Protein 8A9C (pdb70)

Solvent-accessible surface area: 33606 Å² total; per-residue (Å²): 94,68,120,89,112,10,59,12,3,22,105,4,83,37,1,87,76,1,51,149,17,81,98,130,36,0,58,111,0,2,77,0,0,61,109,18,0,96,98,32,8,59,225,129,22,78,16,0,37,12,0,0,14,0,0,0,0,0,0,36,14,2,70,3,35,70,1,30,3,0,4,0,8,5,24,0,0,1,0,0,0,6,1,8,59,12,41,97,114,2,32,44,19,42,96,110,82,20,11,28,3,12,4,44,84,70,51,18,134,22,4,10,2,2,3,4,2,7,0,0,0,0,0,0,0,0,0,0,3,22,2,8,66,72,52,101,125,115,42,67,3,0,0,0,0,0,61,15,0,17,27,1,0,1,0,5,7,0,0,50,7,0,15,92,58,129,4,58,3,5,0,0,8,0,65,40,7,123,4,64,101,87,77,4,29,29,15,88,71,8,36,8,70,27,69,31,59,34,70,0,92,64,6,66,30,2,10,67,32,0,74,95,8,38,78,84,159,13,11,11,0,0,16,0,117,186,41,36,4,9,105,4,0,4,38,1,0,11,79,13,2,73,166,37,117,97,0,3,0,0,0,5,15,14,68,105,15,1,21,0,46,85,0,10,149,124,36,89,79,16,35,19,58,5,34,12,1,6,2,0,0,0,0,0,0,0,0,0,10,10,21,100,35,51,1,0,0,1,2,14,0,2,30,1,4,11,0,1,1,0,0,3,1,0,0,0,12,14,116,7,45,2,2,2,0,0,0,41,1,0,1,7,2,38,34,0,26,8,18,8,0,5,9,0,0,3,0,3,9,1,0,2,57,3,9,0,0,1,1,4,29,2,15,11,0,21,10,0,0,62,3,6,7,84,56,86,104,3,0,0,1,0,16,2,10,110,25,70,23,77,55,28,102,86,90,126,52,59,66,18,84,60,4,110,17,43,70,101,63,155,26,93,126,22,0,0,0,0,3,7,32,8,23,63,55,0,36,51,2,0,93,143,32,66,0,8,4,0,1,0,33,0,4,15,58,28,11,57,60,26,0,52,112,8,2,54,131,20,106,2,0,0,0,0,0,6,0,6,50,60,1,0,0,0,0,2,0,0,15,20,0,2,61,94,121,94,19,13,19,0,22,16,3,4,3,38,56,112,27,3,58,9,2,75,16,131,61,4,49,48,80,21,10,1,45,26,74,13,0,20,51,65,1,134,126,26,92,88,75,106,99,127,8,57,17,0,19,117,1,59,37,0,90,88,0,58,135,26,84,85,123,32,0,59,107,0,3,96,8,0,61,126,18,8,96,70,39,93,161,79,38,0,41,30,0,0,10,0,0,0,0,0,1,38,18,2,72,3,32,72,2,51,4,1,4,0,32,20,24,5,0,9,0,1,0,0,0,9,44,20,20,109,119,4,51,40,21,57,100,111,83,21,16,31,3,15,4,43,84,75,49,19,130,26,5,10,3,2,3,4,3,12,0,0,0,0,0,0,0,0,0,3,2,20,2,10,61,72,52,107,124,127,45,59,4,0,0,0,0,18,56,32,6,18,27,1,0,1,0,7,5,0,0,51,6,0,14,92,54,132,4,54,3,4,0,0,8,14,29,134,112,48,71,6,27,29,15,89,83,9,36,9,69,28,70,32,61,39,88,2,93,66,6,54,29,1,3,63,30,0,127,97,6,53,89,81,158,12,11,10,0,0,5,2,112,146,44,37,3,9,110,7,0,5,35,1,0,13,88,22,2,66,183,36,100,90,0,2,0,0,0,4,37,62,73,110,16,1,22,0,45,91,0,13,148,131,28,87,83,24,34,18,58,5,33,41,1,7,1,0,0,0,0,0,0,0,0,0,8,11,11,97,22,50,2,0,0,1,2,14,0,2,29,1,4,12,0,0,0,0,0,3,1,1,0,0,13,13,118,7,46,2,3,3,0,0,1,41,1,0,0,7,2,38,46,0,27,9,21,6,0,5,9,0,0,2,0,3,7,1,0,2,56,4,9,1,0,1,1,4,28,2,21,11,0,22,11,0,0,62,3,3,10,85,55,87,101,4,0,1,0,0,17,2,11,111,26,68,10,74,41,29,102,92,89,117,53,59,64,17,85,64,6,100,18,46,72,101,65,157,26,92,120,18,0,0,0,0,3,6,31,9,21,62,56,0,36,28,1,0,86,130,33,64,0,7,4,0,1,0,33,0,3,16,58,30,8,48,67,22,0,28,87,2,4,61,112,20,97,4,0,1,0,0,0,6,0,5,48,61,1,0,0,0,0,2,0,0,15,23,1,1,58,88,105,83,68,25,20,0,20,16,3,3,2,38,59,107,25,2,57,7,2,84,23,142,58,3,48,47,80,17,10,1,46,30,72,15,0,44,58,66,1,143,127,30,92

Organism: Klebsiella pneumoniae subsp. pneumoniae (strain ATCC 700721 / MGH 78578) (NCBI:txid272620)

Radius of gyration: 28.94 Å; Cα contacts (8 Å, |Δi|>4): 2598; chains: 2; bounding box: 77×68×91 Å

Secondary structure (DSSP, 8-state):
--TTTSTTGGG-SSHHHHTTS-GGGHHHHHHHHHHHHHHHS----HHHHHTHHHHHHHHHHS-TTTSEEEEPSSGGGHHHHIIIIIGGGGGGTTSTTS--SS--TTT-TT--S--SSSS-HHHHHHHHHHHHHHHTS---EEEEEETTGGGSHHHHHHHHHHHHH--S-EEEEETT------TTHHHHHTT-EEEEEE-TT-HHHHHHHHHHHHTS-S-EEEEE---BHHHHHHHHHHHHHHH-TTEEEEESS-TTTTT-HHHHHH-GGGEEE--S-HHHHHHHHHHHHHTT-EEEEEEEHHHHGGGHHIIIIIIITTT---EEEEES-B---TTGGGG-B-SHHHHHHTSTT-EEE--SSHHHHHHHHHHHHH--SS-EEEE--SSB------PPP-PPPTT--EEEE--SSEEEEEESTTHHHHHHHHHHHT-EEEE--EEES--HHHHHHHHHH-SEEEEEEEEESTTSHHHHHHHHHHHTT----EEEEEE-SS----S-HHHHHHHTT-SHHHHHHHHHHH-/--TTT-TTGGG-SSHHHHTTS-GGGHHHHHHHHHHHHHHH--HHHHHTHHHHHHHHHHS-TTTSEEEEPSSGGGHHHHIIIIIGGGGGGTTSTTS--SS--GGG-TT--S--SSSS-HHHHHHHHHHHHHHHTS---EEEEEETTGGGSHHHHHHHHHHHHH--SEEEEEE----THHHHHHHT-EEEEEE-TT-HHHHHHHHHHHHTS-S-EEEEE---BHHHHHHHHHHHHHHH-TTEEEEESS-TTTTT-HHHHHH-GGGEEE--S-HHHHHHHHHHHHHTT-EEEEEEEHHHHGGGHHHHIIIIITTT--PEEEEES-B---TT-GGG-B-SHHHHHHTSTT-EEE--SSHHHHHHHHHHHHT--SS-EEEE--SSB------PPP-PPPTT--EEEE--SSEEEEEESTTHHHHHHHHHHHT-EEEE--EEES--HHHHHHHHHH-SEEEEEEEEESTTSHHHHHHHHHHHTT----EEEEEE-SS----S-HHHHHHHTT-SHHHHHHHHHHH-

InterPro domains:
  IPR005475 Transketolase-like, pyrimidine-binding domain [PF02779] (320-480)
  IPR005475 Transketolase-like, pyrimidine-binding domain [SM00861] (319-484)
  IPR005477 Deoxyxylulose-5-phosphate synthase [MF_00315] (10-620)
  IPR005477 Deoxyxylulose-5-phosphate synthase [NF003933] (9-617)
  IPR005477 Deoxyxylulose-5-phosphate synthase [PF13292] (13-282)
  IPR005477 Deoxyxylulose-5-phosphate synthase [PTHR43322] (5-619)
  IPR005477 Deoxyxylulose-5-phosphate synthase [TIGR00204] (11-620)
  IPR005477 Deoxyxylulose-5-phosphate synthase [cd02007] (47-288)
  IPR009014 Transketolase C-terminal/Pyruvate-ferredoxin oxidoreductase domain II [G3DSA:3.40.50.920] (495-620)
  IPR009014 Transketolase C-terminal/Pyruvate-ferredoxin oxidoreductase domain II [SSF52922] (492-619)
  IPR020826 Transketolase binding site [PS00802] (425-441)
  IPR029061 Thiamin diphosphate-binding fold [SSF52518] (10-381)
  IPR029061 Thiamin diphosphate-binding fold [SSF52518] (317-504)
  IPR033248 Transketolase, C-terminal domain [PF02780] (495-611)
  IPR049557 Transketolase conserved site [PS00801] (36-55)

B-factor: mean 35.79, std 12.64, range [15.73, 113.77]

CATH classification: 3.40.50.970

Foldseek 3Di:
DPCVQQVLLVQQLELVSLLVDDPVCLLSNLVSLLVLVVVAADDAQQLCNLLSLVLSLCSNQAVPPQAAEEEFDGSVCLSVCCNHNCVNQNHCELAVVGDASAQDVVPHSNHPDDYLQGQCRLQVQQVVQVVVVVVVPLHFEEYEHEPLRCLEPVNLVSLLVLLVPFGLYEYEYEPSGNRPCVPCPVSVVSREDEDDQAASSPNSVSNVVCNVSRPDGGYYYYYYYLDWLLLLVQVLLVVDVVVDVQEAEEEQPCCVQSNNPVVCVVCVVRYYHSGNYLQCRLLVQLVSQVVVGQYEYEEELLSVVVNLCCCQPSFQVVQGLYEYEYEAAFQAFRNFQSRHSAACQQSVQVHPNEWEFADQFSLLQSLQSVQSSPDGRGYYYYYARTDHGDPDDNDDHDHDDGQAKAWDADFAQEEEEEGYHLVVLVVVLCVVVRYTYIDQGTLPPHNLVVLVVRLVTHQEYEYEDSHELVSHSVVSSVVSCVVVVSPRYYHYYYAYPDRQGHHGPVVSCVVSLSGNRSVNVSVVVVD/DPCVQQVPLVQQQELVVLLVDDPVCLLSNLVSLLVLCVVQDDVLCNLQSLVLSLCSNQAVPPQAAEAEFDDLVCLNVCSRHNCSVQNNCELAVVGDDSAQDVVPHSNRPDDYQDGQCFLVVQQVVQVVVVVVVPLHFTEYEHEPLRCLEPVNLVSLLVLQVPFGRYEYEYAYCVPPCPVSVVSHEDEDDQAASSPNSVSNVVCNVSRPDGGYYYYYYNLDWLLLLVQVLLVVCVVPDVQEAEEEQPCCVQSNNPVVCVVCVVRYYHPGNYLQCRLLVQLVSQVVVGAYEYEEELLSVVVNLCCCQPSFQVVQGLHEYEYEQAFQAFSNWQSRHSAACQQSVQVHPNEWEFADQFSQLQSQASVQSSPDGRGYYYYYARTDHGDPDDRDDHDHDDGQAKAWDAAFAQEEEEEGYHLQVLVVVLCVVVRYTYIDQGILPPHNLVVLVVVLVGHQAYEYADSHELVSHSVVVSVVSCVVVVHDRYYHYQYDYDDRQGHHGPVVSCVVSLSGNRSVNVSVVVVD

Sequence (1047 aa):
FDIAKYPTLALVDSTQELRLLPKESLPKLCDELRRYLLDSVSRHFASGLGTVELTVALHYVYNTPFDRLIWDVGHQAYPHKILTGRRDKIGTIRQKGGLHPFPWRGESEYDVLSVGHSSTSISAGIGVAIAAAKEDKQRRAVCVIGDGAITAGMAFEAMNHAGDIKPDLLVVLNDNEMSISGPGTLFEELGFNYIGPVDGHDVLGLVSTLKNMRDLKGPQFLHIMLPSYSKIFGDWLCETAAKDNKLMAITPAMREGSGMVEFSKKFPDRYFDVAIAEQHAVTFAAGLAIGDYKPVVAIYSTFLQRAYDQVIHDVAIQKLPVLFAIDRAGIVGADGQTHQGAFDLSFLRCIPDMVVMTPSDENECRQMLYTGYHYSDGPCAVRYPRGSGTGATLEPLASLPIGKGVVKRQGEKIAILNFGTLLPEAAAVADKLNATLVDMRFVKPLDTALILQLAGEHDALVTLEENAIMGGAGSGVNEVLMAHRRAVPVLNIGLPDYFIPQGTQEEIRADLGLDAAGIEAKIRDWLFDIAKYPTLALVDSTQELRLLPKESLPKLCDELRRYLLDSVFASGLGTVELTVALHYVYNTPFDRLIWDVGHQAYPHKILTGRRDKIGTIRQKGGLHPFPWRGESEYDVLSVGHSSTSISAGIGVAIAAAKEDKQRRAVCVIGDGAITAGMAFEAMNHAGDIKPDLLVVLNDNGGPGTLFEELGFNYIGPVDGHDVLGLVSTLKNMRDLKGPQFLHIMLPSYSKIFGDWLCETAAKDNKLMAITPAMREGSGMVEFSKKFPDRYFDVAIAEQHAVTFAAGLAIGDYKPVVAIYSTFLQRAYDQVIHDVAIQKLPVLFAIDRAGIVGADGQTHQGAFDLSFLRCIPDMVVMTPSDENECRQMLYTGYHYSDGPCAVRYPRGSGTGATLEPLASLPIGKGVVKRQGEKIAILNFGTLLPEAAAVADKLNATLVDMRFVKPLDTALILQLAGEHDALVTLEENAIMGGAGSGVNEVLMAHRRAVPVLNIGLPDYFIPQGTQEEIRADLGLDAAGIEAKIRDWL

Nearest PDB structures (foldseek):
  8a9c-assembly1_A  TM=1.002E+00  e=0.000E+00  Klebsiella pneumoniae
  8a9c-assembly1_B  TM=9.981E-01  e=1.539E-101  Klebsiella pneumoniae
  8bzx-assembly1_A  TM=9.916E-01  e=2.368E-97  Klebsiella pneumoniae
  8bzx-assembly1_B  TM=9.932E-01  e=5.181E-96  Klebsiella pneumoniae
  8a8y-assembly1_A  TM=9.809E-01  e=3.167E-86  Klebsiella pneumoniae

Structure (mmCIF, N/CA/C/O backbone):
data_8A9C
#
_entry.id   8A9C
#
_cell.length_a   89.673
_cell.length_b   72.559
_cell.length_c   91.438
_cell.angle_alpha   90.00
_cell.angle_beta   108.46
_cell.angle_gamma   90.00
#
_symmetry.space_group_name_H-M   'P 1 21 1'
#
loop_
_entity.id
_entity.type
_entity.pdbx_description
1 polymer '1-deoxy-D-xylulose-5-phosphate synthase'
2 non-polymer 'THIAMINE DIPHOSPHATE'
3 non-polymer 'MAGNESIUM ION'
4 water water
#
loop_
_atom_site.group_PDB
_atom_site.id
_atom_site.type_symbol
_atom_site.label_atom_id
_atom_site.label_alt_id
_atom_site.label_comp_id
_atom_site.label_asym_id
_atom_site.label_entity_id
_atom_site.label_seq_id
_atom_site.pdbx_PDB_ins_code
_atom_site.Cartn_x
_atom_site.Cartn_y
_atom_site.Cartn_z
_atom_site.occupancy
_atom_site.B_iso_or_equiv
_atom_site.auth_seq_id
_atom_site.auth_comp_id
_atom_site.auth_asym_id
_atom_site.auth_atom_id
_atom_site.pdbx_PDB_model_num
ATOM 1 N N . PHE A 1 3 ? 29.792 20.567 112.536 1.00 74.60 3 PHE A N 1
ATOM 2 C CA . PHE A 1 3 ? 31.089 21.216 112.728 1.00 53.81 3 PHE A CA 1
ATOM 3 C C . PHE A 1 3 ? 31.503 21.223 114.201 1.00 61.98 3 PHE A C 1
ATOM 4 O O . PHE A 1 3 ? 30.734 21.661 115.049 1.00 61.03 3 PHE A O 1
ATOM 12 N N . ASP A 1 4 ? 32.719 20.748 114.497 1.00 58.77 4 ASP A N 1
ATOM 13 C CA . ASP A 1 4 ? 33.166 20.555 115.881 1.00 62.01 4 ASP A CA 1
ATOM 14 C C . ASP A 1 4 ? 33.912 21.836 116.276 1.00 60.29 4 ASP A C 1
ATOM 15 O O . ASP A 1 4 ? 35.118 21.982 116.059 1.00 57.56 4 ASP A O 1
ATOM 20 N N . ILE A 1 5 ? 33.172 22.799 116.830 1.00 60.27 5 ILE A N 1
ATOM 21 C CA . ILE A 1 5 ? 33.748 24.105 117.161 1.00 57.57 5 ILE A CA 1
ATOM 22 C C . ILE A 1 5 ? 34.920 23.962 118.127 1.00 56.20 5 ILE A C 1
ATOM 23 O O . ILE A 1 5 ? 35.835 24.797 118.140 1.00 52.64 5 ILE A O 1
ATOM 28 N N . ALA A 1 6 ? 34.914 22.918 118.962 1.00 56.55 6 ALA A N 1
ATOM 29 C CA . ALA A 1 6 ? 36.007 22.737 119.909 1.00 52.13 6 ALA A CA 1
ATOM 30 C C . ALA A 1 6 ? 37.263 22.231 119.214 1.00 55.60 6 ALA A C 1
ATOM 31 O O . ALA A 1 6 ? 38.378 22.498 119.678 1.00 51.28 6 ALA A O 1
ATOM 33 N N . LYS A 1 7 ? 37.111 21.515 118.098 1.00 50.77 7 LYS A N 1
ATOM 34 C CA . LYS A 1 7 ? 38.274 20.997 117.387 1.00 51.81 7 LYS A CA 1
ATOM 35 C C . LYS A 1 7 ? 38.986 22.088 116.612 1.00 50.49 7 LYS A C 1
ATOM 36 O O . LYS A 1 7 ? 40.214 22.080 116.489 1.00 54.47 7 LYS A O 1
ATOM 42 N N . TYR A 1 8 ? 38.228 23.022 116.069 1.00 50.38 8 TYR A N 1
ATOM 43 C CA . TYR A 1 8 ? 38.743 24.040 115.166 1.00 41.71 8 TYR A CA 1
ATOM 44 C C . TYR A 1 8 ? 38.282 25.390 115.682 1.00 40.82 8 TYR A C 1
ATOM 45 O O . TYR A 1 8 ? 37.458 26.066 115.051 1.00 40.98 8 TYR A O 1
ATOM 54 N N . PRO A 1 9 ? 38.779 25.805 116.851 1.00 42.60 9 PRO A N 1
ATOM 55 C CA . PRO A 1 9 ? 38.210 26.987 117.501 1.00 48.16 9 PRO A CA 1
ATOM 56 C C . PRO A 1 9 ? 38.511 28.270 116.770 1.00 41.51 9 PRO A C 1
ATOM 57 O O . PRO A 1 9 ? 37.833 29.270 117.027 1.00 45.73 9 PRO A O 1
ATOM 61 N N . THR A 1 10 ? 39.536 28.300 115.921 1.00 36.58 10 THR A N 1
ATOM 62 C CA . THR A 1 10 ? 39.831 29.522 115.181 1.00 39.16 10 THR A CA 1
ATOM 63 C C . THR A 1 10 ? 39.054 29.544 113.865 1.00 41.55 10 THR A C 1
ATOM 64 O O . THR A 1 10 ? 38.438 30.556 113.505 1.00 39.14 10 THR A O 1
ATOM 68 N N . LEU A 1 11 ? 39.048 28.410 113.157 1.00 32.57 11 LEU A N 1
ATOM 69 C CA . LEU A 1 11 ? 38.205 28.281 111.978 1.00 30.43 11 LEU A CA 1
ATOM 70 C C . LEU A 1 11 ? 36.744 28.557 112.319 1.00 35.95 11 LEU A C 1
ATOM 71 O O . LEU A 1 11 ? 36.009 29.157 111.519 1.00 37.81 11 LEU A O 1
ATOM 76 N N . ALA A 1 12 ? 36.306 28.126 113.501 1.00 38.40 12 ALA A N 1
ATOM 77 C CA . ALA A 1 12 ? 34.945 28.418 113.952 1.00 37.82 12 ALA A CA 1
ATOM 78 C C . ALA A 1 12 ? 34.615 29.915 113.937 1.00 49.52 12 ALA A C 1
ATOM 79 O O . ALA A 1 12 ? 33.435 30.277 113.842 1.00 49.34 12 ALA A O 1
ATOM 81 N N . LEU A 1 13 ? 35.618 30.800 114.004 1.00 41.49 13 LEU A N 1
ATOM 82 C CA . LEU A 1 13 ? 35.330 32.231 114.105 1.00 41.57 13 LEU A CA 1
ATOM 83 C C . LEU A 1 13 ? 35.111 32.900 112.768 1.00 42.33 13 LEU A C 1
ATOM 84 O O . LEU A 1 13 ? 34.671 34.055 112.752 1.00 45.16 13 LEU A O 1
ATOM 89 N N . VAL A 1 14 ? 35.424 32.232 111.654 1.00 36.78 14 VAL A N 1
ATOM 90 C CA . VAL A 1 14 ? 35.523 32.937 110.382 1.00 37.15 14 VAL A CA 1
ATOM 91 C C . VAL A 1 14 ? 34.582 32.313 109.359 1.00 43.73 14 VAL A C 1
ATOM 92 O O . VAL A 1 14 ? 35.008 31.958 108.255 1.00 39.21 14 VAL A O 1
ATOM 96 N N . ASP A 1 15 ? 33.297 32.204 109.719 1.00 38.36 15 ASP A N 1
ATOM 97 C CA . ASP A 1 15 ? 32.290 31.684 108.789 1.00 37.36 15 ASP A CA 1
ATOM 98 C C . ASP A 1 15 ? 32.233 32.503 107.504 1.00 47.82 15 ASP A C 1
ATOM 99 O O . ASP A 1 15 ? 32.009 31.949 106.423 1.00 45.17 15 ASP A O 1
ATOM 104 N N . SER A 1 16 ? 32.402 33.827 107.597 1.00 41.94 16 SER A N 1
ATOM 105 C CA . SER A 1 16 ? 32.423 34.703 106.429 1.00 44.12 16 SER A CA 1
ATOM 106 C C . SER A 1 16 ? 33.807 35.320 106.290 1.00 38.65 16 SER A C 1
ATOM 107 O O . SER A 1 16 ? 34.551 35.426 107.276 1.00 36.43 16 SER A O 1
ATOM 110 N N . THR A 1 17 ? 34.144 35.771 105.074 1.00 33.15 17 THR A N 1
ATOM 111 C CA . THR A 1 17 ? 35.438 36.424 104.952 1.00 30.30 17 THR A CA 1
ATOM 112 C C . THR A 1 17 ? 35.438 37.797 105.609 1.00 28.97 17 THR A C 1
ATOM 113 O O . THR A 1 17 ? 36.514 38.291 105.960 1.00 28.90 17 THR A O 1
ATOM 117 N N . GLN A 1 18 ? 34.267 38.413 105.788 1.00 32.40 18 GLN A N 1
ATOM 118 C CA . GLN A 1 18 ? 34.224 39.657 106.553 1.00 32.81 18 GLN A CA 1
ATOM 119 C C . GLN A 1 18 ? 34.731 39.411 107.968 1.00 35.71 18 GLN A C 1
ATOM 120 O O . GLN A 1 18 ? 35.431 40.250 108.540 1.00 35.52 18 GLN A O 1
ATOM 126 N N . GLU A 1 19 ? 34.370 38.267 108.559 1.00 33.24 19 GLU A N 1
ATOM 127 C CA . GLU A 1 19 ? 34.857 37.973 109.903 1.00 34.83 19 GLU A CA 1
ATOM 128 C C . GLU A 1 19 ? 36.334 37.610 109.873 1.00 34.07 19 GLU A C 1
ATOM 129 O O . GLU A 1 19 ? 37.104 37.981 110.775 1.00 34.60 19 GLU A O 1
ATOM 135 N N . LEU A 1 20 ? 36.742 36.900 108.842 1.00 27.82 20 LEU A N 1
ATOM 136 C CA . LEU A 1 20 ? 38.158 36.601 108.667 1.00 33.45 20 LEU A CA 1
ATOM 137 C C . LEU A 1 20 ? 38.994 37.872 108.735 1.00 31.97 20 LEU A C 1
ATOM 138 O O . LEU A 1 20 ? 40.026 37.914 109.423 1.00 29.27 20 LEU A O 1
ATOM 143 N N . ARG A 1 21 ? 38.542 38.937 108.055 1.00 29.42 21 ARG A N 1
ATOM 144 C CA . ARG A 1 21 ? 39.318 40.176 108.001 1.00 28.67 21 ARG A CA 1
ATOM 145 C C . ARG A 1 21 ? 39.393 40.886 109.336 1.00 34.12 21 ARG A C 1
ATOM 146 O O . ARG A 1 21 ? 40.186 41.829 109.478 1.00 32.69 21 ARG A O 1
ATOM 154 N N . LEU A 1 22 ? 38.600 40.468 110.317 1.00 33.81 22 LEU A N 1
ATOM 155 C CA . LEU A 1 22 ? 38.635 41.082 111.642 1.00 39.17 22 LEU A CA 1
ATOM 156 C C . LEU A 1 22 ? 39.542 40.354 112.630 1.00 38.37 22 LEU A C 1
ATOM 157 O O . LEU A 1 22 ? 39.812 40.893 113.715 1.00 39.28 22 LEU A O 1
ATOM 162 N N . LEU A 1 23 ? 40.000 39.160 112.285 1.00 35.49 23 LEU A N 1
ATOM 163 C CA . LEU A 1 23 ? 40.929 38.409 113.131 1.00 37.95 23 LEU A CA 1
ATOM 164 C C . LEU A 1 23 ? 42.240 39.163 113.292 1.00 45.66 23 LEU A C 1
ATOM 165 O O . LEU A 1 23 ? 42.765 39.705 112.315 1.00 41.66 23 LEU A O 1
ATOM 170 N N . PRO A 1 24 ? 42.817 39.186 114.494 1.00 45.20 24 PRO A N 1
ATOM 171 C CA . PRO A 1 24 ? 44.182 39.695 114.632 1.00 42.09 24 PRO A CA 1
ATOM 172 C C . PRO A 1 24 ? 45.092 38.864 113.754 1.00 38.43 24 PRO A C 1
ATOM 173 O O . PRO A 1 24 ? 44.920 37.648 113.642 1.00 36.03 24 PRO A O 1
ATOM 177 N N . LYS A 1 25 ? 46.051 39.531 113.104 1.00 42.81 25 LYS A N 1
ATOM 178 C CA . LYS A 1 25 ? 46.984 38.838 112.200 1.00 43.78 25 LYS A CA 1
ATOM 179 C C . LYS A 1 25 ? 47.673 37.652 112.875 1.00 41.52 25 LYS A C 1
ATOM 180 O O . LYS A 1 25 ? 48.005 36.659 112.216 1.00 37.76 25 LYS A O 1
ATOM 186 N N . GLU A 1 26 ? 47.958 37.796 114.169 1.00 43.04 26 GLU A N 1
ATOM 187 C CA . GLU A 1 26 ? 48.657 36.798 114.978 1.00 39.59 26 GLU A CA 1
ATOM 188 C C . GLU A 1 26 ? 47.911 35.483 115.039 1.00 39.70 26 GLU A C 1
ATOM 189 O O . GLU A 1 26 ? 48.528 34.448 115.317 1.00 40.61 26 GLU A O 1
ATOM 195 N N . SER A 1 27 ? 46.611 35.490 114.749 1.00 36.12 27 SER A N 1
ATOM 196 C CA . SER A 1 27 ? 45.813 34.263 114.753 1.00 41.79 27 SER A CA 1
ATOM 197 C C . SER A 1 27 ? 45.849 33.500 113.444 1.00 41.20 27 SER A C 1
ATOM 198 O O . SER A 1 27 ? 45.325 32.375 113.381 1.00 31.42 27 SER A O 1
ATOM 201 N N . LEU A 1 28 ? 46.440 34.072 112.397 1.00 33.67 28 LEU A N 1
ATOM 202 C CA . LEU A 1 28 ? 46.324 33.468 111.082 1.00 28.05 28 LEU A CA 1
ATOM 203 C C . LEU A 1 28 ? 47.119 32.177 110.936 1.00 28.81 28 LEU A C 1
ATOM 204 O O . LEU A 1 28 ? 46.640 31.243 110.268 1.00 29.80 28 LEU A O 1
ATOM 209 N N . PRO A 1 29 ? 48.315 32.041 111.500 1.00 32.49 29 PRO A N 1
ATOM 210 C CA . PRO A 1 29 ? 48.990 30.731 111.361 1.00 33.36 29 PRO A CA 1
ATOM 211 C C . PRO A 1 29 ? 48.196 29.596 112.001 1.00 36.03 29 PRO A C 1
ATOM 212 O O . PRO A 1 29 ? 48.082 28.517 111.406 1.00 34.65 29 PRO A O 1
ATOM 216 N N . LYS A 1 30 ? 47.614 29.831 113.184 1.00 34.83 30 LYS A N 1
ATOM 217 C CA . LYS A 1 30 ? 46.763 28.825 113.810 1.00 34.77 30 LYS A CA 1
ATOM 218 C C . LYS A 1 30 ? 45.539 28.528 112.944 1.00 37.86 30 LYS A C 1
ATOM 219 O O . LYS A 1 30 ? 45.175 27.356 112.742 1.00 32.18 30 LYS A O 1
ATOM 225 N N . LEU A 1 31 ? 44.894 29.567 112.401 1.00 31.02 31 LEU A N 1
ATOM 226 C CA . LEU A 1 31 ? 43.807 29.316 111.453 1.00 29.87 31 LEU A CA 1
ATOM 227 C C . LEU A 1 31 ? 44.263 28.424 110.294 1.00 31.97 31 LEU A C 1
ATOM 228 O O . LEU A 1 31 ? 43.536 27.500 109.885 1.00 31.08 31 LEU A O 1
ATOM 233 N N . CYS A 1 32 ? 45.455 28.684 109.734 1.00 27.16 32 CYS A N 1
ATOM 234 C CA . CYS A 1 32 ? 45.917 27.859 108.610 1.00 27.84 32 CYS A CA 1
ATOM 235 C C . CYS A 1 32 ? 46.111 26.406 109.021 1.00 32.56 32 CYS A C 1
ATOM 236 O O . CYS A 1 32 ? 45.787 25.489 108.246 1.00 30.93 32 CYS A O 1
ATOM 239 N N . ASP A 1 33 ? 46.714 26.178 110.189 1.00 31.43 33 ASP A N 1
ATOM 240 C CA . ASP A 1 33 ? 46.803 24.817 110.714 1.00 34.65 33 ASP A CA 1
ATOM 241 C C . ASP A 1 33 ? 45.426 24.181 110.809 1.00 33.73 33 ASP A C 1
ATOM 242 O O . ASP A 1 33 ? 45.253 23.003 110.466 1.00 38.85 33 ASP A O 1
ATOM 247 N N . GLU A 1 34 ? 44.452 24.900 111.379 1.00 30.90 34 GLU A N 1
ATOM 248 C CA . GLU A 1 34 ? 43.132 24.289 111.558 1.00 32.59 34 GLU A CA 1
ATOM 249 C C . GLU A 1 34 ? 42.487 23.983 110.214 1.00 34.20 34 GLU A C 1
ATOM 250 O O . GLU A 1 34 ? 41.857 22.926 110.047 1.00 32.52 34 GLU A O 1
ATOM 256 N N . LEU A 1 35 ? 42.625 24.907 109.258 1.00 30.15 35 LEU A N 1
ATOM 257 C CA . LEU A 1 35 ? 42.030 24.723 107.931 1.00 32.14 35 LEU A CA 1
ATOM 258 C C . LEU A 1 35 ? 42.667 23.539 107.220 1.00 32.29 35 LEU A C 1
ATOM 259 O O . LEU A 1 35 ? 41.967 22.722 106.612 1.00 32.29 35 LEU A O 1
ATOM 264 N N . ARG A 1 36 ? 43.990 23.384 107.348 1.00 34.25 36 ARG A N 1
ATOM 265 C CA . ARG A 1 36 ? 44.660 22.215 106.784 1.00 35.08 36 ARG A CA 1
ATOM 266 C C . ARG A 1 36 ? 44.156 20.910 107.420 1.00 37.97 36 ARG A C 1
ATOM 267 O O . ARG A 1 36 ? 43.858 19.951 106.697 1.00 37.46 36 ARG A O 1
ATOM 275 N N . ARG A 1 37 ? 44.004 20.868 108.766 1.00 35.20 37 ARG A N 1
ATOM 276 C CA . ARG A 1 37 ? 43.454 19.684 109.430 1.00 43.20 37 ARG A CA 1
ATOM 277 C C . ARG A 1 37 ? 42.014 19.417 109.008 1.00 38.21 37 ARG A C 1
ATOM 278 O O . ARG A 1 37 ? 41.628 18.265 108.807 1.00 38.25 37 ARG A O 1
ATOM 286 N N . TYR A 1 38 ? 41.194 20.466 108.935 1.00 37.24 38 TYR A N 1
ATOM 287 C CA . TYR A 1 38 ? 39.796 20.287 108.563 1.00 38.02 38 TYR A CA 1
ATOM 288 C C . TYR A 1 38 ? 39.666 19.708 107.144 1.00 34.13 38 TYR A C 1
ATOM 289 O O . TYR A 1 38 ? 38.833 18.828 106.902 1.00 36.04 38 TYR A O 1
ATOM 298 N N . LEU A 1 39 ? 40.490 20.181 106.203 1.00 35.03 39 LEU A N 1
ATOM 299 C CA . LEU A 1 39 ? 40.504 19.596 104.858 1.00 35.25 39 LEU A CA 1
ATOM 300 C C . LEU A 1 39 ? 40.865 18.118 104.896 1.00 39.37 39 LEU A C 1
ATOM 301 O O . LEU A 1 39 ? 40.217 17.279 104.242 1.00 38.61 39 LEU A O 1
ATOM 306 N N . LEU A 1 40 ? 41.943 17.780 105.605 1.00 39.09 40 LEU A N 1
ATOM 307 C CA . LEU A 1 40 ? 42.303 16.373 105.720 1.00 46.97 40 LEU A CA 1
ATOM 308 C C . LEU A 1 40 ? 41.160 15.579 106.321 1.00 47.58 40 LEU A C 1
ATOM 309 O O . LEU A 1 40 ? 40.879 14.465 105.886 1.00 51.58 40 LEU A O 1
ATOM 314 N N . ASP A 1 41 ? 40.465 16.145 107.309 1.00 49.21 41 ASP A N 1
ATOM 315 C CA . ASP A 1 41 ? 39.459 15.355 108.013 1.00 44.18 41 ASP A CA 1
ATOM 316 C C . ASP A 1 41 ? 38.145 15.211 107.249 1.00 44.21 41 ASP A C 1
ATOM 317 O O . ASP A 1 41 ? 37.315 14.383 107.637 1.00 47.14 41 ASP A O 1
ATOM 322 N N . SER A 1 42 ? 37.947 15.978 106.180 1.00 44.99 42 SER A N 1
ATOM 323 C CA . SER A 1 42 ? 36.618 16.285 105.666 1.00 44.50 42 SER A CA 1
ATOM 324 C C . SER A 1 42 ? 36.398 15.889 104.213 1.00 53.15 42 SER A C 1
ATOM 325 O O . SER A 1 42 ? 35.268 15.556 103.845 1.00 58.22 42 SER A O 1
ATOM 328 N N . VAL A 1 43 ? 37.421 15.917 103.383 1.00 52.46 43 VAL A N 1
ATOM 329 C CA . VAL A 1 43 ? 37.255 15.631 101.959 1.00 56.38 43 VAL A CA 1
ATOM 330 C C . VAL A 1 43 ? 37.641 14.188 101.707 1.00 61.47 43 VAL A C 1
ATOM 331 O O . VAL A 1 43 ? 38.622 13.684 102.266 1.00 62.65 43 VAL A O 1
ATOM 335 N N . SER A 1 44 ? 36.839 13.514 100.889 1.00 77.00 44 SER A N 1
ATOM 336 C CA . SER A 1 44 ? 36.945 12.080 100.677 1.00 82.71 44 SER A CA 1
ATOM 337 C C . SER A 1 44 ? 38.093 11.759 99.724 1.00 81.85 44 SER A C 1
ATOM 338 O O . SER A 1 44 ? 38.532 12.589 98.926 1.00 75.69 44 SER A O 1
ATOM 341 N N . ARG A 1 45 ? 38.581 10.531 99.819 1.00 89.80 45 ARG A N 1
ATOM 342 C CA . ARG A 1 45 ? 39.684 10.086 98.977 1.00 92.43 45 ARG A CA 1
ATOM 343 C C . ARG A 1 45 ? 39.208 9.698 97.576 1.00 88.92 45 ARG A C 1
ATOM 344 O O . ARG A 1 45 ? 39.740 10.183 96.571 1.00 91.55 45 ARG A O 1
ATOM 352 N N . HIS A 1 49 ? 45.520 13.397 95.244 1.00 83.50 49 HIS A N 1
ATOM 353 C CA . HIS A 1 49 ? 44.159 13.829 94.940 1.00 74.59 49 HIS A CA 1
ATOM 354 C C . HIS A 1 49 ? 43.963 15.339 95.175 1.00 63.00 49 HIS A C 1
ATOM 355 O O . HIS A 1 49 ? 43.595 16.052 94.249 1.00 67.26 49 HIS A O 1
ATOM 362 N N . PHE A 1 50 ? 44.174 15.848 96.392 1.00 56.13 50 PHE A N 1
ATOM 363 C CA . PHE A 1 50 ? 43.994 17.288 96.590 1.00 52.15 50 PHE A CA 1
ATOM 364 C C . PHE A 1 50 ? 45.204 17.935 97.268 1.00 43.93 50 PHE A C 1
ATOM 365 O O . PHE A 1 50 ? 45.066 18.888 98.018 1.00 41.90 50 PHE A O 1
ATOM 373 N N . ALA A 1 51 ? 46.416 17.459 96.954 1.00 44.79 51 ALA A N 1
ATOM 374 C CA . ALA A 1 51 ? 47.630 18.037 97.536 1.00 44.04 51 ALA A CA 1
ATOM 375 C C . ALA A 1 51 ? 47.762 19.535 97.231 1.00 43.21 51 ALA A C 1
ATOM 376 O O . ALA A 1 51 ? 48.259 20.309 98.063 1.00 39.10 51 ALA A O 1
ATOM 378 N N . SER A 1 52 ? 47.349 19.971 96.039 1.00 41.58 52 SER A N 1
ATOM 379 C CA . SER A 1 52 ? 47.436 21.416 95.774 1.00 34.22 52 SER A CA 1
ATOM 380 C C . SER A 1 52 ? 46.420 22.200 96.566 1.00 37.01 52 SER A C 1
ATOM 381 O O . SER A 1 52 ? 46.641 23.395 96.821 1.00 38.42 52 SER A O 1
ATOM 384 N N . GLY A 1 53 ? 45.316 21.569 96.983 1.00 35.74 53 GLY A N 1
ATOM 385 C CA . GLY A 1 53 ? 44.435 22.236 97.935 1.00 30.00 53 GLY A CA 1
ATOM 386 C C . GLY A 1 53 ? 45.102 22.439 99.279 1.00 33.32 53 GLY A C 1
ATOM 387 O O . GLY A 1 53 ? 45.048 23.532 99.853 1.00 30.79 53 GLY A O 1
ATOM 388 N N . LEU A 1 54 ? 45.751 21.394 99.801 1.00 33.00 54 LEU A N 1
ATOM 389 C CA . LEU A 1 54 ? 46.494 21.564 101.047 1.00 31.38 54 LEU A CA 1
ATOM 390 C C . LEU A 1 54 ? 47.586 22.627 100.905 1.00 29.81 54 LEU A C 1
ATOM 391 O O . LEU A 1 54 ? 47.827 23.400 101.836 1.00 36.47 54 LEU A O 1
ATOM 396 N N . GLY A 1 55 ? 48.293 22.627 99.784 1.00 33.47 55 GLY A N 1
ATOM 397 C CA . GLY A 1 55 ? 49.417 23.511 99.552 1.00 40.68 55 GLY A CA 1
ATOM 398 C C . GLY A 1 55 ? 49.049 24.978 99.364 1.00 44.29 55 GLY A C 1
ATOM 399 O O . GLY A 1 55 ? 49.935 25.829 99.483 1.00 39.16 55 GLY A O 1
ATOM 400 N N . THR A 1 56 ? 47.784 25.283 99.073 1.00 31.95 56 THR A N 1
ATOM 401 C CA . THR A 1 56 ? 47.316 26.649 98.880 1.00 26.60 56 THR A CA 1
ATOM 402 C C . THR A 1 56 ? 46.555 27.186 100.100 1.00 24.64 56 THR A C 1
ATOM 403 O O . THR A 1 56 ? 45.933 28.259 100.031 1.00 25.62 56 THR A O 1
ATOM 407 N N . VAL A 1 57 ? 46.608 26.489 101.239 1.00 23.09 57 VAL A N 1
ATOM 408 C CA . VAL A 1 57 ? 45.880 26.983 102.416 1.00 25.00 57 VAL A CA 1
ATOM 409 C C . VAL A 1 57 ? 46.374 28.384 102.826 1.00 29.60 57 VAL A C 1
ATOM 410 O O . VAL A 1 57 ? 45.577 29.306 103.029 1.00 25.03 57 VAL A O 1
ATOM 414 N N . GLU A 1 58 ? 47.685 28.567 102.963 1.00 25.84 58 GLU A N 1
ATOM 415 C CA . GLU A 1 58 ? 48.183 29.869 103.447 1.00 28.12 58 GLU A CA 1
ATOM 416 C C . GLU A 1 58 ? 47.876 30.987 102.446 1.00 26.72 58 GLU A C 1
ATOM 417 O O . GLU A 1 58 ? 47.466 32.091 102.817 1.00 26.02 58 GLU A O 1
ATOM 423 N N . LEU A 1 59 ? 48.063 30.713 101.163 1.00 25.50 59 LEU A N 1
ATOM 424 C CA . LEU A 1 59 ? 47.734 31.703 100.147 1.00 22.72 59 LEU A CA 1
ATOM 425 C C . LEU A 1 59 ? 46.264 32.089 100.201 1.00 27.37 59 LEU A C 1
ATOM 426 O O . LEU A 1 59 ? 45.917 33.279 100.064 1.00 23.47 59 LEU A O 1
ATOM 431 N N . THR A 1 60 ? 45.377 31.110 100.382 1.00 24.65 60 THR A N 1
ATOM 432 C CA . THR A 1 60 ? 43.953 31.418 100.359 1.00 23.42 60 THR A CA 1
ATOM 433 C C . THR A 1 60 ? 43.566 32.296 101.542 1.00 23.01 60 THR A C 1
ATOM 434 O O . THR A 1 60 ? 42.765 33.226 101.399 1.00 23.78 60 THR A O 1
ATOM 438 N N . VAL A 1 61 ? 44.073 31.964 102.720 1.00 24.29 61 VAL A N 1
ATOM 439 C CA . VAL A 1 61 ? 43.789 32.776 103.899 1.00 24.68 61 VAL A CA 1
ATOM 440 C C . VAL A 1 61 ? 44.299 34.189 103.672 1.00 25.92 61 VAL A C 1
ATOM 441 O O . VAL A 1 61 ? 43.601 35.169 103.938 1.00 28.16 61 VAL A O 1
ATOM 445 N N . ALA A 1 62 ? 45.526 34.312 103.181 1.00 22.75 62 ALA A N 1
ATOM 446 C CA . ALA A 1 62 ? 46.098 35.645 102.958 1.00 24.71 62 ALA A CA 1
ATOM 447 C C . ALA A 1 62 ? 45.274 36.428 101.963 1.00 27.52 62 ALA A C 1
ATOM 448 O O . ALA A 1 62 ? 45.043 37.632 102.148 1.00 22.39 62 ALA A O 1
ATOM 450 N N . LEU A 1 63 ? 44.836 35.781 100.865 1.00 22.56 63 LEU A N 1
ATOM 451 C CA . LEU A 1 63 ? 44.104 36.519 99.839 1.00 23.15 63 LEU A CA 1
ATOM 452 C C . LEU A 1 63 ? 42.797 37.072 100.380 1.00 24.32 63 LEU A C 1
ATOM 453 O O . LEU A 1 63 ? 42.448 38.220 100.089 1.00 22.91 63 LEU A O 1
ATOM 458 N N . HIS A 1 64 ? 42.003 36.233 101.093 1.00 23.54 64 HIS A N 1
ATOM 459 C CA . HIS A 1 64 ? 40.709 36.715 101.581 1.00 24.85 64 HIS A CA 1
ATOM 460 C C . HIS A 1 64 ? 40.864 37.642 102.795 1.00 24.20 64 HIS A C 1
ATOM 461 O O . HIS A 1 64 ? 39.941 38.430 103.093 1.00 25.15 64 HIS A O 1
ATOM 468 N N . TYR A 1 65 ? 42.020 37.594 103.448 1.00 23.52 65 TYR A N 1
ATOM 469 C CA . TYR A 1 65 ? 42.312 38.527 104.545 1.00 24.16 65 TYR A CA 1
ATOM 470 C C . TYR A 1 65 ? 42.641 39.910 104.020 1.00 26.09 65 TYR A C 1
ATOM 471 O O . TYR A 1 65 ? 42.378 40.919 104.708 1.00 26.00 65 TYR A O 1
ATOM 480 N N . VAL A 1 66 ? 43.256 39.983 102.842 1.00 23.50 66 VAL A N 1
ATOM 481 C CA . VAL A 1 66 ? 43.757 41.240 102.287 1.00 26.16 66 VAL A CA 1
ATOM 482 C C . VAL A 1 66 ? 42.764 41.870 101.312 1.00 30.65 66 VAL A C 1
ATOM 483 O O . VAL A 1 66 ? 42.538 43.088 101.331 1.00 28.44 66 VAL A O 1
ATOM 487 N N . TYR A 1 67 ? 42.213 41.070 100.401 1.00 25.82 67 TYR A N 1
ATOM 488 C CA . TYR A 1 67 ? 41.244 41.555 99.427 1.00 23.03 67 TYR A CA 1
ATOM 489 C C . TYR A 1 67 ? 39.841 41.590 100.007 1.00 28.20 67 TYR A C 1
ATOM 490 O O . TYR A 1 67 ? 39.448 40.711 100.785 1.00 28.31 67 TYR A O 1
ATOM 499 N N . ASN A 1 68 ? 39.078 42.616 99.625 1.00 24.93 68 ASN A N 1
ATOM 500 C CA . ASN A 1 68 ? 37.729 42.809 100.150 1.00 27.39 68 ASN A CA 1
ATOM 501 C C . ASN A 1 68 ? 36.730 41.966 99.349 1.00 30.64 68 ASN A C 1
ATOM 502 O O . ASN A 1 68 ? 35.827 42.469 98.686 1.00 30.51 68 ASN A O 1
ATOM 507 N N . THR A 1 69 ? 36.912 40.649 99.426 1.00 26.15 69 THR A N 1
ATOM 508 C CA . THR A 1 69 ? 36.030 39.749 98.707 1.00 22.99 69 THR A CA 1
ATOM 509 C C . THR A 1 69 ? 34.673 39.709 99.405 1.00 26.22 69 THR A C 1
ATOM 510 O O . THR A 1 69 ? 34.622 39.709 100.631 1.00 33.56 69 THR A O 1
ATOM 514 N N . PRO A 1 70 ? 33.550 39.572 98.662 1.00 28.19 70 PRO A N 1
ATOM 515 C CA . PRO A 1 70 ? 33.415 39.247 97.225 1.00 31.47 70 PRO A CA 1
ATOM 516 C C . PRO A 1 70 ? 33.356 40.505 96.342 1.00 27.67 70 PRO A C 1
ATOM 517 O O . PRO A 1 70 ? 33.213 40.388 95.121 1.00 31.08 70 PRO A O 1
ATOM 521 N N . PHE A 1 71 ? 33.504 41.706 96.922 1.00 28.56 71 PHE A N 1
ATOM 522 C CA . PHE A 1 71 ? 33.560 42.921 96.103 1.00 27.56 71 PHE A CA 1
ATOM 523 C C . PHE A 1 71 ? 34.815 42.938 95.240 1.00 28.88 71 PHE A C 1
ATOM 524 O O . PHE A 1 71 ? 34.734 42.985 94.008 1.00 27.86 71 PHE A O 1
ATOM 532 N N . ASP A 1 72 ? 36.002 42.936 95.865 1.00 26.29 72 ASP A N 1
ATOM 533 C CA . ASP A 1 72 ? 37.193 42.653 95.090 1.00 23.77 72 ASP A CA 1
ATOM 534 C C . ASP A 1 72 ? 37.061 41.265 94.490 1.00 24.92 72 ASP A C 1
ATOM 535 O O . ASP A 1 72 ? 36.527 40.366 95.134 1.00 25.49 72 ASP A O 1
ATOM 540 N N . ARG A 1 73 ? 37.635 41.074 93.299 1.00 23.72 73 ARG A N 1
ATOM 541 C CA . ARG A 1 73 ? 37.419 39.859 92.508 1.00 24.33 73 ARG A CA 1
ATOM 542 C C . ARG A 1 73 ? 38.672 38.989 92.534 1.00 23.63 73 ARG A C 1
ATOM 543 O O . ARG A 1 73 ? 39.726 39.386 92.031 1.00 24.24 73 ARG A O 1
ATOM 551 N N . LEU A 1 74 ? 38.533 37.799 93.083 1.00 23.71 74 LEU A N 1
ATOM 552 C CA . LEU A 1 74 ? 39.574 36.786 93.144 1.00 24.31 74 LEU A CA 1
ATOM 553 C C . LEU A 1 74 ? 39.191 35.674 92.165 1.00 25.48 74 LEU A C 1
ATOM 554 O O . LEU A 1 74 ? 38.116 35.072 92.281 1.00 27.25 74 LEU A O 1
ATOM 559 N N . ILE A 1 75 ? 40.025 35.455 91.156 1.00 18.81 75 ILE A N 1
ATOM 560 C CA . ILE A 1 75 ? 39.722 34.484 90.089 1.00 21.08 75 ILE A CA 1
ATOM 561 C C . ILE A 1 75 ? 40.696 33.342 90.228 1.00 23.58 75 ILE A C 1
ATOM 562 O O . ILE A 1 75 ? 41.910 33.534 90.081 1.00 27.55 75 ILE A O 1
ATOM 567 N N . TRP A 1 76 ? 40.186 32.135 90.456 1.00 23.04 76 TRP A N 1
ATOM 568 C CA . TRP A 1 76 ? 41.048 30.963 90.519 1.00 22.08 76 TRP A CA 1
ATOM 569 C C . TRP A 1 76 ? 41.156 30.354 89.127 1.00 25.58 76 TRP A C 1
ATOM 570 O O . TRP A 1 76 ? 40.131 30.086 88.503 1.00 26.71 76 TRP A O 1
ATOM 581 N N . ASP A 1 77 ? 42.392 30.098 88.655 1.00 21.92 77 ASP A N 1
ATOM 582 C CA . ASP A 1 77 ? 42.580 29.153 87.551 1.00 21.58 77 ASP A CA 1
ATOM 583 C C . ASP A 1 77 ? 42.278 27.721 88.031 1.00 26.67 77 ASP A C 1
ATOM 584 O O . ASP A 1 77 ? 42.206 27.437 89.219 1.00 27.03 77 ASP A O 1
ATOM 589 N N . VAL A 1 78 ? 42.005 26.841 87.094 1.00 23.53 78 VAL A N 1
ATOM 590 C CA . VAL A 1 78 ? 41.609 25.487 87.498 1.00 25.53 78 VAL A CA 1
ATOM 591 C C . VAL A 1 78 ? 42.540 24.839 88.548 1.00 32.88 78 VAL A C 1
ATOM 592 O O . VAL A 1 78 ? 43.765 25.027 88.517 1.00 30.61 78 VAL A O 1
ATOM 596 N N . GLY A 1 79 ? 41.990 23.986 89.410 1.00 31.33 79 GLY A N 1
ATOM 597 C CA . GLY A 1 79 ? 42.780 23.062 90.211 1.00 32.47 79 GLY A CA 1
ATOM 598 C C . GLY A 1 79 ? 42.224 22.941 91.630 1.00 36.47 79 GLY A C 1
ATOM 599 O O . GLY A 1 79 ? 41.422 23.747 92.098 1.00 33.36 79 GLY A O 1
ATOM 600 N N . HIS A 1 80 ? 42.661 21.908 92.329 1.00 31.94 80 HIS A N 1
ATOM 601 C CA . HIS A 1 80 ? 42.225 21.771 93.701 1.00 26.98 80 HIS A CA 1
ATOM 602 C C . HIS A 1 80 ? 42.815 22.869 94.586 1.00 30.58 80 HIS A C 1
ATOM 603 O O . HIS A 1 80 ? 42.533 22.902 95.782 1.00 32.57 80 HIS A O 1
ATOM 610 N N . GLN A 1 81 ? 43.588 23.780 93.998 1.00 27.42 81 GLN A N 1
ATOM 611 C CA . GLN A 1 81 ? 44.067 24.906 94.769 1.00 34.07 81 GLN A CA 1
ATOM 612 C C . GLN A 1 81 ? 42.898 25.648 95.409 1.00 30.95 81 GLN A C 1
ATOM 613 O O . GLN A 1 81 ? 43.088 26.333 96.420 1.00 30.86 81 GLN A O 1
ATOM 619 N N . ALA A 1 82 ? 41.687 25.522 94.845 1.00 32.00 82 ALA A N 1
ATOM 620 C CA . ALA A 1 82 ? 40.528 26.298 95.297 1.00 30.05 82 ALA A CA 1
ATOM 621 C C . ALA A 1 82 ? 39.674 25.596 96.344 1.00 26.91 82 ALA A C 1
ATOM 622 O O . ALA A 1 82 ? 38.608 26.107 96.671 1.00 25.68 82 ALA A O 1
ATOM 624 N N . TYR A 1 83 ? 40.080 24.421 96.888 1.00 28.59 83 TYR A N 1
ATOM 625 C CA . TYR A 1 83 ? 39.265 23.824 97.945 1.00 25.54 83 TYR A CA 1
ATOM 626 C C . TYR A 1 83 ? 39.201 24.700 99.201 1.00 27.63 83 TYR A C 1
ATOM 627 O O . TYR A 1 83 ? 38.105 24.853 99.761 1.00 27.89 83 TYR A O 1
ATOM 636 N N . PRO A 1 84 ? 40.315 25.135 99.780 1.00 28.04 84 PRO A N 1
ATOM 637 C CA . PRO A 1 84 ? 40.230 26.032 100.957 1.00 30.98 84 PRO A CA 1
ATOM 638 C C . PRO A 1 84 ? 39.356 27.248 100.718 1.00 29.59 84 PRO A C 1
ATOM 639 O O . PRO A 1 84 ? 38.664 27.710 101.637 1.00 28.53 84 PRO A O 1
ATOM 643 N N . HIS A 1 85 ? 39.408 27.797 99.506 1.00 28.90 85 HIS A N 1
ATOM 644 C CA . HIS A 1 85 ? 38.534 28.899 99.116 1.00 27.67 85 HIS A CA 1
ATOM 645 C C . HIS A 1 85 ? 37.078 28.576 99.407 1.00 28.17 85 HIS A C 1
ATOM 646 O O . HIS A 1 85 ? 36.365 29.373 100.028 1.00 26.73 85 HIS A O 1
ATOM 653 N N . LYS A 1 86 ? 36.617 27.380 99.005 1.00 25.06 86 LYS A N 1
ATOM 654 C CA . LYS A 1 86 ? 35.216 27.041 99.257 1.00 25.92 86 LYS A CA 1
ATOM 655 C C . LYS A 1 86 ? 34.918 26.941 100.751 1.00 28.28 86 LYS A C 1
ATOM 656 O O . LYS A 1 86 ? 33.832 27.323 101.210 1.00 29.65 86 LYS A O 1
ATOM 662 N N . ILE A 1 87 ? 35.868 26.430 101.533 1.00 29.85 87 ILE A N 1
ATOM 663 C CA . ILE A 1 87 ? 35.650 26.304 102.961 1.00 30.51 87 ILE A CA 1
ATOM 664 C C . ILE A 1 87 ? 35.472 27.679 103.601 1.00 32.64 87 ILE A C 1
ATOM 665 O O . ILE A 1 87 ? 34.690 27.836 104.550 1.00 33.58 87 ILE A O 1
ATOM 670 N N . LEU A 1 88 ? 36.184 28.678 103.105 1.00 28.04 88 LEU A N 1
ATOM 671 C CA . LEU A 1 88 ? 36.150 30.010 103.730 1.00 29.34 88 LEU A CA 1
ATOM 672 C C . LEU A 1 88 ? 35.025 30.878 103.203 1.00 34.98 88 LEU A C 1
ATOM 673 O O . LEU A 1 88 ? 34.801 31.977 103.725 1.00 33.22 88 LEU A O 1
ATOM 678 N N . THR A 1 89 ? 34.344 30.424 102.154 1.00 28.17 89 THR A N 1
ATOM 679 C CA . THR A 1 89 ? 33.286 31.198 101.531 1.00 30.43 89 THR A CA 1
ATOM 680 C C . THR A 1 89 ? 31.960 30.454 101.644 1.00 34.51 89 THR A C 1
ATOM 681 O O . THR A 1 89 ? 31.239 30.290 100.648 1.00 38.95 89 THR A O 1
ATOM 685 N N . GLY A 1 90 ? 31.655 29.954 102.834 1.00 33.26 90 GLY A N 1
ATOM 686 C CA . GLY A 1 90 ? 30.312 29.504 103.119 1.00 34.57 90 GLY A CA 1
ATOM 687 C C . GLY A 1 90 ? 29.980 28.070 102.783 1.00 36.52 90 GLY A C 1
ATOM 688 O O . GLY A 1 90 ? 28.836 27.666 102.982 1.00 38.22 90 GLY A O 1
ATOM 689 N N . ARG A 1 91 ? 30.937 27.270 102.337 1.00 29.71 91 ARG A N 1
ATOM 690 C CA . ARG A 1 91 ? 30.623 25.915 101.889 1.00 34.14 91 ARG A CA 1
ATOM 691 C C . ARG A 1 91 ? 31.373 24.864 102.702 1.00 33.62 91 ARG A C 1
ATOM 692 O O . ARG A 1 91 ? 31.521 23.710 102.271 1.00 37.76 91 ARG A O 1
ATOM 700 N N . ARG A 1 92 ? 31.879 25.277 103.860 1.00 30.19 92 ARG A N 1
ATOM 701 C CA . ARG A 1 92 ? 32.633 24.393 104.748 1.00 37.13 92 ARG A CA 1
ATOM 702 C C . ARG A 1 92 ? 31.915 23.077 104.996 1.00 43.13 92 ARG A C 1
ATOM 703 O O . ARG A 1 92 ? 32.521 22.002 104.910 1.00 37.62 92 ARG A O 1
ATOM 711 N N . ASP A 1 93 ? 30.632 23.141 105.355 1.00 32.87 93 ASP A N 1
ATOM 712 C CA . ASP A 1 93 ? 29.970 21.915 105.764 1.00 39.74 93 ASP A CA 1
ATOM 713 C C . ASP A 1 93 ? 29.523 21.073 104.577 1.00 37.61 93 ASP A C 1
ATOM 714 O O . ASP A 1 93 ? 28.899 20.038 104.774 1.00 41.88 93 ASP A O 1
ATOM 719 N N . LYS A 1 94 ? 29.790 21.508 103.349 1.00 40.45 94 LYS A N 1
ATOM 720 C CA . LYS A 1 94 ? 29.423 20.752 102.167 1.00 44.30 94 LYS A CA 1
ATOM 721 C C . LYS A 1 94 ? 30.638 20.202 101.445 1.00 40.54 94 LYS A C 1
ATOM 722 O O . LYS A 1 94 ? 30.492 19.537 100.396 1.00 38.76 94 LYS A O 1
ATOM 728 N N . ILE A 1 95 ? 31.835 20.477 101.964 1.00 33.02 95 ILE A N 1
ATOM 729 C CA . ILE A 1 95 ? 33.039 20.136 101.219 1.00 37.14 95 ILE A CA 1
ATOM 730 C C . ILE A 1 95 ? 33.140 18.629 100.981 1.00 41.09 95 ILE A C 1
ATOM 731 O O . ILE A 1 95 ? 33.815 18.200 100.041 1.00 37.99 95 ILE A O 1
ATOM 736 N N . GLY A 1 96 ? 32.496 17.812 101.815 1.00 39.52 96 GLY A N 1
ATOM 737 C CA . GLY A 1 96 ? 32.503 16.366 101.587 1.00 42.20 96 GLY A CA 1
ATOM 738 C C . GLY A 1 96 ? 31.624 15.899 100.430 1.00 44.03 96 GLY A C 1
ATOM 739 O O . GLY A 1 96 ? 31.662 14.706 100.088 1.00 41.04 96 GLY A O 1
ATOM 740 N N . THR A 1 97 ? 30.823 16.788 99.850 1.00 38.71 97 THR A N 1
ATOM 741 C CA . THR A 1 97 ? 29.992 16.442 98.700 1.00 40.48 97 THR A CA 1
ATOM 742 C C . THR A 1 97 ? 30.660 16.725 97.364 1.00 39.60 97 THR A C 1
ATOM 743 O O . THR A 1 97 ? 30.027 16.502 96.320 1.00 34.89 97 THR A O 1
ATOM 747 N N . ILE A 1 98 ? 31.921 17.176 97.360 1.00 35.39 98 ILE A N 1
ATOM 748 C CA . ILE A 1 98 ? 32.550 17.613 96.114 1.00 39.89 98 ILE A CA 1
ATOM 749 C C . ILE A 1 98 ? 32.507 16.494 95.086 1.00 35.06 98 ILE A C 1
ATOM 750 O O . ILE A 1 98 ? 32.786 15.326 95.403 1.00 30.99 98 ILE A O 1
ATOM 755 N N . ARG A 1 99 ? 32.178 16.847 93.829 1.00 34.60 99 ARG A N 1
ATOM 756 C CA . ARG A 1 99 ? 32.098 15.945 92.677 1.00 35.18 99 ARG A CA 1
ATOM 757 C C . ARG A 1 99 ? 30.924 14.962 92.737 1.00 34.59 99 ARG A C 1
ATOM 758 O O . ARG A 1 99 ? 30.761 14.178 91.798 1.00 36.56 99 ARG A O 1
ATOM 766 N N . GLN A 1 100 ? 30.102 14.975 93.788 1.00 36.15 100 GLN A N 1
ATOM 767 C CA . GLN A 1 100 ? 28.928 14.095 93.856 1.00 32.26 100 GLN A CA 1
ATOM 768 C C . GLN A 1 100 ? 27.756 14.721 93.103 1.00 31.82 100 GLN A C 1
ATOM 769 O O . GLN A 1 100 ? 27.621 15.952 93.057 1.00 30.88 100 GLN A O 1
ATOM 775 N N . LYS A 1 101 ? 26.884 13.875 92.529 1.00 32.45 101 LYS A N 1
ATOM 776 C CA . LYS A 1 101 ? 25.648 14.421 91.964 1.00 34.36 101 LYS A CA 1
ATOM 777 C C . LYS A 1 101 ? 24.932 15.278 93.007 1.00 36.84 101 LYS A C 1
ATOM 778 O O . LYS A 1 101 ? 24.734 14.862 94.160 1.00 34.77 101 LYS A O 1
ATOM 784 N N . GLY A 1 102 ? 24.553 16.487 92.603 1.00 37.92 102 GLY A N 1
ATOM 785 C CA . GLY A 1 102 ? 23.905 17.397 93.531 1.00 34.68 102 GLY A CA 1
ATOM 786 C C . GLY A 1 102 ? 24.823 18.045 94.548 1.00 40.37 102 GLY A C 1
ATOM 787 O O . GLY A 1 102 ? 24.337 18.766 95.432 1.00 40.81 102 GLY A O 1
ATOM 788 N N . GLY A 1 103 ? 26.123 17.766 94.499 1.00 32.38 103 GLY A N 1
ATOM 789 C CA . GLY A 1 103 ? 27.057 18.250 95.486 1.00 33.95 103 GLY A CA 1
ATOM 790 C C . GLY A 1 103 ? 27.778 19.470 94.956 1.00 35.42 103 GLY A C 1
ATOM 791 O O . GLY A 1 103 ? 27.476 19.992 93.878 1.00 32.32 103 GLY A O 1
ATOM 792 N N . LEU A 1 104 ? 28.756 19.932 95.723 1.00 33.74 104 LEU A N 1
ATOM 793 C CA . LEU A 1 104 ? 29.510 21.094 95.263 1.00 31.76 104 LEU A CA 1
ATOM 794 C C . LEU A 1 104 ? 30.286 20.746 94.004 1.00 32.57 104 LEU A C 1
ATOM 795 O O . LEU A 1 104 ? 30.729 19.615 93.817 1.00 31.07 104 LEU A O 1
ATOM 800 N N . HIS A 1 105 ? 30.513 21.762 93.174 1.00 32.00 105 HIS A N 1
ATOM 801 C CA . HIS A 1 105 ? 31.366 21.618 92.011 1.00 26.51 105 HIS A CA 1
ATOM 802 C C . HIS A 1 105 ? 32.808 21.392 92.442 1.00 31.12 105 HIS A C 1
ATOM 803 O O . HIS A 1 105 ? 33.236 21.883 93.474 1.00 30.15 105 HIS A O 1
ATOM 810 N N . PRO A 1 106 ? 33.590 20.693 91.628 1.00 31.02 106 PRO A N 1
ATOM 811 C CA . PRO A 1 106 ? 35.021 20.519 91.931 1.00 34.51 106 PRO A CA 1
ATOM 812 C C . PRO A 1 106 ? 35.786 21.803 91.991 1.00 33.20 106 PRO A C 1
ATOM 813 O O . PRO A 1 106 ? 36.735 21.937 92.775 1.00 43.10 106 PRO A O 1
ATOM 817 N N . PHE A 1 107 ? 35.405 22.773 91.177 1.00 32.09 107 PHE A N 1
ATOM 818 C CA . PHE A 1 107 ? 36.114 24.035 91.030 1.00 33.00 107 PHE A CA 1
ATOM 819 C C . PHE A 1 107 ? 35.115 25.149 91.201 1.00 27.20 107 PHE A C 1
ATOM 820 O O . PHE A 1 107 ? 33.904 24.910 91.217 1.00 24.90 107 PHE A O 1
ATOM 828 N N . PRO A 1 108 ? 35.578 26.384 91.300 1.00 24.78 108 PRO A N 1
ATOM 829 C CA . PRO A 1 108 ? 34.624 27.485 91.442 1.00 24.54 108 PRO A CA 1
ATOM 830 C C . PRO A 1 108 ? 33.637 27.513 90.285 1.00 24.03 108 PRO A C 1
ATOM 831 O O . PRO A 1 108 ? 33.983 27.249 89.123 1.00 24.33 108 PRO A O 1
ATOM 835 N N . TRP A 1 109 ? 32.395 27.819 90.643 1.00 25.73 109 TRP A N 1
ATOM 836 C CA . TRP A 1 109 ? 31.263 27.811 89.725 1.00 25.63 109 TRP A CA 1
ATOM 837 C C . TRP A 1 109 ? 30.446 29.067 90.015 1.00 25.93 109 TRP A C 1
ATOM 838 O O . TRP A 1 109 ? 29.935 29.240 91.124 1.00 28.99 109 TRP A O 1
ATOM 849 N N . ARG A 1 110 ? 30.270 29.915 88.996 1.00 26.30 110 ARG A N 1
ATOM 850 C CA . ARG A 1 110 ? 29.606 31.193 89.225 1.00 27.68 110 ARG A CA 1
ATOM 851 C C . ARG A 1 110 ? 28.241 31.003 89.885 1.00 34.02 110 ARG A C 1
ATOM 852 O O . ARG A 1 110 ? 27.860 31.773 90.787 1.00 33.19 110 ARG A O 1
ATOM 860 N N . GLY A 1 111 ? 27.469 30.011 89.423 1.00 31.12 111 GLY A N 1
ATOM 861 C CA . GLY A 1 111 ? 26.170 29.842 90.065 1.00 33.37 111 GLY A CA 1
ATOM 862 C C . GLY A 1 111 ? 26.220 29.404 91.508 1.00 36.26 111 GLY A C 1
ATOM 863 O O . GLY A 1 111 ? 25.189 29.482 92.198 1.00 39.69 111 GLY A O 1
ATOM 864 N N . GLU A 1 112 ? 27.364 28.924 91.984 1.00 29.19 112 GLU A N 1
ATOM 865 C CA . GLU A 1 112 ? 27.380 28.339 93.330 1.00 32.97 112 GLU A CA 1
ATOM 866 C C . GLU A 1 112 ? 27.594 29.386 94.428 1.00 33.71 112 GLU A C 1
ATOM 867 O O . GLU A 1 112 ? 27.114 29.216 95.559 1.00 32.59 112 GLU A O 1
ATOM 873 N N . SER A 1 113 ? 28.256 30.485 94.102 1.00 29.08 113 SER A N 1
ATOM 874 C CA . SER A 1 113 ? 28.645 31.454 95.119 1.00 31.25 113 SER A CA 1
ATOM 875 C C . SER A 1 113 ? 28.997 32.791 94.479 1.00 29.44 113 SER A C 1
ATOM 876 O O . SER A 1 113 ? 29.668 32.832 93.439 1.00 30.64 113 SER A O 1
ATOM 879 N N . GLU A 1 114 ? 28.603 33.882 95.160 1.00 32.75 114 GLU A N 1
ATOM 880 C CA . GLU A 1 114 ? 29.081 35.217 94.823 1.00 32.89 114 GLU A CA 1
ATOM 881 C C . GLU A 1 114 ? 30.592 35.305 94.908 1.00 30.24 114 GLU A C 1
ATOM 882 O O . GLU A 1 114 ? 31.197 36.170 94.253 1.00 29.84 114 GLU A O 1
ATOM 888 N N . TYR A 1 115 ? 31.220 34.407 95.675 1.00 28.46 115 TYR A N 1
ATOM 889 C CA . TYR A 1 115 ? 32.675 34.356 95.776 1.00 26.93 115 TYR A CA 1
ATOM 890 C C . TYR A 1 115 ? 33.363 33.637 94.622 1.00 26.46 115 TYR A C 1
ATOM 891 O O . TYR A 1 115 ? 34.604 33.679 94.534 1.00 25.97 115 TYR A O 1
ATOM 900 N N . ASP A 1 116 ? 32.614 33.021 93.694 1.00 25.21 116 ASP A N 1
ATOM 901 C CA . ASP A 1 116 ? 33.201 32.316 92.550 1.00 24.62 116 ASP A CA 1
ATOM 902 C C . ASP A 1 116 ? 33.016 33.214 91.340 1.00 27.68 116 ASP A C 1
ATOM 903 O O . ASP A 1 116 ? 31.905 33.346 90.825 1.00 26.34 116 ASP A O 1
ATOM 908 N N . VAL A 1 117 ? 34.099 33.847 90.905 1.00 24.84 117 VAL A N 1
ATOM 909 C CA . VAL A 1 117 ? 33.983 34.916 89.916 1.00 23.28 117 VAL A CA 1
ATOM 910 C C . VAL A 1 117 ? 33.846 34.336 88.519 1.00 22.73 117 VAL A C 1
ATOM 911 O O . VAL A 1 117 ? 33.154 34.894 87.661 1.00 23.46 117 VAL A O 1
ATOM 915 N N . LEU A 1 118 ? 34.536 33.233 88.275 1.00 25.46 118 LEU A N 1
ATOM 916 C CA . LEU A 1 118 ? 34.627 32.614 86.955 1.00 24.38 118 LEU A CA 1
ATOM 917 C C . LEU A 1 118 ? 34.500 31.113 87.127 1.00 22.76 118 LEU A C 1
ATOM 918 O O . LEU A 1 118 ? 35.226 30.530 87.935 1.00 23.04 118 LEU A O 1
ATOM 923 N N . SER A 1 119 ? 33.625 30.457 86.346 1.00 22.86 119 SER A N 1
ATOM 924 C CA . SER A 1 119 ? 33.615 28.999 86.403 1.00 21.93 119 SER A CA 1
ATOM 925 C C . SER A 1 119 ? 34.842 28.492 85.644 1.00 22.46 119 SER A C 1
ATOM 926 O O . SER A 1 119 ? 35.085 28.910 84.504 1.00 26.36 119 SER A O 1
ATOM 929 N N . VAL A 1 120 ? 35.620 27.586 86.248 1.00 22.14 120 VAL A N 1
ATOM 930 C CA . VAL A 1 120 ? 36.807 27.078 85.576 1.00 22.64 120 VAL A CA 1
ATOM 931 C C . VAL A 1 120 ? 36.740 25.548 85.549 1.00 22.72 120 VAL A C 1
ATOM 932 O O . VAL A 1 120 ? 35.866 24.925 86.159 1.00 25.69 120 VAL A O 1
ATOM 936 N N . GLY A 1 121 ? 37.693 24.946 84.850 1.00 22.22 121 GLY A N 1
ATOM 937 C CA . GLY A 1 121 ? 37.708 23.497 84.646 1.00 23.43 121 GLY A CA 1
ATOM 938 C C . GLY A 1 121 ? 38.728 23.275 83.542 1.00 25.19 121 GLY A C 1
ATOM 939 O O . GLY A 1 121 ? 39.744 22.617 83.735 1.00 24.68 121 GLY A O 1
ATOM 940 N N . HIS A 1 122 ? 38.509 23.853 82.374 1.00 19.45 122 HIS A N 1
ATOM 941 C CA . HIS A 1 122 ? 39.664 24.048 81.499 1.00 19.36 122 HIS A CA 1
ATOM 942 C C . HIS A 1 122 ? 40.636 24.991 82.179 1.00 22.75 122 HIS A C 1
ATOM 943 O O . HIS A 1 122 ? 40.225 25.861 82.966 1.00 25.55 122 HIS A O 1
ATOM 950 N N . SER A 1 123 ? 41.914 24.890 81.804 1.00 22.11 123 SER A N 1
ATOM 951 C CA . SER A 1 123 ? 42.961 25.694 82.446 1.00 24.19 123 SER A CA 1
ATOM 952 C C . SER A 1 123 ? 43.256 26.996 81.691 1.00 22.07 123 SER A C 1
ATOM 953 O O . SER A 1 123 ? 42.888 27.178 80.533 1.00 20.17 123 SER A O 1
ATOM 956 N N . SER A 1 124 ? 43.978 27.897 82.382 1.00 21.08 124 SER A N 1
ATOM 957 C CA . SER A 1 124 ? 44.655 29.050 81.764 1.00 23.40 124 SER A CA 1
ATOM 958 C C . SER A 1 124 ? 43.727 30.170 81.373 1.00 20.22 124 SER A C 1
ATOM 959 O O . SER A 1 124 ? 44.151 31.044 80.588 1.00 18.90 124 SER A O 1
ATOM 962 N N . THR A 1 125 ? 42.487 30.162 81.852 1.00 20.28 125 THR A N 1
ATOM 963 C CA . THR A 1 125 ? 41.525 31.188 81.480 1.00 21.00 125 THR A CA 1
ATOM 964 C C . THR A 1 125 ? 41.561 32.380 82.446 1.00 19.85 125 THR A C 1
ATOM 965 O O . THR A 1 125 ? 40.951 33.408 82.131 1.00 21.14 125 THR A O 1
ATOM 969 N N . SER A 1 126 ? 42.216 32.236 83.607 1.00 18.27 126 SER A N 1
ATOM 970 C CA . SER A 1 126 ? 42.104 33.235 84.677 1.00 18.09 126 SER A CA 1
ATOM 971 C C . SER A 1 126 ? 42.729 34.563 84.288 1.00 24.04 126 SER A C 1
ATOM 972 O O . SER A 1 126 ? 42.218 35.627 84.669 1.00 23.01 126 SER A O 1
ATOM 975 N N . ILE A 1 127 ? 43.893 34.545 83.644 1.00 21.00 127 ILE A N 1
ATOM 976 C CA . ILE A 1 127 ? 44.525 35.840 83.417 1.00 17.71 127 ILE A CA 1
ATOM 977 C C . ILE A 1 127 ? 43.707 36.652 82.435 1.00 22.03 127 ILE A C 1
ATOM 978 O O . ILE A 1 127 ? 43.493 37.860 82.610 1.00 20.72 127 ILE A O 1
ATOM 983 N N . SER A 1 128 ? 43.226 35.989 81.379 1.00 20.76 128 SER A N 1
ATOM 984 C CA . SER A 1 128 ? 42.435 36.698 80.379 1.00 18.80 128 SER A CA 1
ATOM 985 C C . SER A 1 128 ? 41.204 37.315 81.006 1.00 21.97 128 SER A C 1
ATOM 986 O O . SER A 1 128 ? 40.876 38.494 80.735 1.00 23.69 128 SER A O 1
ATOM 989 N N . ALA A 1 129 ? 40.451 36.492 81.780 1.00 18.22 129 ALA A N 1
ATOM 990 C CA . ALA A 1 129 ? 39.239 37.009 82.413 1.00 19.56 129 ALA A CA 1
ATOM 991 C C . ALA A 1 129 ? 39.597 38.116 83.413 1.00 22.64 129 ALA A C 1
ATOM 992 O O . ALA A 1 129 ? 38.876 39.130 83.512 1.00 23.92 129 ALA A O 1
ATOM 994 N N . GLY A 1 130 ? 40.722 37.934 84.135 1.00 20.73 130 GLY A N 1
ATOM 995 C CA . GLY A 1 130 ? 41.189 38.938 85.100 1.00 21.78 130 GLY A CA 1
ATOM 996 C C . GLY A 1 130 ? 41.533 40.270 84.447 1.00 23.28 130 GLY A C 1
ATOM 997 O O . GLY A 1 130 ? 41.302 41.347 85.028 1.00 23.55 130 GLY A O 1
ATOM 998 N N . ILE A 1 131 ? 42.103 40.239 83.237 1.00 22.59 131 ILE A N 1
ATOM 999 C CA . ILE A 1 131 ? 42.329 41.510 82.544 1.00 21.61 131 ILE A CA 1
ATOM 1000 C C . ILE A 1 131 ? 40.995 42.207 82.237 1.00 26.07 131 ILE A C 1
ATOM 1001 O O . ILE A 1 131 ? 40.859 43.417 82.461 1.00 22.95 131 ILE A O 1
ATOM 1006 N N . GLY A 1 132 ? 39.981 41.463 81.753 1.00 25.53 132 GLY A N 1
ATOM 1007 C CA . GLY A 1 132 ? 38.673 42.080 81.531 1.00 25.48 132 GLY A CA 1
ATOM 1008 C C . GLY A 1 132 ? 38.079 42.653 82.816 1.00 25.73 132 GLY A C 1
ATOM 1009 O O . GLY A 1 132 ? 37.523 43.757 82.832 1.00 22.87 132 GLY A O 1
ATOM 1010 N N . VAL A 1 133 ? 38.165 41.894 83.905 1.00 23.50 133 VAL A N 1
ATOM 1011 C CA . VAL A 1 133 ? 37.605 42.349 85.183 1.00 22.98 133 VAL A CA 1
ATOM 1012 C C . VAL A 1 133 ? 38.305 43.629 85.647 1.00 24.15 133 VAL A C 1
ATOM 1013 O O . VAL A 1 133 ? 37.665 44.575 86.133 1.00 23.95 133 VAL A O 1
ATOM 1017 N N . ALA A 1 134 ? 39.628 43.684 85.474 1.00 23.11 134 ALA A N 1
ATOM 1018 C CA . ALA A 1 134 ? 40.410 44.823 85.952 1.00 23.97 134 ALA A CA 1
ATOM 1019 C C . ALA A 1 134 ? 40.140 46.056 85.126 1.00 27.00 134 ALA A C 1
ATOM 1020 O O . ALA A 1 134 ? 40.050 47.157 85.683 1.00 27.84 134 ALA A O 1
ATOM 1022 N N . ILE A 1 135 ? 40.061 45.902 83.787 1.00 24.90 135 ILE A N 1
ATOM 1023 C CA . ILE A 1 135 ? 39.695 47.029 82.928 1.00 25.97 135 ILE A CA 1
ATOM 1024 C C . ILE A 1 135 ? 38.314 47.540 83.326 1.00 30.00 135 ILE A C 1
ATOM 1025 O O . ILE A 1 135 ? 38.100 48.748 83.476 1.00 28.89 135 ILE A O 1
ATOM 1030 N N . ALA A 1 136 ? 37.352 46.617 83.522 1.00 27.44 136 ALA A N 1
ATOM 1031 C CA . ALA A 1 136 ? 36.030 47.048 83.976 1.00 29.73 136 ALA A CA 1
ATOM 1032 C C . ALA A 1 136 ? 36.112 47.780 85.314 1.00 27.88 136 ALA A C 1
ATOM 1033 O O . ALA A 1 136 ? 35.466 48.819 85.501 1.00 30.10 136 ALA A O 1
ATOM 1035 N N . ALA A 1 137 ? 36.920 47.263 86.243 1.00 28.23 137 ALA A N 1
ATOM 1036 C CA . ALA A 1 137 ? 37.020 47.885 87.564 1.00 29.09 137 ALA A CA 1
ATOM 1037 C C . ALA A 1 137 ? 37.553 49.307 87.463 1.00 32.03 137 ALA A C 1
ATOM 1038 O O . ALA A 1 137 ? 37.099 50.210 88.189 1.00 29.54 137 ALA A O 1
ATOM 1040 N N . ALA A 1 138 ? 38.524 49.534 86.579 1.00 31.26 138 ALA A N 1
ATOM 1041 C CA . ALA A 1 138 ? 39.045 50.893 86.426 1.00 32.21 138 ALA A CA 1
ATOM 1042 C C . ALA A 1 138 ? 37.971 51.851 85.925 1.00 30.35 138 ALA A C 1
ATOM 1043 O O . ALA A 1 138 ? 37.904 53.007 86.355 1.00 31.54 138 ALA A O 1
ATOM 1045 N N . LYS A 1 139 ? 37.148 51.407 84.971 1.00 33.93 139 LYS A N 1
ATOM 1046 C CA . LYS A 1 139 ? 36.123 52.286 84.424 1.00 36.12 139 LYS A CA 1
ATOM 1047 C C . LYS A 1 139 ? 34.991 52.491 85.420 1.00 32.41 139 LYS A C 1
ATOM 1048 O O . LYS A 1 139 ? 34.385 53.547 85.458 1.00 30.04 139 LYS A O 1
ATOM 1054 N N . GLU A 1 140 ? 34.719 51.485 86.245 1.00 33.76 140 GLU A N 1
ATOM 1055 C CA . GLU A 1 140 ? 33.702 51.609 87.274 1.00 33.78 140 GLU A CA 1
ATOM 1056 C C . GLU A 1 140 ? 34.107 52.649 88.308 1.00 31.26 140 GLU A C 1
ATOM 1057 O O . GLU A 1 140 ? 33.266 53.359 88.857 1.00 36.02 140 GLU A O 1
ATOM 1063 N N . ASP A 1 141 ? 35.389 52.747 88.581 1.00 31.06 141 ASP A N 1
ATOM 1064 C CA . ASP A 1 141 ? 35.931 53.831 89.412 1.00 30.49 141 ASP A CA 1
ATOM 1065 C C . ASP A 1 141 ? 35.390 53.766 90.836 1.00 34.33 141 ASP A C 1
ATOM 1066 O O . ASP A 1 141 ? 35.152 54.789 91.470 1.00 36.53 141 ASP A O 1
ATOM 1071 N N . LYS A 1 142 ? 35.219 52.544 91.350 1.00 36.76 142 LYS A N 1
ATOM 1072 C CA . LYS A 1 142 ? 34.921 52.312 92.757 1.00 35.69 142 LYS A CA 1
ATOM 1073 C C . LYS A 1 142 ? 36.061 51.640 93.498 1.00 32.91 142 LYS A C 1
ATOM 1074 O O . LYS A 1 142 ? 35.837 51.069 94.560 1.00 37.36 142 LYS A O 1
ATOM 1080 N N . GLN A 1 143 ? 37.256 51.625 92.926 1.00 33.99 143 GLN A N 1
ATOM 1081 C CA . GLN A 1 143 ? 38.423 51.076 93.600 1.00 29.67 143 GLN A CA 1
ATOM 1082 C C . GLN A 1 143 ? 38.289 49.568 93.874 1.00 32.70 143 GLN A C 1
ATOM 1083 O O . GLN A 1 143 ? 38.940 49.020 94.761 1.00 30.91 143 GLN A O 1
ATOM 1089 N N . ARG A 1 144 ? 37.486 48.859 93.085 1.00 28.05 144 ARG A N 1
ATOM 1090 C CA . ARG A 1 144 ? 37.495 47.405 93.130 1.00 25.25 144 ARG A CA 1
ATOM 1091 C C . ARG A 1 144 ? 38.844 46.872 92.622 1.00 28.67 144 ARG A C 1
ATOM 1092 O O . ARG A 1 144 ? 39.410 47.368 91.643 1.00 27.91 144 ARG A O 1
ATOM 1100 N N . ARG A 1 145 ? 39.391 45.870 93.303 1.00 24.58 145 ARG A N 1
ATOM 1101 C CA . ARG A 1 145 ? 40.656 45.270 92.897 1.00 24.65 145 ARG A CA 1
ATOM 1102 C C . ARG A 1 145 ? 40.417 43.872 92.356 1.00 27.31 145 ARG A C 1
ATOM 1103 O O . ARG A 1 145 ? 39.383 43.260 92.633 1.00 27.39 145 ARG A O 1
ATOM 1111 N N . ALA A 1 146 ? 41.398 43.413 91.567 1.00 22.92 146 ALA A N 1
ATOM 1112 C CA . ALA A 1 146 ? 41.368 42.145 90.851 1.00 22.42 146 ALA A CA 1
ATOM 1113 C C . ALA A 1 146 ? 42.667 41.379 91.068 1.00 24.73 146 ALA A C 1
ATOM 1114 O O . ALA A 1 146 ? 43.763 41.923 90.911 1.00 21.98 146 ALA A O 1
ATOM 1116 N N . VAL A 1 147 ? 42.539 40.086 91.367 1.00 22.12 147 VAL A N 1
ATOM 1117 C CA . VAL A 1 147 ? 43.645 39.153 91.496 1.00 23.45 147 VAL A CA 1
ATOM 1118 C C . VAL A 1 147 ? 43.242 37.853 90.867 1.00 24.24 147 VAL A C 1
ATOM 1119 O O . VAL A 1 147 ? 42.088 37.433 91.008 1.00 23.56 147 VAL A O 1
ATOM 1123 N N . CYS A 1 148 ? 44.207 37.179 90.261 1.00 20.91 148 CYS A N 1
ATOM 1124 C CA . CYS A 1 148 ? 43.973 35.801 89.842 1.00 21.21 148 CYS A CA 1
ATOM 1125 C C . CYS A 1 148 ? 45.133 34.937 90.270 1.00 22.76 148 CYS A C 1
ATOM 1126 O O . CYS A 1 148 ? 46.250 35.416 90.500 1.00 24.11 148 CYS A O 1
ATOM 1129 N N . VAL A 1 149 ? 44.860 33.633 90.383 1.00 19.92 149 VAL A N 1
ATOM 1130 C CA . VAL A 1 149 ? 45.828 32.687 90.898 1.00 20.56 149 VAL A CA 1
ATOM 1131 C C . VAL A 1 149 ? 45.939 31.570 89.863 1.00 23.37 149 VAL A C 1
ATOM 1132 O O . VAL A 1 149 ? 44.948 30.906 89.591 1.00 20.59 149 VAL A O 1
ATOM 1136 N N . ILE A 1 150 ? 47.122 31.374 89.288 1.00 18.59 150 ILE A N 1
ATOM 1137 C CA . ILE A 1 150 ? 47.288 30.442 88.171 1.00 22.25 150 ILE A CA 1
ATOM 1138 C C . ILE A 1 150 ? 48.413 29.474 88.500 1.00 23.63 150 ILE A C 1
ATOM 1139 O O . ILE A 1 150 ? 49.423 29.862 89.096 1.00 24.24 150 ILE A O 1
ATOM 1144 N N . GLY A 1 151 ? 48.213 28.145 88.155 1.00 21.08 151 GLY A N 1
ATOM 1145 C CA . GLY A 1 151 ? 49.222 27.164 88.462 1.00 23.42 151 GLY A CA 1
ATOM 1146 C C . GLY A 1 151 ? 50.315 27.147 87.418 1.00 27.51 151 GLY A C 1
ATOM 1147 O O . GLY A 1 151 ? 50.213 27.758 86.346 1.00 23.84 151 GLY A O 1
ATOM 1148 N N . ASP A 1 152 ? 51.411 26.442 87.720 1.00 25.21 152 ASP A N 1
ATOM 1149 C CA . ASP A 1 152 ? 52.493 26.522 86.744 1.00 31.53 152 ASP A CA 1
ATOM 1150 C C . ASP A 1 152 ? 52.233 25.664 85.501 1.00 23.81 152 ASP A C 1
ATOM 1151 O O . ASP A 1 152 ? 52.857 25.912 84.474 1.00 28.47 152 ASP A O 1
ATOM 1156 N N . GLY A 1 153 ? 51.389 24.642 85.568 1.00 23.69 153 GLY A N 1
ATOM 1157 C CA . GLY A 1 153 ? 50.991 24.001 84.323 1.00 26.91 153 GLY A CA 1
ATOM 1158 C C . GLY A 1 153 ? 50.178 24.951 83.453 1.00 23.10 153 GLY A C 1
ATOM 1159 O O . GLY A 1 153 ? 50.382 25.037 82.240 1.00 27.56 153 GLY A O 1
ATOM 1160 N N . ALA A 1 154 ? 49.222 25.656 84.066 1.00 21.22 154 ALA A N 1
ATOM 1161 C CA . ALA A 1 154 ? 48.281 26.447 83.271 1.00 24.73 154 ALA A CA 1
ATOM 1162 C C . ALA A 1 154 ? 48.988 27.559 82.516 1.00 23.61 154 ALA A C 1
ATOM 1163 O O . ALA A 1 154 ? 48.513 28.018 81.456 1.00 22.65 154 ALA A O 1
ATOM 1165 N N . ILE A 1 155 ? 50.081 28.061 83.076 1.00 22.28 155 ILE A N 1
ATOM 1166 C CA . ILE A 1 155 ? 50.769 29.190 82.470 1.00 23.81 155 ILE A CA 1
ATOM 1167 C C . ILE A 1 155 ? 51.547 28.750 81.217 1.00 29.01 155 ILE A C 1
ATOM 1168 O O . ILE A 1 155 ? 52.078 29.584 80.483 1.00 33.95 155 ILE A O 1
ATOM 1173 N N . THR A 1 156 ? 51.543 27.452 80.887 1.00 25.50 156 THR A N 1
ATOM 1174 C CA . THR A 1 156 ? 52.119 27.059 79.612 1.00 21.46 156 THR A CA 1
ATOM 1175 C C . THR A 1 156 ? 51.154 27.242 78.415 1.00 24.42 156 THR A C 1
ATOM 1176 O O . THR A 1 156 ? 51.577 27.059 77.277 1.00 29.27 156 THR A O 1
ATOM 1180 N N . ALA A 1 157 ? 49.886 27.581 78.630 1.00 20.27 157 ALA A N 1
ATOM 1181 C CA . ALA A 1 157 ? 48.969 27.574 77.495 1.00 18.27 157 ALA A CA 1
ATOM 1182 C C . ALA A 1 157 ? 49.110 28.863 76.691 1.00 17.56 157 ALA A C 1
ATOM 1183 O O . ALA A 1 157 ? 49.383 29.927 77.243 1.00 18.93 157 ALA A O 1
ATOM 1185 N N . GLY A 1 158 ? 48.847 28.741 75.379 1.00 20.25 158 GLY A N 1
ATOM 1186 C CA . GLY A 1 158 ? 48.925 29.893 74.494 1.00 22.30 158 GLY A CA 1
ATOM 1187 C C . GLY A 1 158 ? 48.078 31.041 74.969 1.00 15.73 158 GLY A C 1
ATOM 1188 O O . GLY A 1 158 ? 48.525 32.179 74.951 1.00 21.18 158 GLY A O 1
ATOM 1189 N N . MET A 1 159 ? 46.868 30.762 75.484 1.00 20.59 159 MET A N 1
ATOM 1190 C CA . MET A 1 159 ? 46.028 31.907 75.812 1.00 21.89 159 MET A CA 1
ATOM 1191 C C . MET A 1 159 ? 46.543 32.646 77.053 1.00 24.13 159 MET A C 1
ATOM 1192 O O . MET A 1 159 ? 46.256 33.823 77.202 1.00 21.91 159 MET A O 1
ATOM 1197 N N . ALA A 1 160 ? 47.283 31.964 77.950 1.00 20.45 160 ALA A N 1
ATOM 1198 C CA . ALA A 1 160 ? 47.930 32.693 79.041 1.00 19.25 160 ALA A CA 1
ATOM 1199 C C . ALA A 1 160 ? 49.022 33.620 78.542 1.00 19.97 160 ALA A C 1
ATOM 1200 O O . ALA A 1 160 ? 49.173 34.744 79.062 1.00 22.59 160 ALA A O 1
ATOM 1202 N N . PHE A 1 161 ? 49.828 33.175 77.584 1.00 20.14 161 PHE A N 1
ATOM 1203 C CA . PHE A 1 161 ? 50.771 34.093 76.961 1.00 22.03 161 PHE A CA 1
ATOM 1204 C C . PHE A 1 161 ? 50.070 35.257 76.274 1.00 21.52 161 PHE A C 1
ATOM 1205 O O . PHE A 1 161 ? 50.535 36.404 76.352 1.00 21.91 161 PHE A O 1
ATOM 1213 N N . GLU A 1 162 ? 49.021 34.971 75.495 1.00 21.01 162 GLU A N 1
ATOM 1214 C CA . GLU A 1 162 ? 48.316 36.080 74.853 1.00 25.16 162 GLU A CA 1
ATOM 1215 C C . GLU A 1 162 ? 47.860 37.092 75.892 1.00 22.68 162 GLU A C 1
ATOM 1216 O O . GLU A 1 162 ? 47.889 38.307 75.649 1.00 22.35 162 GLU A O 1
ATOM 1222 N N . ALA A 1 163 ? 47.313 36.598 77.000 1.00 20.42 163 ALA A N 1
ATOM 1223 C CA . ALA A 1 163 ? 46.832 37.470 78.070 1.00 21.85 163 ALA A CA 1
ATOM 1224 C C . ALA A 1 163 ? 47.967 38.291 78.652 1.00 24.26 163 ALA A C 1
ATOM 1225 O O . ALA A 1 163 ? 47.838 39.510 78.825 1.00 22.76 163 ALA A O 1
ATOM 1227 N N . MET A 1 164 ? 49.082 37.646 78.993 1.00 24.17 164 MET A N 1
ATOM 1228 C CA . MET A 1 164 ? 50.197 38.405 79.604 1.00 21.29 164 MET A CA 1
ATOM 1229 C C . MET A 1 164 ? 50.754 39.431 78.648 1.00 22.39 164 MET A C 1
ATOM 1230 O O . MET A 1 164 ? 51.104 40.544 79.074 1.00 23.81 164 MET A O 1
ATOM 1235 N N . ASN A 1 165 ? 50.832 39.094 77.344 1.00 24.36 165 ASN A N 1
ATOM 1236 C CA . ASN A 1 165 ? 51.319 40.065 76.374 1.00 25.37 165 ASN A CA 1
ATOM 1237 C C . ASN A 1 165 ? 50.391 41.265 76.321 1.00 27.72 165 ASN A C 1
ATOM 1238 O O . ASN A 1 165 ? 50.840 42.424 76.295 1.00 27.65 165 ASN A O 1
ATOM 1243 N N . HIS A 1 166 ? 49.081 41.000 76.309 1.00 24.92 166 HIS A N 1
ATOM 1244 C CA . HIS A 1 166 ? 48.101 42.076 76.314 1.00 26.15 166 HIS A CA 1
ATOM 1245 C C . HIS A 1 166 ? 48.219 42.918 77.578 1.00 30.99 166 HIS A C 1
ATOM 1246 O O . HIS A 1 166 ? 48.140 44.150 77.512 1.00 27.01 166 HIS A O 1
ATOM 1253 N N . ALA A 1 167 ? 48.409 42.273 78.745 1.00 24.87 167 ALA A N 1
ATOM 1254 C CA . ALA A 1 167 ? 48.558 43.051 79.974 1.00 27.81 167 ALA A CA 1
ATOM 1255 C C . ALA A 1 167 ? 49.760 43.975 79.894 1.00 29.73 167 ALA A C 1
ATOM 1256 O O . ALA A 1 167 ? 49.699 45.117 80.362 1.00 29.83 167 ALA A O 1
ATOM 1258 N N . GLY A 1 168 ? 50.857 43.504 79.298 1.00 26.06 168 GLY A N 1
ATOM 1259 C CA . GLY A 1 168 ? 52.036 44.346 79.130 1.00 27.48 168 GLY A CA 1
ATOM 1260 C C . GLY A 1 168 ? 51.782 45.540 78.235 1.00 37.20 168 GLY A C 1
ATOM 1261 O O . GLY A 1 168 ? 52.403 46.596 78.412 1.00 36.67 168 GLY A O 1
ATOM 1262 N N . ASP A 1 169 ? 50.845 45.404 77.298 1.00 30.97 169 ASP A N 1
ATOM 1263 C CA . ASP A 1 169 ? 50.449 46.471 76.374 1.00 32.28 169 ASP A CA 1
ATOM 1264 C C . ASP A 1 169 ? 49.563 47.499 77.079 1.00 34.83 169 ASP A C 1
ATOM 1265 O O . ASP A 1 169 ? 49.935 48.671 77.197 1.00 34.61 169 ASP A O 1
ATOM 1270 N N . ILE A 1 170 ? 48.386 47.085 77.569 1.00 26.80 170 ILE A N 1
ATOM 1271 C CA . ILE A 1 170 ? 47.435 48.073 78.083 1.00 29.93 170 ILE A CA 1
ATOM 1272 C C . ILE A 1 170 ? 47.543 48.287 79.585 1.00 30.11 170 ILE A C 1
ATOM 1273 O O . ILE A 1 170 ? 46.926 49.233 80.114 1.00 29.08 170 ILE A O 1
ATOM 1278 N N . LYS A 1 171 ? 48.305 47.457 80.290 1.00 27.65 171 LYS A N 1
ATOM 1279 C CA . LYS A 1 171 ? 48.681 47.740 81.687 1.00 24.81 171 LYS A CA 1
ATOM 1280 C C . LYS A 1 171 ? 47.492 47.849 82.638 1.00 23.47 171 LYS A C 1
ATOM 1281 O O . LYS A 1 171 ? 47.325 48.872 83.323 1.00 25.14 171 LYS A O 1
ATOM 1287 N N . PRO A 1 172 ? 46.663 46.820 82.697 1.00 23.49 172 PRO A N 1
ATOM 1288 C CA . PRO A 1 172 ? 45.572 46.757 83.674 1.00 22.86 172 PRO A CA 1
ATOM 1289 C C . PRO A 1 172 ? 46.129 46.699 85.086 1.00 26.06 172 PRO A C 1
ATOM 1290 O O . PRO A 1 172 ? 47.245 46.226 85.313 1.00 25.35 172 PRO A O 1
ATOM 1294 N N . ASP A 1 173 ? 45.314 47.132 86.041 1.00 25.96 173 ASP A N 1
ATOM 1295 C CA . ASP A 1 173 ? 45.647 46.950 87.466 1.00 24.89 173 ASP A CA 1
ATOM 1296 C C . ASP A 1 173 ? 45.223 45.553 87.901 1.00 28.18 173 ASP A C 1
ATOM 1297 O O . ASP A 1 173 ? 44.172 45.355 88.507 1.00 26.89 173 ASP A O 1
ATOM 1302 N N . LEU A 1 174 ? 46.075 44.580 87.627 1.00 24.71 174 LEU A N 1
ATOM 1303 C CA . LEU A 1 174 ? 45.783 43.170 87.904 1.00 21.98 174 LEU A CA 1
ATOM 1304 C C . LEU A 1 174 ? 46.985 42.563 88.588 1.00 21.63 174 LEU A C 1
ATOM 1305 O O . LEU A 1 174 ? 48.115 42.705 88.092 1.00 24.66 174 LEU A O 1
ATOM 1310 N N . LEU A 1 175 ? 46.737 41.814 89.665 1.00 22.53 175 LEU A N 1
ATOM 1311 C CA . LEU A 1 175 ? 47.762 40.979 90.273 1.00 20.65 175 LEU A CA 1
ATOM 1312 C C . LEU A 1 175 ? 47.575 39.559 89.774 1.00 23.30 175 LEU A C 1
ATOM 1313 O O . LEU A 1 175 ? 46.464 39.052 89.840 1.00 20.36 175 LEU A O 1
ATOM 1318 N N . VAL A 1 176 ? 48.622 38.980 89.208 1.00 19.15 176 VAL A N 1
ATOM 1319 C CA . VAL A 1 176 ? 48.663 37.548 88.847 1.00 22.82 176 VAL A CA 1
ATOM 1320 C C . VAL A 1 176 ? 49.541 36.861 89.875 1.00 21.83 176 VAL A C 1
ATOM 1321 O O . VAL A 1 176 ? 50.714 37.221 90.009 1.00 21.65 176 VAL A O 1
ATOM 1325 N N . VAL A 1 177 ? 49.014 35.837 90.563 1.00 17.69 177 VAL A N 1
ATOM 1326 C CA . VAL A 1 177 ? 49.814 35.028 91.485 1.00 18.67 177 VAL A CA 1
ATOM 1327 C C . VAL A 1 177 ? 50.105 33.700 90.796 1.00 23.46 177 VAL A C 1
ATOM 1328 O O . VAL A 1 177 ? 49.173 32.963 90.475 1.00 22.39 177 VAL A O 1
ATOM 1332 N N . LEU A 1 178 ? 51.378 33.386 90.591 1.00 20.38 178 LEU A N 1
ATOM 1333 C CA . LEU A 1 178 ? 51.794 32.101 90.046 1.00 21.47 178 LEU A CA 1
ATOM 1334 C C . LEU A 1 178 ? 51.997 31.129 91.214 1.00 25.10 178 LEU A C 1
ATOM 1335 O O . LEU A 1 178 ? 52.914 31.285 92.019 1.00 23.45 178 LEU A O 1
ATOM 1340 N N . ASN A 1 179 ? 51.124 30.144 91.337 1.00 22.57 179 ASN A N 1
ATOM 1341 C CA . ASN A 1 179 ? 51.165 29.188 92.444 1.00 26.40 179 ASN A CA 1
ATOM 1342 C C . ASN A 1 179 ? 51.915 27.939 91.998 1.00 32.90 179 ASN A C 1
ATOM 1343 O O . ASN A 1 179 ? 51.337 27.068 91.354 1.00 26.77 179 ASN A O 1
ATOM 1348 N N . ASP A 1 180 ? 53.200 27.810 92.367 1.00 30.12 180 ASP A N 1
ATOM 1349 C CA . ASP A 1 180 ? 53.898 26.536 92.056 1.00 40.26 180 ASP A CA 1
ATOM 1350 C C . ASP A 1 180 ? 53.320 25.297 92.756 1.00 39.24 180 ASP A C 1
ATOM 1351 O O . ASP A 1 180 ? 53.824 24.199 92.523 1.00 42.19 180 ASP A O 1
ATOM 1356 N N . ASN A 1 181 ? 52.327 25.418 93.640 1.00 47.93 181 ASN A N 1
ATOM 1357 C CA . ASN A 1 181 ? 51.762 24.209 94.242 1.00 46.03 181 ASN A CA 1
ATOM 1358 C C . ASN A 1 181 ? 50.755 23.547 93.286 1.00 42.46 181 ASN A C 1
ATOM 1359 O O . ASN A 1 181 ? 50.600 22.325 93.305 1.00 41.16 181 ASN A O 1
ATOM 1364 N N . GLU A 1 182 ? 50.110 24.314 92.395 1.00 37.26 182 GLU A N 1
ATOM 1365 C CA . GLU A 1 182 ? 49.069 23.781 91.511 1.00 33.57 182 GLU A CA 1
ATOM 1366 C C . GLU A 1 182 ? 49.679 23.293 90.196 1.00 53.02 182 GLU A C 1
ATOM 1367 O O . GLU A 1 182 ? 50.408 24.051 89.525 1.00 40.57 182 GLU A O 1
ATOM 1373 N N . MET A 1 183 ? 49.342 22.040 89.802 1.00 29.89 183 MET A N 1
ATOM 1374 C CA . MET A 1 183 ? 49.798 21.532 88.519 1.00 45.92 183 MET A CA 1
ATOM 1375 C C . MET A 1 183 ? 48.827 21.810 87.372 1.00 43.87 183 MET A C 1
ATOM 1376 O O . MET A 1 183 ? 49.223 21.707 86.208 1.00 34.23 183 MET A O 1
ATOM 1381 N N . SER A 1 184 ? 47.555 22.075 87.669 1.00 36.33 184 SER A N 1
ATOM 1382 C CA . SER A 1 184 ? 46.561 22.504 86.686 1.00 33.51 184 SER A CA 1
ATOM 1383 C C . SER A 1 184 ? 46.022 21.394 85.782 1.00 42.26 184 SER A C 1
ATOM 1384 O O . SER A 1 184 ? 45.434 21.694 84.751 1.00 46.28 184 SER A O 1
ATOM 1387 N N . ILE A 1 185 ? 46.095 20.123 86.150 1.00 49.78 185 ILE A N 1
ATOM 1388 C CA . ILE A 1 185 ? 45.630 19.087 85.235 1.00 64.44 185 ILE A CA 1
ATOM 1389 C C . ILE A 1 185 ? 44.752 18.067 85.948 1.00 75.67 185 ILE A C 1
ATOM 1390 O O . ILE A 1 185 ? 44.760 17.952 87.177 1.00 70.39 185 ILE A O 1
ATOM 1395 N N . SER A 1 186 ? 43.986 17.322 85.137 1.00 74.32 186 SER A N 1
ATOM 1396 C CA . SER A 1 186 ? 43.214 16.153 85.578 1.00 70.79 186 SER A CA 1
ATOM 1397 C C . SER A 1 186 ? 42.430 16.393 86.869 1.00 85.67 186 SER A C 1
ATOM 1398 O O . SER A 1 186 ? 41.809 15.478 87.418 1.00 81.85 186 SER A O 1
ATOM 1401 N N . GLY A 1 204 ? 66.861 35.179 86.478 1.00 51.81 204 GLY A N 1
ATOM 1402 C CA . GLY A 1 204 ? 66.199 33.990 87.005 1.00 42.56 204 GLY A CA 1
ATOM 1403 C C . GLY A 1 204 ? 64.750 33.710 86.617 1.00 48.23 204 GLY A C 1
ATOM 1404 O O . GLY A 1 204 ? 64.347 33.897 85.445 1.00 40.74 204 GLY A O 1
ATOM 1405 N N . PRO A 1 205 ? 63.947 33.259 87.594 1.00 39.14 205 PRO A N 1
ATOM 1406 C CA . PRO A 1 205 ? 62.580 32.825 87.274 1.00 41.35 205 PRO A CA 1
ATOM 1407 C C . PRO A 1 205 ? 61.688 33.936 86.749 1.00 42.22 205 PRO A C 1
ATOM 1408 O O . PRO A 1 205 ? 60.673 33.629 86.120 1.00 47.19 205 PRO A O 1
ATOM 1412 N N . GLY A 1 206 ? 62.006 35.205 86.997 1.00 29.62 206 GLY A N 1
ATOM 1413 C CA . GLY A 1 206 ? 61.050 36.237 86.672 1.00 34.38 206 GLY A CA 1
ATOM 1414 C C . GLY A 1 206 ? 61.287 36.909 85.327 1.00 41.37 206 GLY A C 1
ATOM 1415 O O . GLY A 1 206 ? 60.458 37.695 84.888 1.00 27.62 206 GLY A O 1
ATOM 1416 N N . THR A 1 207 ? 62.398 36.605 84.657 1.00 34.72 207 THR A N 1
ATOM 1417 C CA . THR A 1 207 ? 62.754 37.372 83.467 1.00 36.37 207 THR A CA 1
ATOM 1418 C C . THR A 1 207 ? 61.635 37.303 82.416 1.00 28.87 207 THR A C 1
ATOM 1419 O O . THR A 1 207 ? 61.260 38.334 81.851 1.00 32.99 207 THR A O 1
ATOM 1423 N N . LEU A 1 208 ? 61.017 36.138 82.241 1.00 30.71 208 LEU A N 1
ATOM 1424 C CA . LEU A 1 208 ? 59.949 36.000 81.238 1.00 33.08 208 LEU A CA 1
ATOM 1425 C C . LEU A 1 208 ? 58.779 36.937 81.508 1.00 31.03 208 LEU A C 1
ATOM 1426 O O . LEU A 1 208 ? 58.310 37.659 80.609 1.00 27.90 208 LEU A O 1
ATOM 1431 N N . PHE A 1 209 ? 58.301 36.948 82.747 1.00 30.98 209 PHE A N 1
ATOM 1432 C CA . PHE A 1 209 ? 57.169 37.785 83.091 1.00 27.47 209 PHE A CA 1
ATOM 1433 C C . PHE A 1 209 ? 57.539 39.252 83.048 1.00 26.54 209 PHE A C 1
ATOM 1434 O O . PHE A 1 209 ? 56.707 40.069 82.640 1.00 23.88 209 PHE A O 1
ATOM 1442 N N . GLU A 1 210 ? 58.786 39.598 83.416 1.00 26.56 210 GLU A N 1
ATOM 1443 C CA . GLU A 1 210 ? 59.238 40.981 83.281 1.00 30.48 210 GLU A CA 1
ATOM 1444 C C . GLU A 1 210 ? 59.277 41.388 81.819 1.00 34.62 210 GLU A C 1
ATOM 1445 O O . GLU A 1 210 ? 58.888 42.509 81.473 1.00 28.83 210 GLU A O 1
ATOM 1451 N N . GLU A 1 211 ? 59.763 40.492 80.946 1.00 29.42 211 GLU A N 1
ATOM 1452 C CA . GLU A 1 211 ? 59.819 40.837 79.520 1.00 30.81 211 GLU A CA 1
ATOM 1453 C C . GLU A 1 211 ? 58.428 41.019 78.957 1.00 33.93 211 GLU A C 1
ATOM 1454 O O . GLU A 1 211 ? 58.233 41.845 78.062 1.00 31.57 211 GLU A O 1
ATOM 1460 N N . LEU A 1 212 ? 57.454 40.256 79.462 1.00 28.48 212 LEU A N 1
ATOM 1461 C CA . LEU A 1 212 ? 56.074 40.415 79.015 1.00 31.66 212 LEU A CA 1
ATOM 1462 C C . LEU A 1 212 ? 55.403 41.666 79.589 1.00 30.69 212 LEU A C 1
ATOM 1463 O O . LEU A 1 212 ? 54.283 42.008 79.175 1.00 29.57 212 LEU A O 1
ATOM 1468 N N . GLY A 1 213 ? 56.052 42.348 80.510 1.00 28.21 213 GLY A N 1
ATOM 1469 C CA . GLY A 1 213 ? 55.622 43.668 80.945 1.00 30.82 213 GLY A CA 1
ATOM 1470 C C . GLY A 1 213 ? 55.125 43.732 82.378 1.00 30.92 213 GLY A C 1
ATOM 1471 O O . GLY A 1 213 ? 54.533 44.752 82.766 1.00 27.16 213 GLY A O 1
ATOM 1472 N N . PHE A 1 214 ? 55.328 42.680 83.177 1.00 24.50 214 PHE A N 1
ATOM 1473 C CA . PHE A 1 214 ? 54.884 42.680 84.566 1.00 25.19 214 PHE A CA 1
ATOM 1474 C C . PHE A 1 214 ? 55.969 43.173 85.526 1.00 27.01 214 PHE A C 1
ATOM 1475 O O . PHE A 1 214 ? 57.168 42.956 85.331 1.00 27.39 214 PHE A O 1
ATOM 1483 N N . ASN A 1 215 ? 55.529 43.806 86.601 1.00 23.68 215 ASN A N 1
ATOM 1484 C CA . ASN A 1 215 ? 56.379 43.952 87.790 1.00 25.26 215 ASN A CA 1
ATOM 1485 C C . ASN A 1 215 ? 56.400 42.619 88.547 1.00 25.81 215 ASN A C 1
ATOM 1486 O O . ASN A 1 215 ? 55.366 42.212 89.077 1.00 28.44 215 ASN A O 1
ATOM 1491 N N . TYR A 1 216 ? 57.574 42.006 88.687 1.00 25.01 216 TYR A N 1
ATOM 1492 C CA . TYR A 1 216 ? 57.706 40.642 89.219 1.00 23.99 216 TYR A CA 1
ATOM 1493 C C . TYR A 1 216 ? 58.289 40.678 90.642 1.00 21.07 216 TYR A C 1
ATOM 1494 O O . TYR A 1 216 ? 59.329 41.336 90.894 1.00 24.11 216 TYR A O 1
ATOM 1503 N N . ILE A 1 217 ? 57.627 39.965 91.563 1.00 20.42 217 ILE A N 1
ATOM 1504 C CA . ILE A 1 217 ? 58.091 39.785 92.941 1.00 21.92 217 ILE A CA 1
ATOM 1505 C C . ILE A 1 217 ? 58.185 38.295 93.224 1.00 24.93 217 ILE A C 1
ATOM 1506 O O . ILE A 1 217 ? 57.285 37.538 92.856 1.00 21.21 217 ILE A O 1
ATOM 1511 N N . GLY A 1 218 ? 59.256 37.890 93.886 1.00 22.94 218 GLY A N 1
ATOM 1512 C CA . GLY A 1 218 ? 59.420 36.500 94.267 1.00 23.03 218 GLY A CA 1
ATOM 1513 C C . GLY A 1 218 ? 60.669 35.900 93.699 1.00 28.45 218 GLY A C 1
ATOM 1514 O O . GLY A 1 218 ? 61.578 36.605 93.246 1.00 25.14 218 GLY A O 1
ATOM 1515 N N . PRO A 1 219 ? 60.774 34.557 93.773 1.00 26.60 219 PRO A N 1
ATOM 1516 C CA . PRO A 1 219 ? 59.792 33.622 94.368 1.00 28.06 219 PRO A CA 1
ATOM 1517 C C . PRO A 1 219 ? 59.718 33.811 95.894 1.00 25.75 219 PRO A C 1
ATOM 1518 O O . PRO A 1 219 ? 60.742 34.025 96.536 1.00 28.22 219 PRO A O 1
ATOM 1522 N N . VAL A 1 220 ? 58.530 33.786 96.496 1.00 23.77 220 VAL A N 1
ATOM 1523 C CA . VAL A 1 220 ? 58.364 33.953 97.932 1.00 26.01 220 VAL A CA 1
ATOM 1524 C C . VAL A 1 220 ? 57.868 32.630 98.503 1.00 27.37 220 VAL A C 1
ATOM 1525 O O . VAL A 1 220 ? 57.378 31.767 97.766 1.00 25.87 220 VAL A O 1
ATOM 1529 N N . ASP A 1 221 ? 57.937 32.527 99.832 1.00 25.26 221 ASP A N 1
ATOM 1530 C CA . ASP A 1 221 ? 57.487 31.352 100.586 1.00 27.52 221 ASP A CA 1
ATOM 1531 C C . ASP A 1 221 ? 55.972 31.341 100.617 1.00 32.33 221 ASP A C 1
ATOM 1532 O O . ASP A 1 221 ? 55.356 32.179 101.296 1.00 27.00 221 ASP A O 1
ATOM 1537 N N . GLY A 1 222 ? 55.369 30.388 99.883 1.00 27.26 222 GLY A N 1
ATOM 1538 C CA . GLY A 1 222 ? 53.928 30.281 99.821 1.00 27.24 222 GLY A CA 1
ATOM 1539 C C . GLY A 1 222 ? 53.323 29.679 101.067 1.00 29.39 222 GLY A C 1
ATOM 1540 O O . GLY A 1 222 ? 52.097 29.613 101.192 1.00 33.02 222 GLY A O 1
ATOM 1541 N N . HIS A 1 223 ? 54.134 29.282 102.031 1.00 29.75 223 HIS A N 1
ATOM 1542 C CA . HIS A 1 223 ? 53.585 28.720 103.254 1.00 33.75 223 HIS A CA 1
ATOM 1543 C C . HIS A 1 223 ? 53.758 29.647 104.454 1.00 32.10 223 HIS A C 1
ATOM 1544 O O . HIS A 1 223 ? 53.592 29.225 105.597 1.00 33.76 223 HIS A O 1
ATOM 1551 N N . ASP A 1 224 ? 54.075 30.909 104.215 1.00 31.97 224 ASP A N 1
ATOM 1552 C CA . ASP A 1 224 ? 54.313 31.886 105.276 1.00 30.97 224 ASP A CA 1
ATOM 1553 C C . ASP A 1 224 ? 53.123 32.827 105.188 1.00 30.71 224 ASP A C 1
ATOM 1554 O O . ASP A 1 224 ? 53.147 33.790 104.415 1.00 29.08 224 ASP A O 1
ATOM 1559 N N . VAL A 1 225 ? 52.084 32.557 105.988 1.00 28.52 225 VAL A N 1
ATOM 1560 C CA . VAL A 1 225 ? 50.844 33.303 105.805 1.00 31.29 225 VAL A CA 1
ATOM 1561 C C . VAL A 1 225 ? 51.061 34.786 106.107 1.00 26.19 225 VAL A C 1
ATOM 1562 O O . VAL A 1 225 ? 50.531 35.648 105.398 1.00 29.86 225 VAL A O 1
ATOM 1566 N N . LEU A 1 226 ? 51.865 35.104 107.127 1.00 27.02 226 LEU A N 1
ATOM 1567 C CA . LEU A 1 226 ? 52.059 36.519 107.481 1.00 27.72 226 LEU A CA 1
ATOM 1568 C C . LEU A 1 226 ? 52.918 37.224 106.442 1.00 28.79 226 LEU A C 1
ATOM 1569 O O . LEU A 1 226 ? 52.706 38.412 106.144 1.00 30.33 226 LEU A O 1
ATOM 1574 N N . GLY A 1 227 ? 53.910 36.521 105.892 1.00 29.31 227 GLY A N 1
ATOM 1575 C CA . GLY A 1 227 ? 54.675 37.087 104.795 1.00 27.69 227 GLY A CA 1
ATOM 1576 C C . GLY A 1 227 ? 53.797 37.377 103.589 1.00 37.09 227 GLY A C 1
ATOM 1577 O O . GLY A 1 227 ? 53.921 38.429 102.933 1.00 29.69 227 GLY A O 1
ATOM 1578 N N . LEU A 1 228 ? 52.860 36.470 103.299 1.00 26.10 228 LEU A N 1
ATOM 1579 C CA . LEU A 1 228 ? 51.984 36.686 102.160 1.00 23.29 228 LEU A CA 1
ATOM 1580 C C . LEU A 1 228 ? 51.020 37.848 102.381 1.00 24.32 228 LEU A C 1
ATOM 1581 O O . LEU A 1 228 ? 50.721 38.598 101.440 1.00 25.20 228 LEU A O 1
ATOM 1586 N N . VAL A 1 229 ? 50.461 37.960 103.586 1.00 28.42 229 VAL A N 1
ATOM 1587 C CA . VAL A 1 229 ? 49.573 39.075 103.888 1.00 25.84 229 VAL A CA 1
ATOM 1588 C C . VAL A 1 229 ? 50.289 40.391 103.633 1.00 28.38 229 VAL A C 1
ATOM 1589 O O . VAL A 1 229 ? 49.748 41.293 102.993 1.00 27.94 229 VAL A O 1
ATOM 1593 N N . SER A 1 230 ? 51.517 40.521 104.140 1.00 26.23 230 SER A N 1
ATOM 1594 C CA . SER A 1 230 ? 52.275 41.756 103.960 1.00 29.42 230 SER A CA 1
ATOM 1595 C C . SER A 1 230 ? 52.549 42.036 102.482 1.00 28.41 230 SER A C 1
ATOM 1596 O O . SER A 1 230 ? 52.344 43.157 101.997 1.00 30.37 230 SER A O 1
ATOM 1599 N N . THR A 1 231 ? 52.985 41.024 101.739 1.00 28.42 231 THR A N 1
ATOM 1600 C CA . THR A 1 231 ? 53.275 41.214 100.323 1.00 25.65 231 THR A CA 1
ATOM 1601 C C . THR A 1 231 ? 52.024 41.534 99.528 1.00 26.97 231 THR A C 1
ATOM 1602 O O . THR A 1 231 ? 52.038 42.430 98.667 1.00 25.66 231 THR A O 1
ATOM 1606 N N . LEU A 1 232 ? 50.927 40.826 99.811 1.00 25.33 232 LEU A N 1
ATOM 1607 C CA . LEU A 1 232 ? 49.704 41.048 99.040 1.00 28.01 232 LEU A CA 1
ATOM 1608 C C . LEU A 1 232 ? 49.106 42.408 99.370 1.00 27.21 232 LEU A C 1
ATOM 1609 O O . LEU A 1 232 ? 48.545 43.065 98.490 1.00 25.07 232 LEU A O 1
ATOM 1614 N N . LYS A 1 233 ? 49.156 42.824 100.647 1.00 22.66 233 LYS A N 1
ATOM 1615 C CA . LYS A 1 233 ? 48.636 44.160 100.939 1.00 25.02 233 LYS A CA 1
ATOM 1616 C C . LYS A 1 233 ? 49.350 45.208 100.103 1.00 33.07 233 LYS A C 1
ATOM 1617 O O . LYS A 1 233 ? 48.706 46.115 99.545 1.00 29.99 233 LYS A O 1
ATOM 1623 N N . ASN A 1 234 ? 50.678 45.109 99.984 1.00 28.87 234 ASN A N 1
ATOM 1624 C CA . ASN A 1 234 ? 51.389 46.092 99.166 1.00 29.74 234 ASN A CA 1
ATOM 1625 C C . ASN A 1 234 ? 51.065 45.951 97.667 1.00 26.07 234 ASN A C 1
ATOM 1626 O O . ASN A 1 234 ? 50.819 46.947 96.973 1.00 25.18 234 ASN A O 1
ATOM 1631 N N . MET A 1 235 ? 51.084 44.729 97.139 1.00 24.59 235 MET A N 1
ATOM 1632 C CA . MET A 1 235 ? 50.889 44.551 95.701 1.00 22.14 235 MET A CA 1
ATOM 1633 C C . MET A 1 235 ? 49.472 44.904 95.270 1.00 23.17 235 MET A C 1
ATOM 1634 O O . MET A 1 235 ? 49.278 45.444 94.166 1.00 25.97 235 MET A O 1
ATOM 1639 N N . ARG A 1 236 ? 48.487 44.658 96.139 1.00 24.32 236 ARG A N 1
ATOM 1640 C CA . ARG A 1 236 ? 47.106 45.047 95.857 1.00 24.23 236 ARG A CA 1
ATOM 1641 C C . ARG A 1 236 ? 46.973 46.545 95.574 1.00 31.53 236 ARG A C 1
ATOM 1642 O O . ARG A 1 236 ? 46.084 46.971 94.804 1.00 26.72 236 ARG A O 1
ATOM 1650 N N . ASP A 1 237 ? 47.817 47.355 96.209 1.00 24.70 237 ASP A N 1
ATOM 1651 C CA . ASP A 1 237 ? 47.764 48.814 96.068 1.00 28.94 237 ASP A CA 1
ATOM 1652 C C . ASP A 1 237 ? 48.588 49.357 94.919 1.00 30.80 237 ASP A C 1
ATOM 1653 O O . ASP A 1 237 ? 48.544 50.571 94.670 1.00 31.94 237 ASP A O 1
ATOM 1658 N N . LEU A 1 238 ? 49.400 48.530 94.273 1.00 24.29 238 LEU A N 1
ATOM 1659 C CA . LEU A 1 238 ? 50.224 49.073 93.204 1.00 30.05 238 LEU A CA 1
ATOM 1660 C C . LEU A 1 238 ? 49.402 49.137 91.930 1.00 27.90 238 LEU A C 1
ATOM 1661 O O . LEU A 1 238 ? 48.423 48.408 91.762 1.00 28.45 238 LEU A O 1
ATOM 1666 N N . LYS A 1 239 ? 49.840 50.002 91.018 1.00 25.60 239 LYS A N 1
ATOM 1667 C CA . LYS A 1 239 ? 49.186 50.154 89.723 1.00 25.97 239 LYS A CA 1
ATOM 1668 C C . LYS A 1 239 ? 49.834 49.240 88.686 1.00 26.17 239 LYS A C 1
ATOM 1669 O O . LYS A 1 239 ? 51.001 48.884 88.789 1.00 28.11 239 LYS A O 1
ATOM 1675 N N . GLY A 1 240 ? 49.061 48.882 87.678 1.00 24.76 240 GLY A N 1
ATOM 1676 C CA . GLY A 1 240 ? 49.590 48.183 86.540 1.00 26.23 240 GLY A CA 1
ATOM 1677 C C . GLY A 1 240 ? 49.745 46.696 86.800 1.00 23.19 240 GLY A C 1
ATOM 1678 O O . GLY A 1 240 ? 49.392 46.174 87.868 1.00 28.41 240 GLY A O 1
ATOM 1679 N N . PRO A 1 241 ? 50.347 45.991 85.840 1.00 24.73 241 PRO A N 1
ATOM 1680 C CA . PRO A 1 241 ? 50.353 44.521 85.937 1.00 23.03 241 PRO A CA 1
ATOM 1681 C C . PRO A 1 241 ? 51.426 44.073 86.923 1.00 20.95 241 PRO A C 1
ATOM 1682 O O . PRO A 1 241 ? 52.606 44.382 86.774 1.00 22.97 241 PRO A O 1
ATOM 1686 N N . GLN A 1 242 ? 51.000 43.263 87.886 1.00 24.32 242 GLN A N 1
ATOM 1687 C CA . GLN A 1 242 ? 51.789 42.806 89.027 1.00 22.31 242 GLN A CA 1
ATOM 1688 C C . GLN A 1 242 ? 51.826 41.278 88.970 1.00 23.62 242 GLN A C 1
ATOM 1689 O O . GLN A 1 242 ? 50.846 40.642 88.575 1.00 23.44 242 GLN A O 1
ATOM 1695 N N . PHE A 1 243 ? 52.975 40.709 89.304 1.00 21.63 243 PHE A N 1
ATOM 1696 C CA . PHE A 1 243 ? 53.175 39.265 89.182 1.00 22.90 243 PHE A CA 1
ATOM 1697 C C . PHE A 1 243 ? 53.880 38.788 90.438 1.00 22.98 243 PHE A C 1
ATOM 1698 O O . PHE A 1 243 ? 55.023 39.202 90.699 1.00 23.04 243 PHE A O 1
ATOM 1706 N N . LEU A 1 244 ? 53.198 37.946 91.233 1.00 20.33 244 LEU A N 1
ATOM 1707 C CA . LEU A 1 244 ? 53.758 37.392 92.470 1.00 19.73 244 LEU A CA 1
ATOM 1708 C C . LEU A 1 244 ? 53.950 35.897 92.274 1.00 22.92 244 LEU A C 1
ATOM 1709 O O . LEU A 1 244 ? 52.980 35.177 92.019 1.00 23.01 244 LEU A O 1
ATOM 1714 N N . HIS A 1 245 ? 55.187 35.447 92.422 1.00 21.28 245 HIS A N 1
ATOM 1715 C CA . HIS A 1 245 ? 55.556 34.052 92.246 1.00 25.26 245 HIS A CA 1
ATOM 1716 C C . HIS A 1 245 ? 55.736 33.417 93.628 1.00 25.53 245 HIS A C 1
ATOM 1717 O O . HIS A 1 245 ? 56.628 33.818 94.400 1.00 24.61 245 HIS A O 1
ATOM 1724 N N . ILE A 1 246 ? 54.893 32.429 93.960 1.00 24.43 246 ILE A N 1
ATOM 1725 C CA . ILE A 1 246 ? 55.028 31.771 95.247 1.00 25.05 246 ILE A CA 1
ATOM 1726 C C . ILE A 1 246 ? 55.519 30.337 95.034 1.00 28.62 246 ILE A C 1
ATOM 1727 O O . ILE A 1 246 ? 55.118 29.652 94.076 1.00 26.64 246 ILE A O 1
ATOM 1732 N N . MET A 1 247 ? 56.391 29.885 95.932 1.00 26.28 247 MET A N 1
ATOM 1733 C CA . MET A 1 247 ? 56.901 28.517 95.809 1.00 31.26 247 MET A CA 1
ATOM 1734 C C . MET A 1 247 ? 56.121 27.661 96.794 1.00 33.91 247 MET A C 1
ATOM 1735 O O . MET A 1 247 ? 55.837 28.091 97.924 1.00 39.02 247 MET A O 1
ATOM 1740 N N . LEU A 1 284 ? 37.119 -4.842 81.736 1.00 55.79 284 LEU A N 1
ATOM 1741 C CA . LEU A 1 284 ? 38.050 -4.509 82.787 1.00 48.54 284 LEU A CA 1
ATOM 1742 C C . LEU A 1 284 ? 39.079 -3.453 82.336 1.00 38.88 284 LEU A C 1
ATOM 1743 O O . LEU A 1 284 ? 39.239 -2.470 83.027 1.00 44.63 284 LEU A O 1
ATOM 1748 N N . PRO A 1 285 ? 39.720 -3.617 81.168 1.00 39.54 285 PRO A N 1
ATOM 1749 C CA . PRO A 1 285 ? 40.629 -2.560 80.692 1.00 39.72 285 PRO A CA 1
ATOM 1750 C C . PRO A 1 285 ? 39.848 -1.301 80.360 1.00 35.67 285 PRO A C 1
ATOM 1751 O O . PRO A 1 285 ? 38.788 -1.374 79.744 1.00 40.44 285 PRO A O 1
ATOM 1755 N N . SER A 1 286 ? 40.408 -0.167 80.716 1.00 34.20 286 SER A N 1
ATOM 1756 C CA . SER A 1 286 ? 39.862 1.123 80.274 1.00 32.38 286 SER A CA 1
ATOM 1757 C C . SER A 1 286 ? 40.155 1.301 78.786 1.00 32.22 286 SER A C 1
ATOM 1758 O O . SER A 1 286 ? 41.038 0.641 78.235 1.00 33.29 286 SER A O 1
ATOM 1761 N N . TYR A 1 287 ? 39.363 2.160 78.102 1.00 23.67 287 TYR A N 1
ATOM 1762 C CA . TYR A 1 287 ? 39.735 2.458 76.725 1.00 20.64 287 TYR A CA 1
ATOM 1763 C C . TYR A 1 287 ? 41.098 3.124 76.675 1.00 19.46 287 TYR A C 1
ATOM 1764 O O . TYR A 1 287 ? 41.856 2.929 75.724 1.00 21.61 287 TYR A O 1
ATOM 1773 N N . SER A 1 288 ? 41.449 3.919 77.703 1.00 23.32 288 SER A N 1
ATOM 1774 C CA . SER A 1 288 ? 42.771 4.541 77.693 1.00 26.24 288 SER A CA 1
ATOM 1775 C C . SER A 1 288 ? 43.883 3.495 77.699 1.00 23.02 288 SER A C 1
ATOM 1776 O O . SER A 1 288 ? 44.895 3.652 77.024 1.00 22.26 288 SER A O 1
ATOM 1779 N N . LYS A 1 289 ? 43.747 2.462 78.530 1.00 20.05 289 LYS A N 1
ATOM 1780 C CA . LYS A 1 289 ? 44.721 1.370 78.528 1.00 24.50 289 LYS A CA 1
ATOM 1781 C C . LYS A 1 289 ? 44.743 0.632 77.180 1.00 24.14 289 LYS A C 1
ATOM 1782 O O . LYS A 1 289 ? 45.817 0.277 76.659 1.00 23.07 289 LYS A O 1
ATOM 1788 N N . ILE A 1 290 ? 43.567 0.385 76.613 1.00 20.33 290 ILE A N 1
ATOM 1789 C CA . ILE A 1 290 ? 43.493 -0.217 75.275 1.00 24.16 290 ILE A CA 1
ATOM 1790 C C . ILE A 1 290 ? 44.305 0.608 74.261 1.00 25.71 290 ILE A C 1
ATOM 1791 O O . ILE A 1 290 ? 45.156 0.071 73.513 1.00 22.71 290 ILE A O 1
ATOM 1796 N N . PHE A 1 291 ? 44.119 1.941 74.298 1.00 19.33 291 PHE A N 1
ATOM 1797 C CA . PHE A 1 291 ? 44.862 2.831 73.415 1.00 22.93 291 PHE A CA 1
ATOM 1798 C C . PHE A 1 291 ? 46.367 2.746 73.674 1.00 21.46 291 PHE A C 1
ATOM 1799 O O . PHE A 1 291 ? 47.173 2.586 72.732 1.00 22.87 291 PHE A O 1
ATOM 1807 N N . GLY A 1 292 ? 46.778 2.889 74.940 1.00 21.95 292 GLY A N 1
ATOM 1808 C CA . GLY A 1 292 ? 48.212 2.833 75.227 1.00 22.33 292 GLY A CA 1
ATOM 1809 C C . GLY A 1 292 ? 48.822 1.488 74.828 1.00 22.24 292 GLY A C 1
ATOM 1810 O O . GLY A 1 292 ? 49.933 1.422 74.288 1.00 20.97 292 GLY A O 1
ATOM 1811 N N . ASP A 1 293 ? 48.116 0.398 75.102 1.00 19.64 293 ASP A N 1
ATOM 1812 C CA . ASP A 1 293 ? 48.629 -0.907 74.667 1.00 22.07 293 ASP A CA 1
ATOM 1813 C C . ASP A 1 293 ? 48.793 -0.951 73.146 1.00 22.72 293 ASP A C 1
ATOM 1814 O O . ASP A 1 293 ? 49.749 -1.550 72.608 1.00 23.24 293 ASP A O 1
ATOM 1819 N N . TRP A 1 294 ? 47.823 -0.378 72.423 1.00 21.14 294 TRP A N 1
ATOM 1820 C CA . TRP A 1 294 ? 47.910 -0.401 70.969 1.00 23.52 294 TRP A CA 1
ATOM 1821 C C . TRP A 1 294 ? 49.079 0.464 70.492 1.00 25.51 294 TRP A C 1
ATOM 1822 O O . TRP A 1 294 ? 49.798 0.085 69.556 1.00 23.65 294 TRP A O 1
ATOM 1833 N N . LEU A 1 295 ? 49.303 1.623 71.135 1.00 20.98 295 LEU A N 1
ATOM 1834 C CA . LEU A 1 295 ? 50.504 2.396 70.792 1.00 21.23 295 LEU A CA 1
ATOM 1835 C C . LEU A 1 295 ? 51.764 1.567 70.901 1.00 22.51 295 LEU A C 1
ATOM 1836 O O . LEU A 1 295 ? 52.643 1.631 70.028 1.00 24.18 295 LEU A O 1
ATOM 1841 N N . CYS A 1 296 ? 51.914 0.861 72.023 1.00 24.99 296 CYS A N 1
ATOM 1842 C CA . CYS A 1 296 ? 53.126 0.082 72.233 1.00 26.14 296 CYS A CA 1
ATOM 1843 C C . CYS A 1 296 ? 53.253 -1.017 71.185 1.00 27.93 296 CYS A C 1
ATOM 1844 O O . CYS A 1 296 ? 54.350 -1.265 70.673 1.00 25.12 296 CYS A O 1
ATOM 1847 N N . GLU A 1 297 ? 52.152 -1.722 70.893 1.00 24.90 297 GLU A N 1
ATOM 1848 C CA . GLU A 1 297 ? 52.237 -2.800 69.910 1.00 32.51 297 GLU A CA 1
ATOM 1849 C C . GLU A 1 297 ? 52.664 -2.267 68.555 1.00 26.16 297 GLU A C 1
ATOM 1850 O O . GLU A 1 297 ? 53.454 -2.907 67.839 1.00 26.60 297 GLU A O 1
ATOM 1856 N N . THR A 1 298 ? 52.141 -1.100 68.193 1.00 25.20 298 THR A N 1
ATOM 1857 C CA . THR A 1 298 ? 52.390 -0.500 66.895 1.00 25.22 298 THR A CA 1
ATOM 1858 C C . THR A 1 298 ? 53.821 0.014 66.793 1.00 26.40 298 THR A C 1
ATOM 1859 O O . THR A 1 298 ? 54.513 -0.246 65.799 1.00 25.85 298 THR A O 1
ATOM 1863 N N . ALA A 1 299 ? 54.297 0.723 67.833 1.00 24.37 299 ALA A N 1
ATOM 1864 C CA . ALA A 1 299 ? 55.657 1.254 67.795 1.00 25.47 299 ALA A CA 1
ATOM 1865 C C . ALA A 1 299 ? 56.681 0.140 67.743 1.00 25.34 299 ALA A C 1
ATOM 1866 O O . ALA A 1 299 ? 57.762 0.323 67.171 1.00 26.36 299 ALA A O 1
ATOM 1868 N N . ALA A 1 300 ? 56.397 -0.996 68.397 1.00 22.15 300 ALA A N 1
ATOM 1869 C CA . ALA A 1 300 ? 57.345 -2.107 68.380 1.00 26.80 300 ALA A CA 1
ATOM 1870 C C . ALA A 1 300 ? 57.655 -2.573 66.963 1.00 34.47 300 ALA A C 1
ATOM 1871 O O . ALA A 1 300 ? 58.741 -3.098 66.705 1.00 36.16 300 ALA A O 1
ATOM 1873 N N . LYS A 1 301 ? 56.725 -2.411 66.032 1.00 28.74 301 LYS A N 1
ATOM 1874 C CA . LYS A 1 301 ? 56.919 -2.933 64.690 1.00 35.87 301 LYS A CA 1
ATOM 1875 C C . LYS A 1 301 ? 57.056 -1.851 63.624 1.00 35.28 301 LYS A C 1
ATOM 1876 O O . LYS A 1 301 ? 57.320 -2.178 62.474 1.00 33.70 301 LYS A O 1
ATOM 1882 N N . ASP A 1 302 ? 56.911 -0.573 63.968 1.00 27.01 302 ASP A N 1
ATOM 1883 C CA . ASP A 1 302 ? 56.843 0.463 62.954 1.00 31.02 302 ASP A CA 1
ATOM 1884 C C . ASP A 1 302 ? 57.563 1.688 63.502 1.00 31.46 302 ASP A C 1
ATOM 1885 O O . ASP A 1 302 ? 57.084 2.277 64.473 1.00 31.35 302 ASP A O 1
ATOM 1890 N N . ASN A 1 303 ? 58.697 2.053 62.883 1.00 27.96 303 ASN A N 1
ATOM 1891 C CA . ASN A 1 303 ? 59.452 3.262 63.237 1.00 35.16 303 ASN A CA 1
ATOM 1892 C C . ASN A 1 303 ? 58.695 4.559 63.001 1.00 29.27 303 ASN A C 1
ATOM 1893 O O . ASN A 1 303 ? 59.113 5.600 63.518 1.00 26.72 303 ASN A O 1
ATOM 1898 N N . LYS A 1 304 ? 57.625 4.542 62.230 1.00 30.00 304 LYS A N 1
ATOM 1899 C CA . LYS A 1 304 ? 56.954 5.808 61.925 1.00 28.69 304 LYS A CA 1
ATOM 1900 C C . LYS A 1 304 ? 56.031 6.300 63.039 1.00 27.81 304 LYS A C 1
ATOM 1901 O O . LYS A 1 304 ? 55.724 7.499 63.086 1.00 25.13 304 LYS A O 1
ATOM 1907 N N . LEU A 1 305 ? 55.573 5.444 63.957 1.00 25.85 305 LEU A N 1
ATOM 1908 C CA . LEU A 1 305 ? 54.563 5.927 64.901 1.00 23.59 305 LEU A CA 1
ATOM 1909 C C . LEU A 1 305 ? 55.155 6.964 65.858 1.00 23.93 305 LEU A C 1
ATOM 1910 O O . LEU A 1 305 ? 56.235 6.764 66.395 1.00 22.38 305 LEU A O 1
ATOM 1915 N N . MET A 1 306 ? 54.462 8.089 66.033 1.00 19.82 306 MET A N 1
ATOM 1916 C CA . MET A 1 306 ? 54.804 9.087 67.038 1.00 21.45 306 MET A CA 1
ATOM 1917 C C . MET A 1 306 ? 53.536 9.443 67.796 1.00 22.19 306 MET A C 1
ATOM 1918 O O . MET A 1 306 ? 52.458 9.466 67.201 1.00 24.96 306 MET A O 1
ATOM 1923 N N . ALA A 1 307 ? 53.618 9.712 69.099 1.00 19.48 307 ALA A N 1
ATOM 1924 C CA . ALA A 1 307 ? 52.381 9.983 69.811 1.00 17.05 307 ALA A CA 1
ATOM 1925 C C . ALA A 1 307 ? 52.577 11.224 70.655 1.00 19.56 307 ALA A C 1
ATOM 1926 O O . ALA A 1 307 ? 53.643 11.421 71.259 1.00 22.59 307 ALA A O 1
ATOM 1928 N N . ILE A 1 308 ? 51.524 12.038 70.725 1.00 20.81 308 ILE A N 1
ATOM 1929 C CA . ILE A 1 308 ? 51.604 13.372 71.329 1.00 21.43 308 ILE A CA 1
ATOM 1930 C C . ILE A 1 308 ? 50.484 13.495 72.330 1.00 22.52 308 ILE A C 1
ATOM 1931 O O . ILE A 1 308 ? 49.366 13.093 72.030 1.00 23.08 308 ILE A O 1
ATOM 1936 N N . THR A 1 309 ? 50.781 14.047 73.522 1.00 20.85 309 THR A N 1
ATOM 1937 C CA . THR A 1 309 ? 49.745 14.458 74.462 1.00 20.71 309 THR A CA 1
ATOM 1938 C C . THR A 1 309 ? 49.975 15.901 74.916 1.00 19.72 309 THR A C 1
ATOM 1939 O O . THR A 1 309 ? 51.126 16.313 75.116 1.00 19.18 309 THR A O 1
ATOM 1943 N N . PRO A 1 310 ? 48.910 16.686 75.093 1.00 23.02 310 PRO A N 1
ATOM 1944 C CA . PRO A 1 310 ? 49.092 18.016 75.718 1.00 20.67 310 PRO A CA 1
ATOM 1945 C C . PRO A 1 310 ? 48.887 17.829 77.214 1.00 20.75 310 PRO A C 1
ATOM 1946 O O . PRO A 1 310 ? 47.803 18.049 77.780 1.00 20.57 310 PRO A O 1
ATOM 1950 N N . ALA A 1 311 ? 49.941 17.306 77.863 1.00 19.14 311 ALA A N 1
ATOM 1951 C CA . ALA A 1 311 ? 50.064 17.243 79.326 1.00 23.06 311 ALA A CA 1
ATOM 1952 C C . ALA A 1 311 ? 49.055 16.298 79.989 1.00 26.02 311 ALA A C 1
ATOM 1953 O O . ALA A 1 311 ? 48.674 16.489 81.149 1.00 28.60 311 ALA A O 1
ATOM 1955 N N . MET A 1 312 ? 48.599 15.258 79.294 1.00 22.98 312 MET A N 1
ATOM 1956 C CA . MET A 1 312 ? 47.635 14.311 79.886 1.00 22.71 312 MET A CA 1
ATOM 1957 C C . MET A 1 312 ? 48.130 12.887 79.725 1.00 26.35 312 MET A C 1
ATOM 1958 O O . MET A 1 312 ? 47.390 11.974 79.348 1.00 23.80 312 MET A O 1
ATOM 1963 N N . ARG A 1 313 ? 49.399 12.675 80.029 1.00 21.99 313 ARG A N 1
ATOM 1964 C CA . ARG A 1 313 ? 49.977 11.333 79.842 1.00 25.37 313 ARG A CA 1
ATOM 1965 C C . ARG A 1 313 ? 49.206 10.248 80.612 1.00 24.81 313 ARG A C 1
ATOM 1966 O O . ARG A 1 313 ? 48.901 9.178 80.061 1.00 27.07 313 ARG A O 1
ATOM 1974 N N . GLU A 1 314 ? 48.977 10.452 81.914 1.00 26.61 314 GLU A N 1
ATOM 1975 C CA . GLU A 1 314 ? 48.297 9.417 82.706 1.00 27.82 314 GLU A CA 1
ATOM 1976 C C . GLU A 1 314 ? 46.851 9.201 82.243 1.00 32.10 314 GLU A C 1
ATOM 1977 O O . GLU A 1 314 ? 46.400 8.055 82.043 1.00 24.91 314 GLU A O 1
ATOM 1983 N N . GLY A 1 315 ? 46.111 10.299 82.064 1.00 25.47 315 GLY A N 1
ATOM 1984 C CA . GLY A 1 315 ? 44.717 10.208 81.649 1.00 25.53 315 GLY A CA 1
ATOM 1985 C C . GLY A 1 315 ? 44.525 9.500 80.318 1.00 27.36 315 GLY A C 1
ATOM 1986 O O . GLY A 1 315 ? 43.596 8.706 80.154 1.00 27.26 315 GLY A O 1
ATOM 1987 N N . SER A 1 316 ? 45.401 9.761 79.358 1.00 22.36 316 SER A N 1
ATOM 1988 C CA . SER A 1 316 ? 45.254 9.156 78.048 1.00 23.65 316 SER A CA 1
ATOM 1989 C C . SER A 1 316 ? 45.870 7.761 77.991 1.00 21.36 316 SER A C 1
ATOM 1990 O O . SER A 1 316 ? 45.858 7.162 76.914 1.00 25.75 316 SER A O 1
ATOM 1993 N N . GLY A 1 317 ? 46.394 7.253 79.100 1.00 21.71 317 GLY A N 1
ATOM 1994 C CA . GLY A 1 317 ? 46.902 5.881 79.174 1.00 25.33 317 GLY A CA 1
ATOM 1995 C C . GLY A 1 317 ? 48.284 5.653 78.563 1.00 23.36 317 GLY A C 1
ATOM 1996 O O . GLY A 1 317 ? 48.602 4.538 78.150 1.00 23.88 317 GLY A O 1
ATOM 1997 N N . MET A 1 318 ? 49.145 6.665 78.565 1.00 21.72 318 MET A N 1
ATOM 1998 C CA . MET A 1 318 ? 50.410 6.616 77.847 1.00 19.68 318 MET A CA 1
ATOM 1999 C C . MET A 1 318 ? 51.635 6.453 78.779 1.00 22.57 318 MET A C 1
ATOM 2000 O O . MET A 1 318 ? 52.765 6.688 78.331 1.00 23.97 318 MET A O 1
ATOM 2005 N N . VAL A 1 319 ? 51.455 6.122 80.065 1.00 24.41 319 VAL A N 1
ATOM 2006 C CA . VAL A 1 319 ? 52.628 6.042 80.949 1.00 23.90 319 VAL A CA 1
ATOM 2007 C C . VAL A 1 319 ? 53.563 4.935 80.477 1.00 23.33 319 VAL A C 1
ATOM 2008 O O . VAL A 1 319 ? 54.762 5.151 80.280 1.00 23.49 319 VAL A O 1
ATOM 2012 N N . GLU A 1 320 ? 53.037 3.719 80.288 1.00 21.54 320 GLU A N 1
ATOM 2013 C CA . GLU A 1 320 ? 53.936 2.645 79.872 1.00 23.01 320 GLU A CA 1
ATOM 2014 C C . GLU A 1 320 ? 54.567 2.959 78.512 1.00 23.07 320 GLU A C 1
ATOM 2015 O O . GLU A 1 320 ? 55.771 2.724 78.299 1.00 24.45 320 GLU A O 1
ATOM 2021 N N . PHE A 1 321 ? 53.775 3.495 77.581 1.00 22.37 321 PHE A N 1
ATOM 2022 C CA . PHE A 1 321 ? 54.317 3.863 76.270 1.00 22.44 321 PHE A CA 1
ATOM 2023 C C . PHE A 1 321 ? 55.461 4.870 76.414 1.00 23.12 321 PHE A C 1
ATOM 2024 O O . PHE A 1 321 ? 56.490 4.745 75.748 1.00 22.16 321 PHE A O 1
ATOM 2032 N N . SER A 1 322 ? 55.302 5.856 77.301 1.00 23.61 322 SER A N 1
ATOM 2033 C CA . SER A 1 322 ? 56.322 6.909 77.443 1.00 24.11 322 SER A CA 1
ATOM 2034 C C . SER A 1 322 ? 57.646 6.320 77.924 1.00 26.06 322 SER A C 1
ATOM 2035 O O . SER A 1 322 ? 58.722 6.839 77.586 1.00 23.78 322 SER A O 1
ATOM 2038 N N . LYS A 1 323 ? 57.595 5.218 78.678 1.00 22.99 323 LYS A N 1
ATOM 2039 C CA . LYS A 1 323 ? 58.822 4.608 79.175 1.00 23.17 323 LYS A CA 1
ATOM 2040 C C . LYS A 1 323 ? 59.417 3.584 78.222 1.00 22.30 323 LYS A C 1
ATOM 2041 O O . LYS A 1 323 ? 60.648 3.414 78.210 1.00 24.86 323 LYS A O 1
ATOM 2047 N N . LYS A 1 324 ? 58.565 2.839 77.490 1.00 21.24 324 LYS A N 1
ATOM 2048 C CA . LYS A 1 324 ? 59.040 1.851 76.515 1.00 24.96 324 LYS A CA 1
ATOM 2049 C C . LYS A 1 324 ? 59.538 2.500 75.220 1.00 26.92 324 LYS A C 1
ATOM 2050 O O . LYS A 1 324 ? 60.482 1.987 74.599 1.00 26.18 324 LYS A O 1
ATOM 2056 N N . PHE A 1 325 ? 58.942 3.630 74.831 1.00 25.84 325 PHE A N 1
ATOM 2057 C CA . PHE A 1 325 ? 59.230 4.297 73.560 1.00 24.98 325 PHE A CA 1
ATOM 2058 C C . PHE A 1 325 ? 59.419 5.788 73.785 1.00 21.19 325 PHE A C 1
ATOM 2059 O O . PHE A 1 325 ? 58.685 6.630 73.225 1.00 24.90 325 PHE A O 1
ATOM 2067 N N . PRO A 1 326 ? 60.419 6.161 74.584 1.00 23.05 326 PRO A N 1
ATOM 2068 C CA . PRO A 1 326 ? 60.568 7.581 74.919 1.00 22.80 326 PRO A CA 1
ATOM 2069 C C . PRO A 1 326 ? 60.845 8.464 73.699 1.00 28.05 326 PRO A C 1
ATOM 2070 O O . PRO A 1 326 ? 60.498 9.663 73.724 1.00 29.36 326 PRO A O 1
ATOM 2074 N N . ASP A 1 327 ? 61.472 7.906 72.662 1.00 26.96 327 ASP A N 1
ATOM 2075 C CA . ASP A 1 327 ? 61.786 8.602 71.412 1.00 32.52 327 ASP A CA 1
ATOM 2076 C C . ASP A 1 327 ? 60.571 8.788 70.495 1.00 32.68 327 ASP A C 1
ATOM 2077 O O . ASP A 1 327 ? 60.691 9.481 69.457 1.00 30.87 327 ASP A O 1
ATOM 2082 N N . ARG A 1 328 ? 59.432 8.173 70.836 1.00 26.97 328 ARG A N 1
ATOM 2083 C CA . ARG A 1 328 ? 58.187 8.234 70.060 1.00 26.41 328 ARG A CA 1
ATOM 2084 C C . ARG A 1 328 ? 57.145 9.074 70.769 1.00 25.30 328 ARG A C 1
ATOM 2085 O O . ARG A 1 328 ? 56.017 9.172 70.284 1.00 24.98 328 ARG A O 1
ATOM 2093 N N . TYR A 1 329 ? 57.480 9.636 71.926 1.00 23.53 329 TYR A N 1
ATOM 2094 C CA . TYR A 1 329 ? 56.505 10.203 72.845 1.00 21.99 329 TYR A CA 1
ATOM 2095 C C . TYR A 1 329 ? 56.788 11.684 73.031 1.00 24.69 329 TYR A C 1
ATOM 2096 O O . TYR A 1 329 ? 57.915 12.058 73.361 1.00 24.19 329 TYR A O 1
ATOM 2105 N N . PHE A 1 330 ? 55.772 12.525 72.865 1.00 20.47 330 PHE A N 1
ATOM 2106 C CA . PHE A 1 330 ? 55.955 13.976 73.045 1.00 23.13 330 PHE A CA 1
ATOM 2107 C C . PHE A 1 330 ? 54.851 14.534 73.919 1.00 22.75 330 PHE A C 1
ATOM 2108 O O . PHE A 1 330 ? 53.687 14.460 73.555 1.00 24.22 330 PHE A O 1
ATOM 2116 N N . ASP A 1 331 ? 55.207 15.081 75.062 1.00 22.25 331 ASP A N 1
ATOM 2117 C CA . ASP A 1 331 ? 54.290 15.857 75.895 1.00 20.91 331 ASP A CA 1
ATOM 2118 C C . ASP A 1 331 ? 54.609 17.320 75.611 1.00 22.57 331 ASP A C 1
ATOM 2119 O O . ASP A 1 331 ? 55.740 17.757 75.843 1.00 24.72 331 ASP A O 1
ATOM 2124 N N . VAL A 1 332 ? 53.642 18.063 75.068 1.00 18.78 332 VAL A N 1
ATOM 2125 C CA . VAL A 1 332 ? 53.899 19.449 74.660 1.00 19.27 332 VAL A CA 1
ATOM 2126 C C . VAL A 1 332 ? 53.397 20.458 75.684 1.00 23.41 332 VAL A C 1
ATOM 2127 O O . VAL A 1 332 ? 53.311 21.663 75.367 1.00 21.53 332 VAL A O 1
ATOM 2131 N N . ALA A 1 333 ? 53.084 20.014 76.901 1.00 22.47 333 ALA A N 1
ATOM 2132 C CA . ALA A 1 333 ? 52.562 20.828 78.006 1.00 22.53 333 ALA A CA 1
ATOM 2133 C C . ALA A 1 333 ? 51.083 21.118 77.693 1.00 20.19 333 ALA A C 1
ATOM 2134 O O . ALA A 1 333 ? 50.484 20.428 76.865 1.00 20.45 333 ALA A O 1
ATOM 2136 N N . ILE A 1 334 ? 50.458 22.089 78.352 1.00 18.96 334 ILE A N 1
ATOM 2137 C CA . ILE A 1 334 ? 49.017 22.291 78.184 1.00 19.30 334 ILE A CA 1
ATOM 2138 C C . ILE A 1 334 ? 48.799 23.135 76.932 1.00 22.17 334 ILE A C 1
ATOM 2139 O O . ILE A 1 334 ? 48.406 24.299 77.007 1.00 21.42 334 ILE A O 1
ATOM 2144 N N . ALA A 1 335 ? 49.042 22.549 75.781 1.00 18.88 335 ALA A N 1
ATOM 2145 C CA . ALA A 1 335 ? 49.176 23.303 74.545 1.00 21.05 335 ALA A CA 1
ATOM 2146 C C . ALA A 1 335 ? 48.527 22.494 73.413 1.00 19.79 335 ALA A C 1
ATOM 2147 O O . ALA A 1 335 ? 49.208 21.967 72.560 1.00 17.28 335 ALA A O 1
ATOM 2149 N N . GLU A 1 336 ? 47.191 22.414 73.436 1.00 19.14 336 GLU A N 1
ATOM 2150 C CA . GLU A 1 336 ? 46.480 21.594 72.441 1.00 20.32 336 GLU A CA 1
ATOM 2151 C C . GLU A 1 336 ? 46.713 22.134 71.035 1.00 24.05 336 GLU A C 1
ATOM 2152 O O . GLU A 1 336 ? 46.781 21.365 70.071 1.00 17.44 336 GLU A O 1
ATOM 2158 N N . GLN A 1 337 ? 46.777 23.468 70.866 1.00 18.44 337 GLN A N 1
ATOM 2159 C CA . GLN A 1 337 ? 46.943 23.989 69.508 1.00 21.27 337 GLN A CA 1
ATOM 2160 C C . GLN A 1 337 ? 48.285 23.575 68.951 1.00 23.13 337 GLN A C 1
ATOM 2161 O O . GLN A 1 337 ? 48.376 23.045 67.836 1.00 19.99 337 GLN A O 1
ATOM 2167 N N . HIS A 1 338 ? 49.349 23.767 69.738 1.00 18.94 338 HIS A N 1
ATOM 2168 C CA . HIS A 1 338 ? 50.647 23.303 69.244 1.00 19.30 338 HIS A CA 1
ATOM 2169 C C . HIS A 1 338 ? 50.681 21.778 69.067 1.00 20.47 338 HIS A C 1
ATOM 2170 O O . HIS A 1 338 ? 51.340 21.268 68.148 1.00 20.96 338 HIS A O 1
ATOM 2177 N N . ALA A 1 339 ? 50.014 21.036 69.937 1.00 17.34 339 ALA A N 1
ATOM 2178 C CA . ALA A 1 339 ? 50.029 19.571 69.794 1.00 19.04 339 ALA A CA 1
ATOM 2179 C C . ALA A 1 339 ? 49.641 19.165 68.370 1.00 23.44 339 ALA A C 1
ATOM 2180 O O . ALA A 1 339 ? 50.276 18.307 67.741 1.00 19.37 339 ALA A O 1
ATOM 2182 N N . VAL A 1 340 ? 48.548 19.729 67.890 1.00 19.19 340 VAL A N 1
ATOM 2183 C CA . VAL A 1 340 ? 48.014 19.330 66.568 1.00 18.07 340 VAL A CA 1
ATOM 2184 C C . VAL A 1 340 ? 48.928 19.782 65.437 1.00 18.53 340 VAL A C 1
ATOM 2185 O O . VAL A 1 340 ? 49.129 19.054 64.464 1.00 19.84 340 VAL A O 1
ATOM 2189 N N . THR A 1 341 ? 49.386 21.053 65.455 1.00 19.75 341 THR A N 1
ATOM 2190 C CA . THR A 1 341 ? 50.206 21.516 64.335 1.00 21.53 341 THR A CA 1
ATOM 2191 C C . THR A 1 341 ? 51.608 20.899 64.366 1.00 19.67 341 THR A C 1
ATOM 2192 O O . THR A 1 341 ? 52.242 20.710 63.315 1.00 19.97 341 THR A O 1
ATOM 2196 N N . PHE A 1 342 ? 52.124 20.591 65.558 1.00 18.71 342 PHE A N 1
ATOM 2197 C CA . PHE A 1 342 ? 53.335 19.781 65.631 1.00 18.75 342 PHE A CA 1
ATOM 2198 C C . PHE A 1 342 ? 53.127 18.430 64.925 1.00 23.33 342 PHE A C 1
ATOM 2199 O O . PHE A 1 342 ? 54.009 17.936 64.220 1.00 20.14 342 PHE A O 1
ATOM 2207 N N . ALA A 1 343 ? 51.990 17.782 65.172 1.00 20.49 343 ALA A N 1
ATOM 2208 C CA . ALA A 1 343 ? 51.686 16.529 64.483 1.00 22.00 343 ALA A CA 1
ATOM 2209 C C . ALA A 1 343 ? 51.642 16.750 62.976 1.00 20.92 343 ALA A C 1
ATOM 2210 O O . ALA A 1 343 ? 52.200 15.955 62.209 1.00 21.56 343 ALA A O 1
ATOM 2212 N N . ALA A 1 344 ? 51.073 17.885 62.533 1.00 18.94 344 ALA A N 1
ATOM 2213 C CA . ALA A 1 344 ? 51.029 18.116 61.089 1.00 20.61 344 ALA A CA 1
ATOM 2214 C C . ALA A 1 344 ? 52.446 18.168 60.535 1.00 21.11 344 ALA A C 1
ATOM 2215 O O . ALA A 1 344 ? 52.707 17.633 59.457 1.00 21.75 344 ALA A O 1
ATOM 2217 N N . GLY A 1 345 ? 53.378 18.802 61.278 1.00 21.00 345 GLY A N 1
ATOM 2218 C CA . GLY A 1 345 ? 54.774 18.867 60.837 1.00 18.56 345 GLY A CA 1
ATOM 2219 C C . GLY A 1 345 ? 55.431 17.484 60.793 1.00 21.58 345 GLY A C 1
ATOM 2220 O O . GLY A 1 345 ? 56.206 17.164 59.880 1.00 23.10 345 GLY A O 1
ATOM 2221 N N . LEU A 1 346 ? 55.152 16.654 61.789 1.00 21.04 346 LEU A N 1
ATOM 2222 C CA . LEU A 1 346 ? 55.680 15.279 61.751 1.00 21.04 346 LEU A CA 1
ATOM 2223 C C . LEU A 1 346 ? 55.166 14.520 60.523 1.00 22.69 346 LEU A C 1
ATOM 2224 O O . LEU A 1 346 ? 55.901 13.743 59.898 1.00 23.01 346 LEU A O 1
ATOM 2229 N N . ALA A 1 347 ? 53.895 14.719 60.173 1.00 23.02 347 ALA A N 1
ATOM 2230 C CA . ALA A 1 347 ? 53.344 14.038 59.011 1.00 24.90 347 ALA A CA 1
ATOM 2231 C C . ALA A 1 347 ? 53.950 14.570 57.714 1.00 26.67 347 ALA A C 1
ATOM 2232 O O . ALA A 1 347 ? 54.171 13.802 56.756 1.00 24.26 347 ALA A O 1
ATOM 2234 N N . ILE A 1 348 ? 54.178 15.890 57.638 1.00 24.37 348 ILE A N 1
ATOM 2235 C CA . ILE A 1 348 ? 54.876 16.412 56.471 1.00 25.90 348 ILE A CA 1
ATOM 2236 C C . ILE A 1 348 ? 56.236 15.763 56.357 1.00 27.55 348 ILE A C 1
ATOM 2237 O O . ILE A 1 348 ? 56.723 15.504 55.243 1.00 29.77 348 ILE A O 1
ATOM 2242 N N . GLY A 1 349 ? 56.871 15.455 57.521 1.00 26.31 349 GLY A N 1
ATOM 2243 C CA . GLY A 1 349 ? 58.144 14.744 57.589 1.00 28.12 349 GLY A CA 1
ATOM 2244 C C . GLY A 1 349 ? 58.061 13.241 57.387 1.00 32.26 349 GLY A C 1
ATOM 2245 O O . GLY A 1 349 ? 59.066 12.561 57.593 1.00 30.19 349 GLY A O 1
ATOM 2246 N N . ASP A 1 350 ? 56.897 12.715 56.982 1.00 24.72 350 ASP A N 1
ATOM 2247 C CA . ASP A 1 350 ? 56.686 11.296 56.652 1.00 21.90 350 ASP A CA 1
ATOM 2248 C C . ASP A 1 350 ? 56.743 10.386 57.879 1.00 30.01 350 ASP A C 1
ATOM 2249 O O . ASP A 1 350 ? 57.103 9.212 57.759 1.00 29.48 350 ASP A O 1
ATOM 2254 N N . TYR A 1 351 ? 56.431 10.915 59.057 1.00 23.37 351 TYR A N 1
ATOM 2255 C CA . TYR A 1 351 ? 56.144 10.125 60.251 1.00 23.02 351 TYR A CA 1
ATOM 2256 C C . TYR A 1 351 ? 54.630 10.034 60.374 1.00 24.92 351 TYR A C 1
ATOM 2257 O O . TYR A 1 351 ? 53.899 10.629 59.574 1.00 22.93 351 TYR A O 1
ATOM 2266 N N . LYS A 1 352 ? 54.158 9.194 61.300 1.00 26.04 352 LYS A N 1
ATOM 2267 C CA . LYS A 1 352 ? 52.733 8.867 61.452 1.00 23.49 352 LYS A CA 1
ATOM 2268 C C . LYS A 1 352 ? 52.294 9.277 62.841 1.00 22.69 352 LYS A C 1
ATOM 2269 O O . LYS A 1 352 ? 52.298 8.465 63.780 1.00 22.06 352 LYS A O 1
ATOM 2275 N N . PRO A 1 353 ? 51.887 10.532 63.031 1.00 21.40 353 PRO A N 1
ATOM 2276 C CA . PRO A 1 353 ? 51.606 11.000 64.392 1.00 19.00 353 PRO A CA 1
ATOM 2277 C C . PRO A 1 353 ? 50.188 10.657 64.814 1.00 20.33 353 PRO A C 1
ATOM 2278 O O . PRO A 1 353 ? 49.246 10.638 64.003 1.00 21.20 353 PRO A O 1
ATOM 2282 N N . VAL A 1 354 ? 50.081 10.370 66.108 1.00 22.82 354 VAL A N 1
ATOM 2283 C CA . VAL A 1 354 ? 48.826 10.158 66.812 1.00 19.43 354 VAL A CA 1
ATOM 2284 C C . VAL A 1 354 ? 48.695 11.215 67.875 1.00 25.62 354 VAL A C 1
ATOM 2285 O O . VAL A 1 354 ? 49.513 11.262 68.813 1.00 21.67 354 VAL A O 1
ATOM 2289 N N . VAL A 1 355 ? 47.605 11.987 67.814 1.00 21.81 355 VAL A N 1
ATOM 2290 C CA . VAL A 1 355 ? 47.379 13.035 68.797 1.00 19.90 355 VAL A CA 1
ATOM 2291 C C . VAL A 1 355 ? 46.383 12.475 69.783 1.00 19.35 355 VAL A C 1
ATOM 2292 O O . VAL A 1 355 ? 45.232 12.214 69.426 1.00 20.96 355 VAL A O 1
ATOM 2296 N N . ALA A 1 356 ? 46.828 12.282 71.032 1.00 17.08 356 ALA A N 1
ATOM 2297 C CA . ALA A 1 356 ? 45.934 11.822 72.084 1.00 18.00 356 ALA A CA 1
ATOM 2298 C C . ALA A 1 356 ? 45.372 13.042 72.783 1.00 21.43 356 ALA A C 1
ATOM 2299 O O . ALA A 1 356 ? 46.139 13.800 73.400 1.00 22.96 356 ALA A O 1
ATOM 2301 N N . ILE A 1 357 ? 44.050 13.199 72.782 1.00 21.17 357 ILE A N 1
ATOM 2302 C CA . ILE A 1 357 ? 43.481 14.443 73.327 1.00 20.30 357 ILE A CA 1
ATOM 2303 C C . ILE A 1 357 ? 42.051 14.171 73.774 1.00 24.63 357 ILE A C 1
ATOM 2304 O O . ILE A 1 357 ? 41.322 13.437 73.101 1.00 23.77 357 ILE A O 1
ATOM 2309 N N . TYR A 1 358 ? 41.643 14.746 74.909 1.00 18.68 358 TYR A N 1
ATOM 2310 C CA . TYR A 1 358 ? 40.247 14.572 75.336 1.00 18.66 358 TYR A CA 1
ATOM 2311 C C . TYR A 1 358 ? 39.302 15.345 74.424 1.00 19.85 358 TYR A C 1
ATOM 2312 O O . TYR A 1 358 ? 39.641 16.424 73.928 1.00 23.10 358 TYR A O 1
ATOM 2321 N N . SER A 1 359 ? 38.072 14.831 74.289 1.00 18.22 359 SER A N 1
ATOM 2322 C CA . SER A 1 359 ? 37.075 15.540 73.480 1.00 20.56 359 SER A CA 1
ATOM 2323 C C . SER A 1 359 ? 36.964 16.999 73.919 1.00 19.46 359 SER A C 1
ATOM 2324 O O . SER A 1 359 ? 36.942 17.939 73.082 1.00 18.57 359 SER A O 1
ATOM 2327 N N . THR A 1 360 ? 36.866 17.217 75.215 1.00 19.58 360 THR A N 1
ATOM 2328 C CA . THR A 1 360 ? 36.601 18.596 75.672 1.00 18.49 360 THR A CA 1
ATOM 2329 C C . THR A 1 360 ? 37.778 19.526 75.331 1.00 22.46 360 THR A C 1
ATOM 2330 O O . THR A 1 360 ? 37.576 20.705 74.960 1.00 19.80 360 THR A O 1
ATOM 2334 N N . PHE A 1 361 ? 39.008 19.013 75.436 1.00 18.81 361 PHE A N 1
ATOM 2335 C CA . PHE A 1 361 ? 40.198 19.828 75.182 1.00 21.65 361 PHE A CA 1
ATOM 2336 C C . PHE A 1 361 ? 40.463 20.013 73.696 1.00 2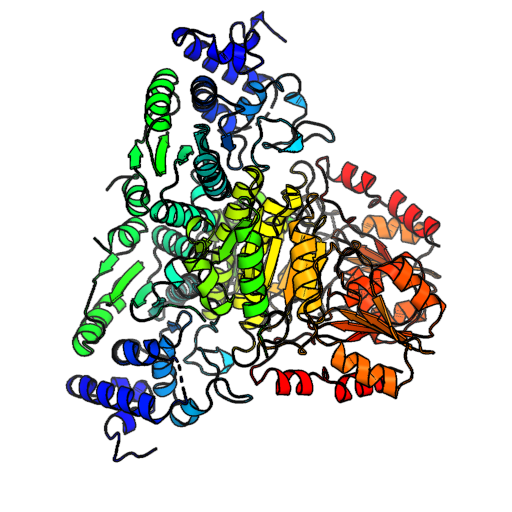1.97 361 PHE A C 1
ATOM 2337 O O . PHE A 1 361 ? 41.095 21.003 73.286 1.00 20.86 361 PHE A O 1
ATOM 2345 N N . LEU A 1 362 ? 40.007 19.069 72.867 1.00 17.09 362 LEU A N 1
ATOM 2346 C CA . LEU A 1 362 ? 40.083 19.237 71.417 1.00 16.41 362 LEU A CA 1
ATOM 2347 C C . LEU A 1 362 ? 39.356 20.491 70.952 1.00 19.11 362 LEU A C 1
ATOM 2348 O O . LEU A 1 362 ? 39.687 21.045 69.900 1.00 20.91 362 LEU A O 1
ATOM 2353 N N . GLN A 1 363 ? 38.343 20.917 71.688 1.00 19.35 363 GLN A N 1
ATOM 2354 C CA . GLN A 1 363 ? 37.681 22.182 71.386 1.00 22.56 363 GLN A CA 1
ATOM 2355 C C . GLN A 1 363 ? 38.678 23.304 71.176 1.00 23.31 363 GLN A C 1
ATOM 2356 O O . GLN A 1 363 ? 38.465 24.203 70.335 1.00 20.05 363 GLN A O 1
ATOM 2362 N N . ARG A 1 364 ? 39.760 23.293 71.956 1.00 21.16 364 ARG A N 1
ATOM 2363 C CA . ARG A 1 364 ? 40.704 24.405 71.949 1.00 20.36 364 ARG A CA 1
ATOM 2364 C C . ARG A 1 364 ? 41.663 24.318 70.763 1.00 18.51 364 ARG A C 1
ATOM 2365 O O . ARG A 1 364 ? 42.402 25.268 70.519 1.00 20.12 364 ARG A O 1
ATOM 2373 N N . ALA A 1 365 ? 41.698 23.189 70.053 1.00 18.73 365 ALA A N 1
ATOM 2374 C CA . ALA A 1 365 ? 42.602 22.947 68.922 1.00 16.92 365 ALA A CA 1
ATOM 2375 C C . ALA A 1 365 ? 41.828 22.823 67.595 1.00 18.42 365 ALA A C 1
ATOM 2376 O O . ALA A 1 365 ? 42.378 22.383 66.579 1.00 17.84 365 ALA A O 1
ATOM 2378 N N . TYR A 1 366 ? 40.586 23.273 67.589 1.00 21.22 366 TYR A N 1
ATOM 2379 C CA . TYR A 1 366 ? 39.714 23.115 66.412 1.00 21.34 366 TYR A CA 1
ATOM 2380 C C . TYR A 1 366 ? 40.296 23.753 65.137 1.00 20.95 366 TYR A C 1
ATOM 2381 O O . TYR A 1 366 ? 40.150 23.212 64.033 1.00 17.74 366 TYR A O 1
ATOM 2390 N N . ASP A 1 367 ? 40.830 24.972 65.248 1.00 20.51 367 ASP A N 1
ATOM 2391 C CA . ASP A 1 367 ? 41.386 25.652 64.074 1.00 20.67 367 ASP A CA 1
ATOM 2392 C C . ASP A 1 367 ? 42.619 24.928 63.543 1.00 22.51 367 ASP A C 1
ATOM 2393 O O . ASP A 1 367 ? 42.858 24.929 62.327 1.00 22.72 367 ASP A O 1
ATOM 2398 N N . GLN A 1 368 ? 43.412 24.315 64.420 1.00 18.19 368 GLN A N 1
ATOM 2399 C CA . GLN A 1 368 ? 44.542 23.544 63.914 1.00 20.29 368 GLN A CA 1
ATOM 2400 C C . GLN A 1 368 ? 44.064 22.243 63.248 1.00 20.52 368 GLN A C 1
ATOM 2401 O O . GLN A 1 368 ? 44.638 21.827 62.239 1.00 20.83 368 GLN A O 1
ATOM 2407 N N . VAL A 1 369 ? 42.991 21.635 63.757 1.00 17.84 369 VAL A N 1
ATOM 2408 C CA . VAL A 1 369 ? 42.421 20.465 63.080 1.00 21.43 369 VAL A CA 1
ATOM 2409 C C . VAL A 1 369 ? 41.944 20.857 61.679 1.00 23.16 369 VAL A C 1
ATOM 2410 O O . VAL A 1 369 ? 42.248 20.194 60.688 1.00 22.32 369 VAL A O 1
ATOM 2414 N N . ILE A 1 370 ? 41.221 21.968 61.565 1.00 20.38 370 ILE A N 1
ATOM 2415 C CA . ILE A 1 370 ? 40.673 22.336 60.259 1.00 22.30 370 ILE A CA 1
ATOM 2416 C C . ILE A 1 370 ? 41.795 22.750 59.317 1.00 26.32 370 ILE A C 1
ATOM 2417 O O . ILE A 1 370 ? 41.914 22.250 58.201 1.00 22.81 370 ILE A O 1
ATOM 2422 N N . HIS A 1 371 ? 42.574 23.764 59.731 1.00 24.04 371 HIS A N 1
ATOM 2423 C CA . HIS A 1 371 ? 43.462 24.484 58.831 1.00 20.88 371 HIS A CA 1
ATOM 2424 C C . HIS A 1 371 ? 44.779 23.738 58.619 1.00 25.57 371 HIS A C 1
ATOM 2425 O O . HIS A 1 371 ? 45.307 23.737 57.500 1.00 26.26 371 HIS A O 1
ATOM 2432 N N . ASP A 1 372 ? 45.372 23.189 59.683 1.00 20.59 372 ASP A N 1
ATOM 2433 C CA . ASP A 1 372 ? 46.702 22.591 59.594 1.00 21.26 372 ASP A CA 1
ATOM 2434 C C . ASP A 1 372 ? 46.658 21.092 59.369 1.00 24.41 372 ASP A C 1
ATOM 2435 O O . ASP A 1 372 ? 47.703 20.484 59.093 1.00 30.47 372 ASP A O 1
ATOM 2440 N N . VAL A 1 373 ? 45.480 20.510 59.372 1.00 20.83 373 VAL A N 1
ATOM 2441 C CA . VAL A 1 373 ? 45.413 19.067 59.113 1.00 22.20 373 VAL A CA 1
ATOM 2442 C C . VAL A 1 373 ? 44.443 18.799 57.964 1.00 24.13 373 VAL A C 1
ATOM 2443 O O . VAL A 1 373 ? 44.867 18.265 56.937 1.00 23.04 373 VAL A O 1
ATOM 2447 N N . ALA A 1 374 ? 43.145 19.098 58.141 1.00 19.48 374 ALA A N 1
ATOM 2448 C CA . ALA A 1 374 ? 42.177 18.740 57.091 1.00 22.23 374 ALA A CA 1
ATOM 2449 C C . ALA A 1 374 ? 42.443 19.472 55.773 1.00 27.50 374 ALA A C 1
ATOM 2450 O O . ALA A 1 374 ? 42.411 18.848 54.704 1.00 22.65 374 ALA A O 1
ATOM 2452 N N . ILE A 1 375 ? 42.705 20.794 55.811 1.00 23.16 375 ILE A N 1
ATOM 2453 C CA . ILE A 1 375 ? 42.973 21.534 54.571 1.00 24.57 375 ILE A CA 1
ATOM 2454 C C . ILE A 1 375 ? 44.229 20.979 53.871 1.00 29.21 375 ILE A C 1
ATOM 2455 O O . ILE A 1 375 ? 44.312 20.974 52.641 1.00 28.52 375 ILE A O 1
ATOM 2460 N N . GLN A 1 376 ? 45.220 20.502 54.635 1.00 22.54 376 GLN A N 1
ATOM 2461 C CA . GLN A 1 376 ? 46.441 19.932 54.055 1.00 27.17 376 GLN A CA 1
ATOM 2462 C C . GLN A 1 376 ? 46.291 18.457 53.681 1.00 27.93 376 GLN A C 1
ATOM 2463 O O . GLN A 1 376 ? 47.222 17.891 53.112 1.00 26.32 376 GLN A O 1
ATOM 2469 N N . LYS A 1 377 ? 45.177 17.853 54.030 1.00 23.81 377 LYS A N 1
ATOM 2470 C CA . LYS A 1 377 ? 44.933 16.404 53.874 1.00 24.97 377 LYS A CA 1
ATOM 2471 C C . LYS A 1 377 ? 46.048 15.579 54.499 1.00 27.47 377 LYS A C 1
ATOM 2472 O O . LYS A 1 377 ? 46.484 14.565 53.945 1.00 28.24 377 LYS A O 1
ATOM 2478 N N . LEU A 1 378 ? 46.542 16.026 55.646 1.00 23.71 378 LEU A N 1
ATOM 2479 C CA . LEU A 1 378 ? 47.620 15.261 56.264 1.00 22.44 378 LEU A CA 1
ATOM 2480 C C . LEU A 1 378 ? 47.063 14.115 57.106 1.00 25.90 378 LEU A C 1
ATOM 2481 O O . LEU A 1 378 ? 46.062 14.282 57.822 1.00 25.53 378 LEU A O 1
ATOM 2486 N N . PRO A 1 379 ? 47.709 12.966 57.040 1.00 21.15 379 PRO A N 1
ATOM 2487 C CA . PRO A 1 379 ? 47.131 11.814 57.732 1.00 25.86 379 PRO A CA 1
ATOM 2488 C C . PRO A 1 379 ? 47.522 11.731 59.208 1.00 28.74 379 PRO A C 1
ATOM 2489 O O . PRO A 1 379 ? 48.258 10.868 59.637 1.00 35.39 379 PRO A O 1
ATOM 2493 N N . VAL A 1 380 ? 46.987 12.618 60.004 1.00 24.94 380 VAL A N 1
ATOM 2494 C CA . VAL A 1 380 ? 47.110 12.610 61.462 1.00 23.31 380 VAL A CA 1
ATOM 2495 C C . VAL A 1 380 ? 45.979 11.757 62.036 1.00 23.08 380 VAL A C 1
ATOM 2496 O O . VAL A 1 380 ? 44.834 11.818 61.581 1.00 24.52 380 VAL A O 1
ATOM 2500 N N . LEU A 1 381 ? 46.290 10.954 63.026 1.00 20.71 381 LEU A N 1
ATOM 2501 C CA . LEU A 1 381 ? 45.291 10.165 63.746 1.00 21.31 381 LEU A CA 1
ATOM 2502 C C . LEU A 1 381 ? 44.968 10.850 65.054 1.00 20.31 381 LEU A C 1
ATOM 2503 O O . LEU A 1 381 ? 45.879 11.098 65.855 1.00 21.95 381 LEU A O 1
ATOM 2508 N N . PHE A 1 382 ? 43.680 11.082 65.333 1.00 20.12 382 PHE A N 1
ATOM 2509 C CA . PHE A 1 382 ? 43.265 11.671 66.611 1.00 20.75 382 PHE A CA 1
ATOM 2510 C C . PHE A 1 382 ? 42.632 10.604 67.490 1.00 22.57 382 PHE A C 1
ATOM 2511 O O . PHE A 1 382 ? 41.612 10.020 67.113 1.00 23.33 382 PHE A O 1
ATOM 2519 N N . ALA A 1 383 ? 43.231 10.346 68.660 1.00 17.87 383 ALA A N 1
ATOM 2520 C CA . ALA A 1 383 ? 42.683 9.374 69.614 1.00 21.07 383 ALA A CA 1
ATOM 2521 C C . ALA A 1 383 ? 41.989 10.197 70.694 1.00 21.59 383 ALA A C 1
ATOM 2522 O O . ALA A 1 383 ? 42.634 10.773 71.596 1.00 19.49 383 ALA A O 1
ATOM 2524 N N . ILE A 1 384 ? 40.672 10.247 70.630 1.00 19.31 384 ILE A N 1
ATOM 2525 C CA . ILE A 1 384 ? 39.892 11.208 71.422 1.00 19.30 384 ILE A CA 1
ATOM 2526 C C . ILE A 1 384 ? 39.308 10.483 72.624 1.00 22.20 384 ILE A C 1
ATOM 2527 O O . ILE A 1 384 ? 38.313 9.795 72.497 1.00 20.40 384 ILE A O 1
ATOM 2532 N N . ASP A 1 385 ? 39.873 10.721 73.810 1.00 17.84 385 ASP A N 1
ATOM 2533 C CA . ASP A 1 385 ? 39.447 10.106 75.052 1.00 23.20 385 ASP A CA 1
ATOM 2534 C C . ASP A 1 385 ? 38.374 10.985 75.697 1.00 20.47 385 ASP A C 1
ATOM 2535 O O . ASP A 1 385 ? 38.085 12.105 75.218 1.00 20.20 385 ASP A O 1
ATOM 2540 N N . ARG A 1 386 ? 37.781 10.466 76.788 1.00 19.70 386 ARG A N 1
ATOM 2541 C CA . ARG A 1 386 ? 36.698 11.177 77.530 1.00 18.00 386 ARG A CA 1
ATOM 2542 C C . ARG A 1 386 ? 35.601 11.694 76.593 1.00 22.68 386 ARG A C 1
ATOM 2543 O O . ARG A 1 386 ? 35.096 12.820 76.744 1.00 20.60 386 ARG A O 1
ATOM 2551 N N . ALA A 1 387 ? 35.235 10.869 75.604 1.00 20.48 387 ALA A N 1
ATOM 2552 C CA . ALA A 1 387 ? 34.158 11.231 74.690 1.00 19.18 387 ALA A CA 1
ATOM 2553 C C . ALA A 1 387 ? 32.838 10.915 75.391 1.00 21.97 387 ALA A C 1
ATOM 2554 O O . ALA A 1 387 ? 32.735 9.933 76.131 1.00 23.51 387 ALA A O 1
ATOM 2556 N N . GLY A 1 388 ? 31.831 11.752 75.160 1.00 21.85 388 GLY A N 1
ATOM 2557 C CA . GLY A 1 388 ? 30.555 11.516 75.809 1.00 25.21 388 GLY A CA 1
ATOM 2558 C C . GLY A 1 388 ? 30.550 11.972 77.262 1.00 26.98 388 GLY A C 1
ATOM 2559 O O . GLY A 1 388 ? 31.221 12.946 77.626 1.00 23.07 388 GLY A O 1
ATOM 2560 N N . ILE A 1 389 ? 29.809 11.258 78.105 1.00 26.85 389 ILE A N 1
ATOM 2561 C CA . ILE A 1 389 ? 29.639 11.662 79.498 1.00 28.13 389 ILE A CA 1
ATOM 2562 C C . ILE A 1 389 ? 30.871 11.264 80.303 1.00 28.75 389 ILE A C 1
ATOM 2563 O O . ILE A 1 389 ? 31.280 10.097 80.293 1.00 23.66 389 ILE A O 1
ATOM 2568 N N . VAL A 1 390 ? 31.457 12.235 81.024 1.00 22.79 390 VAL A N 1
ATOM 2569 C CA . VAL A 1 390 ? 32.694 11.973 81.766 1.00 24.00 390 VAL A CA 1
ATOM 2570 C C . VAL A 1 390 ? 32.480 11.777 83.256 1.00 24.39 390 VAL A C 1
ATOM 2571 O O . VAL A 1 390 ? 33.408 11.322 83.951 1.00 27.90 390 VAL A O 1
ATOM 2575 N N . GLY A 1 391 ? 31.313 12.046 83.763 1.00 24.05 391 GLY A N 1
ATOM 2576 C CA . GLY A 1 391 ? 31.050 11.786 85.176 1.00 29.09 391 GLY A CA 1
ATOM 2577 C C . GLY A 1 391 ? 31.401 12.970 86.076 1.00 28.48 391 GLY A C 1
ATOM 2578 O O . GLY A 1 391 ? 30.810 14.084 85.936 1.00 27.66 391 GLY A O 1
ATOM 2579 N N . ALA A 1 392 ? 32.326 12.737 87.020 1.00 28.99 392 ALA A N 1
ATOM 2580 C CA . ALA A 1 392 ? 32.492 13.613 88.179 1.00 27.55 392 ALA A CA 1
ATOM 2581 C C . ALA A 1 392 ? 32.897 15.040 87.811 1.00 31.47 392 ALA A C 1
ATOM 2582 O O . ALA A 1 392 ? 32.511 15.979 88.515 1.00 28.77 392 ALA A O 1
ATOM 2584 N N . ASP A 1 393 ? 33.690 15.231 86.752 1.00 24.50 393 ASP A N 1
ATOM 2585 C CA . ASP A 1 393 ? 34.130 16.612 86.457 1.00 26.60 393 ASP A CA 1
ATOM 2586 C C . ASP A 1 393 ? 33.037 17.509 85.852 1.00 27.86 393 ASP A C 1
ATOM 2587 O O . ASP A 1 393 ? 33.244 18.722 85.777 1.00 24.95 393 ASP A O 1
ATOM 2592 N N . GLY A 1 394 ? 31.909 16.957 85.388 1.00 25.70 394 GLY A N 1
ATOM 2593 C CA . GLY A 1 394 ? 30.755 17.793 85.114 1.00 25.09 394 GLY A CA 1
ATOM 2594 C C . GLY A 1 394 ? 30.903 18.636 83.836 1.00 27.38 394 GLY A C 1
ATOM 2595 O O . GLY A 1 394 ? 31.678 18.318 82.923 1.00 24.12 394 GLY A O 1
ATOM 2596 N N . GLN A 1 395 ? 30.165 19.755 83.814 1.00 25.54 395 GLN A N 1
ATOM 2597 C CA . GLN A 1 395 ? 29.904 20.522 82.593 1.00 24.43 395 GLN A CA 1
ATOM 2598 C C . GLN A 1 395 ? 31.182 20.919 81.857 1.00 24.11 395 GLN A C 1
ATOM 2599 O O . GLN A 1 395 ? 31.232 20.889 80.622 1.00 24.77 395 GLN A O 1
ATOM 2605 N N . THR A 1 396 ? 32.187 21.391 82.587 1.00 20.62 396 THR A N 1
ATOM 2606 C CA . THR A 1 396 ? 33.360 21.974 81.921 1.00 21.17 396 THR A CA 1
ATOM 2607 C C . THR A 1 396 ? 34.168 20.948 81.178 1.00 25.67 396 THR A C 1
ATOM 2608 O O . THR A 1 396 ? 35.013 21.332 80.362 1.00 23.75 396 THR A O 1
ATOM 2612 N N . HIS A 1 397 ? 33.918 19.660 81.418 1.00 25.42 397 HIS A N 1
ATOM 2613 C CA . HIS A 1 397 ? 34.769 18.630 80.883 1.00 19.68 397 HIS A CA 1
ATOM 2614 C C . HIS A 1 397 ? 34.075 17.634 79.954 1.00 20.21 397 HIS A C 1
ATOM 2615 O O . HIS A 1 397 ? 34.750 16.713 79.504 1.00 23.65 397 HIS A O 1
ATOM 2622 N N . GLN A 1 398 ? 32.776 17.774 79.693 1.00 22.64 398 GLN A N 1
ATOM 2623 C CA . GLN A 1 398 ? 32.065 16.731 78.941 1.00 23.11 398 GLN A CA 1
ATOM 2624 C C . GLN A 1 398 ? 32.616 16.596 77.531 1.00 23.32 398 GLN A C 1
ATOM 2625 O O . GLN A 1 398 ? 32.934 17.588 76.853 1.00 22.25 398 GLN A O 1
ATOM 2631 N N . GLY A 1 399 ? 32.660 15.357 77.046 1.00 22.73 399 GLY A N 1
ATOM 2632 C CA . GLY A 1 399 ? 33.010 15.145 75.654 1.00 23.41 399 GLY A CA 1
ATOM 2633 C C . GLY A 1 399 ? 31.791 15.203 74.753 1.00 23.23 399 GLY A C 1
ATOM 2634 O O . GLY A 1 399 ? 31.415 14.218 74.093 1.00 22.66 399 GLY A O 1
ATOM 2635 N N . ALA A 1 400 ? 31.121 16.346 74.767 1.00 23.25 400 ALA A N 1
ATOM 2636 C CA . ALA A 1 400 ? 29.741 16.383 74.300 1.00 25.04 400 ALA A CA 1
ATOM 2637 C C . ALA A 1 400 ? 29.582 16.767 72.847 1.00 25.48 400 ALA A C 1
ATOM 2638 O O . ALA A 1 400 ? 28.480 16.576 72.337 1.00 23.09 400 ALA A O 1
ATOM 2640 N N . PHE A 1 401 ? 30.622 17.320 72.183 1.00 20.67 401 PHE A N 1
ATOM 2641 C CA . PHE A 1 401 ? 30.400 17.999 70.912 1.00 24.03 401 PHE A CA 1
ATOM 2642 C C . PHE A 1 401 ? 31.265 17.508 69.747 1.00 21.60 401 PHE A C 1
ATOM 2643 O O . PHE A 1 401 ? 31.063 17.976 68.625 1.00 21.88 401 PHE A O 1
ATOM 2651 N N . ASP A 1 402 ? 32.214 16.595 69.969 1.00 20.74 402 ASP A N 1
ATOM 2652 C CA . ASP A 1 402 ? 33.183 16.333 68.917 1.00 23.05 402 ASP A CA 1
ATOM 2653 C C . ASP A 1 402 ? 32.532 15.703 67.686 1.00 23.56 402 ASP A C 1
ATOM 2654 O O . ASP A 1 402 ? 33.020 15.915 66.571 1.00 24.30 402 ASP A O 1
ATOM 2659 N N . LEU A 1 403 ? 31.446 14.932 67.848 1.00 19.72 403 LEU A N 1
ATOM 2660 C CA . LEU A 1 403 ? 30.852 14.385 66.600 1.00 21.89 403 LEU A CA 1
ATOM 2661 C C . LEU A 1 403 ? 30.244 15.502 65.792 1.00 27.47 403 LEU A C 1
ATOM 2662 O O . LEU A 1 403 ? 30.205 15.421 64.568 1.00 25.44 403 LEU A O 1
ATOM 2667 N N . SER A 1 404 ? 29.782 16.568 66.458 1.00 22.57 404 SER A N 1
ATOM 2668 C CA . SER A 1 404 ? 29.163 17.640 65.706 1.00 23.41 404 SER A CA 1
ATOM 2669 C C . SER A 1 404 ? 30.236 18.511 65.085 1.00 23.96 404 SER A C 1
ATOM 2670 O O . SER A 1 404 ? 30.179 18.838 63.881 1.00 22.90 404 SER A O 1
ATOM 2673 N N . PHE A 1 405 ? 31.190 18.965 65.921 1.00 20.31 405 PHE A N 1
ATOM 2674 C CA . PHE A 1 405 ? 32.143 19.921 65.375 1.00 18.41 405 PHE A CA 1
ATOM 2675 C C . PHE A 1 405 ? 33.153 19.256 64.446 1.00 23.04 405 PHE A C 1
ATOM 2676 O O . PHE A 1 405 ? 33.669 19.936 63.576 1.00 23.86 405 PHE A O 1
ATOM 2684 N N . LEU A 1 406 ? 33.372 17.917 64.518 1.00 18.42 406 LEU A N 1
ATOM 2685 C CA . LEU A 1 406 ? 34.291 17.350 63.531 1.00 18.00 406 LEU A CA 1
ATOM 2686 C C . LEU A 1 406 ? 33.586 17.013 62.220 1.00 24.33 406 LEU A C 1
ATOM 2687 O O . LEU A 1 406 ? 34.223 17.064 61.168 1.00 23.36 406 LEU A O 1
ATOM 2692 N N . ARG A 1 407 ? 32.310 16.654 62.257 1.00 23.62 407 ARG A N 1
ATOM 2693 C CA . ARG A 1 407 ? 31.783 16.082 61.009 1.00 27.88 407 ARG A CA 1
ATOM 2694 C C . ARG A 1 407 ? 31.421 17.140 59.991 1.00 29.43 407 ARG A C 1
ATOM 2695 O O . ARG A 1 407 ? 31.235 16.785 58.800 1.00 28.05 407 ARG A O 1
ATOM 2703 N N . CYS A 1 408 ? 31.325 18.431 60.397 1.00 25.25 408 CYS A N 1
ATOM 2704 C CA . CYS A 1 408 ? 31.064 19.450 59.381 1.00 23.53 408 CYS A CA 1
ATOM 2705 C C . CYS A 1 408 ? 32.322 19.830 58.597 1.00 23.78 408 CYS A C 1
ATOM 2706 O O . CYS A 1 408 ? 32.222 20.568 57.609 1.00 29.31 408 CYS A O 1
ATOM 2709 N N . ILE A 1 409 ? 33.477 19.302 58.967 1.00 23.51 409 ILE A N 1
ATOM 2710 C CA . ILE A 1 409 ? 34.757 19.628 58.338 1.00 24.48 409 ILE A CA 1
ATOM 2711 C C . ILE A 1 409 ? 35.028 18.674 57.177 1.00 25.29 409 ILE A C 1
ATOM 2712 O O . ILE A 1 409 ? 35.090 17.450 57.383 1.00 24.21 409 ILE A O 1
ATOM 2717 N N . PRO A 1 410 ? 35.275 19.186 55.982 1.00 26.34 410 PRO A N 1
ATOM 2718 C CA . PRO A 1 410 ? 35.551 18.304 54.849 1.00 25.50 410 PRO A CA 1
ATOM 2719 C C . PRO A 1 410 ? 36.801 17.481 55.070 1.00 25.66 410 PRO A C 1
ATOM 2720 O O . PRO A 1 410 ? 37.736 17.888 55.745 1.00 27.75 410 PRO A O 1
ATOM 2724 N N . ASP A 1 411 ? 36.774 16.264 54.529 1.00 26.63 411 ASP A N 1
ATOM 2725 C CA . ASP A 1 411 ? 37.962 15.431 54.470 1.00 27.87 411 ASP A CA 1
ATOM 2726 C C . ASP A 1 411 ? 38.386 14.947 55.843 1.00 28.67 411 ASP A C 1
ATOM 2727 O O . ASP A 1 411 ? 39.548 14.587 56.030 1.00 32.04 411 ASP A O 1
ATOM 2732 N N . MET A 1 412 ? 37.449 14.863 56.790 1.00 23.88 412 MET A N 1
ATOM 2733 C CA . MET A 1 412 ? 37.715 14.275 58.102 1.00 26.07 412 MET A CA 1
ATOM 2734 C C . MET A 1 412 ? 37.011 12.910 58.122 1.00 24.72 412 MET A C 1
ATOM 2735 O O . MET A 1 412 ? 35.874 12.795 57.687 1.00 26.33 412 MET A O 1
ATOM 2740 N N . VAL A 1 413 ? 37.661 11.884 58.620 1.00 21.35 413 VAL A N 1
ATOM 2741 C CA . VAL A 1 413 ? 37.022 10.587 58.846 1.00 24.63 413 VAL A CA 1
ATOM 2742 C C . VAL A 1 413 ? 36.769 10.443 60.333 1.00 24.27 413 VAL A C 1
ATOM 2743 O O . VAL A 1 413 ? 37.676 10.673 61.125 1.00 26.94 413 VAL A O 1
ATOM 2747 N N . VAL A 1 414 ? 35.538 10.122 60.728 1.00 23.30 414 VAL A N 1
ATOM 2748 C CA . VAL A 1 414 ? 35.180 10.148 62.147 1.00 20.82 414 VAL A CA 1
ATOM 2749 C C . VAL A 1 414 ? 34.574 8.805 62.558 1.00 21.20 414 VAL A C 1
ATOM 2750 O O . VAL A 1 414 ? 33.563 8.372 61.986 1.00 21.95 414 VAL A O 1
ATOM 2754 N N . MET A 1 415 ? 35.174 8.168 63.575 1.00 19.61 415 MET A N 1
ATOM 2755 C CA . MET A 1 415 ? 34.860 6.771 63.871 1.00 19.28 415 MET A CA 1
ATOM 2756 C C . MET A 1 415 ? 34.464 6.677 65.335 1.00 24.67 415 MET A C 1
ATOM 2757 O O . MET A 1 415 ? 35.106 7.294 66.193 1.00 23.10 415 MET A O 1
ATOM 2762 N N . THR A 1 416 ? 33.463 5.845 65.631 1.00 23.06 416 THR A N 1
ATOM 2763 C CA . THR A 1 416 ? 32.919 5.716 66.984 1.00 21.39 416 THR A CA 1
ATOM 2764 C C . THR A 1 416 ? 32.856 4.246 67.371 1.00 21.31 416 THR A C 1
ATOM 2765 O O . THR A 1 416 ? 31.839 3.593 67.129 1.00 22.51 416 THR A O 1
ATOM 2769 N N . PRO A 1 417 ? 33.905 3.708 67.989 1.00 21.79 417 PRO A N 1
ATOM 2770 C CA . PRO A 1 417 ? 33.888 2.283 68.364 1.00 23.63 417 PRO A CA 1
ATOM 2771 C C . PRO A 1 417 ? 32.827 1.979 69.408 1.00 23.61 417 PRO A C 1
ATOM 2772 O O . PRO A 1 417 ? 32.579 2.758 70.335 1.00 23.46 417 PRO A O 1
ATOM 2776 N N . SER A 1 418 ? 32.271 0.764 69.312 1.00 22.50 418 SER A N 1
ATOM 2777 C CA . SER A 1 418 ? 31.274 0.345 70.267 1.00 24.05 418 SER A CA 1
ATOM 2778 C C . SER A 1 418 ? 31.852 -0.538 71.353 1.00 25.53 418 SER A C 1
ATOM 2779 O O . SER A 1 418 ? 31.149 -0.831 72.314 1.00 27.39 418 SER A O 1
ATOM 2782 N N . ASP A 1 419 ? 33.108 -0.929 71.239 1.00 23.64 419 ASP A N 1
ATOM 2783 C CA . ASP A 1 419 ? 33.745 -1.698 72.288 1.00 25.12 419 ASP A CA 1
ATOM 2784 C C . ASP A 1 419 ? 35.239 -1.628 72.043 1.00 23.67 419 ASP A C 1
ATOM 2785 O O . ASP A 1 419 ? 35.704 -0.956 71.118 1.00 22.54 419 ASP A O 1
ATOM 2790 N N . GLU A 1 420 ? 36.000 -2.291 72.924 1.00 23.89 420 GLU A N 1
ATOM 2791 C CA . GLU A 1 420 ? 37.431 -2.065 72.884 1.00 27.19 420 GLU A CA 1
ATOM 2792 C C . GLU A 1 420 ? 38.076 -2.798 71.722 1.00 22.89 420 GLU A C 1
ATOM 2793 O O . GLU A 1 420 ? 39.145 -2.378 71.269 1.00 23.51 420 GLU A O 1
ATOM 2799 N N . ASN A 1 421 ? 37.470 -3.893 71.222 1.00 23.42 421 ASN A N 1
ATOM 2800 C CA . ASN A 1 421 ? 37.972 -4.470 69.982 1.00 23.85 421 ASN A CA 1
ATOM 2801 C C . ASN A 1 421 ? 37.775 -3.494 68.834 1.00 22.62 421 ASN A C 1
ATOM 2802 O O . ASN A 1 421 ? 38.691 -3.244 68.049 1.00 23.64 421 ASN A O 1
ATOM 2807 N N . GLU A 1 422 ? 36.555 -2.971 68.694 1.00 21.24 422 GLU A N 1
ATOM 2808 C CA . GLU A 1 422 ? 36.288 -1.987 67.641 1.00 25.55 422 GLU A CA 1
ATOM 2809 C C . GLU A 1 422 ? 37.233 -0.804 67.766 1.00 24.05 422 GLU A C 1
ATOM 2810 O O . GLU A 1 422 ? 37.738 -0.289 66.765 1.00 22.86 422 GLU A O 1
ATOM 2816 N N . CYS A 1 423 ? 37.576 -0.455 69.000 1.00 20.65 423 CYS A N 1
ATOM 2817 C CA . CYS A 1 423 ? 38.465 0.682 69.220 1.00 20.87 423 CYS A CA 1
ATOM 2818 C C . CYS A 1 423 ? 39.817 0.399 68.592 1.00 23.37 423 CYS A C 1
ATOM 2819 O O . CYS A 1 423 ? 40.371 1.226 67.851 1.00 20.58 423 CYS A O 1
ATOM 2822 N N . ARG A 1 424 ? 40.359 -0.805 68.854 1.00 20.99 424 ARG A N 1
ATOM 2823 C CA . ARG A 1 424 ? 41.648 -1.158 68.272 1.00 21.83 424 ARG A CA 1
ATOM 2824 C C . ARG A 1 424 ? 41.568 -1.209 66.753 1.00 22.97 424 ARG A C 1
ATOM 2825 O O . ARG A 1 424 ? 42.510 -0.805 66.067 1.00 21.33 424 ARG A O 1
ATOM 2833 N N . GLN A 1 425 ? 40.517 -1.859 66.220 1.00 21.45 425 GLN A N 1
ATOM 2834 C CA . GLN A 1 425 ? 40.366 -1.967 64.764 1.00 24.21 425 GLN A CA 1
ATOM 2835 C C . GLN A 1 425 ? 40.317 -0.588 64.115 1.00 23.49 425 GLN A C 1
ATOM 2836 O O . GLN A 1 425 ? 40.829 -0.402 63.005 1.00 24.55 425 GLN A O 1
ATOM 2842 N N . MET A 1 426 ? 39.675 0.363 64.780 1.00 24.06 426 MET A N 1
ATOM 2843 C CA . MET A 1 426 ? 39.549 1.727 64.242 1.00 22.72 426 MET A CA 1
ATOM 2844 C C . MET A 1 426 ? 40.833 2.525 64.371 1.00 23.20 426 MET A C 1
ATOM 2845 O O . MET A 1 426 ? 41.202 3.275 63.447 1.00 22.88 426 MET A O 1
ATOM 2850 N N . LEU A 1 427 ? 41.542 2.379 65.487 1.00 21.11 427 LEU A N 1
ATOM 2851 C CA . LEU A 1 427 ? 42.886 2.953 65.548 1.00 23.26 427 LEU A CA 1
ATOM 2852 C C . LEU A 1 427 ? 43.773 2.418 64.415 1.00 24.73 427 LEU A C 1
ATOM 2853 O O . LEU A 1 427 ? 44.481 3.169 63.730 1.00 23.03 427 LEU A O 1
ATOM 2858 N N . TYR A 1 428 ? 43.787 1.101 64.240 1.00 20.99 428 TYR A N 1
ATOM 2859 C CA . TYR A 1 428 ? 44.584 0.513 63.165 1.00 21.42 428 TYR A CA 1
ATOM 2860 C C . TYR A 1 428 ? 44.161 1.066 61.819 1.00 25.67 428 TYR A C 1
ATOM 2861 O O . TYR A 1 428 ? 45.002 1.438 60.983 1.00 24.02 428 TYR A O 1
ATOM 2870 N N . THR A 1 429 ? 42.843 1.098 61.576 1.00 20.76 429 THR A N 1
ATOM 2871 C CA . THR A 1 429 ? 42.328 1.580 60.307 1.00 21.31 429 THR A CA 1
ATOM 2872 C C . THR A 1 429 ? 42.781 3.009 60.046 1.00 24.24 429 THR A C 1
ATOM 2873 O O . THR A 1 429 ? 43.310 3.319 58.973 1.00 23.74 429 THR A O 1
ATOM 2877 N N . GLY A 1 430 ? 42.600 3.865 61.034 1.00 25.47 430 GLY A N 1
ATOM 2878 C CA . GLY A 1 430 ? 42.959 5.293 60.887 1.00 23.49 430 GLY A CA 1
ATOM 2879 C C . GLY A 1 430 ? 44.458 5.463 60.746 1.00 26.85 430 GLY A C 1
ATOM 2880 O O . GLY A 1 430 ? 44.932 6.295 59.960 1.00 24.10 430 GLY A O 1
ATOM 2881 N N . TYR A 1 431 ? 45.233 4.619 61.469 1.00 22.22 431 TYR A N 1
ATOM 2882 C CA . TYR A 1 431 ? 46.692 4.671 61.393 1.00 22.13 431 TYR A CA 1
ATOM 2883 C C . TYR A 1 431 ? 47.200 4.340 59.991 1.00 27.46 431 TYR A C 1
ATOM 2884 O O . TYR A 1 431 ? 48.177 4.933 59.506 1.00 28.44 431 TYR A O 1
ATOM 2893 N N . HIS A 1 432 ? 46.581 3.395 59.324 1.00 25.07 432 HIS A N 1
ATOM 2894 C CA . HIS A 1 432 ? 47.014 3.057 57.971 1.00 26.01 432 HIS A CA 1
ATOM 2895 C C . HIS A 1 432 ? 46.271 3.794 56.872 1.00 29.26 432 HIS A C 1
ATOM 2896 O O . HIS A 1 432 ? 46.601 3.604 55.702 1.00 32.56 432 HIS A O 1
ATOM 2903 N N . TYR A 1 433 ? 45.314 4.656 57.212 1.00 28.71 433 TYR A N 1
ATOM 2904 C CA . TYR A 1 433 ? 44.579 5.425 56.224 1.00 28.37 433 TYR A CA 1
ATOM 2905 C C . TYR A 1 433 ? 45.418 6.640 55.852 1.00 32.76 433 TYR A C 1
ATOM 2906 O O . TYR A 1 433 ? 45.770 7.438 56.718 1.00 28.46 433 TYR A O 1
ATOM 2915 N N . SER A 1 434 ? 45.777 6.782 54.591 1.00 30.92 434 SER A N 1
ATOM 2916 C CA . SER A 1 434 ? 46.783 7.800 54.261 1.00 30.17 434 SER A CA 1
ATOM 2917 C C . SER A 1 434 ? 46.232 9.027 53.541 1.00 32.74 434 SER A C 1
ATOM 2918 O O . SER A 1 434 ? 46.999 9.981 53.325 1.00 32.03 434 SER A O 1
ATOM 2921 N N . ASP A 1 435 ? 44.953 9.037 53.142 1.00 33.03 435 ASP A N 1
ATOM 2922 C CA . ASP A 1 435 ? 44.439 10.130 52.316 1.00 32.58 435 ASP A CA 1
ATOM 2923 C C . ASP A 1 435 ? 44.103 11.384 53.118 1.00 33.66 435 ASP A C 1
ATOM 2924 O O . ASP A 1 435 ? 43.803 12.421 52.517 1.00 30.51 435 ASP A O 1
ATOM 2929 N N . GLY A 1 436 ? 44.107 11.317 54.451 1.00 28.83 436 GLY A N 1
ATOM 2930 C CA . GLY A 1 436 ? 43.700 12.444 55.248 1.00 25.75 436 GLY A CA 1
ATOM 2931 C C . GLY A 1 436 ? 43.520 12.048 56.698 1.00 26.03 436 GLY A C 1
ATOM 2932 O O . GLY A 1 436 ? 43.768 10.882 57.064 1.00 26.78 436 GLY A O 1
ATOM 2933 N N . PRO A 1 437 ? 43.081 12.998 57.551 1.00 24.82 437 PRO A N 1
ATOM 2934 C CA . PRO A 1 437 ? 42.990 12.728 59.001 1.00 26.41 437 PRO A CA 1
ATOM 2935 C C . PRO A 1 437 ? 41.813 11.835 59.362 1.00 25.38 437 PRO A C 1
ATOM 2936 O O . PRO A 1 437 ? 40.764 11.853 58.718 1.00 27.17 437 PRO A O 1
ATOM 2940 N N . CYS A 1 438 ? 42.003 11.086 60.447 1.00 24.67 438 CYS A N 1
ATOM 2941 C CA . CYS A 1 438 ? 41.002 10.210 61.021 1.00 21.46 438 CYS A CA 1
ATOM 2942 C C . CYS A 1 438 ? 40.907 10.504 62.493 1.00 24.57 438 CYS A C 1
ATOM 2943 O O . CYS A 1 438 ? 41.946 10.722 63.133 1.00 23.50 438 CYS A O 1
ATOM 2946 N N . ALA A 1 439 ? 39.693 10.374 63.055 1.00 23.16 439 ALA A N 1
ATOM 2947 C CA . ALA A 1 439 ? 39.454 10.544 64.492 1.00 23.98 439 ALA A CA 1
ATOM 2948 C C . ALA A 1 439 ? 38.727 9.305 65.017 1.00 25.63 439 ALA A C 1
ATOM 2949 O O . ALA A 1 439 ? 37.856 8.764 64.343 1.00 22.91 439 ALA A O 1
ATOM 2951 N N . VAL A 1 440 ? 39.148 8.814 66.182 1.00 21.07 440 VAL A N 1
ATOM 2952 C CA . VAL A 1 440 ? 38.504 7.706 66.873 1.00 20.47 440 VAL A CA 1
ATOM 2953 C C . VAL A 1 440 ? 38.192 8.223 68.277 1.00 23.93 440 VAL A C 1
ATOM 2954 O O . VAL A 1 440 ? 39.112 8.584 69.016 1.00 21.01 440 VAL A O 1
ATOM 2958 N N . ARG A 1 441 ? 36.919 8.225 68.669 1.00 21.41 441 ARG A N 1
ATOM 2959 C CA . ARG A 1 441 ? 36.532 8.768 69.966 1.00 19.82 441 ARG A CA 1
ATOM 2960 C C . ARG A 1 441 ? 35.939 7.685 70.865 1.00 20.98 441 ARG A C 1
ATOM 2961 O O . ARG A 1 441 ? 35.203 6.797 70.395 1.00 22.73 441 ARG A O 1
ATOM 2969 N N . TYR A 1 442 ? 36.301 7.727 72.145 1.00 20.29 442 TYR A N 1
ATOM 2970 C CA . TYR A 1 442 ? 35.865 6.691 73.074 1.00 22.44 442 TYR A CA 1
ATOM 2971 C C . TYR A 1 442 ? 35.743 7.299 74.459 1.00 22.21 442 TYR A C 1
ATOM 2972 O O . TYR A 1 442 ? 36.374 8.325 74.748 1.00 20.79 442 TYR A O 1
ATOM 2981 N N . PRO A 1 443 ? 34.960 6.679 75.343 1.00 22.17 443 PRO A N 1
ATOM 2982 C CA . PRO A 1 443 ? 34.675 7.271 76.646 1.00 22.29 443 PRO A CA 1
ATOM 2983 C C . PRO A 1 443 ? 35.749 6.961 77.679 1.00 25.80 443 PRO A C 1
ATOM 2984 O O . PRO A 1 443 ? 36.552 6.031 77.542 1.00 21.71 443 PRO A O 1
ATOM 2988 N N . ARG A 1 444 ? 35.743 7.774 78.733 1.00 20.58 444 ARG A N 1
ATOM 2989 C CA . ARG A 1 444 ? 36.406 7.399 79.978 1.00 22.90 444 ARG A CA 1
ATOM 2990 C C . ARG A 1 444 ? 35.809 6.112 80.539 1.00 22.70 444 ARG A C 1
ATOM 2991 O O . ARG A 1 444 ? 34.591 5.908 80.514 1.00 25.50 444 ARG A O 1
ATOM 2999 N N . GLY A 1 445 ? 36.653 5.242 81.104 1.00 25.41 445 GLY A N 1
ATOM 3000 C CA . GLY A 1 445 ? 36.120 4.036 81.764 1.00 26.48 445 GLY A CA 1
ATOM 3001 C C . GLY A 1 445 ? 36.357 2.773 80.939 1.00 29.55 445 GLY A C 1
ATOM 3002 O O . GLY A 1 445 ? 37.100 2.780 79.953 1.00 23.97 445 GLY A O 1
ATOM 3003 N N . SER A 1 446 ? 35.724 1.674 81.388 1.00 29.93 446 SER A N 1
ATOM 3004 C CA . SER A 1 446 ? 35.969 0.322 80.875 1.00 29.52 446 SER A CA 1
ATOM 3005 C C . SER A 1 446 ? 35.041 0.006 79.725 1.00 31.77 446 SER A C 1
ATOM 3006 O O . SER A 1 446 ? 33.990 0.620 79.536 1.00 30.76 446 SER A O 1
ATOM 3009 N N . GLY A 1 447 ? 35.420 -1.008 78.979 1.00 31.54 447 GLY A N 1
ATOM 3010 C CA . GLY A 1 447 ? 34.601 -1.491 77.914 1.00 31.33 447 GLY A CA 1
ATOM 3011 C C . GLY A 1 447 ? 33.795 -2.693 78.333 1.00 33.22 447 GLY A C 1
ATOM 3012 O O . GLY A 1 447 ? 33.430 -2.855 79.501 1.00 36.10 447 GLY A O 1
ATOM 3013 N N . THR A 1 448 ? 33.523 -3.559 77.361 1.00 30.09 448 THR A N 1
ATOM 3014 C CA . THR A 1 448 ? 32.605 -4.654 77.536 1.00 33.36 448 THR A CA 1
ATOM 3015 C C . THR A 1 448 ? 33.305 -5.970 77.822 1.00 32.72 448 THR A C 1
ATOM 3016 O O . THR A 1 448 ? 32.628 -6.943 78.140 1.00 33.09 448 THR A O 1
ATOM 3020 N N . GLY A 1 449 ? 34.632 -6.040 77.723 1.00 26.27 449 GLY A N 1
ATOM 3021 C CA . GLY A 1 449 ? 35.271 -7.342 77.807 1.00 34.55 449 GLY A CA 1
ATOM 3022 C C . GLY A 1 449 ? 35.399 -8.036 76.463 1.00 34.12 449 GLY A C 1
ATOM 3023 O O . GLY A 1 449 ? 35.755 -9.224 76.421 1.00 29.07 449 GLY A O 1
ATOM 3024 N N . ALA A 1 450 ? 35.121 -7.319 75.368 1.00 29.77 450 ALA A N 1
ATOM 3025 C CA . ALA A 1 450 ? 35.166 -7.894 74.018 1.00 31.82 450 ALA A CA 1
ATOM 3026 C C . ALA A 1 450 ? 36.502 -8.553 73.726 1.00 29.26 450 ALA A C 1
ATOM 3027 O O . ALA A 1 450 ? 37.560 -8.022 74.088 1.00 30.06 450 ALA A O 1
ATOM 3029 N N . THR A 1 451 ? 36.463 -9.682 72.999 1.00 26.50 451 THR A N 1
ATOM 3030 C CA . THR A 1 451 ? 37.708 -10.279 72.522 1.00 27.48 451 THR A CA 1
ATOM 3031 C C . THR A 1 451 ? 38.460 -9.284 71.668 1.00 26.71 451 THR A C 1
ATOM 3032 O O . THR A 1 451 ? 37.865 -8.669 70.785 1.00 24.31 451 THR A O 1
ATOM 3036 N N . LEU A 1 452 ? 39.772 -9.178 71.877 1.00 25.40 452 LEU A N 1
ATOM 3037 C CA . LEU A 1 452 ? 40.605 -8.354 71.001 1.00 27.23 452 LEU A CA 1
ATOM 3038 C C . LEU A 1 452 ? 41.014 -9.211 69.802 1.00 26.99 452 LEU A C 1
ATOM 3039 O O . LEU A 1 452 ? 41.904 -10.066 69.898 1.00 28.22 452 LEU A O 1
ATOM 3044 N N . GLU A 1 453 ? 40.337 -9.010 68.663 1.00 26.06 453 GLU A N 1
ATOM 3045 C CA . GLU A 1 453 ? 40.516 -9.881 67.511 1.00 27.75 453 GLU A CA 1
ATOM 3046 C C . GLU A 1 453 ? 41.711 -9.398 66.700 1.00 30.72 453 GLU A C 1
ATOM 3047 O O . GLU A 1 453 ? 42.162 -8.271 66.874 1.00 27.28 453 GLU A O 1
ATOM 3053 N N . PRO A 1 454 ? 42.251 -10.237 65.819 1.00 27.67 454 PRO A N 1
ATOM 3054 C CA . PRO A 1 454 ? 43.367 -9.802 64.972 1.00 26.33 454 PRO A CA 1
ATOM 3055 C C . PRO A 1 454 ? 43.006 -8.520 64.236 1.00 26.16 454 PRO A C 1
ATOM 3056 O O . PRO A 1 454 ? 41.845 -8.300 63.865 1.00 28.70 454 PRO A O 1
ATOM 3060 N N . LEU A 1 455 ? 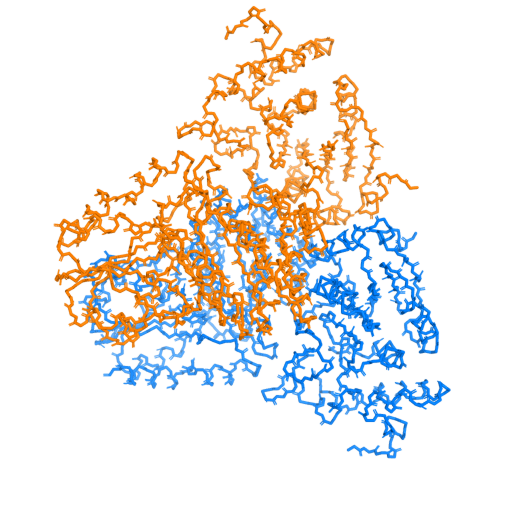44.012 -7.657 64.033 1.00 27.47 455 LEU A N 1
ATOM 3061 C CA . LEU A 1 455 ? 43.754 -6.334 63.455 1.00 28.73 455 LEU A CA 1
ATOM 3062 C C . LEU A 1 455 ? 43.639 -6.431 61.945 1.00 28.55 455 LEU A C 1
ATOM 3063 O O . LEU A 1 455 ? 44.433 -7.118 61.285 1.00 27.90 455 LEU A O 1
ATOM 3068 N N . ALA A 1 456 ? 42.667 -5.702 61.397 1.00 26.47 456 ALA A N 1
ATOM 3069 C CA . ALA A 1 456 ? 42.496 -5.576 59.953 1.00 27.48 456 ALA A CA 1
ATOM 3070 C C . ALA A 1 456 ? 41.808 -4.242 59.691 1.00 28.81 456 ALA A C 1
ATOM 3071 O O . ALA A 1 456 ? 40.984 -3.803 60.499 1.00 28.68 456 ALA A O 1
ATOM 3073 N N . SER A 1 457 ? 42.160 -3.583 58.584 1.00 27.36 457 SER A N 1
ATOM 3074 C CA . SER A 1 457 ? 41.489 -2.316 58.274 1.00 28.70 457 SER A CA 1
ATOM 3075 C C . SER A 1 457 ? 39.992 -2.538 58.065 1.00 32.00 457 SER A C 1
ATOM 3076 O O . SER A 1 457 ? 39.584 -3.472 57.360 1.00 29.36 457 SER A O 1
ATOM 3079 N N . LEU A 1 458 ? 39.168 -1.672 58.683 1.00 25.94 458 LEU A N 1
ATOM 3080 C CA . LEU A 1 458 ? 37.733 -1.744 58.444 1.00 24.62 458 LEU A CA 1
ATOM 3081 C C . LEU A 1 458 ? 37.376 -1.058 57.130 1.00 29.23 458 LEU A C 1
ATOM 3082 O O . LEU A 1 458 ? 37.923 0.006 56.822 1.00 32.42 458 LEU A O 1
ATOM 3087 N N . PRO A 1 459 ? 36.468 -1.638 56.353 1.00 26.45 459 PRO A N 1
ATOM 3088 C CA . PRO A 1 459 ? 35.942 -0.939 55.174 1.00 27.85 459 PRO A CA 1
ATOM 3089 C C . PRO A 1 459 ? 35.441 0.433 55.573 1.00 27.27 459 PRO A C 1
ATOM 3090 O O . PRO A 1 459 ? 34.605 0.578 56.471 1.00 28.77 459 PRO A O 1
ATOM 3094 N N . ILE A 1 460 ? 35.972 1.440 54.900 1.00 28.09 460 ILE A N 1
ATOM 3095 C CA . ILE A 1 460 ? 35.648 2.828 55.245 1.00 28.13 460 ILE A CA 1
ATOM 3096 C C . ILE A 1 460 ? 34.174 3.118 54.975 1.00 28.65 460 ILE A C 1
ATOM 3097 O O . ILE A 1 460 ? 33.653 2.843 53.878 1.00 28.76 460 ILE A O 1
ATOM 3102 N N . GLY A 1 461 ? 33.509 3.732 55.965 1.00 27.44 461 GLY A N 1
ATOM 3103 C CA . GLY A 1 461 ? 32.133 4.146 55.809 1.00 29.44 461 GLY A CA 1
ATOM 3104 C C . GLY A 1 461 ? 31.117 3.035 55.720 1.00 34.61 461 GLY A C 1
ATOM 3105 O O . GLY A 1 461 ? 30.085 3.209 55.073 1.00 29.15 461 GLY A O 1
ATOM 3106 N N . LYS A 1 462 ? 31.369 1.890 56.366 1.00 27.26 462 LYS A N 1
ATOM 3107 C CA . LYS A 1 462 ? 30.433 0.781 56.325 1.00 24.20 462 LYS A CA 1
ATOM 3108 C C . LYS A 1 462 ? 30.039 0.406 57.746 1.00 27.68 462 LYS A C 1
ATOM 3109 O O . LYS A 1 462 ? 30.908 0.243 58.609 1.00 28.33 462 LYS A O 1
ATOM 3115 N N . GLY A 1 463 ? 28.725 0.269 57.990 1.00 27.91 463 GLY A N 1
ATOM 3116 C CA . GLY A 1 463 ? 28.226 -0.232 59.255 1.00 25.80 463 GLY A CA 1
ATOM 3117 C C . GLY A 1 463 ? 28.078 -1.762 59.258 1.00 29.79 463 GLY A C 1
ATOM 3118 O O . GLY A 1 463 ? 28.368 -2.447 58.276 1.00 30.08 463 GLY A O 1
ATOM 3119 N N . VAL A 1 464 ? 27.636 -2.287 60.402 1.00 25.28 464 VAL A N 1
ATOM 3120 C CA . VAL A 1 464 ? 27.540 -3.736 60.639 1.00 25.03 464 VAL A CA 1
ATOM 3121 C C . VAL A 1 464 ? 26.168 -4.051 61.204 1.00 31.38 464 VAL A C 1
ATOM 3122 O O . VAL A 1 464 ? 25.792 -3.518 62.255 1.00 28.82 464 VAL A O 1
ATOM 3126 N N . VAL A 1 465 ? 25.446 -4.957 60.548 1.00 28.64 465 VAL A N 1
ATOM 3127 C CA . VAL A 1 465 ? 24.123 -5.341 61.027 1.00 30.28 465 VAL A CA 1
ATOM 3128 C C . VAL A 1 465 ? 24.279 -6.304 62.193 1.00 33.27 465 VAL A C 1
ATOM 3129 O O . VAL A 1 465 ? 24.909 -7.356 62.058 1.00 34.86 465 VAL A O 1
ATOM 3133 N N . LYS A 1 466 ? 23.710 -5.952 63.343 1.00 28.69 466 LYS A N 1
ATOM 3134 C CA . LYS A 1 466 ? 23.815 -6.811 64.518 1.00 29.57 466 LYS A CA 1
ATOM 3135 C C . LYS A 1 466 ? 22.576 -7.637 64.761 1.00 35.21 466 LYS A C 1
ATOM 3136 O O . LYS A 1 466 ? 22.691 -8.754 65.273 1.00 32.80 466 LYS A O 1
ATOM 3142 N N . ARG A 1 467 ? 21.401 -7.131 64.400 1.00 31.07 467 ARG A N 1
ATOM 3143 C CA . ARG A 1 467 ? 20.160 -7.872 64.592 1.00 30.17 467 ARG A CA 1
ATOM 3144 C C . ARG A 1 467 ? 19.190 -7.486 63.481 1.00 36.88 467 ARG A C 1
ATOM 3145 O O . ARG A 1 467 ? 19.084 -6.311 63.131 1.00 29.53 467 ARG A O 1
ATOM 3153 N N . GLN A 1 468 ? 18.477 -8.464 62.934 1.00 35.08 468 GLN A N 1
ATOM 3154 C CA . GLN A 1 468 ? 17.429 -8.196 61.965 1.00 32.95 468 GLN A CA 1
ATOM 3155 C C . GLN A 1 468 ? 16.093 -8.274 62.686 1.00 38.87 468 GLN A C 1
ATOM 3156 O O . GLN A 1 468 ? 15.766 -9.311 63.268 1.00 38.92 468 GLN A O 1
ATOM 3162 N N . GLY A 1 469 ? 15.322 -7.185 62.654 1.00 35.67 469 GLY A N 1
ATOM 3163 C CA . GLY A 1 469 ? 14.008 -7.181 63.252 1.00 34.54 469 GLY A CA 1
ATOM 3164 C C . GLY A 1 469 ? 12.994 -6.690 62.240 1.00 38.91 469 GLY A C 1
ATOM 3165 O O . GLY A 1 469 ? 13.127 -6.922 61.050 1.00 37.17 469 GLY A O 1
ATOM 3166 N N . GLU A 1 470 ? 12.004 -5.942 62.736 1.00 38.42 470 GLU A N 1
ATOM 3167 C CA . GLU A 1 470 ? 10.959 -5.382 61.887 1.00 36.78 470 GLU A CA 1
ATOM 3168 C C . GLU A 1 470 ? 10.526 -4.032 62.448 1.00 37.29 470 GLU A C 1
ATOM 3169 O O . GLU A 1 470 ? 10.715 -3.758 63.630 1.00 37.20 470 GLU A O 1
ATOM 3175 N N . LYS A 1 471 ? 9.912 -3.212 61.579 1.00 38.18 471 LYS A N 1
ATOM 3176 C CA . LYS A 1 471 ? 9.169 -1.994 61.918 1.00 39.47 471 LYS A CA 1
ATOM 3177 C C . LYS A 1 471 ? 10.078 -0.838 62.322 1.00 43.24 471 LYS A C 1
ATOM 3178 O O . LYS A 1 471 ? 9.861 0.298 61.882 1.00 40.27 471 LYS A O 1
ATOM 3184 N N . ILE A 1 472 ? 11.073 -1.088 63.179 1.00 39.04 472 ILE A N 1
ATOM 3185 C CA . ILE A 1 472 ? 11.988 -0.043 63.649 1.00 36.91 472 ILE A CA 1
ATOM 3186 C C . ILE A 1 472 ? 13.407 -0.548 63.460 1.00 36.61 472 ILE A C 1
ATOM 3187 O O . ILE A 1 472 ? 13.690 -1.717 63.733 1.00 34.54 472 ILE A O 1
ATOM 3192 N N . ALA A 1 473 ? 14.299 0.325 63.001 1.00 34.43 473 ALA A N 1
ATOM 3193 C CA . ALA A 1 473 ? 15.729 0.036 62.968 1.00 30.72 473 ALA A CA 1
ATOM 3194 C C . ALA A 1 473 ? 16.440 1.019 63.892 1.00 30.52 473 ALA A C 1
ATOM 3195 O O . ALA A 1 473 ? 16.148 2.212 63.858 1.00 30.72 473 ALA A O 1
ATOM 3197 N N . ILE A 1 474 ? 17.372 0.529 64.703 1.00 27.52 474 ILE A N 1
ATOM 3198 C CA . ILE A 1 474 ? 18.191 1.370 65.586 1.00 27.55 474 ILE A CA 1
ATOM 3199 C C . ILE A 1 474 ? 19.595 1.457 64.983 1.00 35.58 474 ILE A C 1
ATOM 3200 O O . ILE A 1 474 ? 20.244 0.428 64.749 1.00 30.81 474 ILE A O 1
ATOM 3205 N N . LEU A 1 475 ? 20.036 2.683 64.680 1.00 27.06 475 LEU A N 1
ATOM 3206 C CA . LEU A 1 475 ? 21.375 2.949 64.143 1.00 26.11 475 LEU A CA 1
ATOM 3207 C C . LEU A 1 475 ? 22.263 3.508 65.265 1.00 28.32 475 LEU A C 1
ATOM 3208 O O . LEU A 1 475 ? 22.164 4.690 65.628 1.00 25.70 475 LEU A O 1
ATOM 3213 N N . ASN A 1 476 ? 23.174 2.685 65.769 1.00 26.41 476 ASN A N 1
ATOM 3214 C CA . ASN A 1 476 ? 24.017 3.049 66.905 1.00 27.94 476 ASN A CA 1
ATOM 3215 C C . ASN A 1 476 ? 25.371 3.602 66.452 1.00 26.40 476 ASN A C 1
ATOM 3216 O O . ASN A 1 476 ? 26.040 3.005 65.601 1.00 23.05 476 ASN A O 1
ATOM 3221 N N . PHE A 1 477 ? 25.804 4.700 67.086 1.00 24.43 477 PHE A N 1
ATOM 3222 C CA . PHE A 1 477 ? 27.158 5.221 66.917 1.00 22.24 477 PHE A CA 1
ATOM 3223 C C . PHE A 1 477 ? 27.873 5.195 68.261 1.00 23.90 477 PHE A C 1
ATOM 3224 O O . PHE A 1 477 ? 27.604 6.045 69.119 1.00 25.24 477 PHE A O 1
ATOM 3232 N N . GLY A 1 478 ? 28.791 4.244 68.454 1.00 25.07 478 GLY A N 1
ATOM 3233 C CA . GLY A 1 478 ? 29.582 4.228 69.680 1.00 24.13 478 GLY A CA 1
ATOM 3234 C C . GLY A 1 478 ? 29.177 3.283 70.799 1.00 24.27 478 GLY A C 1
ATOM 3235 O O . GLY A 1 478 ? 28.602 2.222 70.553 1.00 23.30 478 GLY A O 1
ATOM 3236 N N . THR A 1 479 ? 29.529 3.637 72.045 1.00 22.50 479 THR A N 1
ATOM 3237 C CA . THR A 1 479 ? 29.548 2.666 73.137 1.00 24.96 479 THR A CA 1
ATOM 3238 C C . THR A 1 479 ? 28.198 2.449 73.808 1.00 27.02 479 THR A C 1
ATOM 3239 O O . THR A 1 479 ? 28.141 1.656 74.766 1.00 26.71 479 THR A O 1
ATOM 3243 N N . LEU A 1 480 ? 27.103 3.075 73.342 1.00 25.56 480 LEU A N 1
ATOM 3244 C CA . LEU A 1 480 ? 25.807 2.707 73.901 1.00 26.77 480 LEU A CA 1
ATOM 3245 C C . LEU A 1 480 ? 25.242 1.428 73.254 1.00 27.84 480 LEU A C 1
ATOM 3246 O O . LEU A 1 480 ? 24.126 1.022 73.592 1.00 26.52 480 LEU A O 1
ATOM 3251 N N . LEU A 1 481 ? 26.012 0.739 72.410 1.00 23.28 481 LEU A N 1
ATOM 3252 C CA . LEU A 1 481 ? 25.468 -0.430 71.719 1.00 26.52 481 LEU A CA 1
ATOM 3253 C C . LEU A 1 481 ? 24.871 -1.487 72.648 1.00 29.28 481 LEU A C 1
ATOM 3254 O O . LEU A 1 481 ? 23.812 -2.047 72.294 1.00 27.46 481 LEU A O 1
ATOM 3259 N N . PRO A 1 482 ? 25.492 -1.856 73.781 1.00 28.26 482 PRO A N 1
ATOM 3260 C CA . PRO A 1 482 ? 24.877 -2.889 74.621 1.00 28.37 482 PRO A CA 1
ATOM 3261 C C . PRO A 1 482 ? 23.515 -2.477 75.115 1.00 30.57 482 PRO A C 1
ATOM 3262 O O . PRO A 1 482 ? 22.648 -3.344 75.276 1.00 29.41 482 PRO A O 1
ATOM 3266 N N . GLU A 1 483 ? 23.302 -1.179 75.397 1.00 27.33 483 GLU A N 1
ATOM 3267 C CA . GLU A 1 483 ? 21.960 -0.736 75.775 1.00 30.70 483 GLU A CA 1
ATOM 3268 C C . GLU A 1 483 ? 20.996 -0.854 74.596 1.00 29.55 483 GLU A C 1
ATOM 3269 O O . GLU A 1 483 ? 19.844 -1.278 74.760 1.00 29.85 483 GLU A O 1
ATOM 3275 N N . ALA A 1 484 ? 21.436 -0.443 73.410 1.00 27.78 484 ALA A N 1
ATOM 3276 C CA . ALA A 1 484 ? 20.589 -0.591 72.229 1.00 27.69 484 ALA A CA 1
ATOM 3277 C C . ALA A 1 484 ? 20.305 -2.049 71.918 1.00 29.45 484 ALA A C 1
ATOM 3278 O O . ALA A 1 484 ? 19.237 -2.361 71.406 1.00 31.19 484 ALA A O 1
ATOM 3280 N N . ALA A 1 485 ? 21.230 -2.954 72.233 1.00 31.06 485 ALA A N 1
ATOM 3281 C CA . ALA A 1 485 ? 20.973 -4.371 71.968 1.00 34.01 485 ALA A CA 1
ATOM 3282 C C . ALA A 1 485 ? 19.850 -4.907 72.853 1.00 35.88 485 ALA A C 1
ATOM 3283 O O . ALA A 1 485 ? 18.981 -5.677 72.395 1.00 32.93 485 ALA A O 1
ATOM 3285 N N . ALA A 1 486 ? 19.858 -4.521 74.129 1.00 30.07 486 ALA A N 1
ATOM 3286 C CA . ALA A 1 486 ? 18.762 -4.896 75.016 1.00 30.20 486 ALA A CA 1
ATOM 3287 C C . ALA A 1 486 ? 17.427 -4.366 74.504 1.00 33.30 486 ALA A C 1
ATOM 3288 O O . ALA A 1 486 ? 16.421 -5.091 74.506 1.00 35.52 486 ALA A O 1
ATOM 3290 N N . VAL A 1 487 ? 17.398 -3.092 74.051 1.00 28.54 487 VAL A N 1
ATOM 3291 C CA . VAL A 1 487 ? 16.164 -2.538 73.514 1.00 28.99 487 VAL A CA 1
ATOM 3292 C C . VAL A 1 487 ? 15.726 -3.286 72.257 1.00 29.27 487 VAL A C 1
ATOM 3293 O O . VAL A 1 487 ? 14.542 -3.594 72.088 1.00 38.01 487 VAL A O 1
ATOM 3297 N N . ALA A 1 488 ? 16.659 -3.563 71.340 1.00 32.03 488 ALA A N 1
ATOM 3298 C CA . ALA A 1 488 ? 16.263 -4.162 70.064 1.00 31.58 488 ALA A CA 1
ATOM 3299 C C . ALA A 1 488 ? 15.722 -5.574 70.272 1.00 36.44 488 ALA A C 1
ATOM 3300 O O . ALA A 1 488 ? 14.787 -5.996 69.584 1.00 34.21 488 ALA A O 1
ATOM 3302 N N . ASP A 1 489 ? 16.267 -6.312 71.239 1.00 33.84 489 ASP A N 1
ATOM 3303 C CA . ASP A 1 489 ? 15.657 -7.605 71.547 1.00 35.41 489 ASP A CA 1
ATOM 3304 C C . ASP A 1 489 ? 14.250 -7.405 72.085 1.00 37.97 489 ASP A C 1
ATOM 3305 O O . ASP A 1 489 ? 13.308 -8.094 71.687 1.00 42.58 489 ASP A O 1
ATOM 3310 N N . LYS A 1 490 ? 14.088 -6.465 73.007 1.00 39.43 490 LYS A N 1
ATOM 3311 C CA . LYS A 1 490 ? 12.779 -6.271 73.618 1.00 44.33 490 LYS A CA 1
ATOM 3312 C C . LYS A 1 490 ? 11.724 -5.863 72.586 1.00 41.99 490 LYS A C 1
ATOM 3313 O O . LYS A 1 490 ? 10.594 -6.360 72.624 1.00 45.47 490 LYS A O 1
ATOM 3319 N N . LEU A 1 491 ? 12.067 -4.956 71.668 1.00 36.21 491 LEU A N 1
ATOM 3320 C CA . LEU A 1 491 ? 11.138 -4.436 70.668 1.00 36.27 491 LEU A CA 1
ATOM 3321 C C . LEU A 1 491 ? 11.148 -5.208 69.360 1.00 40.78 491 LEU A C 1
ATOM 3322 O O . LEU A 1 491 ? 10.429 -4.829 68.429 1.00 42.82 491 LEU A O 1
ATOM 3327 N N . ASN A 1 492 ? 11.960 -6.255 69.259 1.00 39.21 492 ASN A N 1
ATOM 3328 C CA . ASN A 1 492 ? 12.184 -6.970 67.999 1.00 37.19 492 ASN A CA 1
ATOM 3329 C C . ASN A 1 492 ? 12.522 -5.983 66.877 1.00 37.39 492 ASN A C 1
ATOM 3330 O O . ASN A 1 492 ? 11.985 -6.047 65.774 1.00 37.95 492 ASN A O 1
ATOM 3335 N N . ALA A 1 493 ? 13.468 -5.081 67.162 1.00 35.71 493 ALA A N 1
ATOM 3336 C CA . ALA A 1 493 ? 13.924 -4.110 66.178 1.00 34.74 493 ALA A CA 1
ATOM 3337 C C . ALA A 1 493 ? 15.166 -4.599 65.425 1.00 36.54 493 ALA A C 1
ATOM 3338 O O . ALA A 1 493 ? 15.892 -5.484 65.872 1.00 33.76 493 ALA A O 1
ATOM 3340 N N . THR A 1 494 ? 15.412 -3.988 64.267 1.00 33.02 494 THR A N 1
ATOM 3341 C CA . THR A 1 494 ? 16.702 -4.124 63.609 1.00 31.43 494 THR A CA 1
ATOM 3342 C C . THR A 1 494 ? 17.718 -3.259 64.335 1.00 31.91 494 THR A C 1
ATOM 3343 O O . THR A 1 494 ? 17.378 -2.190 64.834 1.00 32.32 494 THR A O 1
ATOM 3347 N N . LEU A 1 495 ? 18.954 -3.750 64.426 1.00 29.01 495 LEU A N 1
ATOM 3348 C CA . LEU A 1 495 ? 20.037 -3.039 65.092 1.00 33.35 495 LEU A CA 1
ATOM 3349 C C . LEU A 1 495 ? 21.260 -3.025 64.199 1.00 30.39 495 LEU A C 1
ATOM 3350 O O . LEU A 1 495 ? 21.688 -4.064 63.730 1.00 31.96 495 LEU A O 1
ATOM 3355 N N . VAL A 1 496 ? 21.890 -1.870 64.081 1.00 28.01 496 VAL A N 1
ATOM 3356 C CA . VAL A 1 496 ? 23.055 -1.688 63.237 1.00 29.08 496 VAL A CA 1
ATOM 3357 C C . VAL A 1 496 ? 24.085 -0.923 64.055 1.00 29.47 496 VAL A C 1
ATOM 3358 O O . VAL A 1 496 ? 23.748 0.093 64.676 1.00 29.03 496 VAL A O 1
ATOM 3362 N N . ASP A 1 497 ? 25.350 -1.381 64.022 1.00 27.60 497 ASP A N 1
ATOM 3363 C CA . ASP A 1 497 ? 26.490 -0.617 64.585 1.00 28.61 497 ASP A CA 1
ATOM 3364 C C . ASP A 1 497 ? 27.130 0.166 63.439 1.00 29.02 497 ASP A C 1
ATOM 3365 O O . ASP A 1 497 ? 27.741 -0.437 62.540 1.00 25.82 497 ASP A O 1
ATOM 3370 N N . MET A 1 498 ? 26.968 1.514 63.445 1.00 26.49 498 MET A N 1
ATOM 3371 C CA . MET A 1 498 ? 27.277 2.285 62.231 1.00 24.39 498 MET A CA 1
ATOM 3372 C C . MET A 1 498 ? 28.753 2.444 61.979 1.00 24.14 498 MET A C 1
ATOM 3373 O O . MET A 1 498 ? 29.131 2.668 60.815 1.00 23.51 498 MET A O 1
ATOM 3378 N N . ARG A 1 499 ? 29.562 2.423 63.055 1.00 20.89 499 ARG A N 1
ATOM 3379 C CA . ARG A 1 499 ? 31.031 2.530 63.054 1.00 22.22 499 ARG A CA 1
ATOM 3380 C C . ARG A 1 499 ? 31.516 3.922 62.658 1.00 24.22 499 ARG A C 1
ATOM 3381 O O . ARG A 1 499 ? 32.384 4.497 63.327 1.00 23.22 499 ARG A O 1
ATOM 3389 N N . PHE A 1 500 ? 31.020 4.433 61.537 1.00 25.32 500 PHE A N 1
ATOM 3390 C CA . PHE A 1 500 ? 31.517 5.683 60.950 1.00 25.41 500 PHE A CA 1
ATOM 3391 C C . PHE A 1 500 ? 30.461 6.770 61.073 1.00 21.66 500 PHE A C 1
ATOM 3392 O O . PHE A 1 500 ? 29.340 6.591 60.566 1.00 23.35 500 PHE A O 1
ATOM 3400 N N . VAL A 1 501 ? 30.830 7.892 61.728 1.00 20.41 501 VAL A N 1
ATOM 3401 C CA . VAL A 1 501 ? 30.016 9.112 61.655 1.00 21.17 501 VAL A CA 1
ATOM 3402 C C . VAL A 1 501 ? 30.277 9.812 60.344 1.00 20.80 501 VAL A C 1
ATOM 3403 O O . VAL A 1 501 ? 29.378 10.443 59.775 1.00 23.10 501 VAL A O 1
ATOM 3407 N N . LYS A 1 502 ? 31.462 9.679 59.819 1.00 23.04 502 LYS A N 1
ATOM 3408 C CA . LYS A 1 502 ? 31.771 10.292 58.534 1.00 22.33 502 LYS A CA 1
ATOM 3409 C C . LYS A 1 502 ? 32.926 9.501 57.915 1.00 23.65 502 LYS A C 1
ATOM 3410 O O . LYS A 1 502 ? 33.933 9.312 58.574 1.00 22.06 502 LYS A O 1
ATOM 3416 N N . PRO A 1 503 ? 32.807 9.006 56.680 1.00 30.46 503 PRO A N 1
ATOM 3417 C CA . PRO A 1 503 ? 31.591 9.078 55.846 1.00 31.08 503 PRO A CA 1
ATOM 3418 C C . PRO A 1 503 ? 30.554 8.106 56.344 1.00 29.42 503 PRO A C 1
ATOM 3419 O O . PRO A 1 503 ? 30.872 7.003 56.773 1.00 28.04 503 PRO A O 1
ATOM 3423 N N . LEU A 1 504 ? 29.281 8.473 56.285 1.00 24.65 504 LEU A N 1
ATOM 3424 C CA . LEU A 1 504 ? 28.210 7.562 56.656 1.00 27.88 504 LEU A CA 1
ATOM 3425 C C . LEU A 1 504 ? 28.031 6.435 55.620 1.00 29.64 504 LEU A C 1
ATOM 3426 O O . LEU A 1 504 ? 28.271 6.603 54.404 1.00 27.23 504 LEU A O 1
ATOM 3431 N N . ASP A 1 505 ? 27.566 5.287 56.108 1.00 29.35 505 ASP A N 1
ATOM 3432 C CA . ASP A 1 505 ? 27.128 4.195 55.215 1.00 25.09 505 ASP A CA 1
ATOM 3433 C C . ASP A 1 505 ? 25.758 4.540 54.617 1.00 28.81 505 ASP A C 1
ATOM 3434 O O . ASP A 1 505 ? 24.706 4.104 55.083 1.00 28.62 505 ASP A O 1
ATOM 3439 N N . THR A 1 506 ? 25.765 5.375 53.574 1.00 27.89 506 THR A N 1
ATOM 3440 C CA . THR A 1 506 ? 24.503 5.806 52.963 1.00 30.06 506 THR A CA 1
ATOM 3441 C C . THR A 1 506 ? 23.688 4.636 52.402 1.00 29.55 506 THR A C 1
ATOM 3442 O O . THR A 1 506 ? 22.451 4.630 52.476 1.00 32.78 506 THR A O 1
ATOM 3446 N N . ALA A 1 507 ? 24.340 3.656 51.793 1.00 28.93 507 ALA A N 1
ATOM 3447 C CA . ALA A 1 507 ? 23.536 2.580 51.210 1.00 28.80 507 ALA A CA 1
ATOM 3448 C C . ALA A 1 507 ? 22.774 1.826 52.288 1.00 30.12 507 ALA A C 1
ATOM 3449 O O . ALA A 1 507 ? 21.640 1.364 52.068 1.00 30.49 507 ALA A O 1
ATOM 3451 N N . LEU A 1 508 ? 23.412 1.633 53.448 1.00 25.89 508 LEU A N 1
ATOM 3452 C CA . LEU A 1 508 ? 22.746 0.931 54.533 1.00 32.39 508 LEU A CA 1
ATOM 3453 C C . LEU A 1 508 ? 21.619 1.775 55.100 1.00 29.03 508 LEU A C 1
ATOM 3454 O O . LEU A 1 508 ? 20.527 1.257 55.376 1.00 29.17 508 LEU A O 1
ATOM 3459 N N . ILE A 1 509 ? 21.860 3.090 55.280 1.00 26.78 509 ILE A N 1
ATOM 3460 C CA . ILE A 1 509 ? 20.774 3.969 55.679 1.00 26.58 509 ILE A CA 1
ATOM 3461 C C . ILE A 1 509 ? 19.593 3.850 54.721 1.00 28.71 509 ILE A C 1
ATOM 3462 O O . ILE A 1 509 ? 18.430 3.796 55.141 1.00 31.24 509 ILE A O 1
ATOM 3467 N N . LEU A 1 510 ? 19.854 3.860 53.417 1.00 30.58 510 LEU A N 1
ATOM 3468 C CA . LEU A 1 510 ? 18.714 3.811 52.477 1.00 30.59 510 LEU A CA 1
ATOM 3469 C C . LEU A 1 510 ? 18.003 2.469 52.511 1.00 33.66 510 LEU A C 1
ATOM 3470 O O . LEU A 1 510 ? 16.767 2.393 52.345 1.00 31.89 510 LEU A O 1
ATOM 3475 N N . GLN A 1 511 ? 18.760 1.393 52.691 1.00 32.83 511 GLN A N 1
ATOM 3476 C CA . GLN A 1 511 ? 18.140 0.066 52.801 1.00 33.20 511 GLN A CA 1
ATOM 3477 C C . GLN A 1 511 ? 17.286 -0.013 54.057 1.00 35.22 511 GLN A C 1
ATOM 3478 O O . GLN A 1 511 ? 16.150 -0.477 54.017 1.00 33.62 511 GLN A O 1
ATOM 3484 N N . LEU A 1 512 ? 17.835 0.442 55.195 1.00 29.56 512 LEU A N 1
ATOM 3485 C CA . LEU A 1 512 ? 17.077 0.439 56.439 1.00 34.06 512 LEU A CA 1
ATOM 3486 C C . LEU A 1 512 ? 15.784 1.228 56.271 1.00 32.70 512 LEU A C 1
ATOM 3487 O O . LEU A 1 512 ? 14.708 0.776 56.675 1.00 34.18 512 LEU A O 1
ATOM 3492 N N . ALA A 1 513 ? 15.880 2.423 55.667 1.00 32.12 513 ALA A N 1
ATOM 3493 C CA . ALA A 1 513 ? 14.714 3.272 55.514 1.00 34.15 513 ALA A CA 1
ATOM 3494 C C . ALA A 1 513 ? 13.723 2.673 54.540 1.00 38.97 513 ALA A C 1
ATOM 3495 O O . ALA A 1 513 ? 12.540 3.020 54.575 1.00 38.75 513 ALA A O 1
ATOM 3497 N N . GLY A 1 514 ? 14.169 1.768 53.677 1.00 33.40 514 GLY A N 1
ATOM 3498 C CA . GLY A 1 514 ? 13.241 1.171 52.746 1.00 36.63 514 GLY A CA 1
ATOM 3499 C C . GLY A 1 514 ? 12.527 -0.024 53.304 1.00 40.23 514 GLY A C 1
ATOM 3500 O O . GLY A 1 514 ? 11.622 -0.539 52.666 1.00 38.29 514 GLY A O 1
ATOM 3501 N N . GLU A 1 515 ? 12.942 -0.491 54.484 1.00 39.61 515 GLU A N 1
ATOM 3502 C CA . GLU A 1 515 ? 12.426 -1.717 55.086 1.00 43.43 515 GLU A CA 1
ATOM 3503 C C . GLU A 1 515 ? 11.817 -1.542 56.472 1.00 39.54 515 GLU A C 1
ATOM 3504 O O . GLU A 1 515 ? 11.294 -2.519 57.014 1.00 44.14 515 GLU A O 1
ATOM 3510 N N . HIS A 1 516 ? 11.849 -0.337 57.051 1.00 36.55 516 HIS A N 1
ATOM 3511 C CA . HIS A 1 516 ? 11.283 -0.084 58.361 1.00 37.26 516 HIS A CA 1
ATOM 3512 C C . HIS A 1 516 ? 10.417 1.157 58.291 1.00 44.07 516 HIS A C 1
ATOM 3513 O O . HIS A 1 516 ? 10.608 2.009 57.424 1.00 39.25 516 HIS A O 1
ATOM 3520 N N . ASP A 1 517 ? 9.459 1.246 59.216 1.00 37.72 517 ASP A N 1
ATOM 3521 C CA . ASP A 1 517 ? 8.598 2.417 59.311 1.00 38.62 517 ASP A CA 1
ATOM 3522 C C . ASP A 1 517 ? 9.283 3.609 59.951 1.00 37.22 517 ASP A C 1
ATOM 3523 O O . ASP A 1 517 ? 8.809 4.744 59.802 1.00 38.93 517 ASP A O 1
ATOM 3528 N N . ALA A 1 518 ? 10.364 3.390 60.680 1.00 35.29 518 ALA A N 1
ATOM 3529 C CA . ALA A 1 518 ? 10.986 4.511 61.368 1.00 41.02 518 ALA A CA 1
ATOM 3530 C C . ALA A 1 518 ? 12.352 4.065 61.835 1.00 37.06 518 ALA A C 1
ATOM 3531 O O . ALA A 1 518 ? 12.563 2.877 62.102 1.00 37.48 518 ALA A O 1
ATOM 3533 N N . LEU A 1 519 ? 13.273 5.023 61.932 1.00 32.45 519 LEU A N 1
ATOM 3534 C CA . LEU A 1 519 ? 14.626 4.763 62.369 1.00 31.85 519 LEU A CA 1
ATOM 3535 C C . LEU A 1 519 ? 14.838 5.469 63.697 1.00 34.79 519 LEU A C 1
ATOM 3536 O O . LEU A 1 519 ? 14.157 6.452 64.006 1.00 33.38 519 LEU A O 1
ATOM 3541 N N . VAL A 1 520 ? 15.767 4.934 64.482 1.00 27.49 520 VAL A N 1
ATOM 3542 C CA . VAL A 1 520 ? 16.227 5.554 65.732 1.00 28.18 520 VAL A CA 1
ATOM 3543 C C . VAL A 1 520 ? 17.741 5.699 65.606 1.00 29.72 520 VAL A C 1
ATOM 3544 O O . VAL A 1 520 ? 18.422 4.739 65.242 1.00 30.24 520 VAL A O 1
ATOM 3548 N N . THR A 1 521 ? 18.284 6.885 65.876 1.00 28.33 521 THR A N 1
ATOM 3549 C CA . THR A 1 521 ? 19.736 6.996 65.961 1.00 23.01 521 THR A CA 1
ATOM 3550 C C . THR A 1 521 ? 20.169 7.206 67.418 1.00 25.57 521 THR A C 1
ATOM 3551 O O . THR A 1 521 ? 19.442 7.780 68.237 1.00 27.82 521 THR A O 1
ATOM 3555 N N . LEU A 1 522 ? 21.354 6.706 67.734 1.00 27.70 522 LEU A N 1
ATOM 3556 C CA . LEU A 1 522 ? 21.824 6.721 69.117 1.00 27.74 522 LEU A CA 1
ATOM 3557 C C . LEU A 1 522 ? 23.293 7.100 69.162 1.00 30.33 522 LEU A C 1
ATOM 3558 O O . LEU A 1 522 ? 24.109 6.466 68.492 1.00 25.82 522 LEU A O 1
ATOM 3563 N N . GLU A 1 523 ? 23.644 8.066 70.012 1.00 25.83 523 GLU A N 1
ATOM 3564 C CA . GLU A 1 523 ? 25.024 8.487 70.132 1.00 24.11 523 GLU A CA 1
ATOM 3565 C C . GLU A 1 523 ? 25.217 9.180 71.490 1.00 25.44 523 GLU A C 1
ATOM 3566 O O . GLU A 1 523 ? 24.264 9.696 72.084 1.00 26.93 523 GLU A O 1
ATOM 3572 N N . GLU A 1 524 ? 26.450 9.192 71.969 1.00 24.04 524 GLU A N 1
ATOM 3573 C CA . GLU A 1 524 ? 26.764 9.896 73.223 1.00 20.64 524 GLU A CA 1
ATOM 3574 C C . GLU A 1 524 ? 27.452 11.207 72.870 1.00 23.06 524 GLU A C 1
ATOM 3575 O O . GLU A 1 524 ? 28.643 11.417 73.114 1.00 24.10 524 GLU A O 1
ATOM 3581 N N . ASN A 1 525 ? 26.654 12.071 72.237 1.00 24.70 525 ASN A N 1
ATOM 3582 C CA . ASN A 1 525 ? 27.066 13.386 71.736 1.00 24.35 525 ASN A CA 1
ATOM 3583 C C . ASN A 1 525 ? 25.803 14.216 71.655 1.00 23.01 525 ASN A C 1
ATOM 3584 O O . ASN A 1 525 ? 24.682 13.684 71.621 1.00 24.69 525 ASN A O 1
ATOM 3589 N N . ALA A 1 526 ? 25.974 15.522 71.639 1.00 22.96 526 ALA A N 1
ATOM 3590 C CA . ALA A 1 526 ? 24.859 16.411 71.363 1.00 24.99 526 ALA A CA 1
ATOM 3591 C C . ALA A 1 526 ? 24.007 15.888 70.202 1.00 29.62 526 ALA A C 1
ATOM 3592 O O . ALA A 1 526 ? 24.523 15.555 69.132 1.00 24.67 526 ALA A O 1
ATOM 3594 N N . ILE A 1 527 ? 22.689 15.874 70.403 1.00 22.89 527 ILE A N 1
ATOM 3595 C CA . ILE A 1 527 ? 21.790 15.629 69.284 1.00 24.48 527 ILE A CA 1
ATOM 3596 C C . ILE A 1 527 ? 22.007 16.666 68.168 1.00 27.79 527 ILE A C 1
ATOM 3597 O O . ILE A 1 527 ? 22.043 16.342 66.964 1.00 26.65 527 ILE A O 1
ATOM 3602 N N . MET A 1 528 ? 22.117 17.932 68.545 1.00 25.83 528 MET A N 1
ATOM 3603 C CA . MET A 1 528 ? 22.194 19.023 67.582 1.00 23.58 528 MET A CA 1
ATOM 3604 C C . MET A 1 528 ? 23.501 18.899 66.795 1.00 24.34 528 MET A C 1
ATOM 3605 O O . MET A 1 528 ? 24.582 18.999 67.384 1.00 25.80 528 MET A O 1
ATOM 3610 N N . GLY A 1 529 ? 23.392 18.698 65.474 1.00 27.20 529 GLY A N 1
ATOM 3611 C CA . GLY A 1 529 ? 24.540 18.551 64.603 1.00 27.51 529 GLY A CA 1
ATOM 3612 C C . GLY A 1 529 ? 25.265 17.218 64.715 1.00 23.85 529 GLY A C 1
ATOM 3613 O O . GLY A 1 529 ? 26.305 17.027 64.073 1.00 27.83 529 GLY A O 1
ATOM 3614 N N . GLY A 1 530 ? 24.771 16.290 65.523 1.00 28.01 530 GLY A N 1
ATOM 3615 C CA . GLY A 1 530 ? 25.547 15.090 65.821 1.00 22.36 530 GLY A CA 1
ATOM 3616 C C . GLY A 1 530 ? 25.401 14.020 64.728 1.00 25.62 530 GLY A C 1
ATOM 3617 O O . GLY A 1 530 ? 24.977 14.275 63.597 1.00 26.09 530 GLY A O 1
ATOM 3618 N N . ALA A 1 531 ? 25.822 12.797 65.088 1.00 24.78 531 ALA A N 1
ATOM 3619 C CA . ALA A 1 531 ? 25.870 11.700 64.113 1.00 25.51 531 ALA A CA 1
ATOM 3620 C C . ALA A 1 531 ? 24.494 11.400 63.546 1.00 26.09 531 ALA A C 1
ATOM 3621 O O . ALA A 1 531 ? 24.336 11.234 62.313 1.00 26.05 531 ALA A O 1
ATOM 3623 N N . GLY A 1 532 ? 23.475 11.370 64.413 1.00 25.05 532 GLY A N 1
ATOM 3624 C CA . GLY A 1 532 ? 22.131 11.076 63.934 1.00 26.43 532 GLY A CA 1
ATOM 3625 C C . GLY A 1 532 ? 21.589 12.169 63.025 1.00 29.87 532 GLY A C 1
ATOM 3626 O O . GLY A 1 532 ? 20.855 11.904 62.060 1.00 27.88 532 GLY A O 1
ATOM 3627 N N . SER A 1 533 ? 21.882 13.415 63.364 1.00 25.94 533 SER A N 1
ATOM 3628 C CA . SER A 1 533 ? 21.586 14.546 62.487 1.00 23.23 533 SER A CA 1
ATOM 3629 C C . SER A 1 533 ? 22.168 14.312 61.092 1.00 28.94 533 SER A C 1
ATOM 3630 O O . SER A 1 533 ? 21.537 14.647 60.079 1.00 27.01 533 SER A O 1
ATOM 3633 N N . GLY A 1 534 ? 23.364 13.732 61.029 1.00 28.02 534 GLY A N 1
ATOM 3634 C CA . GLY A 1 534 ? 23.954 13.357 59.749 1.00 24.89 534 GLY A CA 1
ATOM 3635 C C . GLY A 1 534 ? 23.113 12.341 58.984 1.00 29.69 534 GLY A C 1
ATOM 3636 O O . GLY A 1 534 ? 22.950 12.450 57.764 1.00 25.44 534 GLY A O 1
ATOM 3637 N N . VAL A 1 535 ? 22.575 11.345 59.688 1.00 25.63 535 VAL A N 1
ATOM 3638 C CA . VAL A 1 535 ? 21.654 10.390 59.060 1.00 27.61 535 VAL A CA 1
ATOM 3639 C C . VAL A 1 535 ? 20.458 11.121 58.460 1.00 27.87 535 VAL A C 1
ATOM 3640 O O . VAL A 1 535 ? 20.049 10.845 57.325 1.00 28.12 535 VAL A O 1
ATOM 3644 N N . ASN A 1 536 ? 19.842 12.025 59.249 1.00 27.11 536 ASN A N 1
ATOM 3645 C CA . ASN A 1 536 ? 18.717 12.821 58.755 1.00 30.44 536 ASN A CA 1
ATOM 3646 C C . ASN A 1 536 ? 19.074 13.447 57.429 1.00 28.13 536 ASN A C 1
ATOM 3647 O O . ASN A 1 536 ? 18.269 13.464 56.509 1.00 29.24 536 ASN A O 1
ATOM 3652 N N . GLU A 1 537 ? 20.279 14.039 57.346 1.00 27.19 537 GLU A N 1
ATOM 3653 C CA . GLU A 1 537 ? 20.654 14.784 56.144 1.00 28.26 537 GLU A CA 1
ATOM 3654 C C . GLU A 1 537 ? 20.679 13.870 54.919 1.00 27.30 537 GLU A C 1
ATOM 3655 O O . GLU A 1 537 ? 20.255 14.261 53.826 1.00 31.23 537 GLU A O 1
ATOM 3661 N N . VAL A 1 538 ? 21.190 12.653 55.090 1.00 29.94 538 VAL A N 1
ATOM 3662 C CA . VAL A 1 538 ? 21.255 11.683 53.984 1.00 27.34 538 VAL A CA 1
ATOM 3663 C C . VAL A 1 538 ? 19.851 11.348 53.508 1.00 29.75 538 VAL A C 1
ATOM 3664 O O . VAL A 1 538 ? 19.521 11.440 52.312 1.00 30.70 538 VAL A O 1
ATOM 3668 N N . LEU A 1 539 ? 18.970 11.031 54.452 1.00 27.83 539 LEU A N 1
ATOM 3669 C CA . LEU A 1 539 ? 17.595 10.726 54.090 1.00 31.92 539 LEU A CA 1
ATOM 3670 C C . LEU A 1 539 ? 16.953 11.882 53.329 1.00 36.82 539 LEU A C 1
ATOM 3671 O O . LEU A 1 539 ? 16.299 11.684 52.296 1.00 34.34 539 LEU A O 1
ATOM 3676 N N . MET A 1 540 ? 17.096 13.108 53.842 1.00 33.97 540 MET A N 1
ATOM 3677 C CA . MET A 1 540 ? 16.440 14.230 53.169 1.00 33.45 540 MET A CA 1
ATOM 3678 C C . MET A 1 540 ? 17.046 14.462 51.796 1.00 29.28 540 MET A C 1
ATOM 3679 O O . MET A 1 540 ? 16.332 14.800 50.842 1.00 36.35 540 MET A O 1
ATOM 3684 N N . ALA A 1 541 ? 18.369 14.334 51.685 1.00 33.08 541 ALA A N 1
ATOM 3685 C CA . ALA A 1 541 ? 19.009 14.489 50.386 1.00 32.65 541 ALA A CA 1
ATOM 3686 C C . ALA A 1 541 ? 18.453 13.509 49.379 1.00 38.03 541 ALA A C 1
ATOM 3687 O O . ALA A 1 541 ? 18.388 13.824 48.177 1.00 36.12 541 ALA A O 1
ATOM 3689 N N . HIS A 1 542 ? 18.063 12.312 49.833 1.00 31.88 542 HIS A N 1
ATOM 3690 C CA . HIS A 1 542 ? 17.478 11.335 48.919 1.00 35.21 542 HIS A CA 1
ATOM 3691 C C . HIS A 1 542 ? 15.959 11.426 48.845 1.00 36.76 542 HIS A C 1
ATOM 3692 O O . HIS A 1 542 ? 15.317 10.553 48.244 1.00 37.51 542 HIS A O 1
ATOM 3699 N N . ARG A 1 543 ? 15.367 12.481 49.413 1.00 37.00 543 ARG A N 1
ATOM 3700 C CA . ARG A 1 543 ? 13.917 12.661 49.416 1.00 38.75 543 ARG A CA 1
ATOM 3701 C C . ARG A 1 543 ? 13.204 11.453 50.033 1.00 35.77 543 ARG A C 1
ATOM 3702 O O . ARG A 1 543 ? 12.117 11.069 49.591 1.00 40.24 543 ARG A O 1
ATOM 3710 N N . ARG A 1 544 ? 13.804 10.874 51.074 1.00 39.00 544 ARG A N 1
ATOM 3711 C CA . ARG A 1 544 ? 13.217 9.779 51.847 1.00 46.20 544 ARG A CA 1
ATOM 3712 C C . ARG A 1 544 ? 12.855 10.302 53.235 1.00 50.10 544 ARG A C 1
ATOM 3713 O O . ARG A 1 544 ? 13.594 10.105 54.202 1.00 44.71 544 ARG A O 1
ATOM 3721 N N . ALA A 1 545 ? 11.696 10.960 53.338 1.00 42.28 545 ALA A N 1
ATOM 3722 C CA . ALA A 1 545 ? 11.270 11.546 54.613 1.00 51.93 545 ALA A CA 1
ATOM 3723 C C . ALA A 1 545 ? 10.690 10.449 55.515 1.00 47.69 545 ALA A C 1
ATOM 3724 O O . ALA A 1 545 ? 9.494 10.399 55.801 1.00 53.67 545 ALA A O 1
ATOM 3726 N N . VAL A 1 546 ? 11.573 9.551 55.953 1.00 44.32 546 VAL A N 1
ATOM 3727 C CA . VAL A 1 546 ? 11.237 8.487 56.902 1.00 35.67 546 VAL A CA 1
ATOM 3728 C C . VAL A 1 546 ? 11.563 9.070 58.270 1.00 39.86 546 VAL A C 1
ATOM 3729 O O . VAL A 1 546 ? 12.652 9.623 58.437 1.00 38.97 546 VAL A O 1
ATOM 3733 N N . PRO A 1 547 ? 10.677 9.017 59.256 1.00 36.72 547 PRO A N 1
ATOM 3734 C CA . PRO A 1 547 ? 10.984 9.698 60.526 1.00 32.33 547 PRO A CA 1
ATOM 3735 C C . PRO A 1 547 ? 12.087 8.971 61.292 1.00 33.27 547 PRO A C 1
ATOM 3736 O O . PRO A 1 547 ? 12.163 7.729 61.309 1.00 31.99 547 PRO A O 1
ATOM 3740 N N . VAL A 1 548 ? 12.943 9.775 61.920 1.00 34.02 548 VAL A N 1
ATOM 3741 C CA . VAL A 1 548 ? 14.091 9.309 62.672 1.00 31.34 548 VAL A CA 1
ATOM 3742 C C . VAL A 1 548 ? 14.045 9.915 64.066 1.00 30.82 548 VAL A C 1
ATOM 3743 O O . VAL A 1 548 ? 13.986 11.142 64.215 1.00 34.45 548 VAL A O 1
ATOM 3747 N N . LEU A 1 549 ? 14.157 9.078 65.082 1.00 31.09 549 LEU A N 1
ATOM 3748 C CA . LEU A 1 549 ? 14.263 9.581 66.448 1.00 30.79 549 LEU A CA 1
ATOM 3749 C C . LEU A 1 549 ? 15.749 9.697 66.776 1.00 35.36 549 LEU A C 1
ATOM 3750 O O . LEU A 1 549 ? 16.455 8.683 66.826 1.00 32.12 549 LEU A O 1
ATOM 3755 N N . ASN A 1 550 ? 16.251 10.930 66.934 1.00 30.47 550 ASN A N 1
ATOM 3756 C CA . ASN A 1 550 ? 17.677 11.148 67.217 1.00 25.70 550 ASN A CA 1
ATOM 3757 C C . ASN A 1 550 ? 17.847 11.158 68.736 1.00 31.35 550 ASN A C 1
ATOM 3758 O O . ASN A 1 550 ? 17.382 12.082 69.403 1.00 30.09 550 ASN A O 1
ATOM 3763 N N . ILE A 1 551 ? 18.465 10.118 69.286 1.00 27.11 551 ILE A N 1
ATOM 3764 C CA . ILE A 1 551 ? 18.724 9.996 70.722 1.00 25.74 551 ILE A CA 1
ATOM 3765 C C . ILE A 1 551 ? 20.177 10.370 70.988 1.00 27.48 551 ILE A C 1
ATOM 3766 O O . ILE A 1 551 ? 21.075 9.947 70.252 1.00 26.01 551 ILE A O 1
ATOM 3771 N N . GLY A 1 552 ? 20.412 11.213 71.999 1.00 27.58 552 GLY A N 1
ATOM 3772 C CA . GLY A 1 552 ? 21.764 11.611 72.318 1.00 24.18 552 GLY A CA 1
ATOM 3773 C C . GLY A 1 552 ? 21.703 12.649 73.434 1.00 24.10 552 GLY A C 1
ATOM 3774 O O . GLY A 1 552 ? 20.724 12.689 74.180 1.00 30.25 552 GLY A O 1
ATOM 3775 N N . LEU A 1 553 ? 22.712 13.507 73.516 1.00 27.29 553 LEU A N 1
ATOM 3776 C CA . LEU A 1 553 ? 22.763 14.462 74.657 1.00 25.43 553 LEU A CA 1
ATOM 3777 C C . LEU A 1 553 ? 21.813 15.644 74.431 1.00 26.39 553 LEU A C 1
ATOM 3778 O O . LEU A 1 553 ? 21.713 16.148 73.316 1.00 26.00 553 LEU A O 1
ATOM 3783 N N . PRO A 1 554 ? 21.077 16.066 75.460 1.00 26.91 554 PRO A N 1
ATOM 3784 C CA . PRO A 1 554 ? 20.125 17.165 75.297 1.00 27.19 554 PRO A CA 1
ATOM 3785 C C . PRO A 1 554 ? 20.881 18.488 75.201 1.00 24.88 554 PRO A C 1
ATOM 3786 O O . PRO A 1 554 ? 22.105 18.545 75.361 1.00 26.49 554 PRO A O 1
ATOM 3790 N N . ASP A 1 555 ? 20.135 19.556 74.863 1.00 26.35 555 ASP A N 1
ATOM 3791 C CA . ASP A 1 555 ? 20.765 20.871 74.598 1.00 27.82 555 ASP A CA 1
ATOM 3792 C C . ASP A 1 555 ? 20.991 21.675 75.887 1.00 30.27 555 ASP A C 1
ATOM 3793 O O . ASP A 1 555 ? 20.514 22.806 76.045 1.00 26.76 555 ASP A O 1
ATOM 3798 N N . TYR A 1 556 ? 21.711 21.064 76.824 1.00 24.70 556 TYR A N 1
ATOM 3799 C CA . TYR A 1 556 ? 22.179 21.788 78.007 1.00 27.12 556 TYR A CA 1
ATOM 3800 C C . TYR A 1 556 ? 23.477 21.141 78.457 1.00 30.34 556 TYR A C 1
ATOM 3801 O O . TYR A 1 556 ? 23.762 19.984 78.123 1.00 28.36 556 TYR A O 1
ATOM 3810 N N . PHE A 1 557 ? 24.291 21.903 79.190 1.00 25.83 557 PHE A N 1
ATOM 3811 C CA . PHE A 1 557 ? 25.565 21.359 79.643 1.00 25.60 557 PHE A CA 1
ATOM 3812 C C . PHE A 1 557 ? 25.310 20.326 80.743 1.00 26.01 557 PHE A C 1
ATOM 3813 O O . PHE A 1 557 ? 24.507 20.567 81.659 1.00 29.34 557 PHE A O 1
ATOM 3821 N N . ILE A 1 558 ? 25.997 19.179 80.669 1.00 23.01 558 ILE A N 1
ATOM 3822 C CA . ILE A 1 558 ? 25.602 17.998 81.435 1.00 23.04 558 ILE A CA 1
ATOM 3823 C C . ILE A 1 558 ? 26.267 18.068 82.803 1.00 23.33 558 ILE A C 1
ATOM 3824 O O . ILE A 1 558 ? 27.482 18.293 82.890 1.00 25.80 558 ILE A O 1
ATOM 3829 N N . PRO A 1 559 ? 25.521 17.916 83.888 1.00 28.10 559 PRO A N 1
ATOM 3830 C CA . PRO A 1 559 ? 26.071 18.152 85.228 1.00 26.35 559 PRO A CA 1
ATOM 3831 C C . PRO A 1 559 ? 26.786 16.909 85.747 1.00 30.57 559 PRO A C 1
ATOM 3832 O O . PRO A 1 559 ? 26.755 15.837 85.140 1.00 27.76 559 PRO A O 1
ATOM 3836 N N . GLN A 1 560 ? 27.384 17.058 86.933 1.00 25.92 560 GLN A N 1
ATOM 3837 C CA . GLN A 1 560 ? 28.270 16.044 87.495 1.00 30.91 560 GLN A CA 1
ATOM 3838 C C . GLN A 1 560 ? 27.506 14.889 88.152 1.00 28.94 560 GLN A C 1
ATOM 3839 O O . GLN A 1 560 ? 26.386 15.041 88.668 1.00 26.91 560 GLN A O 1
ATOM 3845 N N . GLY A 1 561 ? 28.165 13.738 88.175 1.00 28.61 561 GLY A N 1
ATOM 3846 C CA . GLY A 1 561 ? 27.661 12.531 88.802 1.00 28.92 561 GLY A CA 1
ATOM 3847 C C . GLY A 1 561 ? 28.512 11.380 88.304 1.00 26.64 561 GLY A C 1
ATOM 3848 O O . GLY A 1 561 ? 29.489 11.583 87.578 1.00 26.10 561 GLY A O 1
ATOM 3849 N N . THR A 1 562 ? 28.155 10.168 88.720 1.00 30.00 562 THR A N 1
ATOM 3850 C CA . THR A 1 562 ? 28.785 9.003 88.090 1.00 25.70 562 THR A CA 1
ATOM 3851 C C . THR A 1 562 ? 28.330 8.899 86.646 1.00 26.74 562 THR A C 1
ATOM 3852 O O . THR A 1 562 ? 27.206 9.281 86.297 1.00 29.40 562 THR A O 1
ATOM 3856 N N . GLN A 1 563 ? 29.207 8.364 85.796 1.00 24.28 563 GLN A N 1
ATOM 3857 C CA . GLN A 1 563 ? 28.800 8.152 84.409 1.00 28.37 563 GLN A CA 1
ATOM 3858 C C . GLN A 1 563 ? 27.521 7.328 84.342 1.00 32.63 563 GLN A C 1
ATOM 3859 O O . GLN A 1 563 ? 26.600 7.630 83.572 1.00 29.02 563 GLN A O 1
ATOM 3865 N N . GLU A 1 564 ? 27.429 6.315 85.191 1.00 29.86 564 GLU A N 1
ATOM 3866 C CA . GLU A 1 564 ? 26.275 5.435 85.168 1.00 33.48 564 GLU A CA 1
ATOM 3867 C C . GLU A 1 564 ? 25.006 6.183 85.567 1.00 31.09 564 GLU A C 1
ATOM 3868 O O . GLU A 1 564 ? 23.949 6.015 84.943 1.00 31.89 564 GLU A O 1
ATOM 3874 N N . GLU A 1 565 ? 25.068 7.005 86.614 1.00 27.81 565 GLU A N 1
ATOM 3875 C CA . GLU A 1 565 ? 23.822 7.623 87.056 1.00 32.55 565 GLU A CA 1
ATOM 3876 C C . GLU A 1 565 ? 23.406 8.787 86.153 1.00 30.66 565 GLU A C 1
ATOM 3877 O O . GLU A 1 565 ? 22.204 9.072 86.034 1.00 27.66 565 GLU A O 1
ATOM 3883 N N . ILE A 1 566 ? 24.367 9.455 85.509 1.00 27.81 566 ILE A N 1
ATOM 3884 C CA . ILE A 1 566 ? 24.040 10.560 84.604 1.00 31.31 566 ILE A CA 1
ATOM 3885 C C . ILE A 1 566 ? 23.496 10.023 83.283 1.00 28.91 566 ILE A C 1
ATOM 3886 O O . ILE A 1 566 ? 22.573 10.603 82.689 1.00 28.28 566 ILE A O 1
ATOM 3891 N N . ARG A 1 567 ? 24.053 8.908 82.790 1.00 25.60 567 ARG A N 1
ATOM 3892 C CA . ARG A 1 567 ? 23.445 8.260 81.621 1.00 29.95 567 ARG A CA 1
ATOM 3893 C C . ARG A 1 567 ? 22.005 7.872 81.909 1.00 29.92 567 ARG A C 1
ATOM 3894 O O . ARG A 1 567 ? 21.114 8.042 81.058 1.00 28.58 567 ARG A O 1
ATOM 3902 N N . ALA A 1 568 ? 21.752 7.333 83.102 1.00 28.19 568 ALA A N 1
ATOM 3903 C CA . ALA A 1 568 ? 20.381 6.947 83.426 1.00 31.21 568 ALA A CA 1
ATOM 3904 C C . ALA A 1 568 ? 19.487 8.177 83.530 1.00 34.88 568 ALA A C 1
ATOM 3905 O O . ALA A 1 568 ? 18.353 8.184 83.033 1.00 34.82 568 ALA A O 1
ATOM 3907 N N . ASP A 1 569 ? 19.989 9.242 84.157 1.00 33.48 569 ASP A N 1
ATOM 3908 C CA . ASP A 1 569 ? 19.201 10.464 84.250 1.00 31.17 569 ASP A CA 1
ATOM 3909 C C . ASP A 1 569 ? 18.844 11.024 82.878 1.00 33.46 569 ASP A C 1
ATOM 3910 O O . ASP A 1 569 ? 17.789 11.636 82.732 1.00 37.35 569 ASP A O 1
ATOM 3915 N N . LEU A 1 570 ? 19.733 10.895 81.888 1.00 29.50 570 LEU A N 1
ATOM 3916 C CA . LEU A 1 570 ? 19.489 11.437 80.544 1.00 27.53 570 LEU A CA 1
ATOM 3917 C C . LEU A 1 570 ? 18.668 10.498 79.678 1.00 31.94 570 LEU A C 1
ATOM 3918 O O . LEU A 1 570 ? 18.310 10.846 78.541 1.00 33.58 570 LEU A O 1
ATOM 3923 N N . GLY A 1 571 ? 18.336 9.343 80.202 1.00 28.78 571 GLY A N 1
ATOM 3924 C CA . GLY A 1 571 ? 17.572 8.383 79.432 1.00 28.77 571 GLY A CA 1
ATOM 3925 C C . GLY A 1 571 ? 18.424 7.590 78.466 1.00 33.85 571 GLY A C 1
ATOM 3926 O O . GLY A 1 571 ? 17.921 7.153 77.428 1.00 34.26 571 GLY A O 1
ATOM 3927 N N . LEU A 1 572 ? 19.722 7.420 78.756 1.00 30.57 572 LEU A N 1
ATOM 3928 C CA . LEU A 1 572 ? 20.621 6.757 77.817 1.00 29.82 572 LEU A CA 1
ATOM 3929 C C . LEU A 1 572 ? 20.982 5.342 78.276 1.00 35.70 572 LEU A C 1
ATOM 3930 O O . LEU A 1 572 ? 21.992 4.801 77.829 1.00 36.90 572 LEU A O 1
ATOM 3935 N N . ASP A 1 573 ? 20.204 4.752 79.183 1.00 29.59 573 ASP A N 1
ATOM 3936 C CA . ASP A 1 573 ? 20.320 3.317 79.439 1.00 32.16 573 ASP A CA 1
ATOM 3937 C C . ASP A 1 573 ? 19.209 2.614 78.678 1.00 33.28 573 ASP A C 1
ATOM 3938 O O . ASP A 1 573 ? 18.417 3.270 77.995 1.00 34.86 573 ASP A O 1
ATOM 3943 N N . ALA A 1 574 ? 19.136 1.267 78.787 1.00 31.03 574 ALA A N 1
ATOM 3944 C CA . ALA A 1 574 ? 18.156 0.536 77.989 1.00 31.55 574 ALA A CA 1
ATOM 3945 C C . ALA A 1 574 ? 16.745 0.986 78.319 1.00 37.41 574 ALA A C 1
ATOM 3946 O O . ALA A 1 574 ? 15.888 1.106 77.426 1.00 34.36 574 ALA A O 1
ATOM 3948 N N . ALA A 1 575 ? 16.467 1.195 79.610 1.00 36.07 575 ALA A N 1
ATOM 3949 C CA . ALA A 1 575 ? 15.116 1.579 80.004 1.00 39.05 575 ALA A CA 1
ATOM 3950 C C . ALA A 1 575 ? 14.770 2.958 79.453 1.00 34.44 575 ALA A C 1
ATOM 3951 O O . ALA A 1 575 ? 13.663 3.165 78.930 1.00 38.64 575 ALA A O 1
ATOM 3953 N N . GLY A 1 576 ? 15.715 3.902 79.547 1.00 33.38 576 GLY A N 1
ATOM 3954 C CA . GLY A 1 576 ? 15.479 5.235 79.005 1.00 34.48 576 GLY A CA 1
ATOM 3955 C C . GLY A 1 576 ? 15.276 5.234 77.495 1.00 37.97 576 GLY A C 1
ATOM 3956 O O . GLY A 1 576 ? 14.400 5.932 76.975 1.00 32.27 576 GLY A O 1
ATOM 3957 N N . ILE A 1 577 ? 16.107 4.477 76.772 1.00 31.78 577 ILE A N 1
ATOM 3958 C CA . ILE A 1 577 ? 15.999 4.429 75.316 1.00 36.21 577 ILE A CA 1
ATOM 3959 C C . ILE A 1 577 ? 14.645 3.860 74.901 1.00 38.05 577 ILE A C 1
ATOM 3960 O O . ILE A 1 577 ? 13.955 4.393 74.015 1.00 34.76 577 ILE A O 1
ATOM 3965 N N . GLU A 1 578 ? 14.232 2.759 75.544 1.00 37.48 578 GLU A N 1
ATOM 3966 C CA . GLU A 1 578 ? 12.941 2.178 75.213 1.00 35.74 578 GLU A CA 1
ATOM 3967 C C . GLU A 1 578 ? 11.820 3.178 75.465 1.00 41.47 578 GLU A C 1
ATOM 3968 O O . GLU A 1 578 ? 10.913 3.341 74.636 1.00 37.43 578 GLU A O 1
ATOM 3974 N N . ALA A 1 579 ? 11.868 3.869 76.608 1.00 36.33 579 ALA A N 1
ATOM 3975 C CA . ALA A 1 579 ? 10.802 4.817 76.921 1.00 41.57 579 ALA A CA 1
ATOM 3976 C C . ALA A 1 579 ? 10.752 5.955 75.900 1.00 36.92 579 ALA A C 1
ATOM 3977 O O . ALA A 1 579 ? 9.670 6.412 75.530 1.00 41.93 579 ALA A O 1
ATOM 3979 N N . LYS A 1 580 ? 11.912 6.417 75.431 1.00 31.56 580 LYS A N 1
ATOM 3980 C CA . LYS A 1 580 ? 11.934 7.485 74.431 1.00 34.40 580 LYS A CA 1
ATOM 3981 C C . LYS A 1 580 ? 11.295 7.038 73.116 1.00 37.52 580 LYS A C 1
ATOM 3982 O O . LYS A 1 580 ? 10.528 7.785 72.485 1.00 36.05 580 LYS A O 1
ATOM 3988 N N . ILE A 1 581 ? 11.624 5.831 72.676 1.00 33.01 581 ILE A N 1
ATOM 3989 C CA . ILE A 1 581 ? 11.020 5.289 71.460 1.00 32.23 581 ILE A CA 1
ATOM 3990 C C . ILE A 1 581 ? 9.510 5.187 71.605 1.00 39.18 581 ILE A C 1
ATOM 3991 O O . ILE A 1 581 ? 8.755 5.658 70.749 1.00 39.98 581 ILE A O 1
ATOM 3996 N N . ARG A 1 582 ? 9.045 4.559 72.681 1.00 41.39 582 ARG A N 1
ATOM 3997 C CA . ARG A 1 582 ? 7.606 4.409 72.863 1.00 46.11 582 ARG A CA 1
ATOM 3998 C C . ARG A 1 582 ? 6.904 5.765 72.881 1.00 49.15 582 ARG A C 1
ATOM 3999 O O . ARG A 1 582 ? 5.869 5.948 72.223 1.00 50.88 582 ARG A O 1
ATOM 4007 N N . ASP A 1 583 ? 7.457 6.734 73.611 1.00 45.93 583 ASP A N 1
ATOM 4008 C CA . ASP A 1 583 ? 6.833 8.046 73.702 1.00 48.22 583 ASP A CA 1
ATOM 4009 C C . ASP A 1 583 ? 6.805 8.740 72.350 1.00 48.88 583 ASP A C 1
ATOM 4010 O O . ASP A 1 583 ? 5.904 9.535 72.064 1.00 52.56 583 ASP A O 1
ATOM 4015 N N . TRP A 1 584 ? 7.833 8.535 71.547 1.00 43.14 584 TRP A N 1
ATOM 4016 C CA . TRP A 1 584 ? 7.896 9.188 70.250 1.00 40.55 584 TRP A CA 1
ATOM 4017 C C . TRP A 1 584 ? 6.970 8.518 69.244 1.00 46.31 584 TRP A C 1
ATOM 4018 O O . TRP A 1 584 ? 6.408 9.198 68.379 1.00 43.19 584 TRP A O 1
ATOM 4029 N N . LEU A 1 585 ? 6.787 7.206 69.347 1.00 40.81 585 LEU A N 1
ATOM 4030 C CA . LEU A 1 585 ? 5.866 6.506 68.455 1.00 40.36 585 LEU A CA 1
ATOM 4031 C C . LEU A 1 585 ? 4.408 6.670 68.892 1.00 48.79 585 LEU A C 1
ATOM 4032 O O . LEU A 1 585 ? 3.485 6.369 68.106 1.00 46.42 585 LEU A O 1
ATOM 4037 N N . PHE B 1 3 ? 60.463 36.271 29.999 1.00 91.36 3 PHE B N 1
ATOM 4038 C CA . PHE B 1 3 ? 59.692 37.498 30.122 1.00 83.33 3 PHE B CA 1
ATOM 4039 C C . PHE B 1 3 ? 60.456 38.694 29.530 1.00 79.89 3 PHE B C 1
ATOM 4040 O O . PHE B 1 3 ? 60.999 38.596 28.425 1.00 89.71 3 PHE B O 1
ATOM 4048 N N . ASP B 1 4 ? 60.495 39.819 30.253 1.00 84.49 4 ASP B N 1
ATOM 4049 C CA . ASP B 1 4 ? 61.264 40.997 29.826 1.00 77.52 4 ASP B CA 1
ATOM 4050 C C . ASP B 1 4 ? 62.702 40.900 30.326 1.00 73.61 4 ASP B C 1
ATOM 4051 O O . ASP B 1 4 ? 63.090 41.495 31.336 1.00 63.62 4 ASP B O 1
ATOM 4056 N N . ILE B 1 5 ? 63.511 40.144 29.578 1.00 65.78 5 ILE B N 1
ATOM 4057 C CA . ILE B 1 5 ? 64.926 40.001 29.912 1.00 66.40 5 ILE B CA 1
ATOM 4058 C C . ILE B 1 5 ? 65.626 41.351 29.980 1.00 63.03 5 ILE B C 1
ATOM 4059 O O . ILE B 1 5 ? 66.599 41.510 30.726 1.00 61.73 5 ILE B O 1
ATOM 4064 N N . ALA B 1 6 ? 65.162 42.331 29.205 1.00 65.16 6 ALA B N 1
ATOM 4065 C CA . ALA B 1 6 ? 65.842 43.617 29.155 1.00 66.05 6 ALA B CA 1
ATOM 4066 C C . ALA B 1 6 ? 65.881 44.268 30.529 1.00 64.57 6 ALA B C 1
ATOM 4067 O O . ALA B 1 6 ? 66.950 44.662 31.010 1.00 64.00 6 ALA B O 1
ATOM 4069 N N . LYS B 1 7 ? 64.723 44.338 31.196 1.00 65.98 7 LYS B N 1
ATOM 4070 C CA . LYS B 1 7 ? 64.598 44.985 32.502 1.00 62.99 7 LYS B CA 1
ATOM 4071 C C . LYS B 1 7 ? 65.221 44.178 33.651 1.00 60.39 7 LYS B C 1
ATOM 4072 O O . LYS B 1 7 ? 65.699 44.759 34.628 1.00 59.65 7 LYS B O 1
ATOM 4078 N N . TYR B 1 8 ? 65.219 42.855 33.587 1.00 59.15 8 TYR B N 1
ATOM 4079 C CA . TYR B 1 8 ? 65.657 42.026 34.707 1.00 58.98 8 TYR B CA 1
ATOM 4080 C C . TYR B 1 8 ? 66.634 40.966 34.212 1.00 56.33 8 TYR B C 1
ATOM 4081 O O . TYR B 1 8 ? 66.318 39.774 34.199 1.00 55.50 8 TYR B O 1
ATOM 4090 N N . PRO B 1 9 ? 67.854 41.366 33.841 1.00 57.02 9 PRO B N 1
ATOM 4091 C CA . PRO B 1 9 ? 68.743 40.437 33.113 1.00 57.28 9 PRO B CA 1
ATOM 4092 C C . PRO B 1 9 ? 69.388 39.392 33.989 1.00 56.63 9 PRO B C 1
ATOM 4093 O O . PRO B 1 9 ? 69.811 38.355 33.462 1.00 55.56 9 PRO B O 1
ATOM 4097 N N . THR B 1 10 ? 69.479 39.639 35.307 1.00 53.87 10 THR B N 1
ATOM 4098 C CA . THR B 1 10 ? 69.936 38.646 36.273 1.00 52.06 10 THR B CA 1
ATOM 4099 C C . THR B 1 10 ? 68.796 37.714 36.660 1.00 52.54 10 THR B C 1
ATOM 4100 O O . THR B 1 10 ? 68.940 36.484 36.605 1.00 53.91 10 THR B O 1
ATOM 4104 N N . LEU B 1 11 ? 67.653 38.289 37.047 1.00 50.62 11 LEU B N 1
ATOM 4105 C CA . LEU B 1 11 ? 66.484 37.491 37.396 1.00 51.35 11 LEU B CA 1
ATOM 4106 C C . LEU B 1 11 ? 66.115 36.526 36.279 1.00 52.42 11 LEU B C 1
ATOM 4107 O O . LEU B 1 11 ? 65.681 35.399 36.543 1.00 51.44 11 LEU B O 1
ATOM 4112 N N . ALA B 1 12 ? 66.307 36.943 35.022 1.00 58.28 12 ALA B N 1
ATOM 4113 C CA . ALA B 1 12 ? 65.869 36.134 33.894 1.00 54.00 12 ALA B CA 1
ATOM 4114 C C . ALA B 1 12 ? 66.539 34.771 33.895 1.00 53.40 12 ALA B C 1
ATOM 4115 O O . ALA B 1 12 ? 65.944 33.789 33.452 1.00 53.96 12 ALA B O 1
ATOM 4117 N N . LEU B 1 13 ? 67.774 34.698 34.370 1.00 52.54 13 LEU B N 1
ATOM 4118 C CA . LEU B 1 13 ? 68.545 33.469 34.316 1.00 52.33 13 LEU B CA 1
ATOM 4119 C C . LEU B 1 13 ? 68.289 32.538 35.479 1.00 51.30 13 LEU B C 1
ATOM 4120 O O . LEU B 1 13 ? 68.853 31.445 35.477 1.00 51.89 13 LEU B O 1
ATOM 4125 N N . VAL B 1 14 ? 67.462 32.935 36.461 1.00 49.88 14 VAL B N 1
ATOM 4126 C CA . VAL B 1 14 ? 67.280 32.161 37.693 1.00 49.69 14 VAL B CA 1
ATOM 4127 C C . VAL B 1 14 ? 65.796 31.897 37.946 1.00 52.56 14 VAL B C 1
ATOM 4128 O O . VAL B 1 14 ? 65.252 32.249 39.008 1.00 52.42 14 VAL B O 1
ATOM 4132 N N . ASP B 1 15 ? 65.132 31.276 36.969 1.00 48.59 15 ASP B N 1
ATOM 4133 C CA . ASP B 1 15 ? 63.747 30.837 37.130 1.00 50.14 15 ASP B CA 1
ATOM 4134 C C . ASP B 1 15 ? 63.619 29.700 38.156 1.00 49.70 15 ASP B C 1
ATOM 4135 O O . ASP B 1 15 ? 62.540 29.528 38.731 1.00 54.47 15 ASP B O 1
ATOM 4140 N N . SER B 1 16 ? 64.699 28.969 38.443 1.00 49.16 16 SER B N 1
ATOM 4141 C CA . SER B 1 16 ? 64.693 27.923 39.469 1.00 55.09 16 SER B CA 1
ATOM 4142 C C . SER B 1 16 ? 65.840 28.133 40.447 1.00 50.09 16 SER B C 1
ATOM 4143 O O . SER B 1 16 ? 66.848 28.755 40.118 1.00 62.57 16 SER B O 1
ATOM 4146 N N . THR B 1 17 ? 65.725 27.536 41.632 1.00 46.10 17 THR B N 1
ATOM 4147 C CA . THR B 1 17 ? 66.764 27.735 42.634 1.00 48.10 17 THR B CA 1
ATOM 4148 C C . THR B 1 17 ? 68.078 27.066 42.273 1.00 54.03 17 THR B C 1
ATOM 4149 O O . THR B 1 17 ? 69.080 27.318 42.946 1.00 57.23 17 THR B O 1
ATOM 4153 N N . GLN B 1 18 ? 68.115 26.232 41.239 1.00 61.25 18 GLN B N 1
ATOM 4154 C CA . GLN B 1 18 ? 69.379 25.588 40.910 1.00 67.12 18 GLN B CA 1
ATOM 4155 C C . GLN B 1 18 ? 70.308 26.532 40.160 1.00 65.56 18 GLN B C 1
ATOM 4156 O O . GLN B 1 18 ? 71.522 26.531 40.398 1.00 65.67 18 GLN B O 1
ATOM 4162 N N . GLU B 1 19 ? 69.770 27.338 39.245 1.00 53.93 19 GLU B N 1
ATOM 4163 C CA . GLU B 1 19 ? 70.605 28.382 38.672 1.00 54.11 19 GLU B CA 1
ATOM 4164 C C . GLU B 1 19 ? 70.840 29.492 39.674 1.00 48.17 19 GLU B C 1
ATOM 4165 O O . GLU B 1 19 ? 71.866 30.172 39.607 1.00 54.90 19 GLU B O 1
ATOM 4171 N N . LEU B 1 20 ? 69.910 29.696 40.604 1.00 47.39 20 LEU B N 1
ATOM 4172 C CA . LEU B 1 20 ? 70.139 30.707 41.625 1.00 48.30 20 LEU B CA 1
ATOM 4173 C C . LEU B 1 20 ? 71.428 30.417 42.371 1.00 51.32 20 LEU B C 1
ATOM 4174 O O . LEU B 1 20 ? 72.265 31.312 42.560 1.00 47.61 20 LEU B O 1
ATOM 4179 N N . ARG B 1 21 ? 71.620 29.157 42.777 1.00 49.42 21 ARG B N 1
ATOM 4180 C CA . ARG B 1 21 ? 72.775 28.795 43.596 1.00 52.32 21 ARG B CA 1
ATOM 4181 C C . ARG B 1 21 ? 74.056 28.727 42.769 1.00 58.44 21 ARG B C 1
ATOM 4182 O O . ARG B 1 21 ? 75.144 28.591 43.339 1.00 60.20 21 ARG B O 1
ATOM 4190 N N . LEU B 1 22 ? 73.955 28.869 41.451 1.00 52.87 22 LEU B N 1
ATOM 4191 C CA . LEU B 1 22 ? 75.119 28.969 40.587 1.00 58.38 22 LEU B CA 1
ATOM 4192 C C . LEU B 1 22 ? 75.563 30.411 40.365 1.00 59.81 22 LEU B C 1
ATOM 4193 O O . LEU B 1 22 ? 76.595 30.637 39.725 1.00 63.90 22 LEU B O 1
ATOM 4198 N N . LEU B 1 23 ? 74.805 31.386 40.850 1.00 59.19 23 LEU B N 1
ATOM 4199 C CA . LEU B 1 23 ? 75.260 32.767 40.790 1.00 58.67 23 LEU B CA 1
ATOM 4200 C C . LEU B 1 23 ? 76.402 32.974 41.774 1.00 52.58 23 LEU B C 1
ATOM 4201 O O . LEU B 1 23 ? 76.348 32.473 42.892 1.00 56.58 23 LEU B O 1
ATOM 4206 N N . PRO B 1 24 ? 77.456 33.686 41.384 1.00 57.31 24 PRO B N 1
ATOM 4207 C CA . PRO B 1 24 ? 78.393 34.210 42.385 1.00 63.34 24 PRO B CA 1
ATOM 4208 C C . PRO B 1 24 ? 77.676 35.137 43.358 1.00 57.14 24 PRO B C 1
ATOM 4209 O O . PRO B 1 24 ? 76.741 35.849 42.987 1.00 63.90 24 PRO B O 1
ATOM 4213 N N . LYS B 1 25 ? 78.128 35.124 44.619 1.00 60.29 25 LYS B N 1
ATOM 4214 C CA . LYS B 1 25 ? 77.544 35.996 45.641 1.00 60.18 25 LYS B CA 1
ATOM 4215 C C . LYS B 1 25 ? 77.378 37.426 45.138 1.00 61.67 25 LYS B C 1
ATOM 4216 O O . LYS B 1 25 ? 76.413 38.115 45.487 1.00 60.19 25 LYS B O 1
ATOM 4222 N N . GLU B 1 26 ? 78.326 37.898 44.328 1.00 65.06 26 GLU B N 1
ATOM 4223 C CA . GLU B 1 26 ? 78.400 39.314 43.993 1.00 51.27 26 GLU B CA 1
ATOM 4224 C C . GLU B 1 26 ? 77.228 39.784 43.137 1.00 60.81 26 GLU B C 1
ATOM 4225 O O . GLU B 1 26 ? 76.963 40.992 43.075 1.00 62.27 26 GLU B O 1
ATOM 4231 N N . SER B 1 27 ? 76.506 38.864 42.506 1.00 54.74 27 SER B N 1
ATOM 4232 C CA . SER B 1 27 ? 75.353 39.223 41.702 1.00 53.15 27 SER B CA 1
ATOM 4233 C C . SER B 1 27 ? 74.056 39.285 42.492 1.00 54.81 27 SER B C 1
ATOM 4234 O O . SER B 1 27 ? 73.077 39.856 41.990 1.00 58.14 27 SER B O 1
ATOM 4237 N N . LEU B 1 28 ? 74.028 38.727 43.706 1.00 61.78 28 LEU B N 1
ATOM 4238 C CA . LEU B 1 28 ? 72.795 38.724 44.494 1.00 57.50 28 LEU B CA 1
ATOM 4239 C C . LEU B 1 28 ? 72.262 40.130 44.768 1.00 51.69 28 LEU B C 1
ATOM 4240 O O . LEU B 1 28 ? 71.036 40.322 44.672 1.00 52.55 28 LEU B O 1
ATOM 4245 N N . PRO B 1 29 ? 73.082 41.143 45.073 1.00 56.43 29 PRO B N 1
ATOM 4246 C CA . PRO B 1 29 ? 72.491 42.483 45.270 1.00 53.71 29 PRO B CA 1
ATOM 4247 C C . PRO B 1 29 ? 71.719 42.978 44.055 1.00 51.44 29 PRO B C 1
ATOM 4248 O O . PRO B 1 29 ? 70.581 43.454 44.204 1.00 50.14 29 PRO B O 1
ATOM 4252 N N . LYS B 1 30 ? 72.285 42.851 42.843 1.00 53.16 30 LYS B N 1
ATOM 4253 C CA . LYS B 1 30 ? 71.556 43.271 41.656 1.00 54.47 30 LYS B CA 1
ATOM 4254 C C . LYS B 1 30 ? 70.323 42.415 41.432 1.00 51.39 30 LYS B C 1
ATOM 4255 O O . LYS B 1 30 ? 69.262 42.929 41.048 1.00 50.85 30 LYS B O 1
ATOM 4261 N N . LEU B 1 31 ? 70.456 41.097 41.620 1.00 48.69 31 LEU B N 1
ATOM 4262 C CA . LEU B 1 31 ? 69.289 40.226 41.586 1.00 58.39 31 LEU B CA 1
ATOM 4263 C C . LEU B 1 31 ? 68.162 40.771 42.471 1.00 47.09 31 LEU B C 1
ATOM 4264 O O . LEU B 1 31 ? 67.006 40.857 42.032 1.00 51.42 31 LEU B O 1
ATOM 4269 N N . CYS B 1 32 ? 68.489 41.185 43.706 1.00 49.34 32 CYS B N 1
ATOM 4270 C CA . CYS B 1 32 ? 67.471 41.692 44.632 1.00 47.56 32 CYS B CA 1
ATOM 4271 C C . CYS B 1 32 ? 66.809 42.979 44.122 1.00 48.64 32 CYS B C 1
ATOM 4272 O O . CYS B 1 32 ? 65.582 43.131 44.189 1.00 49.47 32 CYS B O 1
ATOM 4275 N N . ASP B 1 33 ? 67.594 43.915 43.607 1.00 49.85 33 ASP B N 1
ATOM 4276 C CA . ASP B 1 33 ? 66.990 45.084 42.960 1.00 53.45 33 ASP B CA 1
ATOM 4277 C C . ASP B 1 33 ? 66.028 44.692 41.837 1.00 57.86 33 ASP B C 1
ATOM 4278 O O . ASP B 1 33 ? 64.929 45.257 41.720 1.00 53.28 33 ASP B O 1
ATOM 4283 N N . GLU B 1 34 ? 66.425 43.730 40.998 1.00 51.78 34 GLU B N 1
ATOM 4284 C CA . GLU B 1 34 ? 65.586 43.332 39.870 1.00 52.33 34 GLU B CA 1
ATOM 4285 C C . GLU B 1 34 ? 64.294 42.673 40.337 1.00 54.31 34 GLU B C 1
ATOM 4286 O O . GLU B 1 34 ? 63.219 42.935 39.777 1.00 52.68 34 GLU B O 1
ATOM 4292 N N . LEU B 1 35 ? 64.382 41.793 41.347 1.00 49.46 35 LEU B N 1
ATOM 4293 C CA . LEU B 1 35 ? 63.191 41.108 41.836 1.00 48.66 35 LEU B CA 1
ATOM 4294 C C . LEU B 1 35 ? 62.189 42.093 42.444 1.00 49.61 35 LEU B C 1
ATOM 4295 O O . LEU B 1 35 ? 60.972 41.950 42.264 1.00 51.39 35 LEU B O 1
ATOM 4300 N N . ARG B 1 36 ? 62.679 43.089 43.181 1.00 49.94 36 ARG B N 1
ATOM 4301 C CA . ARG B 1 36 ? 61.782 44.104 43.731 1.00 58.06 36 ARG B CA 1
ATOM 4302 C C . ARG B 1 36 ? 61.072 44.869 42.616 1.00 53.58 36 ARG B C 1
ATOM 4303 O O . ARG B 1 36 ? 59.853 45.076 42.668 1.00 62.20 36 ARG B O 1
ATOM 4311 N N . ARG B 1 37 ? 61.802 45.269 41.579 1.00 57.65 37 ARG B N 1
ATOM 4312 C CA . ARG B 1 37 ? 61.140 45.969 40.480 1.00 58.85 37 ARG B CA 1
ATOM 4313 C C . ARG B 1 37 ? 60.124 45.068 39.776 1.00 57.19 37 ARG B C 1
ATOM 4314 O O . ARG B 1 37 ? 59.051 45.535 39.372 1.00 58.99 37 ARG B O 1
ATOM 4322 N N . TYR B 1 38 ? 60.422 43.767 39.657 1.00 55.36 38 TYR B N 1
ATOM 4323 C CA . TYR B 1 38 ? 59.501 42.856 38.982 1.00 57.37 38 TYR B CA 1
ATOM 4324 C C . TYR B 1 38 ? 58.189 42.731 39.741 1.00 63.56 38 TYR B C 1
ATOM 4325 O O . TYR B 1 38 ? 57.109 42.680 39.136 1.00 57.57 38 TYR B O 1
ATOM 4334 N N . LEU B 1 39 ? 58.265 42.624 41.069 1.00 55.28 39 LEU B N 1
ATOM 4335 C CA . LEU B 1 39 ? 57.053 42.564 41.869 1.00 54.52 39 LEU B CA 1
ATOM 4336 C C . LEU B 1 39 ? 56.229 43.842 41.705 1.00 57.70 39 LEU B C 1
ATOM 4337 O O . LEU B 1 39 ? 55.010 43.779 41.513 1.00 60.95 39 LEU B O 1
ATOM 4342 N N . LEU B 1 40 ? 56.876 45.012 41.778 1.00 57.94 40 LEU B N 1
ATOM 4343 C CA . LEU B 1 40 ? 56.157 46.269 41.529 1.00 61.45 40 LEU B CA 1
ATOM 4344 C C . LEU B 1 40 ? 55.388 46.238 40.214 1.00 67.89 40 LEU B C 1
ATOM 4345 O O . LEU B 1 40 ? 54.261 46.744 40.132 1.00 71.66 40 LEU B O 1
ATOM 4350 N N . ASP B 1 41 ? 55.988 45.671 39.165 1.00 64.74 41 ASP B N 1
ATOM 4351 C CA . ASP B 1 41 ? 55.409 45.772 37.835 1.00 64.82 41 ASP B CA 1
ATOM 4352 C C . ASP B 1 41 ? 54.330 44.723 37.562 1.00 67.99 41 ASP B C 1
ATOM 4353 O O . ASP B 1 41 ? 53.471 44.951 36.700 1.00 67.78 41 ASP B O 1
ATOM 4358 N N . SER B 1 42 ? 54.341 43.587 38.276 1.00 66.28 42 SER B N 1
ATOM 4359 C CA . SER B 1 42 ? 53.559 42.420 37.881 1.00 67.07 42 SER B CA 1
ATOM 4360 C C . SER B 1 42 ? 52.313 42.147 38.719 1.00 67.33 42 SER B C 1
ATOM 4361 O O . SER B 1 42 ? 51.386 41.512 38.210 1.00 69.62 42 SER B O 1
ATOM 4364 N N . VAL B 1 43 ? 52.254 42.599 39.964 1.00 63.20 43 VAL B N 1
ATOM 4365 C CA . VAL B 1 43 ? 51.106 42.305 40.826 1.00 63.17 43 VAL B CA 1
ATOM 4366 C C . VAL B 1 43 ? 49.969 43.333 40.797 1.00 66.35 43 VAL B C 1
ATOM 4367 O O . VAL B 1 43 ? 50.177 44.514 40.512 1.00 67.83 43 VAL B O 1
ATOM 4371 N N . PHE B 1 50 ? 51.551 42.432 49.332 1.00 77.54 50 PHE B N 1
ATOM 4372 C CA . PHE B 1 50 ? 51.790 43.826 48.967 1.00 78.13 50 PHE B CA 1
ATOM 4373 C C . PHE B 1 50 ? 53.155 44.295 49.452 1.00 66.94 50 PHE B C 1
ATOM 4374 O O . PHE B 1 50 ? 54.200 43.812 49.012 1.00 58.47 50 PHE B O 1
ATOM 4382 N N . ALA B 1 51 ? 53.123 45.254 50.380 1.00 67.15 51 ALA B N 1
ATOM 4383 C CA . ALA B 1 51 ? 54.363 45.839 50.875 1.00 70.06 51 ALA B CA 1
ATOM 4384 C C . ALA B 1 51 ? 55.251 44.790 51.544 1.00 60.00 51 ALA B C 1
ATOM 4385 O O . ALA B 1 51 ? 56.477 44.832 51.400 1.00 56.79 51 ALA B O 1
ATOM 4387 N N . SER B 1 52 ? 54.657 43.811 52.241 1.00 59.73 52 SER B N 1
ATOM 4388 C CA . SER B 1 52 ? 55.487 42.832 52.946 1.00 57.80 52 SER B CA 1
ATOM 4389 C C . SER B 1 52 ? 56.235 41.910 51.982 1.00 55.08 52 SER B C 1
ATOM 4390 O O . SER B 1 52 ? 57.289 41.373 52.340 1.00 53.54 52 SER B O 1
ATOM 4393 N N . GLY B 1 53 ? 55.713 41.699 50.775 1.00 57.33 53 GLY B N 1
ATOM 4394 C CA . GLY B 1 53 ? 56.473 40.957 49.776 1.00 52.04 53 GLY B CA 1
ATOM 4395 C C . GLY B 1 53 ? 57.705 41.716 49.310 1.00 50.34 53 GLY B C 1
ATOM 4396 O O . GLY B 1 53 ? 58.816 41.176 49.292 1.00 49.80 53 GLY B O 1
ATOM 4397 N N . LEU B 1 54 ? 57.532 42.983 48.925 1.00 48.97 54 LEU B N 1
ATOM 4398 C CA . LEU B 1 54 ? 58.715 43.808 48.703 1.00 49.94 54 LEU B CA 1
ATOM 4399 C C . LEU B 1 54 ? 59.720 43.677 49.837 1.00 47.91 54 LEU B C 1
ATOM 4400 O O . LEU B 1 54 ? 60.924 43.576 49.589 1.00 53.18 54 LEU B O 1
ATOM 4405 N N . GLY B 1 55 ? 59.251 43.678 51.080 1.00 47.64 55 GLY B N 1
ATOM 4406 C CA . GLY B 1 55 ? 60.174 43.730 52.204 1.00 56.13 55 GLY B CA 1
ATOM 4407 C C . GLY B 1 55 ? 60.992 42.467 52.418 1.00 55.08 55 GLY B C 1
ATOM 4408 O O . GLY B 1 55 ? 61.987 42.499 53.152 1.00 48.85 55 GLY B O 1
ATOM 4409 N N . THR B 1 56 ? 60.595 41.345 51.807 1.00 45.32 56 THR B N 1
ATOM 4410 C CA . THR B 1 56 ? 61.268 40.077 52.024 1.00 41.91 56 THR B CA 1
ATOM 4411 C C . THR B 1 56 ? 62.121 39.632 50.834 1.00 44.38 56 THR B C 1
ATOM 4412 O O . THR B 1 56 ? 62.613 38.500 50.818 1.00 39.33 56 THR B O 1
ATOM 4416 N N . VAL B 1 57 ? 62.309 40.505 49.838 1.00 42.31 57 VAL B N 1
ATOM 4417 C CA . VAL B 1 57 ? 63.111 40.138 48.672 1.00 43.12 57 VAL B CA 1
ATOM 4418 C C . VAL B 1 57 ? 64.475 39.603 49.092 1.00 42.59 57 VAL B C 1
ATOM 4419 O O . VAL B 1 57 ? 64.883 38.511 48.699 1.00 40.45 57 VAL B O 1
ATOM 4423 N N . GLU B 1 58 ? 65.227 40.395 49.860 1.00 42.72 58 GLU B N 1
ATOM 4424 C CA . GLU B 1 58 ? 66.592 39.991 50.191 1.00 40.98 58 GLU B CA 1
ATOM 4425 C C . GLU B 1 58 ? 66.615 38.719 51.039 1.00 41.15 58 GLU B C 1
ATOM 4426 O O . GLU B 1 58 ? 67.463 37.841 50.843 1.00 40.46 58 GLU B O 1
ATOM 4432 N N . LEU B 1 59 ? 65.723 38.614 52.019 1.00 38.70 59 LEU B N 1
ATOM 4433 C CA . LEU B 1 59 ? 65.688 37.401 52.816 1.00 42.34 59 LEU B CA 1
ATOM 4434 C C . LEU B 1 59 ? 65.423 36.187 51.936 1.00 39.49 59 LEU B C 1
ATOM 4435 O O . LEU B 1 59 ? 66.032 35.128 52.115 1.00 38.91 59 LEU B O 1
ATOM 4440 N N . THR B 1 60 ? 64.503 36.313 50.990 1.00 38.98 60 THR B N 1
ATOM 4441 C CA . THR B 1 60 ? 64.140 35.152 50.173 1.00 36.16 60 THR B CA 1
ATOM 4442 C C . THR B 1 60 ? 65.303 34.718 49.298 1.00 37.40 60 THR B C 1
ATOM 4443 O O . THR B 1 60 ? 65.590 33.517 49.170 1.00 38.62 60 THR B O 1
ATOM 4447 N N . VAL B 1 61 ? 65.962 35.674 48.655 1.00 39.48 61 VAL B N 1
ATOM 4448 C CA . VAL B 1 61 ? 67.146 35.343 47.872 1.00 40.69 61 VAL B CA 1
ATOM 4449 C C . VAL B 1 61 ? 68.170 34.643 48.763 1.00 43.98 61 VAL B C 1
ATOM 4450 O O . VAL B 1 61 ? 68.721 33.597 48.400 1.00 38.11 61 VAL B O 1
ATOM 4454 N N . ALA B 1 62 ? 68.421 35.193 49.957 1.00 44.12 62 ALA B N 1
ATOM 4455 C CA . ALA B 1 62 ? 69.442 34.603 50.815 1.00 40.19 62 ALA B CA 1
ATOM 4456 C C . ALA B 1 62 ? 69.071 33.176 51.229 1.00 39.88 62 ALA B C 1
ATOM 4457 O O . ALA B 1 62 ? 69.924 32.282 51.216 1.00 38.87 62 ALA B O 1
ATOM 4459 N N . LEU B 1 63 ? 67.804 32.948 51.585 1.00 37.03 63 LEU B N 1
ATOM 4460 C CA . LEU B 1 63 ? 67.367 31.630 52.037 1.00 40.33 63 LEU B CA 1
ATOM 4461 C C . LEU B 1 63 ? 67.524 30.576 50.948 1.00 41.64 63 LEU B C 1
ATOM 4462 O O . LEU B 1 63 ? 68.090 29.503 51.186 1.00 36.53 63 LEU B O 1
ATOM 4467 N N . HIS B 1 64 ? 66.991 30.840 49.753 1.00 37.19 64 HIS B N 1
ATOM 4468 C CA . HIS B 1 64 ? 67.096 29.835 48.708 1.00 40.46 64 HIS B CA 1
ATOM 4469 C C . HIS B 1 64 ? 68.524 29.707 48.197 1.00 39.24 64 HIS B C 1
ATOM 4470 O O . HIS B 1 64 ? 68.878 28.686 47.610 1.00 42.31 64 HIS B O 1
ATOM 4477 N N . TYR B 1 65 ? 69.356 30.716 48.417 1.00 41.08 65 TYR B N 1
ATOM 4478 C CA . TYR B 1 65 ? 70.738 30.588 47.974 1.00 47.58 65 TYR B CA 1
ATOM 4479 C C . TYR B 1 65 ? 71.523 29.703 48.929 1.00 46.76 65 TYR B C 1
ATOM 4480 O O . TYR B 1 65 ? 72.337 28.884 48.486 1.00 45.84 65 TYR B O 1
ATOM 4489 N N . VAL B 1 66 ? 71.226 29.803 50.223 1.00 42.39 66 VAL B N 1
ATOM 4490 C CA . VAL B 1 66 ? 71.938 29.076 51.275 1.00 44.43 66 VAL B CA 1
ATOM 4491 C C . VAL B 1 66 ? 71.318 27.724 51.577 1.00 39.16 66 VAL B C 1
ATOM 4492 O O . VAL B 1 66 ? 72.031 26.749 51.815 1.00 44.87 66 VAL B O 1
ATOM 4496 N N . TYR B 1 67 ? 70.003 27.625 51.642 1.00 39.04 67 TYR B N 1
ATOM 4497 C CA . TYR B 1 67 ? 69.399 26.343 51.936 1.00 29.96 67 TYR B CA 1
ATOM 4498 C C . TYR B 1 67 ? 69.272 25.530 50.657 1.00 35.92 67 TYR B C 1
ATOM 4499 O O . TYR B 1 67 ? 68.976 26.078 49.598 1.00 38.29 67 TYR B O 1
ATOM 4508 N N . ASN B 1 68 ? 69.485 24.214 50.765 1.00 35.18 68 ASN B N 1
ATOM 4509 C CA . ASN B 1 68 ? 69.303 23.315 49.631 1.00 38.52 68 ASN B CA 1
ATOM 4510 C C . ASN B 1 68 ? 67.823 22.966 49.445 1.00 42.77 68 ASN B C 1
ATOM 4511 O O . ASN B 1 68 ? 67.405 21.806 49.535 1.00 35.98 68 ASN B O 1
ATOM 4516 N N . THR B 1 69 ? 67.027 23.988 49.122 1.00 35.84 69 THR B N 1
ATOM 4517 C CA . THR B 1 69 ? 65.624 23.736 48.805 1.00 41.48 69 THR B CA 1
ATOM 4518 C C . THR B 1 69 ? 65.528 23.094 47.411 1.00 36.69 69 THR B C 1
ATOM 4519 O O . THR B 1 69 ? 66.343 23.369 46.537 1.00 36.52 69 THR B O 1
ATOM 4523 N N . PRO B 1 70 ? 64.544 22.220 47.177 1.00 36.18 70 PRO B N 1
ATOM 4524 C CA . PRO B 1 70 ? 63.422 21.873 48.043 1.00 33.95 70 PRO B CA 1
ATOM 4525 C C . PRO B 1 70 ? 63.689 20.701 48.996 1.00 38.26 70 PRO B C 1
ATOM 4526 O O . PRO B 1 70 ? 62.755 20.313 49.683 1.00 33.95 70 PRO B O 1
ATOM 4530 N N . PHE B 1 71 ? 64.899 20.121 49.025 1.00 35.32 71 PHE B N 1
ATOM 4531 C CA . PHE B 1 71 ? 65.241 19.085 50.006 1.00 33.26 71 PHE B CA 1
ATOM 4532 C C . PHE B 1 71 ? 65.203 19.629 51.437 1.00 38.86 71 PHE B C 1
ATOM 4533 O O . PHE B 1 71 ? 64.471 19.110 52.301 1.00 35.67 71 PHE B O 1
ATOM 4541 N N . ASP B 1 72 ? 65.996 20.672 51.722 1.00 39.16 72 ASP B N 1
ATOM 4542 C CA . ASP B 1 72 ? 65.822 21.411 52.967 1.00 33.69 72 ASP B CA 1
ATOM 4543 C C . ASP B 1 72 ? 64.447 22.067 52.973 1.00 30.08 72 ASP B C 1
ATOM 4544 O O . ASP B 1 72 ? 63.953 22.502 51.928 1.00 34.52 72 ASP B O 1
ATOM 4549 N N . ARG B 1 73 ? 63.823 22.132 54.146 1.00 31.16 73 ARG B N 1
ATOM 4550 C CA . ARG B 1 73 ? 62.442 22.580 54.284 1.00 29.71 73 ARG B CA 1
ATOM 4551 C C . ARG B 1 73 ? 62.381 24.018 54.780 1.00 30.91 73 ARG B C 1
ATOM 4552 O O . ARG B 1 73 ? 62.804 24.315 55.906 1.00 31.33 73 ARG B O 1
ATOM 4560 N N . LEU B 1 74 ? 61.791 24.889 53.961 1.00 27.01 74 LEU B N 1
ATOM 4561 C CA . LEU B 1 74 ? 61.566 26.290 54.297 1.00 28.45 74 LEU B CA 1
ATOM 4562 C C . LEU B 1 74 ? 60.065 26.526 54.432 1.00 28.60 74 LEU B C 1
ATOM 4563 O O . LEU B 1 74 ? 59.304 26.259 53.491 1.00 31.45 74 LEU B O 1
ATOM 4568 N N . ILE B 1 75 ? 59.641 27.007 55.591 1.00 27.01 75 ILE B N 1
ATOM 4569 C CA . ILE B 1 75 ? 58.230 27.212 55.892 1.00 26.62 75 ILE B CA 1
ATOM 4570 C C . ILE B 1 75 ? 57.971 28.689 56.093 1.00 29.83 75 ILE B C 1
ATOM 4571 O O . ILE B 1 75 ? 58.581 29.317 56.964 1.00 30.33 75 ILE B O 1
ATOM 4576 N N . TRP B 1 76 ? 57.008 29.214 55.357 1.00 29.08 76 TRP B N 1
ATOM 4577 C CA . TRP B 1 76 ? 56.559 30.586 55.464 1.00 27.12 76 TRP B CA 1
ATOM 4578 C C . TRP B 1 76 ? 55.295 30.661 56.315 1.00 28.07 76 TRP B C 1
ATOM 4579 O O . TRP B 1 76 ? 54.304 29.979 56.026 1.00 28.79 76 TRP B O 1
ATOM 4590 N N . ASP B 1 77 ? 55.337 31.452 57.382 1.00 27.63 77 ASP B N 1
ATOM 4591 C CA . ASP B 1 77 ? 54.109 31.860 58.032 1.00 26.55 77 ASP B CA 1
ATOM 4592 C C . ASP B 1 77 ? 53.311 32.745 57.059 1.00 32.43 77 ASP B C 1
ATOM 4593 O O . ASP B 1 77 ? 53.853 33.237 56.056 1.00 36.14 77 ASP B O 1
ATOM 4598 N N . VAL B 1 78 ? 52.007 32.862 57.293 1.00 27.70 78 VAL B N 1
ATOM 4599 C CA . VAL B 1 78 ? 51.132 33.664 56.401 1.00 39.28 78 VAL B CA 1
ATOM 4600 C C . VAL B 1 78 ? 51.702 35.052 56.050 1.00 43.24 78 VAL B C 1
ATOM 4601 O O . VAL B 1 78 ? 52.452 35.647 56.822 1.00 40.17 78 VAL B O 1
ATOM 4605 N N . GLY B 1 79 ? 51.313 35.615 54.901 1.00 43.60 79 GLY B N 1
ATOM 4606 C CA . GLY B 1 79 ? 51.656 37.002 54.587 1.00 38.31 79 GLY B CA 1
ATOM 4607 C C . GLY B 1 79 ? 51.997 37.045 53.112 1.00 47.45 79 GLY B C 1
ATOM 4608 O O . GLY B 1 79 ? 52.404 36.048 52.514 1.00 46.01 79 GLY B O 1
ATOM 4609 N N . HIS B 1 80 ? 51.812 38.181 52.527 1.00 43.98 80 HIS B N 1
ATOM 4610 C CA . HIS B 1 80 ? 52.400 38.353 51.215 1.00 42.85 80 HIS B CA 1
ATOM 4611 C C . HIS B 1 80 ? 53.925 38.410 51.274 1.00 48.97 80 HIS B C 1
ATOM 4612 O O . HIS B 1 80 ? 54.511 38.686 50.200 1.00 51.00 80 HIS B O 1
ATOM 4619 N N . GLN B 1 81 ? 54.554 38.153 52.433 1.00 42.12 81 GLN B N 1
ATOM 4620 C CA . GLN B 1 81 ? 55.995 37.956 52.479 1.00 44.73 81 GLN B CA 1
ATOM 4621 C C . GLN B 1 81 ? 56.467 36.838 51.540 1.00 43.49 81 GLN B C 1
ATOM 4622 O O . GLN B 1 81 ? 57.673 36.774 51.249 1.00 38.01 81 GLN B O 1
ATOM 4628 N N . ALA B 1 82 ? 55.571 35.959 51.072 1.00 44.42 82 ALA B N 1
ATOM 4629 C CA . ALA B 1 82 ? 55.979 34.829 50.229 1.00 38.02 82 ALA B CA 1
ATOM 4630 C C . ALA B 1 82 ? 55.872 35.091 48.723 1.00 40.46 82 ALA B C 1
ATOM 4631 O O . ALA B 1 82 ? 56.091 34.167 47.942 1.00 37.75 82 ALA B O 1
ATOM 4633 N N . TYR B 1 83 ? 55.570 36.315 48.263 1.00 40.34 83 TYR B N 1
ATOM 4634 C CA . TYR B 1 83 ? 55.517 36.498 46.810 1.00 42.17 83 TYR B CA 1
ATOM 4635 C C . TYR B 1 83 ? 56.869 36.241 46.159 1.00 40.08 83 TYR B C 1
ATOM 4636 O O . TYR B 1 83 ? 56.916 35.531 45.138 1.00 37.39 83 TYR B O 1
ATOM 4645 N N . PRO B 1 84 ? 57.979 36.799 46.653 1.00 36.91 84 PRO B N 1
ATOM 4646 C CA . PRO B 1 84 ? 59.286 36.505 46.033 1.00 43.27 84 PRO B CA 1
ATOM 4647 C C . PRO B 1 84 ? 59.612 35.010 45.993 1.00 42.43 84 PRO B C 1
ATOM 4648 O O . PRO B 1 84 ? 60.193 34.520 45.009 1.00 36.21 84 PRO B O 1
ATOM 4652 N N . HIS B 1 85 ? 59.259 34.277 47.059 1.00 33.80 85 HIS B N 1
ATOM 4653 C CA . HIS B 1 85 ? 59.442 32.824 47.085 1.00 35.18 85 HIS B CA 1
ATOM 4654 C C . HIS B 1 85 ? 58.870 32.155 45.834 1.00 35.75 85 HIS B C 1
ATOM 4655 O O . HIS B 1 85 ? 59.520 31.289 45.219 1.00 35.69 85 HIS B O 1
ATOM 4662 N N . LYS B 1 86 ? 57.652 32.548 45.436 1.00 31.97 86 LYS B N 1
ATOM 4663 C CA . LYS B 1 86 ? 57.025 31.917 44.274 1.00 40.10 86 LYS B CA 1
ATOM 4664 C C . LYS B 1 86 ? 57.708 32.315 42.977 1.00 42.40 86 LYS B C 1
ATOM 4665 O O . LYS B 1 86 ? 57.818 31.494 42.065 1.00 38.96 86 LYS B O 1
ATOM 4671 N N . ILE B 1 87 ? 58.175 33.559 42.881 1.00 37.38 87 ILE B N 1
ATOM 4672 C CA . ILE B 1 87 ? 58.946 33.993 41.724 1.00 42.12 87 ILE B CA 1
ATOM 4673 C C . ILE B 1 87 ? 60.253 33.225 41.587 1.00 40.44 87 ILE B C 1
ATOM 4674 O O . ILE B 1 87 ? 60.692 32.941 40.464 1.00 41.60 87 ILE B O 1
ATOM 4679 N N . LEU B 1 88 ? 60.882 32.840 42.695 1.00 34.95 88 LEU B N 1
ATOM 4680 C CA . LEU B 1 88 ? 62.136 32.113 42.582 1.00 40.18 88 LEU B CA 1
ATOM 4681 C C . LEU B 1 88 ? 61.937 30.611 42.494 1.00 39.90 88 LEU B C 1
ATOM 4682 O O . LEU B 1 88 ? 62.907 29.880 42.293 1.00 39.57 88 LEU B O 1
ATOM 4687 N N . THR B 1 89 ? 60.722 30.136 42.605 1.00 38.29 89 THR B N 1
ATOM 4688 C CA . THR B 1 89 ? 60.485 28.699 42.586 1.00 43.48 89 THR B CA 1
ATOM 4689 C C . THR B 1 89 ? 59.583 28.332 41.412 1.00 43.91 89 THR B C 1
ATOM 4690 O O . THR B 1 89 ? 58.613 27.562 41.538 1.00 46.19 89 THR B O 1
ATOM 4694 N N . GLY B 1 90 ? 59.893 28.905 40.254 1.00 45.01 90 GLY B N 1
ATOM 4695 C CA . GLY B 1 90 ? 59.359 28.441 38.992 1.00 43.80 90 GLY B CA 1
ATOM 4696 C C . GLY B 1 90 ? 57.984 28.942 38.624 1.00 47.13 90 GLY B C 1
ATOM 4697 O O . GLY B 1 90 ? 57.439 28.499 37.612 1.00 47.09 90 GLY B O 1
ATOM 4698 N N . ARG B 1 91 ? 57.404 29.864 39.387 1.00 41.18 91 ARG B N 1
ATOM 4699 C CA . ARG B 1 91 ? 56.050 30.318 39.114 1.00 39.31 91 ARG B CA 1
ATOM 4700 C C . ARG B 1 91 ? 55.985 31.780 38.692 1.00 39.77 91 ARG B C 1
ATOM 4701 O O . ARG B 1 91 ? 54.896 32.363 38.693 1.00 41.05 91 ARG B O 1
ATOM 4709 N N . ARG B 1 92 ? 57.106 32.392 38.326 1.00 37.04 92 ARG B N 1
ATOM 4710 C CA . ARG B 1 92 ? 57.042 33.829 38.050 1.00 42.13 92 ARG B CA 1
ATOM 4711 C C . ARG B 1 92 ? 56.130 34.134 36.871 1.00 47.39 92 ARG B C 1
ATOM 4712 O O . ARG B 1 92 ? 55.516 35.203 36.835 1.00 43.82 92 ARG B O 1
ATOM 4720 N N . ASP B 1 93 ? 55.999 33.207 35.915 1.00 47.57 93 ASP B N 1
ATOM 4721 C CA . ASP B 1 93 ? 55.147 33.453 34.749 1.00 57.40 93 ASP B CA 1
ATOM 4722 C C . ASP B 1 93 ? 53.649 33.413 35.072 1.00 55.29 93 ASP B C 1
ATOM 4723 O O . ASP B 1 93 ? 52.832 33.671 34.171 1.00 48.82 93 ASP B O 1
ATOM 4728 N N . LYS B 1 94 ? 53.286 33.087 36.319 1.00 56.51 94 LYS B N 1
ATOM 4729 C CA . LYS B 1 94 ? 51.904 33.017 36.790 1.00 50.28 94 LYS B CA 1
ATOM 4730 C C . LYS B 1 94 ? 51.602 34.014 37.907 1.00 51.75 94 LYS B C 1
ATOM 4731 O O . LYS B 1 94 ? 50.480 34.038 38.437 1.00 46.93 94 LYS B O 1
ATOM 4737 N N . ILE B 1 95 ? 52.553 34.868 38.272 1.00 43.82 95 ILE B N 1
ATOM 4738 C CA . ILE B 1 95 ? 52.293 35.709 39.425 1.00 49.06 95 ILE B CA 1
ATOM 4739 C C . ILE B 1 95 ? 51.143 36.689 39.161 1.00 48.71 95 ILE B C 1
ATOM 4740 O O . ILE B 1 95 ? 50.527 37.192 40.106 1.00 48.41 95 ILE B O 1
ATOM 4745 N N . GLY B 1 96 ? 50.797 36.929 37.893 1.00 44.29 96 GLY B N 1
ATOM 4746 C CA . GLY B 1 96 ? 49.667 37.783 37.556 1.00 48.69 96 GLY B CA 1
ATOM 4747 C C . GLY B 1 96 ? 48.279 37.197 37.784 1.00 50.33 96 GLY B C 1
ATOM 4748 O O . GLY B 1 96 ? 47.278 37.882 37.550 1.00 56.64 96 GLY B O 1
ATOM 4749 N N . THR B 1 97 ? 48.182 35.937 38.185 1.00 47.08 97 THR B N 1
ATOM 4750 C CA . THR B 1 97 ? 46.903 35.275 38.427 1.00 55.84 97 THR B CA 1
ATOM 4751 C C . THR B 1 97 ? 46.575 35.143 39.907 1.00 51.91 97 THR B C 1
ATOM 4752 O O . THR B 1 97 ? 45.495 34.639 40.242 1.00 40.99 97 THR B O 1
ATOM 4756 N N . ILE B 1 98 ? 47.483 35.571 40.797 1.00 44.38 98 ILE B N 1
ATOM 4757 C CA . ILE B 1 98 ? 47.301 35.398 42.227 1.00 43.23 98 ILE B CA 1
ATOM 4758 C C . ILE B 1 98 ? 45.911 35.835 42.622 1.00 36.39 98 ILE B C 1
ATOM 4759 O O . ILE B 1 98 ? 45.465 36.913 42.229 1.00 41.82 98 ILE B O 1
ATOM 4764 N N . ARG B 1 99 ? 45.219 35.001 43.383 1.00 36.02 99 ARG B N 1
ATOM 4765 C CA . ARG B 1 99 ? 43.915 35.249 43.984 1.00 39.98 99 ARG B CA 1
ATOM 4766 C C . ARG B 1 99 ? 42.787 35.169 42.951 1.00 41.97 99 ARG B C 1
ATOM 4767 O O . ARG B 1 99 ? 41.605 35.244 43.336 1.00 41.45 99 ARG B O 1
ATOM 4775 N N . GLN B 1 100 ? 43.098 34.936 41.685 1.00 37.39 100 GLN B N 1
ATOM 4776 C CA . GLN B 1 100 ? 42.044 34.738 40.683 1.00 39.96 100 GLN B CA 1
ATOM 4777 C C . GLN B 1 100 ? 41.555 33.285 40.667 1.00 47.02 100 GLN B C 1
ATOM 4778 O O . GLN B 1 100 ? 42.308 32.354 40.960 1.00 38.76 100 GLN B O 1
ATOM 4784 N N . LYS B 1 101 ? 40.279 33.092 40.331 1.00 46.19 101 LYS B N 1
ATOM 4785 C CA . LYS B 1 101 ? 39.794 31.728 40.113 1.00 46.17 101 LYS B CA 1
ATOM 4786 C C . LYS B 1 101 ? 40.742 31.018 39.153 1.00 47.09 101 LYS B C 1
ATOM 4787 O O . LYS B 1 101 ? 41.040 31.528 38.063 1.00 47.65 101 LYS B O 1
ATOM 4793 N N . GLY B 1 102 ? 41.214 29.843 39.567 1.00 42.40 102 GLY B N 1
ATOM 4794 C CA . GLY B 1 102 ? 42.155 29.067 38.783 1.00 49.66 102 GLY B CA 1
ATOM 4795 C C . GLY B 1 102 ? 43.608 29.525 38.809 1.00 56.50 102 GLY B C 1
ATOM 4796 O O . GLY B 1 102 ? 44.457 28.867 38.182 1.00 46.90 102 GLY B O 1
ATOM 4797 N N . GLY B 1 103 ? 43.936 30.623 39.498 1.00 46.93 103 GLY B N 1
ATOM 4798 C CA . GLY B 1 103 ? 45.289 31.140 39.511 1.00 40.57 103 GLY B CA 1
ATOM 4799 C C . GLY B 1 103 ? 46.117 30.602 40.669 1.00 47.66 103 GLY B C 1
ATOM 4800 O O . GLY B 1 103 ? 45.743 29.652 41.358 1.00 40.63 103 GLY B O 1
ATOM 4801 N N . LEU B 1 104 ? 47.298 31.203 40.851 1.00 40.95 104 LEU B N 1
ATOM 4802 C CA . LEU B 1 104 ? 48.155 30.812 41.950 1.00 43.75 104 LEU B CA 1
ATOM 4803 C C . LEU B 1 104 ? 47.444 31.151 43.229 1.00 36.64 104 LEU B C 1
ATOM 4804 O O . LEU B 1 104 ? 46.703 32.136 43.293 1.00 33.29 104 LEU B O 1
ATOM 4809 N N . HIS B 1 105 ? 47.666 30.310 44.241 1.00 35.13 105 HIS B N 1
ATOM 4810 C CA . HIS B 1 105 ? 47.231 30.609 45.591 1.00 42.24 105 HIS B CA 1
ATOM 4811 C C . HIS B 1 105 ? 47.950 31.856 46.107 1.00 36.93 105 HIS B C 1
ATOM 4812 O O . HIS B 1 105 ? 49.104 32.126 45.734 1.00 30.81 105 HIS B O 1
ATOM 4819 N N . PRO B 1 106 ? 47.264 32.657 46.934 1.00 37.08 106 PRO B N 1
ATOM 4820 C CA . PRO B 1 106 ? 47.904 33.819 47.576 1.00 37.31 106 PRO B CA 1
ATOM 4821 C C . PRO B 1 106 ? 49.110 33.463 48.436 1.00 40.64 106 PRO B C 1
ATOM 4822 O O . PRO B 1 106 ? 50.044 34.265 48.549 1.00 34.12 106 PRO B O 1
ATOM 4826 N N . PHE B 1 107 ? 49.110 32.303 49.069 1.00 33.78 107 PHE B N 1
ATOM 4827 C CA . PHE B 1 107 ? 50.148 31.908 50.009 1.00 31.51 107 PHE B CA 1
ATOM 4828 C C . PHE B 1 107 ? 50.652 30.560 49.544 1.00 30.68 107 PHE B C 1
ATOM 4829 O O . PHE B 1 107 ? 50.047 29.949 48.661 1.00 31.72 107 PHE B O 1
ATOM 4837 N N . PRO B 1 108 ? 51.781 30.086 50.082 1.00 29.99 108 PRO B N 1
ATOM 4838 C CA . PRO B 1 108 ? 52.248 28.744 49.728 1.00 28.04 108 PRO B CA 1
ATOM 4839 C C . PRO B 1 108 ? 51.138 27.731 49.954 1.00 35.36 108 PRO B C 1
ATOM 4840 O O . PRO B 1 108 ? 50.338 27.846 50.894 1.00 27.34 108 PRO B O 1
ATOM 4844 N N . TRP B 1 109 ? 51.102 26.732 49.067 1.00 29.60 109 TRP B N 1
ATOM 4845 C CA . TRP B 1 109 ? 50.022 25.762 49.022 1.00 29.63 109 TRP B CA 1
ATOM 4846 C C . TRP B 1 109 ? 50.634 24.432 48.626 1.00 31.14 109 TRP B C 1
ATOM 4847 O O . TRP B 1 109 ? 51.229 24.327 47.552 1.00 31.53 109 TRP B O 1
ATOM 4858 N N . ARG B 1 110 ? 50.510 23.436 49.522 1.00 29.01 110 ARG B N 1
ATOM 4859 C CA . ARG B 1 110 ? 51.256 22.198 49.350 1.00 32.78 110 ARG B CA 1
ATOM 4860 C C . ARG B 1 110 ? 51.079 21.595 47.964 1.00 35.87 110 ARG B C 1
ATOM 4861 O O . ARG B 1 110 ? 52.057 21.167 47.334 1.00 39.19 110 ARG B O 1
ATOM 4869 N N . GLY B 1 111 ? 49.842 21.509 47.480 1.00 32.24 111 GLY B N 1
ATOM 4870 C CA . GLY B 1 111 ? 49.665 20.936 46.103 1.00 32.98 111 GLY B CA 1
ATOM 4871 C C . GLY B 1 111 ? 50.264 21.750 44.954 1.00 36.53 111 GLY B C 1
ATOM 4872 O O . GLY B 1 111 ? 50.391 21.227 43.834 1.00 36.36 111 GLY B O 1
ATOM 4873 N N . GLU B 1 112 ? 50.615 23.012 45.183 1.00 29.68 112 GLU B N 1
ATOM 4874 C CA . GLU B 1 112 ? 51.018 23.880 44.079 1.00 33.21 112 GLU B CA 1
ATOM 4875 C C . GLU B 1 112 ? 52.496 23.749 43.733 1.00 37.76 112 GLU B C 1
ATOM 4876 O O . GLU B 1 112 ? 52.873 24.034 42.590 1.00 37.63 112 GLU B O 1
ATOM 4882 N N . SER B 1 113 ? 53.342 23.325 44.671 1.00 34.61 113 SER B N 1
ATOM 4883 C CA . SER B 1 113 ? 54.776 23.274 44.405 1.00 39.00 113 SER B CA 1
ATOM 4884 C C . SER B 1 113 ? 55.473 22.420 45.461 1.00 39.48 113 SER B C 1
ATOM 4885 O O . SER B 1 113 ? 55.123 22.485 46.647 1.00 34.43 113 SER B O 1
ATOM 4888 N N . GLU B 1 114 ? 56.498 21.664 45.045 1.00 32.41 114 GLU B N 1
ATOM 4889 C CA . GLU B 1 114 ? 57.292 20.957 46.051 1.00 34.31 114 GLU B CA 1
ATOM 4890 C C . GLU B 1 114 ? 58.083 21.913 46.936 1.00 37.95 114 GLU B C 1
ATOM 4891 O O . GLU B 1 114 ? 58.610 21.482 47.956 1.00 34.54 114 GLU B O 1
ATOM 4897 N N . TYR B 1 115 ? 58.194 23.191 46.547 1.00 33.57 115 TYR B N 1
ATOM 4898 C CA . TYR B 1 115 ? 58.799 24.220 47.396 1.00 29.40 115 TYR B CA 1
ATOM 4899 C C . TYR B 1 115 ? 57.842 24.780 48.437 1.00 32.68 115 TYR B C 1
ATOM 4900 O O . TYR B 1 115 ? 58.254 25.612 49.277 1.00 33.13 115 TYR B O 1
ATOM 4909 N N . ASP B 1 116 ? 56.580 24.376 48.417 1.00 30.16 116 ASP B N 1
ATOM 4910 C CA . ASP B 1 116 ? 55.623 24.829 49.424 1.00 29.13 116 ASP B CA 1
ATOM 4911 C C . ASP B 1 116 ? 55.422 23.696 50.426 1.00 31.29 116 ASP B C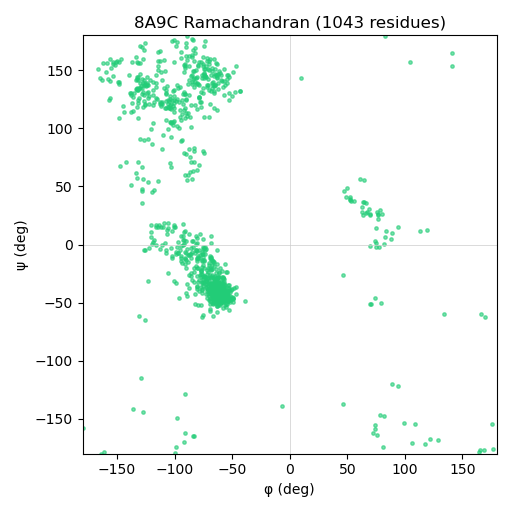 1
ATOM 4912 O O . ASP B 1 116 ? 54.737 22.710 50.140 1.00 33.90 116 ASP B O 1
ATOM 4917 N N . VAL B 1 117 ? 56.019 23.865 51.600 1.00 27.47 117 VAL B N 1
ATOM 4918 C CA . VAL B 1 117 ? 56.056 22.811 52.615 1.00 30.10 117 VAL B CA 1
ATOM 4919 C C . VAL B 1 117 ? 54.749 22.742 53.392 1.00 28.25 117 VAL B C 1
ATOM 4920 O O . VAL B 1 117 ? 54.264 21.660 53.745 1.00 28.97 117 VAL B O 1
ATOM 4924 N N . LEU B 1 118 ? 54.161 23.895 53.671 1.00 29.35 118 LEU B N 1
ATOM 4925 C CA . LEU B 1 118 ? 52.998 24.018 54.540 1.00 29.08 118 LEU B CA 1
ATOM 4926 C C . LEU B 1 118 ? 52.016 25.003 53.918 1.00 26.20 118 LEU B C 1
ATOM 4927 O O . LEU B 1 118 ? 52.405 26.106 53.515 1.00 28.64 118 LEU B O 1
ATOM 4932 N N . SER B 1 119 ? 50.754 24.606 53.788 1.00 28.60 119 SER B N 1
ATOM 4933 C CA . SER B 1 119 ? 49.746 25.530 53.288 1.00 25.10 119 SER B CA 1
ATOM 4934 C C . SER B 1 119 ? 49.397 26.477 54.437 1.00 24.40 119 SER B C 1
ATOM 4935 O O . SER B 1 119 ? 49.130 26.023 55.549 1.00 25.17 119 SER B O 1
ATOM 4938 N N . VAL B 1 120 ? 49.395 27.791 54.180 1.00 25.95 120 VAL B N 1
ATOM 4939 C CA . VAL B 1 120 ? 49.170 28.756 55.246 1.00 28.45 120 VAL B CA 1
ATOM 4940 C C . VAL B 1 120 ? 48.100 29.730 54.778 1.00 27.08 120 VAL B C 1
ATOM 4941 O O . VAL B 1 120 ? 47.707 29.771 53.604 1.00 26.93 120 VAL B O 1
ATOM 4945 N N . GLY B 1 121 ? 47.651 30.543 55.712 1.00 31.37 121 GLY B N 1
ATOM 4946 C CA . GLY B 1 121 ? 46.556 31.475 55.458 1.00 28.40 121 GLY B CA 1
ATOM 4947 C C . GLY B 1 121 ? 46.172 32.016 56.821 1.00 30.41 121 GLY B C 1
ATOM 4948 O O . GLY B 1 121 ? 46.272 33.221 57.067 1.00 29.80 121 GLY B O 1
ATOM 4949 N N . HIS B 1 122 ? 45.724 31.146 57.718 1.00 23.82 122 HIS B N 1
ATOM 4950 C CA . HIS B 1 122 ? 45.818 31.484 59.143 1.00 26.75 122 HIS B CA 1
ATOM 4951 C C . HIS B 1 122 ? 47.295 31.660 59.514 1.00 30.22 122 HIS B C 1
ATOM 4952 O O . HIS B 1 122 ? 48.187 31.089 58.868 1.00 26.10 122 HIS B O 1
ATOM 4959 N N . SER B 1 123 ? 47.551 32.550 60.500 1.00 27.25 123 SER B N 1
ATOM 4960 C CA . SER B 1 123 ? 48.885 32.946 60.944 1.00 23.67 123 SER B CA 1
ATOM 4961 C C . SER B 1 123 ? 49.396 32.048 62.050 1.00 24.96 123 SER B C 1
ATOM 4962 O O . SER B 1 123 ? 48.628 31.374 62.758 1.00 23.62 123 SER B O 1
ATOM 4965 N N . SER B 1 124 ? 50.724 32.046 62.193 1.00 21.66 124 SER B N 1
ATOM 4966 C CA . SER B 1 124 ? 51.375 31.607 63.416 1.00 22.35 124 SER B CA 1
ATOM 4967 C C . SER B 1 124 ? 51.559 30.105 63.478 1.00 24.31 124 SER B C 1
ATOM 4968 O O . SER B 1 124 ? 51.865 29.568 64.581 1.00 24.36 124 SER B O 1
ATOM 4971 N N . THR B 1 125 ? 51.343 29.408 62.366 1.00 22.52 125 THR B N 1
ATOM 4972 C CA . THR B 1 125 ? 51.455 27.957 62.351 1.00 21.96 125 THR B CA 1
ATOM 4973 C C . THR B 1 125 ? 52.862 27.489 61.987 1.00 25.08 125 THR B C 1
ATOM 4974 O O . THR B 1 125 ? 53.163 26.295 62.131 1.00 24.09 125 THR B O 1
ATOM 4978 N N . SER B 1 126 ? 53.721 28.396 61.517 1.00 23.18 126 SER B N 1
ATOM 4979 C CA . SER B 1 126 ? 55.020 27.987 60.956 1.00 23.80 126 SER B CA 1
ATOM 4980 C C . SER B 1 126 ? 55.949 27.369 61.998 1.00 23.54 126 SER B C 1
ATOM 4981 O O . SER B 1 126 ? 56.592 26.363 61.709 1.00 25.15 126 SER B O 1
ATOM 4984 N N . ILE B 1 127 ? 56.061 27.942 63.205 1.00 25.06 127 ILE B N 1
ATOM 4985 C CA . ILE B 1 127 ? 57.005 27.370 64.179 1.00 22.24 127 ILE B CA 1
ATOM 4986 C C . ILE B 1 127 ? 56.573 25.968 64.593 1.00 22.52 127 ILE B C 1
ATOM 4987 O O . ILE B 1 127 ? 57.402 25.053 64.685 1.00 23.44 127 ILE B O 1
ATOM 4992 N N . SER B 1 128 ? 55.279 25.796 64.910 1.00 20.42 128 SER B N 1
ATOM 4993 C CA . SER B 1 128 ? 54.774 24.497 65.317 1.00 22.62 128 SER B CA 1
ATOM 4994 C C . SER B 1 128 ? 55.093 23.461 64.262 1.00 24.14 128 SER B C 1
ATOM 4995 O O . SER B 1 128 ? 55.607 22.377 64.569 1.00 22.71 128 SER B O 1
ATOM 4998 N N . ALA B 1 129 ? 54.738 23.765 63.002 1.00 21.08 129 ALA B N 1
ATOM 4999 C CA . ALA B 1 129 ? 55.008 22.797 61.946 1.00 24.40 129 ALA B CA 1
ATOM 5000 C C . ALA B 1 129 ? 56.505 22.605 61.765 1.00 25.87 129 ALA B C 1
ATOM 5001 O O . ALA B 1 129 ? 56.973 21.466 61.588 1.00 23.37 129 ALA B O 1
ATOM 5003 N N . GLY B 1 130 ? 57.266 23.698 61.852 1.00 20.17 130 GLY B N 1
ATOM 5004 C CA . GLY B 1 130 ? 58.712 23.600 61.684 1.00 23.81 130 GLY B CA 1
ATOM 5005 C C . GLY B 1 130 ? 59.353 22.684 62.717 1.00 25.15 130 GLY B C 1
ATOM 5006 O O . GLY B 1 130 ? 60.308 21.967 62.411 1.00 22.76 130 GLY B O 1
ATOM 5007 N N . ILE B 1 131 ? 58.865 22.722 63.960 1.00 22.89 131 ILE B N 1
ATOM 5008 C CA . ILE B 1 131 ? 59.382 21.799 64.990 1.00 20.23 131 ILE B CA 1
ATOM 5009 C C . ILE B 1 131 ? 59.110 20.343 64.597 1.00 23.77 131 ILE B C 1
ATOM 5010 O O . ILE B 1 131 ? 59.982 19.472 64.738 1.00 25.14 131 ILE B O 1
ATOM 5015 N N . GLY B 1 132 ? 57.907 20.043 64.091 1.00 22.73 132 GLY B N 1
ATOM 5016 C CA . GLY B 1 132 ? 57.652 18.676 63.651 1.00 19.12 132 GLY B CA 1
ATOM 5017 C C . GLY B 1 132 ? 58.553 18.251 62.500 1.00 24.27 132 GLY B C 1
ATOM 5018 O O . GLY B 1 132 ? 59.050 17.115 62.458 1.00 23.13 132 GLY B O 1
ATOM 5019 N N . VAL B 1 133 ? 58.723 19.145 61.512 1.00 24.74 133 VAL B N 1
ATOM 5020 C CA . VAL B 1 133 ? 59.600 18.879 60.367 1.00 23.07 133 VAL B CA 1
ATOM 5021 C C . VAL B 1 133 ? 61.035 18.667 60.832 1.00 24.30 133 VAL B C 1
ATOM 5022 O O . VAL B 1 133 ? 61.743 17.780 60.332 1.00 27.44 133 VAL B O 1
ATOM 5026 N N . ALA B 1 134 ? 61.494 19.503 61.766 1.00 24.00 134 ALA B N 1
ATOM 5027 C CA . ALA B 1 134 ? 62.866 19.393 62.271 1.00 27.00 134 ALA B CA 1
ATOM 5028 C C . ALA B 1 134 ? 63.064 18.115 63.069 1.00 26.88 134 ALA B C 1
ATOM 5029 O O . ALA B 1 134 ? 64.086 17.443 62.909 1.00 28.70 134 ALA B O 1
ATOM 5031 N N . ILE B 1 135 ? 62.103 17.759 63.937 1.00 21.19 135 ILE B N 1
ATOM 5032 C CA . ILE B 1 135 ? 62.191 16.472 64.657 1.00 22.58 135 ILE B CA 1
ATOM 5033 C C . ILE B 1 135 ? 62.199 15.304 63.664 1.00 28.75 135 ILE B C 1
ATOM 5034 O O . ILE B 1 135 ? 62.972 14.342 63.800 1.00 27.27 135 ILE B O 1
ATOM 5039 N N . ALA B 1 136 ? 61.360 15.376 62.633 1.00 26.26 136 ALA B N 1
ATOM 5040 C CA . ALA B 1 136 ? 61.370 14.331 61.608 1.00 28.85 136 ALA B CA 1
ATOM 5041 C C . ALA B 1 136 ? 62.726 14.273 60.907 1.00 30.78 136 ALA B C 1
ATOM 5042 O O . ALA B 1 136 ? 63.260 13.182 60.635 1.00 30.33 136 ALA B O 1
ATOM 5044 N N . ALA B 1 137 ? 63.295 15.442 60.619 1.00 26.36 137 ALA B N 1
ATOM 5045 C CA . ALA B 1 137 ? 64.553 15.499 59.886 1.00 26.81 137 ALA B CA 1
ATOM 5046 C C . ALA B 1 137 ? 65.672 14.839 60.685 1.00 25.89 137 ALA B C 1
ATOM 5047 O O . ALA B 1 137 ? 66.525 14.126 60.120 1.00 31.83 137 ALA B O 1
ATOM 5049 N N . ALA B 1 138 ? 65.679 15.052 61.994 1.00 26.30 138 ALA B N 1
ATOM 5050 C CA . ALA B 1 138 ? 66.698 14.437 62.833 1.00 29.88 138 ALA B CA 1
ATOM 5051 C C . ALA B 1 138 ? 66.553 12.929 62.826 1.00 31.08 138 ALA B C 1
ATOM 5052 O O . ALA B 1 138 ? 67.537 12.216 62.705 1.00 34.83 138 ALA B O 1
ATOM 5054 N N . LYS B 1 139 ? 65.327 12.428 62.915 1.00 25.84 139 LYS B N 1
ATOM 5055 C CA . LYS B 1 139 ? 65.126 10.983 62.876 1.00 28.87 139 LYS B CA 1
ATOM 5056 C C . LYS B 1 139 ? 65.483 10.396 61.517 1.00 31.58 139 LYS B C 1
ATOM 5057 O O . LYS B 1 139 ? 66.020 9.285 61.438 1.00 27.76 139 LYS B O 1
ATOM 5063 N N . GLU B 1 140 ? 65.196 11.131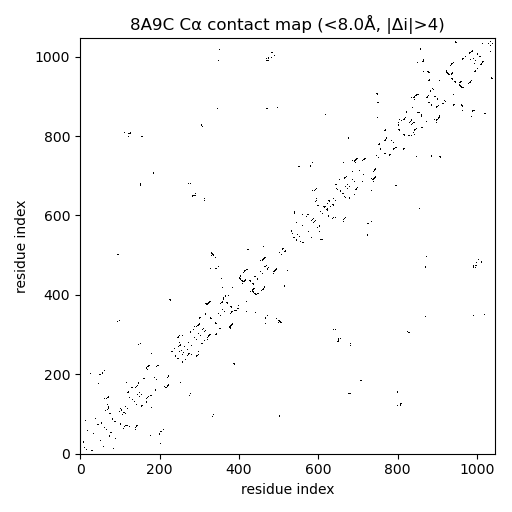 60.435 1.00 33.39 140 GLU B N 1
ATOM 5064 C CA . GLU B 1 140 ? 65.554 10.679 59.099 1.00 31.69 140 GLU B CA 1
ATOM 5065 C C . GLU B 1 140 ? 67.060 10.486 58.975 1.00 36.75 140 GLU B C 1
ATOM 5066 O O . GLU B 1 140 ? 67.526 9.540 58.322 1.00 36.47 140 GLU B O 1
ATOM 5072 N N . ASP B 1 141 ? 67.844 11.378 59.597 1.00 35.02 141 ASP B N 1
ATOM 5073 C CA . ASP B 1 141 ? 69.300 11.207 59.658 1.00 37.57 141 ASP B CA 1
ATOM 5074 C C . ASP B 1 141 ? 69.928 11.325 58.272 1.00 38.84 141 ASP B C 1
ATOM 5075 O O . ASP B 1 141 ? 70.887 10.628 57.947 1.00 45.30 141 ASP B O 1
ATOM 5080 N N . LYS B 1 142 ? 69.380 12.202 57.436 1.00 39.11 142 LYS B N 1
ATOM 5081 C CA . LYS B 1 142 ? 69.975 12.517 56.145 1.00 39.26 142 LYS B CA 1
ATOM 5082 C C . LYS B 1 142 ? 70.423 13.972 56.058 1.00 38.66 142 LYS B C 1
ATOM 5083 O O . LYS B 1 142 ? 70.598 14.490 54.954 1.00 42.91 142 LYS B O 1
ATOM 5089 N N . GLN B 1 143 ? 70.544 14.653 57.202 1.00 42.04 143 GLN B N 1
ATOM 5090 C CA . GLN B 1 143 ? 71.080 16.013 57.297 1.00 43.61 143 GLN B CA 1
ATOM 5091 C C . GLN B 1 143 ? 70.191 17.055 56.623 1.00 37.99 143 GLN B C 1
ATOM 5092 O O . GLN B 1 143 ? 70.663 18.120 56.230 1.00 36.96 143 GLN B O 1
ATOM 5098 N N . ARG B 1 144 ? 68.893 16.780 56.550 1.00 33.25 144 ARG B N 1
ATOM 5099 C CA . ARG B 1 144 ? 67.937 17.754 56.053 1.00 35.02 144 ARG B CA 1
ATOM 5100 C C . ARG B 1 144 ? 67.788 18.898 57.055 1.00 33.01 144 ARG B C 1
ATOM 5101 O O . ARG B 1 144 ? 67.635 18.652 58.248 1.00 31.81 144 ARG B O 1
ATOM 5109 N N . ARG B 1 145 ? 67.838 20.146 56.579 1.00 31.74 145 ARG B N 1
ATOM 5110 C CA . ARG B 1 145 ? 67.695 21.300 57.462 1.00 31.71 145 ARG B CA 1
ATOM 5111 C C . ARG B 1 145 ? 66.282 21.872 57.387 1.00 31.34 145 ARG B C 1
ATOM 5112 O O . ARG B 1 145 ? 65.563 21.706 56.390 1.00 34.31 145 ARG B O 1
ATOM 5120 N N . ALA B 1 146 ? 65.907 22.584 58.458 1.00 33.55 146 ALA B N 1
ATOM 5121 C CA . ALA B 1 146 ? 64.587 23.187 58.614 1.00 30.71 146 ALA B CA 1
ATOM 5122 C C . ALA B 1 146 ? 64.694 24.655 59.007 1.00 31.18 146 ALA B C 1
ATOM 5123 O O . ALA B 1 146 ? 65.464 25.015 59.905 1.00 28.30 146 ALA B O 1
ATOM 5125 N N . VAL B 1 147 ? 63.895 25.499 58.351 1.00 29.10 147 VAL B N 1
ATOM 5126 C CA . VAL B 1 147 ? 63.876 26.933 58.643 1.00 28.15 147 VAL B CA 1
ATOM 5127 C C . VAL B 1 147 ? 62.461 27.446 58.394 1.00 27.53 147 VAL B C 1
ATOM 5128 O O . VAL B 1 147 ? 61.784 27.020 57.447 1.00 30.08 147 VAL B O 1
ATOM 5132 N N . CYS B 1 148 ? 61.992 28.320 59.261 1.00 25.53 148 CYS B N 1
ATOM 5133 C CA . CYS B 1 148 ? 60.706 28.955 59.067 1.00 27.50 148 CYS B CA 1
ATOM 5134 C C . CYS B 1 148 ? 60.844 30.469 59.224 1.00 30.97 148 CYS B C 1
ATOM 5135 O O . CYS B 1 148 ? 61.773 30.983 59.867 1.00 29.45 148 CYS B O 1
ATOM 5138 N N . VAL B 1 149 ? 59.903 31.184 58.613 1.00 27.53 149 VAL B N 1
ATOM 5139 C CA . VAL B 1 149 ? 59.907 32.645 58.601 1.00 28.05 149 VAL B CA 1
ATOM 5140 C C . VAL B 1 149 ? 58.567 33.118 59.126 1.00 29.04 149 VAL B C 1
ATOM 5141 O O . VAL B 1 149 ? 57.531 32.822 58.512 1.00 30.06 149 VAL B O 1
ATOM 5145 N N . ILE B 1 150 ? 58.581 33.884 60.233 1.00 29.66 150 ILE B N 1
ATOM 5146 C CA . ILE B 1 150 ? 57.349 34.305 60.886 1.00 25.54 150 ILE B CA 1
ATOM 5147 C C . ILE B 1 150 ? 57.355 35.828 61.032 1.00 30.39 150 ILE B C 1
ATOM 5148 O O . ILE B 1 150 ? 58.380 36.430 61.378 1.00 30.49 150 ILE B O 1
ATOM 5153 N N . GLY B 1 151 ? 56.209 36.435 60.779 1.00 26.90 151 GLY B N 1
ATOM 5154 C CA . GLY B 1 151 ? 56.056 37.889 60.950 1.00 31.56 151 GLY B CA 1
ATOM 5155 C C . GLY B 1 151 ? 55.938 38.341 62.422 1.00 35.52 151 GLY B C 1
ATOM 5156 O O . GLY B 1 151 ? 55.606 37.577 63.341 1.00 29.64 151 GLY B O 1
ATOM 5157 N N . ASP B 1 152 ? 56.192 39.633 62.662 1.00 35.30 152 ASP B N 1
ATOM 5158 C CA . ASP B 1 152 ? 56.101 40.132 64.039 1.00 32.34 152 ASP B CA 1
ATOM 5159 C C . ASP B 1 152 ? 54.658 40.152 64.555 1.00 29.18 152 ASP B C 1
ATOM 5160 O O . ASP B 1 152 ? 54.439 39.994 65.756 1.00 34.29 152 ASP B O 1
ATOM 5165 N N . GLY B 1 153 ? 53.654 40.291 63.689 1.00 32.30 153 GLY B N 1
ATOM 5166 C CA . GLY B 1 153 ? 52.285 40.122 64.168 1.00 32.77 153 GLY B CA 1
ATOM 5167 C C . GLY B 1 153 ? 51.945 38.669 64.478 1.00 28.92 153 GLY B C 1
ATOM 5168 O O . GLY B 1 153 ? 51.248 38.370 65.456 1.00 30.58 153 GLY B O 1
ATOM 5169 N N . ALA B 1 154 ? 52.408 37.744 63.640 1.00 26.73 154 ALA B N 1
ATOM 5170 C CA . ALA B 1 154 ? 52.035 36.348 63.838 1.00 29.27 154 ALA B CA 1
ATOM 5171 C C . ALA B 1 154 ? 52.648 35.781 65.111 1.00 24.39 154 ALA B C 1
ATOM 5172 O O . ALA B 1 154 ? 52.116 34.819 65.699 1.00 25.09 154 ALA B O 1
ATOM 5174 N N . ILE B 1 155 ? 53.780 36.305 65.535 1.00 26.31 155 ILE B N 1
ATOM 5175 C CA . ILE B 1 155 ? 54.412 35.723 66.707 1.00 26.06 155 ILE B CA 1
ATOM 5176 C C . ILE B 1 155 ? 53.682 36.134 67.995 1.00 31.86 155 ILE B C 1
ATOM 5177 O O . ILE B 1 155 ? 54.029 35.643 69.069 1.00 34.89 155 ILE B O 1
ATOM 5182 N N . THR B 1 156 ? 52.648 36.993 67.913 1.00 25.62 156 THR B N 1
ATOM 5183 C CA . THR B 1 156 ? 51.805 37.300 69.073 1.00 26.98 156 THR B CA 1
ATOM 5184 C C . THR B 1 156 ? 50.776 36.224 69.401 1.00 28.16 156 THR B C 1
ATOM 5185 O O . THR B 1 156 ? 50.074 36.338 70.426 1.00 27.04 156 THR B O 1
ATOM 5189 N N . ALA B 1 157 ? 50.612 35.231 68.548 1.00 24.09 157 ALA B N 1
ATOM 5190 C CA . ALA B 1 157 ? 49.600 34.225 68.762 1.00 22.96 157 ALA B CA 1
ATOM 5191 C C . ALA B 1 157 ? 50.031 33.230 69.846 1.00 20.72 157 ALA B C 1
ATOM 5192 O O . ALA B 1 157 ? 51.197 32.852 69.953 1.00 21.80 157 ALA B O 1
ATOM 5194 N N . GLY B 1 158 ? 49.038 32.763 70.606 1.00 19.43 158 GLY B N 1
ATOM 5195 C CA . GLY B 1 158 ? 49.305 31.801 71.675 1.00 22.58 158 GLY B CA 1
ATOM 5196 C C . GLY B 1 158 ? 49.985 30.540 71.163 1.00 20.45 158 GLY B C 1
ATOM 5197 O O . GLY B 1 158 ? 50.931 30.066 71.771 1.00 21.16 158 GLY B O 1
ATOM 5198 N N . MET B 1 159 ? 49.591 30.049 69.971 1.00 21.45 159 MET B N 1
ATOM 5199 C CA . MET B 1 159 ? 50.243 28.825 69.470 1.00 21.04 159 MET B CA 1
ATOM 5200 C C . MET B 1 159 ? 51.712 29.037 69.115 1.00 21.24 159 MET B C 1
ATOM 5201 O O . MET B 1 159 ? 52.498 28.081 69.138 1.00 20.96 159 MET B O 1
ATOM 5206 N N . ALA B 1 160 ? 52.105 30.254 68.774 1.00 21.07 160 ALA B N 1
ATOM 5207 C CA . ALA B 1 160 ? 53.525 30.508 68.521 1.00 18.93 160 ALA B CA 1
ATOM 5208 C C . ALA B 1 160 ? 54.307 30.461 69.823 1.00 17.84 160 ALA B C 1
ATOM 5209 O O . ALA B 1 160 ? 55.441 29.986 69.855 1.00 21.72 160 ALA B O 1
ATOM 5211 N N . PHE B 1 161 ? 53.725 30.974 70.904 1.00 20.28 161 PHE B N 1
ATOM 5212 C CA . PHE B 1 161 ? 54.407 30.851 72.197 1.00 23.43 161 PHE B CA 1
ATOM 5213 C C . PHE B 1 161 ? 54.469 29.377 72.625 1.00 22.56 161 PHE B C 1
ATOM 5214 O O . PHE B 1 161 ? 55.488 28.926 73.172 1.00 23.15 161 PHE B O 1
ATOM 5222 N N . GLU B 1 162 ? 53.371 28.640 72.449 1.00 20.75 162 GLU B N 1
ATOM 5223 C CA . GLU B 1 162 ? 53.408 27.193 72.769 1.00 23.67 162 GLU B CA 1
ATOM 5224 C C . GLU B 1 162 ? 54.548 26.497 72.038 1.00 23.90 162 GLU B C 1
ATOM 5225 O O . GLU B 1 162 ? 55.243 25.631 72.608 1.00 23.28 162 GLU B O 1
ATOM 5231 N N . ALA B 1 163 ? 54.691 26.788 70.736 1.00 20.83 163 ALA B N 1
ATOM 5232 C CA . ALA B 1 163 ? 55.751 26.176 69.930 1.00 22.69 163 ALA B CA 1
ATOM 5233 C C . ALA B 1 163 ? 57.140 26.590 70.405 1.00 25.86 163 ALA B C 1
ATOM 5234 O O . ALA B 1 163 ? 58.039 25.744 70.525 1.00 23.46 163 ALA B O 1
ATOM 5236 N N . MET B 1 164 ? 57.359 27.885 70.638 1.00 23.55 164 MET B N 1
ATOM 5237 C CA . MET B 1 164 ? 58.678 28.324 71.124 1.00 22.27 164 MET B CA 1
ATOM 5238 C C . MET B 1 164 ? 59.005 27.666 72.470 1.00 24.61 164 MET B C 1
ATOM 5239 O O . MET B 1 164 ? 60.133 27.228 72.692 1.00 24.18 164 MET B O 1
ATOM 5244 N N . ASN B 1 165 ? 58.033 27.593 73.371 1.00 19.67 165 ASN B N 1
ATOM 5245 C CA . ASN B 1 165 ? 58.270 26.926 74.647 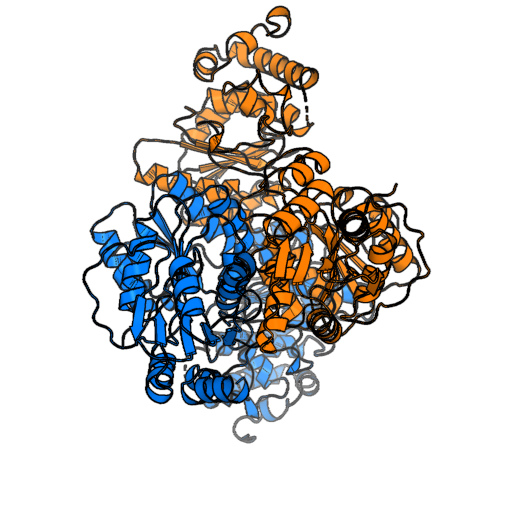1.00 26.41 165 ASN B CA 1
ATOM 5246 C C . ASN B 1 165 ? 58.618 25.441 74.454 1.00 24.62 165 ASN B C 1
ATOM 5247 O O . ASN B 1 165 ? 59.546 24.922 75.083 1.00 24.00 165 ASN B O 1
ATOM 5252 N N . HIS B 1 166 ? 57.923 24.746 73.551 1.00 21.91 166 HIS B N 1
ATOM 5253 C CA . HIS B 1 166 ? 58.279 23.354 73.273 1.00 23.58 166 HIS B CA 1
ATOM 5254 C C . HIS B 1 166 ? 59.664 23.249 72.627 1.00 27.09 166 HIS B C 1
ATOM 5255 O O . HIS B 1 166 ? 60.414 22.303 72.899 1.00 25.59 166 HIS B O 1
ATOM 5262 N N . ALA B 1 167 ? 60.021 24.207 71.764 1.00 21.82 167 ALA B N 1
ATOM 5263 C CA . ALA B 1 167 ? 61.348 24.182 71.159 1.00 24.42 167 ALA B CA 1
ATOM 5264 C C . ALA B 1 167 ? 62.419 24.289 72.229 1.00 24.65 167 ALA B C 1
ATOM 5265 O O . ALA B 1 167 ? 63.454 23.604 72.164 1.00 26.28 167 ALA B O 1
ATOM 5267 N N . GLY B 1 168 ? 62.174 25.119 73.231 1.00 26.00 168 GLY B N 1
ATOM 5268 C CA . GLY B 1 168 ? 63.150 25.276 74.306 1.00 29.09 168 GLY B CA 1
ATOM 5269 C C . GLY B 1 168 ? 63.331 24.004 75.111 1.00 29.53 168 GLY B C 1
ATOM 5270 O O . GLY B 1 168 ? 64.426 23.731 75.631 1.00 32.23 168 GLY B O 1
ATOM 5271 N N . ASP B 1 169 ? 62.273 23.213 75.215 1.00 27.19 169 ASP B N 1
ATOM 5272 C CA . ASP B 1 169 ? 62.298 21.932 75.922 1.00 32.81 169 ASP B CA 1
ATOM 5273 C C . ASP B 1 169 ? 63.018 20.870 75.093 1.00 35.25 169 ASP B C 1
ATOM 5274 O O . ASP B 1 169 ? 64.044 20.329 75.512 1.00 35.32 169 ASP B O 1
ATOM 5279 N N . ILE B 1 170 ? 62.517 20.563 73.893 1.00 27.91 170 ILE B N 1
ATOM 5280 C CA . ILE B 1 170 ? 63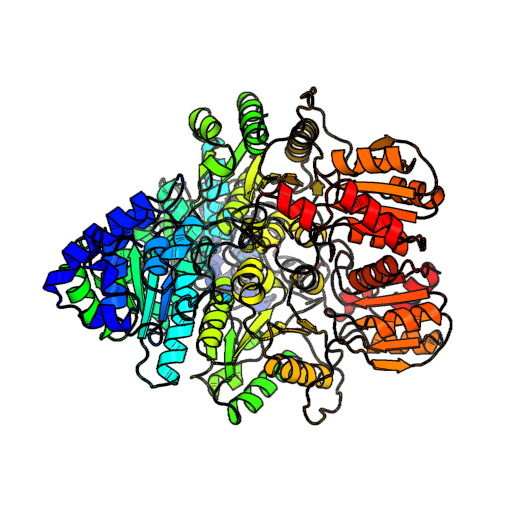.100 19.431 73.175 1.00 26.60 170 ILE B CA 1
ATOM 5281 C C . ILE B 1 170 ? 64.245 19.794 72.249 1.00 29.47 170 ILE B C 1
ATOM 5282 O O . ILE B 1 170 ? 64.923 18.889 71.744 1.00 30.52 170 ILE B O 1
ATOM 5287 N N . LYS B 1 171 ? 64.463 21.066 71.970 1.00 29.00 171 LYS B N 1
ATOM 5288 C CA . LYS B 1 171 ? 65.691 21.539 71.336 1.00 23.13 171 LYS B CA 1
ATOM 5289 C C . LYS B 1 171 ? 65.841 20.969 69.911 1.00 29.31 171 LYS B C 1
ATOM 5290 O O . LYS B 1 171 ? 66.884 20.403 69.562 1.00 29.44 171 LYS B O 1
ATOM 5296 N N . PRO B 1 172 ? 64.853 21.184 69.051 1.00 31.52 172 PRO B N 1
ATOM 5297 C CA . PRO B 1 172 ? 64.975 20.773 67.642 1.00 30.08 172 PRO B CA 1
ATOM 5298 C C . PRO B 1 172 ? 65.989 21.636 66.901 1.00 32.15 172 PRO B C 1
ATOM 5299 O O . PRO B 1 172 ? 66.288 22.768 67.305 1.00 29.04 172 PRO B O 1
ATOM 5303 N N . ASP B 1 173 ? 66.515 21.084 65.802 1.00 30.40 173 ASP B N 1
ATOM 5304 C CA . ASP B 1 173 ? 67.418 21.799 64.876 1.00 32.33 173 ASP B CA 1
ATOM 5305 C C . ASP B 1 173 ? 66.551 22.603 63.911 1.00 29.62 173 ASP B C 1
ATOM 5306 O O . ASP B 1 173 ? 66.271 22.186 62.782 1.00 31.46 173 ASP B O 1
ATOM 5311 N N . LEU B 1 174 ? 66.093 23.757 64.388 1.00 30.55 174 LEU B N 1
ATOM 5312 C CA . LEU B 1 174 ? 65.196 24.633 63.638 1.00 26.01 174 LEU B CA 1
ATOM 5313 C C . LEU B 1 174 ? 65.673 26.072 63.766 1.00 26.10 174 LEU B C 1
ATOM 5314 O O . LEU B 1 174 ? 65.938 26.544 64.876 1.00 30.89 174 LEU B O 1
ATOM 5319 N N . LEU B 1 175 ? 65.789 26.744 62.628 1.00 28.77 175 LEU B N 1
ATOM 5320 C CA . LEU B 1 175 ? 66.002 28.187 62.578 1.00 31.10 175 LEU B CA 1
ATOM 5321 C C . LEU B 1 175 ? 64.654 28.869 62.440 1.00 30.24 175 LEU B C 1
ATOM 5322 O O . LEU B 1 175 ? 63.882 28.531 61.530 1.00 26.88 175 LEU B O 1
ATOM 5327 N N . VAL B 1 176 ? 64.340 29.783 63.365 1.00 25.12 176 VAL B N 1
ATOM 5328 C CA . VAL B 1 176 ? 63.166 30.632 63.239 1.00 26.66 176 VAL B CA 1
ATOM 5329 C C . VAL B 1 176 ? 63.685 32.008 62.852 1.00 29.13 176 VAL B C 1
ATOM 5330 O O . VAL B 1 176 ? 64.503 32.590 63.585 1.00 30.86 176 VAL B O 1
ATOM 5334 N N . VAL B 1 177 ? 63.186 32.543 61.750 1.00 30.00 177 VAL B N 1
ATOM 5335 C CA . VAL B 1 177 ? 63.532 33.891 61.306 1.00 30.80 177 VAL B CA 1
ATOM 5336 C C . VAL B 1 177 ? 62.349 34.789 61.638 1.00 37.11 177 VAL B C 1
ATOM 5337 O O . VAL B 1 177 ? 61.242 34.587 61.125 1.00 26.95 177 VAL B O 1
ATOM 5341 N N . LEU B 1 178 ? 62.567 35.776 62.507 1.00 30.28 178 LEU B N 1
ATOM 5342 C CA . LEU B 1 178 ? 61.534 36.763 62.792 1.00 32.35 178 LEU B CA 1
ATOM 5343 C C . LEU B 1 178 ? 61.670 37.898 61.779 1.00 32.52 178 LEU B C 1
ATOM 5344 O O . LEU B 1 178 ? 62.672 38.610 61.783 1.00 29.96 178 LEU B O 1
ATOM 5349 N N . ASN B 1 179 ? 60.667 38.046 60.904 1.00 32.01 179 ASN B N 1
ATOM 5350 C CA . ASN B 1 179 ? 60.652 39.055 59.840 1.00 36.38 179 ASN B CA 1
ATOM 5351 C C . ASN B 1 179 ? 59.901 40.252 60.404 1.00 45.81 179 ASN B C 1
ATOM 5352 O O . ASN B 1 179 ? 58.673 40.357 60.289 1.00 36.87 179 ASN B O 1
ATOM 5357 N N . ASP B 1 180 ? 60.669 41.148 61.057 1.00 39.83 180 ASP B N 1
ATOM 5358 C CA . ASP B 1 180 ? 60.149 42.200 61.942 1.00 53.78 180 ASP B CA 1
ATOM 5359 C C . ASP B 1 180 ? 60.055 43.519 61.203 1.00 49.08 180 ASP B C 1
ATOM 5360 O O . ASP B 1 180 ? 61.059 44.214 61.022 1.00 53.95 180 ASP B O 1
ATOM 5365 N N . ASN B 1 181 ? 58.845 43.877 60.793 1.00 57.53 181 ASN B N 1
ATOM 5366 C CA . ASN B 1 181 ? 58.650 45.202 60.200 1.00 67.84 181 ASN B CA 1
ATOM 5367 C C . ASN B 1 181 ? 57.754 46.103 61.065 1.00 68.80 181 ASN B C 1
ATOM 5368 O O . ASN B 1 181 ? 57.133 47.045 60.560 1.00 65.22 181 ASN B O 1
ATOM 5373 N N . GLY B 1 203 ? 68.181 44.951 78.807 1.00 83.48 203 GLY B N 1
ATOM 5374 C CA . GLY B 1 203 ? 67.031 44.561 78.009 1.00 73.56 203 GLY B CA 1
ATOM 5375 C C . GLY B 1 203 ? 67.366 44.142 76.592 1.00 76.58 203 GLY B C 1
ATOM 5376 O O . GLY B 1 203 ? 68.331 43.414 76.353 1.00 79.22 203 GLY B O 1
ATOM 5377 N N . GLY B 1 204 ? 66.552 44.601 75.644 1.00 71.72 204 GLY B N 1
ATOM 5378 C CA . GLY B 1 204 ? 66.724 44.265 74.251 1.00 50.04 204 GLY B CA 1
ATOM 5379 C C . GLY B 1 204 ? 65.707 43.237 73.792 1.00 52.44 204 GLY B C 1
ATOM 5380 O O . GLY B 1 204 ? 65.152 42.465 74.589 1.00 46.96 204 GLY B O 1
ATOM 5381 N N . PRO B 1 205 ? 65.441 43.199 72.485 1.00 51.02 205 PRO B N 1
ATOM 5382 C CA . PRO B 1 205 ? 64.369 42.308 71.995 1.00 50.52 205 PRO B CA 1
ATOM 5383 C C . PRO B 1 205 ? 64.672 40.833 72.184 1.00 50.57 205 PRO B C 1
ATOM 5384 O O . PRO B 1 205 ? 63.733 40.042 72.340 1.00 54.13 205 PRO B O 1
ATOM 5388 N N . GLY B 1 206 ? 65.951 40.440 72.203 1.00 41.46 206 GLY B N 1
ATOM 5389 C CA . GLY B 1 206 ? 66.293 39.026 72.252 1.00 44.40 206 GLY B CA 1
ATOM 5390 C C . GLY B 1 206 ? 65.957 38.313 73.560 1.00 43.01 206 GLY B C 1
ATOM 5391 O O . GLY B 1 206 ? 65.836 37.088 73.551 1.00 39.18 206 GLY B O 1
ATOM 5392 N N . THR B 1 207 ? 65.808 39.042 74.682 1.00 36.72 207 THR B N 1
ATOM 5393 C CA . THR B 1 207 ? 65.745 38.374 75.996 1.00 43.40 207 THR B CA 1
ATOM 5394 C C . THR B 1 207 ? 64.570 37.390 76.085 1.00 39.85 207 THR B C 1
ATOM 5395 O O . THR B 1 207 ? 64.713 36.268 76.594 1.00 36.41 207 THR B O 1
ATOM 5399 N N . LEU B 1 208 ? 63.403 37.793 75.598 1.00 38.64 208 LEU B N 1
ATOM 5400 C CA . LEU B 1 208 ? 62.246 36.905 75.587 1.00 39.57 208 LEU B CA 1
ATOM 5401 C C . LEU B 1 208 ? 62.551 35.575 74.879 1.00 41.03 208 LEU B C 1
ATOM 5402 O O . LEU B 1 208 ? 62.307 34.493 75.428 1.00 35.94 208 LEU B O 1
ATOM 5407 N N . PHE B 1 209 ? 63.093 35.639 73.659 1.00 35.31 209 PHE B N 1
ATOM 5408 C CA . PHE B 1 209 ? 63.374 34.429 72.903 1.00 30.44 209 PHE B CA 1
ATOM 5409 C C . PHE B 1 209 ? 64.492 33.632 73.528 1.00 32.13 209 PHE B C 1
ATOM 5410 O O . PHE B 1 209 ? 64.466 32.399 73.495 1.00 28.87 209 PHE B O 1
ATOM 5418 N N . GLU B 1 210 ? 65.462 34.314 74.125 1.00 31.53 210 GLU B N 1
ATOM 5419 C CA . GLU B 1 210 ? 66.480 33.614 74.892 1.00 33.81 210 GLU B CA 1
ATOM 5420 C C . GLU B 1 210 ? 65.844 32.876 76.074 1.00 35.99 210 GLU B C 1
ATOM 5421 O O . GLU B 1 210 ? 66.204 31.733 76.368 1.00 35.79 210 GLU B O 1
ATOM 5427 N N . GLU B 1 211 ? 64.914 33.527 76.788 1.00 33.58 211 GLU B N 1
ATOM 5428 C CA . GLU B 1 211 ? 64.304 32.875 77.941 1.00 33.33 211 GLU B CA 1
ATOM 5429 C C . GLU B 1 211 ? 63.475 31.669 77.528 1.00 33.07 211 GLU B C 1
ATOM 5430 O O . GLU B 1 211 ? 63.324 30.730 78.323 1.00 35.67 211 GLU B O 1
ATOM 5436 N N . LEU B 1 212 ? 62.879 31.701 76.329 1.00 29.12 212 LEU B N 1
ATOM 5437 C CA . LEU B 1 212 ? 62.126 30.545 75.862 1.00 35.59 212 LEU B CA 1
ATOM 5438 C C . LEU B 1 212 ? 63.033 29.423 75.382 1.00 33.46 212 LEU B C 1
ATOM 5439 O O . LEU B 1 212 ? 62.556 28.293 75.208 1.00 35.84 212 LEU B O 1
ATOM 5444 N N . GLY B 1 213 ? 64.318 29.706 75.183 1.00 33.89 213 GLY B N 1
ATOM 5445 C CA . GLY B 1 213 ? 65.287 28.651 74.978 1.00 33.05 213 GLY B CA 1
ATOM 5446 C C . GLY B 1 213 ? 65.997 28.717 73.640 1.00 31.49 213 GLY B C 1
ATOM 5447 O O . GLY B 1 213 ? 66.684 27.768 73.273 1.00 37.57 213 GLY B O 1
ATOM 5448 N N . PHE B 1 214 ? 65.868 29.823 72.909 1.00 29.19 214 PHE B N 1
ATOM 5449 C CA . PHE B 1 214 ? 66.559 29.952 71.628 1.00 33.04 214 PHE B CA 1
ATOM 5450 C C . PHE B 1 214 ? 67.932 30.578 71.784 1.00 29.53 214 PHE B C 1
ATOM 5451 O O . PHE B 1 214 ? 68.171 31.353 72.702 1.00 36.64 214 PHE B O 1
ATOM 5459 N N . ASN B 1 215 ? 68.836 30.222 70.866 1.00 30.37 215 ASN B N 1
ATOM 5460 C CA . ASN B 1 215 ? 70.032 31.012 70.602 1.00 34.84 215 ASN B CA 1
ATOM 5461 C C . ASN B 1 215 ? 69.630 32.159 69.687 1.00 33.29 215 ASN B C 1
ATOM 5462 O O . ASN B 1 215 ? 69.210 31.923 68.557 1.00 36.52 215 ASN B O 1
ATOM 5467 N N . TYR B 1 216 ? 69.766 33.399 70.165 1.00 36.55 216 TYR B N 1
ATOM 5468 C CA . TYR B 1 216 ? 69.219 34.575 69.492 1.00 35.12 216 TYR B CA 1
ATOM 5469 C C . TYR B 1 216 ? 70.327 35.410 68.856 1.00 39.76 216 TYR B C 1
ATOM 5470 O O . TYR B 1 216 ? 71.324 35.745 69.517 1.00 39.01 216 TYR B O 1
ATOM 5479 N N . ILE B 1 217 ? 70.107 35.803 67.601 1.00 31.63 217 ILE B N 1
ATOM 5480 C CA . ILE B 1 217 ? 71.028 36.645 66.856 1.00 36.91 217 ILE B CA 1
ATOM 5481 C C . ILE B 1 217 ? 70.237 37.815 66.287 1.00 40.97 217 ILE B C 1
ATOM 5482 O O . ILE B 1 217 ? 69.199 37.613 65.644 1.00 35.80 217 ILE B O 1
ATOM 5487 N N . GLY B 1 218 ? 70.727 39.036 66.502 1.00 39.58 218 GLY B N 1
ATOM 5488 C CA . GLY B 1 218 ? 70.121 40.186 65.869 1.00 39.73 218 GLY B CA 1
ATOM 5489 C C . GLY B 1 218 ? 69.792 41.303 66.840 1.00 44.29 218 GLY B C 1
ATOM 5490 O O . GLY B 1 218 ? 70.199 41.300 68.005 1.00 41.23 218 GLY B O 1
ATOM 5491 N N . PRO B 1 219 ? 69.020 42.287 66.364 1.00 42.47 219 PRO B N 1
ATOM 5492 C CA . PRO B 1 219 ? 68.396 42.339 65.035 1.00 40.38 219 PRO B CA 1
ATOM 5493 C C . PRO B 1 219 ? 69.425 42.655 63.971 1.00 35.78 219 PRO B C 1
ATOM 5494 O O . PRO B 1 219 ? 70.347 43.406 64.251 1.00 39.76 219 PRO B O 1
ATOM 5498 N N . VAL B 1 220 ? 69.298 42.110 62.760 1.00 36.66 220 VAL B N 1
ATOM 5499 C CA . VAL B 1 220 ? 70.224 42.364 61.665 1.00 40.04 220 VAL B CA 1
ATOM 5500 C C . VAL B 1 220 ? 69.481 43.108 60.565 1.00 42.36 220 VAL B C 1
ATOM 5501 O O . VAL B 1 220 ? 68.251 43.174 60.542 1.00 46.38 220 VAL B O 1
ATOM 5505 N N . ASP B 1 221 ? 70.250 43.674 59.645 1.00 42.02 221 ASP B N 1
ATOM 5506 C CA . ASP B 1 221 ? 69.711 44.356 58.475 1.00 40.32 221 ASP B CA 1
ATOM 5507 C C . ASP B 1 221 ? 69.116 43.313 57.540 1.00 45.44 221 ASP B C 1
ATOM 5508 O O . ASP B 1 221 ? 69.854 42.504 56.966 1.00 45.69 221 ASP B O 1
ATOM 5513 N N . GLY B 1 222 ? 67.783 43.297 57.431 1.00 38.84 222 GLY B N 1
ATOM 5514 C CA . GLY B 1 222 ? 67.061 42.405 56.547 1.00 42.18 222 GLY B CA 1
ATOM 5515 C C . GLY B 1 222 ? 67.149 42.760 55.078 1.00 52.21 222 GLY B C 1
ATOM 5516 O O . GLY B 1 222 ? 66.595 42.024 54.255 1.00 50.03 222 GLY B O 1
ATOM 5517 N N . HIS B 1 223 ? 67.838 43.861 54.722 1.00 47.61 223 HIS B N 1
ATOM 5518 C CA . HIS B 1 223 ? 68.013 44.234 53.323 1.00 47.34 223 HIS B CA 1
ATOM 5519 C C . HIS B 1 223 ? 69.474 44.207 52.892 1.00 46.05 223 HIS B C 1
ATOM 5520 O O . HIS B 1 223 ? 69.816 44.736 51.826 1.00 46.27 223 HIS B O 1
ATOM 5527 N N . ASP B 1 224 ? 70.339 43.580 53.691 1.00 46.83 224 ASP B N 1
ATOM 5528 C CA . ASP B 1 224 ? 71.737 43.325 53.319 1.00 46.78 224 ASP B CA 1
ATOM 5529 C C . ASP B 1 224 ? 71.839 41.852 52.919 1.00 51.65 224 ASP B C 1
ATOM 5530 O O . ASP B 1 224 ? 72.047 40.977 53.760 1.00 47.23 224 ASP B O 1
ATOM 5535 N N . VAL B 1 225 ? 71.673 41.576 51.617 1.00 46.17 225 VAL B N 1
ATOM 5536 C CA . VAL B 1 225 ? 71.563 40.184 51.169 1.00 49.55 225 VAL B CA 1
ATOM 5537 C C . VAL B 1 225 ? 72.859 39.433 51.443 1.00 46.06 225 VAL B C 1
ATOM 5538 O O . VAL B 1 225 ? 72.845 38.276 51.871 1.00 46.82 225 VAL B O 1
ATOM 5542 N N . LEU B 1 226 ? 73.999 40.087 51.236 1.00 46.30 226 LEU B N 1
ATOM 5543 C CA . LEU B 1 226 ? 75.269 39.418 51.491 1.00 46.02 226 LEU B CA 1
ATOM 5544 C C . LEU B 1 226 ? 75.455 39.170 52.980 1.00 47.57 226 LEU B C 1
ATOM 5545 O O . LEU B 1 226 ? 75.974 38.123 53.379 1.00 49.37 226 LEU B O 1
ATOM 5550 N N . GLY B 1 227 ? 75.027 40.118 53.817 1.00 50.15 227 GLY B N 1
ATOM 5551 C CA . GLY B 1 227 ? 75.083 39.889 55.249 1.00 42.32 227 GLY B CA 1
ATOM 5552 C C . GLY B 1 227 ? 74.175 38.746 55.679 1.00 41.47 227 GLY B C 1
ATOM 5553 O O . GLY B 1 227 ? 74.505 37.984 56.590 1.00 44.23 227 GLY B O 1
ATOM 5554 N N . LEU B 1 228 ? 73.019 38.614 55.033 1.00 41.69 228 LEU B N 1
ATOM 5555 C CA . LEU B 1 228 ? 72.105 37.521 55.386 1.00 44.23 228 LEU B CA 1
ATOM 5556 C C . LEU B 1 228 ? 72.655 36.174 54.930 1.00 43.76 228 LEU B C 1
ATOM 5557 O O . LEU B 1 228 ? 72.532 35.169 55.641 1.00 38.91 228 LEU B O 1
ATOM 5562 N N . VAL B 1 229 ? 73.264 36.131 53.748 1.00 45.92 229 VAL B N 1
ATOM 5563 C CA . VAL B 1 229 ? 73.853 34.883 53.269 1.00 43.88 229 VAL B CA 1
ATOM 5564 C C . VAL B 1 229 ? 74.904 34.383 54.251 1.00 45.00 229 VAL B C 1
ATOM 5565 O O . VAL B 1 229 ? 74.956 33.193 54.580 1.00 46.77 229 VAL B O 1
ATOM 5569 N N . SER B 1 230 ? 75.777 35.279 54.715 1.00 45.62 230 SER B N 1
ATOM 5570 C CA . SER B 1 230 ? 76.787 34.882 55.690 1.00 42.59 230 SER B CA 1
ATOM 5571 C C . SER B 1 230 ? 76.146 34.416 56.998 1.00 44.49 230 SER B C 1
ATOM 5572 O O . SER B 1 230 ? 76.530 33.382 57.559 1.00 44.60 230 SER B O 1
ATOM 5575 N N . THR B 1 231 ? 75.179 35.178 57.515 1.00 42.80 231 THR B N 1
ATOM 5576 C CA . THR B 1 231 ? 74.536 34.790 58.767 1.00 39.70 231 THR B CA 1
ATOM 5577 C C . THR B 1 231 ? 73.760 33.470 58.618 1.00 43.45 231 THR B C 1
ATOM 5578 O O . THR B 1 231 ? 73.864 32.572 59.467 1.00 44.14 231 THR B O 1
ATOM 5582 N N . LEU B 1 232 ? 72.966 33.333 57.553 1.00 36.79 232 LEU B N 1
ATOM 5583 C CA . LEU B 1 232 ? 72.204 32.091 57.364 1.00 47.65 232 LEU B CA 1
ATOM 5584 C C . LEU B 1 232 ? 73.126 30.888 57.186 1.00 41.30 232 LEU B C 1
ATOM 5585 O O . LEU B 1 232 ? 72.863 29.806 57.735 1.00 39.16 232 LEU B O 1
ATOM 5590 N N . LYS B 1 233 ? 74.217 31.056 56.425 1.00 41.10 233 LYS B N 1
ATOM 5591 C CA . LYS B 1 233 ? 75.181 29.974 56.272 1.00 42.09 233 LYS B CA 1
ATOM 5592 C C . LYS B 1 233 ? 75.625 29.443 57.632 1.00 46.47 233 LYS B C 1
ATOM 5593 O O . LYS B 1 233 ? 75.667 28.223 57.850 1.00 43.48 233 LYS B O 1
ATOM 5599 N N . ASN B 1 234 ? 75.965 30.351 58.564 1.00 39.54 234 ASN B N 1
ATOM 5600 C CA . ASN B 1 234 ? 76.407 29.924 59.891 1.00 39.41 234 ASN B CA 1
ATOM 5601 C C . ASN B 1 234 ? 75.282 29.246 60.662 1.00 41.84 234 ASN B C 1
ATOM 5602 O O . ASN B 1 234 ? 75.459 28.159 61.237 1.00 40.08 234 ASN B O 1
ATOM 5607 N N . MET B 1 235 ? 74.128 29.903 60.728 1.00 38.20 235 MET B N 1
ATOM 5608 C CA . MET B 1 235 ? 73.089 29.441 61.628 1.00 36.70 235 MET B CA 1
ATOM 5609 C C . MET B 1 235 ? 72.447 28.151 61.118 1.00 38.35 235 MET B C 1
ATOM 5610 O O . MET B 1 235 ? 71.949 27.346 61.917 1.00 35.42 235 MET B O 1
ATOM 5615 N N . ARG B 1 236 ? 72.428 27.950 59.795 1.00 38.00 236 ARG B N 1
ATOM 5616 C CA . ARG B 1 236 ? 71.956 26.682 59.244 1.00 36.58 236 ARG B CA 1
ATOM 5617 C C . ARG B 1 236 ? 72.783 25.502 59.755 1.00 40.59 236 ARG B C 1
ATOM 5618 O O . ARG B 1 236 ? 72.273 24.373 59.855 1.00 42.21 236 ARG B O 1
ATOM 5626 N N . ASP B 1 237 ? 74.044 25.733 60.085 1.00 39.90 237 ASP B N 1
ATOM 5627 C CA . ASP B 1 237 ? 74.914 24.678 60.579 1.00 41.46 237 ASP B CA 1
ATOM 5628 C C . ASP B 1 237 ? 74.895 24.529 62.092 1.00 40.38 237 ASP B C 1
ATOM 5629 O O . ASP B 1 237 ? 75.474 23.569 62.602 1.00 46.94 237 ASP B O 1
ATOM 5634 N N . LEU B 1 238 ? 74.250 25.422 62.825 1.00 42.81 238 LEU B N 1
ATOM 5635 C CA . LEU B 1 238 ? 74.211 25.274 64.273 1.00 37.21 238 LEU B CA 1
ATOM 5636 C C . LEU B 1 238 ? 73.154 24.249 64.670 1.00 47.31 238 LEU B C 1
ATOM 5637 O O . LEU B 1 238 ? 72.194 23.988 63.939 1.00 41.42 238 LEU B O 1
ATOM 5642 N N . LYS B 1 239 ? 73.362 23.639 65.829 1.00 46.01 239 LYS B N 1
ATOM 5643 C CA . LYS B 1 239 ? 72.413 22.691 66.373 1.00 39.94 239 LYS B CA 1
ATOM 5644 C C . LYS B 1 239 ? 71.409 23.408 67.275 1.00 34.75 239 LYS B C 1
ATOM 5645 O O . LYS B 1 239 ? 71.684 24.466 67.844 1.00 37.53 239 LYS B O 1
ATOM 5651 N N . GLY B 1 240 ? 70.229 22.822 67.396 1.00 35.45 240 GLY B N 1
ATOM 5652 C CA . GLY B 1 240 ? 69.296 23.308 68.358 1.00 36.03 240 GLY B CA 1
ATOM 5653 C C . GLY B 1 240 ? 68.514 24.489 67.848 1.00 34.41 240 GLY B C 1
ATOM 5654 O O . GLY B 1 240 ? 68.682 24.955 66.717 1.00 34.23 240 GLY B O 1
ATOM 5655 N N . PRO B 1 241 ? 67.615 24.980 68.683 1.00 30.22 241 PRO B N 1
ATOM 5656 C CA . PRO B 1 241 ? 66.727 26.079 68.272 1.00 26.56 241 PRO B CA 1
ATOM 5657 C C . PRO B 1 241 ? 67.478 27.394 68.102 1.00 31.32 241 PRO B C 1
ATOM 5658 O O . PRO B 1 241 ? 68.078 27.933 69.048 1.00 31.44 241 PRO B O 1
ATOM 5662 N N . GLN B 1 242 ? 67.407 27.926 66.883 1.00 30.15 242 GLN B N 1
ATOM 5663 C CA . GLN B 1 242 ? 68.071 29.150 66.465 1.00 30.22 242 GLN B CA 1
ATOM 5664 C C . GLN B 1 242 ? 67.027 30.192 66.104 1.00 29.45 242 GLN B C 1
ATOM 5665 O O . GLN B 1 242 ? 65.979 29.869 65.532 1.00 30.41 242 GLN B O 1
ATOM 5671 N N . PHE B 1 243 ? 67.342 31.451 66.390 1.00 31.84 243 PHE B N 1
ATOM 5672 C CA . PHE B 1 243 ? 66.403 32.548 66.215 1.00 31.26 243 PHE B CA 1
ATOM 5673 C C . PHE B 1 243 ? 67.166 33.714 65.608 1.00 32.20 243 PHE B C 1
ATOM 5674 O O . PHE B 1 243 ? 68.037 34.285 66.272 1.00 31.57 243 PHE B O 1
ATOM 5682 N N . LEU B 1 244 ? 66.824 34.073 64.381 1.00 31.04 244 LEU B N 1
ATOM 5683 C CA . LEU B 1 244 ? 67.407 35.220 63.675 1.00 35.98 244 LEU B CA 1
ATOM 5684 C C . LEU B 1 244 ? 66.338 36.292 63.530 1.00 32.73 244 LEU B C 1
ATOM 5685 O O . LEU B 1 244 ? 65.294 36.056 62.912 1.00 32.18 244 LEU B O 1
ATOM 5690 N N . HIS B 1 245 ? 66.611 37.472 64.069 1.00 31.98 245 HIS B N 1
ATOM 5691 C CA . HIS B 1 245 ? 65.689 38.600 64.061 1.00 34.55 245 HIS B CA 1
ATOM 5692 C C . HIS B 1 245 ? 66.177 39.610 63.019 1.00 37.04 245 HIS B C 1
ATOM 5693 O O . HIS B 1 245 ? 67.292 40.137 63.132 1.00 39.21 245 HIS B O 1
ATOM 5700 N N . ILE B 1 246 ? 65.378 39.853 61.992 1.00 35.38 246 ILE B N 1
ATOM 5701 C CA . ILE B 1 246 ? 65.775 40.780 60.940 1.00 41.25 246 ILE B CA 1
ATOM 5702 C C . ILE B 1 246 ? 64.846 41.979 60.976 1.00 39.41 246 ILE B C 1
ATOM 5703 O O . ILE B 1 246 ? 63.668 41.872 61.342 1.00 37.77 246 ILE B O 1
ATOM 5708 N N . MET B 1 247 ? 65.399 43.124 60.569 1.00 36.83 247 MET B N 1
ATOM 5709 C CA . MET B 1 247 ? 64.727 44.409 60.409 1.00 46.30 247 MET B CA 1
ATOM 5710 C C . MET B 1 247 ? 64.950 44.850 58.954 1.00 38.19 247 MET B C 1
ATOM 5711 O O . MET B 1 247 ? 64.044 44.787 58.137 1.00 54.47 247 MET B O 1
ATOM 5716 N N . LEU B 1 284 ? 26.842 51.130 47.880 1.00 69.64 284 LEU B N 1
ATOM 5717 C CA . LEU B 1 284 ? 26.201 50.496 49.031 1.00 45.39 284 LEU B CA 1
ATOM 5718 C C . LEU B 1 284 ? 27.199 50.169 50.107 1.00 54.29 284 LEU B C 1
ATOM 5719 O O . LEU B 1 284 ? 28.325 49.754 49.837 1.00 52.46 284 LEU B O 1
ATOM 5724 N N . PRO B 1 285 ? 26.773 50.322 51.351 1.00 58.15 285 PRO B N 1
ATOM 5725 C CA . PRO B 1 285 ? 27.696 50.118 52.472 1.00 44.04 285 PRO B CA 1
ATOM 5726 C C . PRO B 1 285 ? 27.993 48.637 52.629 1.00 41.92 285 PRO B C 1
ATOM 5727 O O . PRO B 1 285 ? 27.110 47.802 52.443 1.00 44.37 285 PRO B O 1
ATOM 5731 N N . SER B 1 286 ? 29.225 48.318 53.002 1.00 41.62 286 SER B N 1
ATOM 5732 C CA . SER B 1 286 ? 29.520 46.933 53.352 1.00 42.37 286 SER B CA 1
ATOM 5733 C C . SER B 1 286 ? 28.879 46.594 54.689 1.00 42.50 286 SER B C 1
ATOM 5734 O O . SER B 1 286 ? 28.564 47.478 55.497 1.00 40.02 286 SER B O 1
ATOM 5737 N N . TYR B 1 287 ? 28.723 45.293 54.941 1.00 35.92 287 TYR B N 1
ATOM 5738 C CA . TYR B 1 287 ? 28.284 44.889 56.272 1.00 36.43 287 TYR B CA 1
ATOM 5739 C C . TYR B 1 287 ? 29.266 45.350 57.336 1.00 34.78 287 TYR B C 1
ATOM 5740 O O . TYR B 1 287 ? 28.848 45.690 58.444 1.00 32.87 287 TYR B O 1
ATOM 5749 N N . SER B 1 288 ? 30.567 45.346 57.028 1.00 35.06 288 SER B N 1
ATOM 5750 C CA . SER B 1 288 ? 31.551 45.795 58.009 1.00 34.80 288 SER B CA 1
ATOM 5751 C C . SER B 1 288 ? 31.298 47.238 58.401 1.00 33.42 288 SER B C 1
ATOM 5752 O O . SER B 1 288 ? 31.433 47.608 59.586 1.00 37.03 288 SER B O 1
ATOM 5755 N N . LYS B 1 289 ? 30.965 48.073 57.415 1.00 38.99 289 LYS B N 1
ATOM 5756 C CA . LYS B 1 289 ? 30.696 49.485 57.686 1.00 34.07 289 LYS B CA 1
ATOM 5757 C C . LYS B 1 289 ? 29.392 49.637 58.453 1.00 39.24 289 LYS B C 1
ATOM 5758 O O . LYS B 1 289 ? 29.285 50.458 59.364 1.00 35.53 289 LYS B O 1
ATOM 5764 N N . ILE B 1 290 ? 28.386 48.848 58.097 1.00 39.96 290 ILE B N 1
ATOM 5765 C CA . ILE B 1 290 ? 27.142 48.833 58.860 1.00 38.30 290 ILE B CA 1
ATOM 5766 C C . ILE B 1 290 ? 27.420 48.532 60.327 1.00 35.89 290 ILE B C 1
ATOM 5767 O O . ILE B 1 290 ? 26.838 49.162 61.222 1.00 33.99 290 ILE B O 1
ATOM 5772 N N . PHE B 1 291 ? 28.272 47.537 60.586 1.00 33.51 291 PHE B N 1
ATOM 5773 C CA . PHE B 1 291 ? 28.609 47.150 61.963 1.00 32.12 291 PHE B CA 1
ATOM 5774 C C . PHE B 1 291 ? 29.366 48.267 62.674 1.00 35.34 291 PHE B C 1
ATOM 5775 O O . PHE B 1 291 ? 29.007 48.668 63.792 1.00 33.93 291 PHE B O 1
ATOM 5783 N N . GLY B 1 292 ? 30.394 48.818 62.027 1.00 31.83 292 GLY B N 1
ATOM 5784 C CA . GLY B 1 292 ? 31.153 49.886 62.672 1.00 31.01 292 GLY B CA 1
ATOM 5785 C C . GLY B 1 292 ? 30.307 51.115 62.956 1.00 35.99 292 GLY B C 1
ATOM 5786 O O . GLY B 1 292 ? 30.443 51.753 64.004 1.00 34.33 292 GLY B O 1
ATOM 5787 N N . ASP B 1 293 ? 29.421 51.475 62.023 1.00 39.16 293 ASP B N 1
ATOM 5788 C CA . ASP B 1 293 ? 28.506 52.584 62.277 1.00 40.31 293 ASP B CA 1
ATOM 5789 C C . ASP B 1 293 ? 27.601 52.291 63.464 1.00 37.18 293 ASP B C 1
ATOM 5790 O O . ASP B 1 293 ? 27.308 53.189 64.272 1.00 37.66 293 ASP B O 1
ATOM 5795 N N . TRP B 1 294 ? 27.134 51.039 63.581 1.00 38.45 294 TRP B N 1
ATOM 5796 C CA . TRP B 1 294 ? 26.265 50.681 64.699 1.00 34.43 294 TRP B CA 1
ATOM 5797 C C . TRP B 1 294 ? 27.016 50.751 66.030 1.00 34.64 294 TRP B C 1
ATOM 5798 O O . TRP B 1 294 ? 26.454 51.188 67.039 1.00 34.68 294 TRP B O 1
ATOM 5809 N N . LEU B 1 295 ? 28.283 50.347 66.040 1.00 31.58 295 LEU B N 1
ATOM 5810 C CA . LEU B 1 295 ? 29.096 50.461 67.260 1.00 33.32 295 LEU B CA 1
ATOM 5811 C C . LEU B 1 295 ? 29.213 51.909 67.693 1.00 36.38 295 LEU B C 1
ATOM 5812 O O . LEU B 1 295 ? 29.109 52.243 68.889 1.00 34.59 295 LEU B O 1
ATOM 5817 N N . CYS B 1 296 ? 29.502 52.786 66.729 1.00 31.64 296 CYS B N 1
ATOM 5818 C CA . CYS B 1 296 ? 29.608 54.201 67.056 1.00 32.53 296 CYS B CA 1
ATOM 5819 C C . CYS B 1 296 ? 28.300 54.735 67.625 1.00 41.11 296 CYS B C 1
ATOM 5820 O O . CYS B 1 296 ? 28.298 55.496 68.610 1.00 36.19 296 CYS B O 1
ATOM 5823 N N . GLU B 1 297 ? 27.173 54.397 66.993 1.00 40.18 297 GLU B N 1
ATOM 5824 C CA . GLU B 1 297 ? 25.916 54.977 67.456 1.00 38.79 297 GLU B CA 1
ATOM 5825 C C . GLU B 1 297 ? 25.574 54.510 68.850 1.00 37.31 297 GLU B C 1
ATOM 5826 O O . GLU B 1 297 ? 25.044 55.289 69.656 1.00 41.74 297 GLU B O 1
ATOM 5832 N N . THR B 1 298 ? 25.846 53.235 69.133 1.00 35.10 298 THR B N 1
ATOM 5833 C CA . THR B 1 298 ? 25.536 52.640 70.428 1.00 37.42 298 THR B CA 1
ATOM 5834 C C . THR B 1 298 ? 26.442 53.202 71.520 1.00 37.19 298 THR B C 1
ATOM 5835 O O . THR B 1 298 ? 25.964 53.631 72.576 1.00 36.96 298 THR B O 1
ATOM 5839 N N . ALA B 1 299 ? 27.751 53.243 71.267 1.00 36.05 299 ALA B N 1
ATOM 5840 C CA . ALA B 1 299 ? 28.676 53.778 72.271 1.00 33.66 299 ALA B CA 1
ATOM 5841 C C . ALA B 1 299 ? 28.437 55.253 72.544 1.00 38.72 299 ALA B C 1
ATOM 5842 O O . ALA B 1 299 ? 28.765 55.739 73.631 1.00 37.66 299 ALA B O 1
ATOM 5844 N N . ALA B 1 300 ? 27.861 55.984 71.583 1.00 40.13 300 ALA B N 1
ATOM 5845 C CA . ALA B 1 300 ? 27.642 57.410 71.802 1.00 41.14 300 ALA B CA 1
ATOM 5846 C C . ALA B 1 300 ? 26.653 57.646 72.931 1.00 39.04 300 ALA B C 1
ATOM 5847 O O . ALA B 1 300 ? 26.680 58.701 73.578 1.00 42.07 300 ALA B O 1
ATOM 5849 N N . LYS B 1 301 ? 25.765 56.695 73.168 1.00 40.52 301 LYS B N 1
ATOM 5850 C CA . LYS B 1 301 ? 24.676 56.851 74.120 1.00 43.71 301 LYS B CA 1
ATOM 5851 C C . LYS B 1 301 ? 24.721 55.812 75.219 1.00 46.07 301 LYS B C 1
ATOM 5852 O O . LYS B 1 301 ? 23.778 55.734 76.013 1.00 46.15 301 LYS B O 1
ATOM 5858 N N . ASP B 1 302 ? 25.773 54.995 75.274 1.00 40.50 302 ASP B N 1
ATOM 5859 C CA . ASP B 1 302 ? 25.818 53.893 76.215 1.00 42.40 302 ASP B CA 1
ATOM 5860 C C . ASP B 1 302 ? 27.270 53.667 76.606 1.00 39.14 302 ASP B C 1
ATOM 5861 O O . ASP B 1 302 ? 28.054 53.126 75.817 1.00 38.28 302 ASP B O 1
ATOM 5866 N N . ASN B 1 303 ? 27.609 54.015 77.844 1.00 35.77 303 ASN B N 1
ATOM 5867 C CA . ASN B 1 303 ? 28.977 53.869 78.331 1.00 31.68 303 ASN B CA 1
ATOM 5868 C C . ASN B 1 303 ? 29.406 52.421 78.502 1.00 36.71 303 ASN B C 1
ATOM 5869 O O . ASN B 1 303 ? 30.598 52.178 78.689 1.00 37.51 303 ASN B O 1
ATOM 5874 N N . LYS B 1 304 ? 28.485 51.460 78.431 1.00 36.03 304 LYS B N 1
ATOM 5875 C CA . LYS B 1 304 ? 28.850 50.073 78.711 1.00 34.90 304 LYS B CA 1
ATOM 5876 C C . LYS B 1 304 ? 29.462 49.380 77.502 1.00 35.87 304 LYS B C 1
ATOM 5877 O O . LYS B 1 304 ? 30.115 48.338 77.665 1.00 30.43 304 LYS B O 1
ATOM 5883 N N . LEU B 1 305 ? 29.236 49.904 76.289 1.00 31.19 305 LEU B N 1
ATOM 5884 C CA . LEU B 1 305 ? 29.690 49.202 75.093 1.00 31.51 305 LEU B CA 1
ATOM 5885 C C . LEU B 1 305 ? 31.214 49.147 75.050 1.00 30.36 305 LEU B C 1
ATOM 5886 O O . LEU B 1 305 ? 31.875 50.163 75.243 1.00 30.00 305 LEU B O 1
ATOM 5891 N N . MET B 1 306 ? 31.772 47.947 74.818 1.00 28.92 306 MET B N 1
ATOM 5892 C CA . MET B 1 306 ? 33.196 47.771 74.547 1.00 29.02 306 MET B CA 1
ATOM 5893 C C . MET B 1 306 ? 33.342 46.881 73.327 1.00 30.09 306 MET B C 1
ATOM 5894 O O . MET B 1 306 ? 32.618 45.900 73.216 1.00 31.85 306 MET B O 1
ATOM 5899 N N . ALA B 1 307 ? 34.304 47.167 72.449 1.00 28.27 307 ALA B N 1
ATOM 5900 C CA . ALA B 1 307 ? 34.468 46.361 71.237 1.00 25.16 307 ALA B CA 1
ATOM 5901 C C . ALA B 1 307 ? 35.892 45.859 71.136 1.00 26.77 307 ALA B C 1
ATOM 5902 O O . ALA B 1 307 ? 36.838 46.595 71.448 1.00 24.56 307 ALA B O 1
ATOM 5904 N N . ILE B 1 308 ? 36.030 44.572 70.754 1.00 24.87 308 ILE B N 1
ATOM 5905 C CA . ILE B 1 308 ? 37.302 43.862 70.719 1.00 26.25 308 ILE B CA 1
ATOM 5906 C C . ILE B 1 308 ? 37.550 43.329 69.323 1.00 26.07 308 ILE B C 1
ATOM 5907 O O . ILE B 1 308 ? 36.654 42.736 68.725 1.00 31.20 308 ILE B O 1
ATOM 5912 N N . THR B 1 309 ? 38.781 43.454 68.842 1.00 27.89 309 THR B N 1
ATOM 5913 C CA . THR B 1 309 ? 39.177 42.757 67.614 1.00 27.48 309 THR B CA 1
ATOM 5914 C C . THR B 1 309 ? 40.522 42.087 67.831 1.00 29.13 309 THR B C 1
ATOM 5915 O O . THR B 1 309 ? 41.402 42.655 68.510 1.00 24.99 309 THR B O 1
ATOM 5919 N N . PRO B 1 310 ? 40.718 40.845 67.269 1.00 28.06 310 PRO B N 1
ATOM 5920 C CA . PRO B 1 310 ? 42.046 40.230 67.276 1.00 26.35 310 PRO B CA 1
ATOM 5921 C C . PRO B 1 310 ? 42.750 40.667 65.996 1.00 27.03 310 PRO B C 1
ATOM 5922 O O . PRO B 1 310 ? 42.799 39.954 64.998 1.00 26.24 310 PRO B O 1
ATOM 5926 N N . ALA B 1 311 ? 43.233 41.918 66.029 1.00 27.56 311 ALA B N 1
ATOM 5927 C CA . ALA B 1 311 ? 44.103 42.536 65.012 1.00 32.43 311 ALA B CA 1
ATOM 5928 C C . ALA B 1 311 ? 43.455 42.653 63.638 1.00 40.20 311 ALA B C 1
ATOM 5929 O O . ALA B 1 311 ? 44.151 42.618 62.619 1.00 35.77 311 ALA B O 1
ATOM 5931 N N . MET B 1 312 ? 42.145 42.848 63.567 1.00 28.60 312 MET B N 1
ATOM 5932 C CA . MET B 1 312 ? 41.506 43.000 62.255 1.00 30.25 312 MET B CA 1
ATOM 5933 C C . MET B 1 312 ? 40.658 44.260 62.247 1.00 33.59 312 MET B C 1
ATOM 5934 O O . MET B 1 312 ? 39.514 44.256 61.817 1.00 35.08 312 MET B O 1
ATOM 5939 N N . ARG B 1 313 ? 41.242 45.378 62.722 1.00 29.51 313 ARG B N 1
ATOM 5940 C CA . ARG B 1 313 ? 40.488 46.631 62.822 1.00 31.18 313 ARG B CA 1
ATOM 5941 C C . ARG B 1 313 ? 39.872 47.051 61.474 1.00 35.59 313 ARG B C 1
ATOM 5942 O O . ARG B 1 313 ? 38.683 47.375 61.380 1.00 34.23 313 ARG B O 1
ATOM 5950 N N . GLU B 1 314 ? 40.693 47.144 60.439 1.00 33.57 314 GLU B N 1
ATOM 5951 C CA . GLU B 1 314 ? 40.195 47.646 59.157 1.00 35.09 314 GLU B CA 1
ATOM 5952 C C . GLU B 1 314 ? 39.179 46.666 58.567 1.00 39.87 314 GLU B C 1
ATOM 5953 O O . GLU B 1 314 ? 38.080 47.048 58.131 1.00 34.41 314 GLU B O 1
ATOM 5959 N N . GLY B 1 315 ? 39.511 45.380 58.583 1.00 34.09 315 GLY B N 1
ATOM 5960 C CA . GLY B 1 315 ? 38.629 44.411 57.935 1.00 41.06 315 GLY B CA 1
ATOM 5961 C C . GLY B 1 315 ? 37.262 44.326 58.596 1.00 40.39 315 GLY B C 1
ATOM 5962 O O . GLY B 1 315 ? 36.234 44.202 57.914 1.00 36.33 315 GLY B O 1
ATOM 5963 N N . SER B 1 316 ? 37.223 44.426 59.925 1.00 32.91 316 SER B N 1
ATOM 5964 C CA . SER B 1 316 ? 35.964 44.395 60.663 1.00 33.36 316 SER B CA 1
ATOM 5965 C C . SER B 1 316 ? 35.224 45.753 60.665 1.00 33.17 316 SER B C 1
ATOM 5966 O O . SER B 1 316 ? 34.158 45.853 61.281 1.00 36.87 316 SER B O 1
ATOM 5969 N N . GLY B 1 317 ? 35.708 46.752 59.936 1.00 31.97 317 GLY B N 1
ATOM 5970 C CA . GLY B 1 317 ? 35.035 48.057 59.849 1.00 33.41 317 GLY B CA 1
ATOM 5971 C C . GLY B 1 317 ? 35.186 48.997 61.048 1.00 39.92 317 GLY B C 1
ATOM 5972 O O . GLY B 1 317 ? 34.354 49.883 61.249 1.00 32.73 317 GLY B O 1
ATOM 5973 N N . MET B 1 318 ? 36.255 48.873 61.813 1.00 33.84 318 MET B N 1
ATOM 5974 C CA . MET B 1 318 ? 36.334 49.497 63.116 1.00 32.66 318 MET B CA 1
ATOM 5975 C C . MET B 1 318 ? 37.258 50.719 63.138 1.00 29.89 318 MET B C 1
ATOM 5976 O O . MET B 1 318 ? 37.599 51.213 64.226 1.00 33.00 318 MET B O 1
ATOM 5981 N N . VAL B 1 319 ? 37.657 51.262 61.980 1.00 34.01 319 VAL B N 1
ATOM 5982 C CA . VAL B 1 319 ? 38.634 52.351 62.028 1.00 33.75 319 VAL B CA 1
ATOM 5983 C C . VAL B 1 319 ? 38.039 53.583 62.704 1.00 39.00 319 VAL B C 1
ATOM 5984 O O . VAL B 1 319 ? 38.661 54.190 63.597 1.00 35.20 319 VAL B O 1
ATOM 5988 N N . GLU B 1 320 ? 36.847 54.004 62.265 1.00 37.65 320 GLU B N 1
ATOM 5989 C CA . GLU B 1 320 ? 36.282 55.227 62.824 1.00 34.81 320 GLU B CA 1
ATOM 5990 C C . GLU B 1 320 ? 35.972 55.026 64.304 1.00 39.77 320 GLU B C 1
ATOM 5991 O O . GLU B 1 320 ? 36.251 55.900 65.138 1.00 35.40 320 GLU B O 1
ATOM 5997 N N . PHE B 1 321 ? 35.434 53.849 64.655 1.00 32.03 321 PHE B N 1
ATOM 5998 C CA . PHE B 1 321 ? 35.144 53.582 66.052 1.00 34.57 321 PHE B CA 1
ATOM 5999 C C . PHE B 1 321 ? 36.396 53.698 66.898 1.00 35.50 321 PHE B C 1
ATOM 6000 O O . PHE B 1 321 ? 36.380 54.337 67.953 1.00 33.56 321 PHE B O 1
ATOM 6008 N N . SER B 1 322 ? 37.503 53.125 66.421 1.00 31.43 322 SER B N 1
ATOM 6009 C CA . SER B 1 322 ? 38.764 53.204 67.161 1.00 33.69 322 SER B CA 1
ATOM 6010 C C . SER B 1 322 ? 39.199 54.643 67.363 1.00 32.15 322 SER B C 1
ATOM 6011 O O . SER B 1 322 ? 39.851 54.951 68.380 1.00 30.93 322 SER B O 1
ATOM 6014 N N . LYS B 1 323 ? 38.874 55.534 66.418 1.00 30.72 323 LYS B N 1
ATOM 6015 C CA . LYS B 1 323 ? 39.279 56.929 66.594 1.00 31.00 323 LYS B CA 1
ATOM 6016 C C . LYS B 1 323 ? 38.325 57.728 67.478 1.00 34.69 323 LYS B C 1
ATOM 6017 O O . LYS B 1 323 ? 38.762 58.647 68.166 1.00 34.55 323 LYS B O 1
ATOM 6023 N N . LYS B 1 324 ? 37.040 57.419 67.466 1.00 34.17 324 LYS B N 1
ATOM 6024 C CA . LYS B 1 324 ? 36.064 58.145 68.255 1.00 33.69 324 LYS B CA 1
ATOM 6025 C C . LYS B 1 324 ? 35.910 57.600 69.669 1.00 32.36 324 LYS B C 1
ATOM 6026 O O . LYS B 1 324 ? 35.510 58.365 70.562 1.00 32.24 324 LYS B O 1
ATOM 6032 N N . PHE B 1 325 ? 36.209 56.306 69.896 1.00 33.41 325 PHE B N 1
ATOM 6033 C CA . PHE B 1 325 ? 36.021 55.666 71.196 1.00 31.61 325 PHE B CA 1
ATOM 6034 C C . PHE B 1 325 ? 37.266 54.871 71.578 1.00 30.51 325 PHE B C 1
ATOM 6035 O O . PHE B 1 325 ? 37.205 53.649 71.782 1.00 31.61 325 PHE B O 1
ATOM 6043 N N . PRO B 1 326 ? 38.433 55.527 71.634 1.00 32.53 326 PRO B N 1
ATOM 6044 C CA . PRO B 1 326 ? 39.677 54.770 71.839 1.00 31.14 326 PRO B CA 1
ATOM 6045 C C . PRO B 1 326 ? 39.693 54.020 73.153 1.00 29.51 326 PRO B C 1
ATOM 6046 O O . PRO B 1 326 ? 40.346 52.971 73.257 1.00 31.24 326 PRO B O 1
ATOM 6050 N N . ASP B 1 327 ? 38.967 54.543 74.152 1.00 32.85 327 ASP B N 1
ATOM 6051 C CA . ASP B 1 327 ? 38.828 54.024 75.509 1.00 32.51 327 ASP B CA 1
ATOM 6052 C C . ASP B 1 327 ? 37.924 52.813 75.567 1.00 33.81 327 ASP B C 1
ATOM 6053 O O . ASP B 1 327 ? 37.833 52.139 76.607 1.00 33.89 327 ASP B O 1
ATOM 6058 N N . ARG B 1 328 ? 37.232 52.534 74.476 1.00 31.33 328 ARG B N 1
ATOM 6059 C CA . ARG B 1 328 ? 36.304 51.419 74.430 1.00 35.09 328 ARG B CA 1
ATOM 6060 C C . ARG B 1 328 ? 36.681 50.424 73.354 1.00 30.24 328 ARG B C 1
ATOM 6061 O O . ARG B 1 328 ? 35.894 49.531 73.037 1.00 28.55 328 ARG B O 1
ATOM 6069 N N . TYR B 1 329 ? 37.861 50.567 72.785 1.00 28.81 329 TYR B N 1
ATOM 6070 C CA . TYR B 1 329 ? 38.305 49.751 71.668 1.00 27.15 329 TYR B CA 1
ATOM 6071 C C . TYR B 1 329 ? 39.541 49.011 72.127 1.00 24.33 329 TYR B C 1
ATOM 6072 O O . TYR B 1 329 ? 40.447 49.624 72.705 1.00 25.17 329 TYR B O 1
ATOM 6081 N N . PHE B 1 330 ? 39.570 47.705 71.860 1.00 28.02 330 PHE B N 1
ATOM 6082 C CA . PHE B 1 330 ? 40.669 46.842 72.267 1.00 25.91 330 PHE B CA 1
ATOM 6083 C C . PHE B 1 330 ? 41.108 45.989 71.097 1.00 28.78 330 PHE B C 1
ATOM 6084 O O . PHE B 1 330 ? 40.408 45.046 70.739 1.00 27.91 330 PHE B O 1
ATOM 6092 N N . ASP B 1 331 ? 42.283 46.273 70.550 1.00 26.82 331 ASP B N 1
ATOM 6093 C CA . ASP B 1 331 ? 42.954 45.365 69.623 1.00 25.20 331 ASP B CA 1
ATOM 6094 C C . ASP B 1 331 ? 43.850 44.463 70.465 1.00 26.88 331 ASP B C 1
ATOM 6095 O O . ASP B 1 331 ? 44.764 44.957 71.118 1.00 26.47 331 ASP B O 1
ATOM 6100 N N . VAL B 1 332 ? 43.604 43.144 70.469 1.00 28.07 332 VAL B N 1
ATOM 6101 C CA . VAL B 1 332 ? 44.365 42.266 71.366 1.00 25.80 332 VAL B CA 1
ATOM 6102 C C . VAL B 1 332 ? 45.491 41.545 70.636 1.00 30.88 332 VAL B C 1
ATOM 6103 O O . VAL B 1 332 ? 46.028 40.552 71.168 1.00 27.74 332 VAL B O 1
ATOM 6107 N N . ALA B 1 333 ? 45.845 42.009 69.434 1.00 28.59 333 ALA B N 1
ATOM 6108 C CA . ALA B 1 333 ? 46.825 41.377 68.547 1.00 26.56 333 ALA B CA 1
ATOM 6109 C C . ALA B 1 333 ? 46.215 40.104 67.958 1.00 28.16 333 ALA B C 1
ATOM 6110 O O . ALA B 1 333 ? 44.997 39.917 68.000 1.00 24.39 333 ALA B O 1
ATOM 6112 N N . ILE B 1 334 ? 47.040 39.206 67.434 1.00 25.55 334 ILE B N 1
ATOM 6113 C CA . ILE B 1 334 ? 46.463 38.054 66.722 1.00 23.83 334 ILE B CA 1
ATOM 6114 C C . ILE B 1 334 ? 46.168 36.968 67.742 1.00 26.57 334 ILE B C 1
ATOM 6115 O O . ILE B 1 334 ? 46.889 35.963 67.840 1.00 25.97 334 ILE B O 1
ATOM 6120 N N . ALA B 1 335 ? 45.107 37.165 68.515 1.00 23.81 335 ALA B N 1
ATOM 6121 C CA . ALA B 1 335 ? 44.937 36.466 69.780 1.00 20.95 335 ALA B CA 1
ATOM 6122 C C . ALA B 1 335 ? 43.439 36.253 69.990 1.00 22.22 335 ALA B C 1
ATOM 6123 O O . ALA B 1 335 ? 42.825 36.769 70.925 1.00 21.68 335 ALA B O 1
ATOM 6125 N N . GLU B 1 336 ? 42.864 35.406 69.124 1.00 21.75 336 GLU B N 1
ATOM 6126 C CA . GLU B 1 336 ? 41.441 35.144 69.184 1.00 22.59 336 GLU B CA 1
ATOM 6127 C C . GLU B 1 336 ? 41.028 34.562 70.509 1.00 21.73 336 GLU B C 1
ATOM 6128 O O . GLU B 1 336 ? 39.950 34.882 71.021 1.00 20.81 336 GLU B O 1
ATOM 6134 N N . GLN B 1 337 ? 41.827 33.629 71.047 1.00 22.42 337 GLN B N 1
ATOM 6135 C CA . GLN B 1 337 ? 41.484 33.014 72.322 1.00 21.63 337 GLN B CA 1
ATOM 6136 C C . GLN B 1 337 ? 41.340 34.053 73.414 1.00 22.03 337 GLN B C 1
ATOM 6137 O O . GLN B 1 337 ? 40.332 34.088 74.132 1.00 20.75 337 GLN B O 1
ATOM 6143 N N . HIS B 1 338 ? 42.376 34.865 73.606 1.00 19.15 338 HIS B N 1
ATOM 6144 C CA . HIS B 1 338 ? 42.300 35.902 74.620 1.00 21.00 338 HIS B CA 1
ATOM 6145 C C . HIS B 1 338 ? 41.199 36.922 74.291 1.00 20.72 338 HIS B C 1
ATOM 6146 O O . HIS B 1 338 ? 40.530 37.417 75.203 1.00 22.05 338 HIS B O 1
ATOM 6153 N N . ALA B 1 339 ? 40.944 37.182 73.001 1.00 22.28 339 ALA B N 1
ATOM 6154 C CA . ALA B 1 339 ? 39.888 38.143 72.687 1.00 22.53 339 ALA B CA 1
ATOM 6155 C C . ALA B 1 339 ? 38.591 37.748 73.386 1.00 22.32 339 ALA B C 1
ATOM 6156 O O . ALA B 1 339 ? 37.916 38.572 73.996 1.00 22.30 339 ALA B O 1
ATOM 6158 N N . VAL B 1 340 ? 38.209 36.473 73.257 1.00 19.76 340 VAL B N 1
ATOM 6159 C CA . VAL B 1 340 ? 36.928 36.023 73.776 1.00 19.52 340 VAL B CA 1
ATOM 6160 C C . VAL B 1 340 ? 36.922 35.997 75.297 1.00 19.08 340 VAL B C 1
ATOM 6161 O O . VAL B 1 340 ? 35.938 36.388 75.944 1.00 21.01 340 VAL B O 1
ATOM 6165 N N . THR B 1 341 ? 37.978 35.480 75.905 1.00 19.87 341 THR B N 1
ATOM 6166 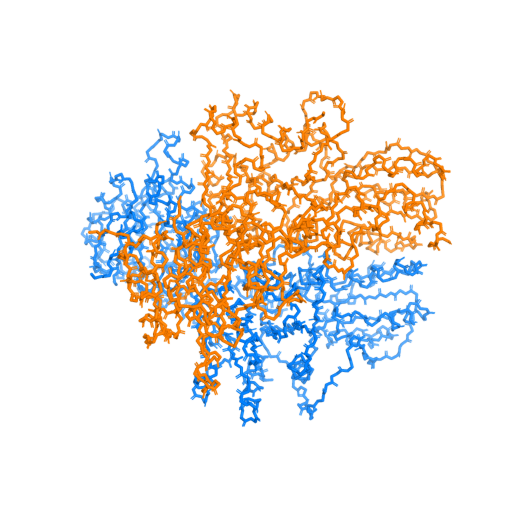C CA . THR B 1 341 ? 37.931 35.394 77.362 1.00 20.60 341 THR B CA 1
ATOM 6167 C C . THR B 1 341 ? 38.146 36.749 78.009 1.00 22.81 341 THR B C 1
ATOM 6168 O O . THR B 1 341 ? 37.624 36.993 79.089 1.00 21.89 341 THR B O 1
ATOM 6172 N N . PHE B 1 342 ? 38.891 37.634 77.368 1.00 22.64 342 PHE B N 1
ATOM 6173 C CA . PHE B 1 342 ? 38.913 39.034 77.808 1.00 21.72 342 PHE B CA 1
ATOM 6174 C C . PHE B 1 342 ? 37.498 39.631 77.799 1.00 22.80 342 PHE B C 1
ATOM 6175 O O . PHE B 1 342 ? 37.085 40.327 78.740 1.00 22.72 342 PHE B O 1
ATOM 6183 N N . ALA B 1 343 ? 36.749 39.416 76.706 1.00 19.83 343 ALA B N 1
ATOM 6184 C CA . ALA B 1 343 ? 35.342 39.845 76.677 1.00 20.64 343 ALA B CA 1
ATOM 6185 C C . ALA B 1 343 ? 34.537 39.250 77.838 1.00 21.66 343 ALA B C 1
ATOM 6186 O O . ALA B 1 343 ? 33.682 39.923 78.417 1.00 24.00 343 ALA B O 1
ATOM 6188 N N . ALA B 1 344 ? 34.746 37.961 78.151 1.00 21.63 344 ALA B N 1
ATOM 6189 C CA . ALA B 1 344 ? 34.035 37.360 79.285 1.00 22.94 344 ALA B CA 1
ATOM 6190 C C . ALA B 1 344 ? 34.330 38.129 80.570 1.00 21.03 344 ALA B C 1
ATOM 6191 O O . ALA B 1 344 ? 33.424 38.423 81.354 1.00 23.86 344 ALA B O 1
ATOM 6193 N N . GLY B 1 345 ? 35.584 38.515 80.781 1.00 20.79 345 GLY B N 1
ATOM 6194 C CA . GLY B 1 345 ? 35.905 39.302 81.971 1.00 20.46 345 GLY B CA 1
ATOM 6195 C C . GLY B 1 345 ? 35.214 40.672 82.002 1.00 24.29 345 GLY B C 1
ATOM 6196 O O . GLY B 1 345 ? 34.727 41.111 83.043 1.00 25.93 345 GLY B O 1
ATOM 6197 N N . LEU B 1 346 ? 35.169 41.368 80.865 1.00 25.01 346 LEU B N 1
ATOM 6198 C CA . LEU B 1 346 ? 34.422 42.629 80.800 1.00 26.58 346 LEU B CA 1
ATOM 6199 C C . LEU B 1 346 ? 32.950 42.428 81.162 1.00 23.83 346 LEU B C 1
ATOM 6200 O O . LEU B 1 346 ? 32.353 43.266 81.833 1.00 25.56 346 LEU B O 1
ATOM 6205 N N . ALA B 1 347 ? 32.352 41.314 80.710 1.00 23.69 347 ALA B N 1
ATOM 6206 C CA . ALA B 1 347 ? 30.951 41.042 81.006 1.00 23.68 347 ALA B CA 1
ATOM 6207 C C . ALA B 1 347 ? 30.743 40.722 82.476 1.00 25.23 347 ALA B C 1
ATOM 6208 O O . ALA B 1 347 ? 29.751 41.134 83.076 1.00 29.01 347 ALA B O 1
ATOM 6210 N N . ILE B 1 348 ? 31.648 39.936 83.063 1.00 24.67 348 ILE B N 1
ATOM 6211 C CA . ILE B 1 348 ? 31.637 39.737 84.512 1.00 25.38 348 ILE B CA 1
ATOM 6212 C C . ILE B 1 348 ? 31.670 41.079 85.236 1.00 29.05 348 ILE B C 1
ATOM 6213 O O . ILE B 1 348 ? 30.964 41.283 86.238 1.00 27.27 348 ILE B O 1
ATOM 6218 N N . GLY B 1 349 ? 32.479 42.027 84.734 1.00 26.99 349 GLY B N 1
ATOM 6219 C CA . GLY B 1 349 ? 32.529 43.391 85.269 1.00 27.82 349 GLY B CA 1
ATOM 6220 C C . GLY B 1 349 ? 31.364 44.296 84.915 1.00 33.09 349 GLY B C 1
ATOM 6221 O O . GLY B 1 349 ? 31.400 45.474 85.271 1.00 31.16 349 GLY B O 1
ATOM 6222 N N . ASP B 1 350 ? 30.337 43.770 84.232 1.00 31.89 350 ASP B N 1
ATOM 6223 C CA . ASP B 1 350 ? 29.062 44.440 83.980 1.00 31.01 350 ASP B CA 1
ATOM 6224 C C . ASP B 1 350 ? 29.192 45.484 82.876 1.00 36.03 350 ASP B C 1
ATOM 6225 O O . ASP B 1 350 ? 28.440 46.476 82.852 1.00 35.22 350 ASP B O 1
ATOM 6230 N N . TYR B 1 351 ? 30.164 45.297 81.987 1.00 32.55 351 TYR B N 1
ATOM 6231 C CA . TYR B 1 351 ? 30.199 45.996 80.705 1.00 32.28 351 TYR B CA 1
ATOM 6232 C C . TYR B 1 351 ? 29.620 45.074 79.638 1.00 29.99 351 TYR B C 1
ATOM 6233 O O . TYR B 1 351 ? 29.307 43.929 79.907 1.00 27.49 351 TYR B O 1
ATOM 6242 N N . LYS B 1 352 ? 29.470 45.597 78.422 1.00 30.03 352 LYS B N 1
ATOM 6243 C CA . LYS B 1 352 ? 28.764 44.879 77.358 1.00 30.19 352 LYS B CA 1
ATOM 6244 C C . LYS B 1 352 ? 29.726 44.758 76.192 1.00 27.89 352 LYS B C 1
ATOM 6245 O O . LYS B 1 352 ? 29.779 45.650 75.313 1.00 29.43 352 LYS B O 1
ATOM 6251 N N . PRO B 1 353 ? 30.503 43.683 76.137 1.00 26.89 353 PRO B N 1
ATOM 6252 C CA . PRO B 1 353 ? 31.536 43.578 75.120 1.00 26.08 353 PRO B CA 1
ATOM 6253 C C . PRO B 1 353 ? 30.976 43.011 73.819 1.00 28.34 353 PRO B C 1
ATOM 6254 O O . PRO B 1 353 ? 30.088 42.154 73.809 1.00 26.00 353 PRO B O 1
ATOM 6258 N N . VAL B 1 354 ? 31.522 43.515 72.720 1.00 24.95 354 VAL B N 1
ATOM 6259 C CA . VAL B 1 354 ? 31.235 42.997 71.386 1.00 29.77 354 VAL B CA 1
ATOM 6260 C C . VAL B 1 354 ? 32.544 42.492 70.806 1.00 29.21 354 VAL B C 1
ATOM 6261 O O . VAL B 1 354 ? 33.506 43.273 70.672 1.00 28.59 354 VAL B O 1
ATOM 6265 N N . VAL B 1 355 ? 32.595 41.199 70.475 1.00 23.34 355 VAL B N 1
ATOM 6266 C CA . VAL B 1 355 ? 33.794 40.611 69.887 1.00 24.10 355 VAL B CA 1
ATOM 6267 C C . VAL B 1 355 ? 33.584 40.638 68.377 1.00 27.57 355 VAL B C 1
ATOM 6268 O O . VAL B 1 355 ? 32.706 39.934 67.856 1.00 28.01 355 VAL B O 1
ATOM 6272 N N . ALA B 1 356 ? 34.412 41.396 67.655 1.00 25.73 356 ALA B N 1
ATOM 6273 C CA . ALA B 1 356 ? 34.346 41.403 66.184 1.00 23.40 356 ALA B CA 1
ATOM 6274 C C . ALA B 1 356 ? 35.386 40.421 65.662 1.00 24.69 356 ALA B C 1
ATOM 6275 O O . ALA B 1 356 ? 36.567 40.528 66.012 1.00 25.15 356 ALA B O 1
ATOM 6277 N N . ILE B 1 357 ? 34.963 39.428 64.885 1.00 23.67 357 ILE B N 1
ATOM 6278 C CA . ILE B 1 357 ? 35.889 38.365 64.521 1.00 22.97 357 ILE B CA 1
ATOM 6279 C C . ILE B 1 357 ? 35.366 37.705 63.245 1.00 27.19 357 ILE B C 1
ATOM 6280 O O . ILE B 1 357 ? 34.153 37.571 63.059 1.00 28.67 357 ILE B O 1
ATOM 6285 N N . TYR B 1 358 ? 36.286 37.327 62.357 1.00 24.89 358 TYR B N 1
ATOM 6286 C CA . TYR B 1 358 ? 35.848 36.636 61.135 1.00 24.99 358 TYR B CA 1
ATOM 6287 C C . TYR B 1 358 ? 35.427 35.211 61.482 1.00 26.74 358 TYR B C 1
ATOM 6288 O O . TYR B 1 358 ? 35.963 34.583 62.402 1.00 24.16 358 TYR B O 1
ATOM 6297 N N . SER B 1 359 ? 34.490 34.677 60.691 1.00 23.30 359 SER B N 1
ATOM 6298 C CA . SER B 1 359 ? 34.043 33.303 60.936 1.00 25.20 359 SER B CA 1
ATOM 6299 C C . SER B 1 359 ? 35.232 32.352 60.977 1.00 25.17 359 SER B C 1
ATOM 6300 O O . SER B 1 359 ? 35.326 31.466 61.856 1.00 24.47 359 SER B O 1
ATOM 6303 N N . THR B 1 360 ? 36.149 32.497 60.010 1.00 23.74 360 THR B N 1
ATOM 6304 C CA . THR B 1 360 ? 37.242 31.514 59.894 1.00 24.20 360 THR B CA 1
ATOM 6305 C C . THR B 1 360 ? 38.173 31.608 61.107 1.00 23.64 360 THR B C 1
ATOM 6306 O O . THR B 1 360 ? 38.636 30.581 61.613 1.00 23.25 360 THR B O 1
ATOM 6310 N N . PHE B 1 361 ? 38.396 32.821 61.627 1.00 24.15 361 PHE B N 1
ATOM 6311 C CA . PHE B 1 361 ? 39.246 32.974 62.826 1.00 22.47 361 PHE B CA 1
ATOM 6312 C C . PHE B 1 361 ? 38.541 32.580 64.114 1.00 23.92 361 PHE B C 1
ATOM 6313 O O . PHE B 1 361 ? 39.190 32.183 65.111 1.00 23.32 361 PHE B O 1
ATOM 6321 N N . LEU B 1 362 ? 37.228 32.658 64.129 1.00 20.55 362 LEU B N 1
ATOM 6322 C CA . LEU B 1 362 ? 36.533 32.224 65.305 1.00 19.61 362 LEU B CA 1
ATOM 6323 C C . LEU B 1 362 ? 36.804 30.743 65.570 1.00 21.57 362 LEU B C 1
ATOM 6324 O O . LEU B 1 362 ? 36.684 30.299 66.706 1.00 21.60 362 LEU B O 1
ATOM 6329 N N . GLN B 1 363 ? 37.153 29.983 64.537 1.00 21.02 363 GLN B N 1
ATOM 6330 C CA . GLN B 1 363 ? 37.518 28.574 64.745 1.00 18.86 363 GLN B CA 1
ATOM 6331 C C . GLN B 1 363 ? 38.544 28.452 65.848 1.00 23.38 363 GLN B C 1
ATOM 6332 O O . GLN B 1 363 ? 38.513 27.502 66.632 1.00 20.85 363 GLN B O 1
ATOM 6338 N N . ARG B 1 364 ? 39.485 29.396 65.896 1.00 21.77 364 ARG B N 1
ATOM 6339 C CA . ARG B 1 364 ? 40.571 29.294 66.865 1.00 19.85 364 ARG B CA 1
ATOM 6340 C C . ARG B 1 364 ? 40.168 29.658 68.298 1.00 21.47 364 ARG B C 1
ATOM 6341 O O . ARG B 1 364 ? 40.945 29.391 69.232 1.00 19.90 364 ARG B O 1
ATOM 6349 N N . ALA B 1 365 ? 39.003 30.292 68.520 1.00 22.09 365 ALA B N 1
ATOM 6350 C CA . ALA B 1 365 ? 38.555 30.649 69.858 1.00 23.32 365 ALA B CA 1
ATOM 6351 C C . ALA B 1 365 ? 37.362 29.799 70.312 1.00 21.17 365 ALA B C 1
ATOM 6352 O O . ALA B 1 365 ? 36.668 30.157 71.257 1.00 21.73 365 ALA B O 1
ATOM 6354 N N . TYR B 1 366 ? 37.125 28.643 69.657 1.00 20.04 366 TYR B N 1
ATOM 6355 C CA . TYR B 1 366 ? 35.944 27.837 69.936 1.00 18.86 366 TYR B CA 1
ATOM 6356 C C . TYR B 1 366 ? 35.864 27.412 71.395 1.00 18.74 366 TYR B C 1
ATOM 6357 O O . TYR B 1 366 ? 34.779 27.473 71.988 1.00 19.86 366 TYR B O 1
ATOM 6366 N N . ASP B 1 367 ? 37.000 27.024 72.014 1.00 19.21 367 ASP B N 1
ATOM 6367 C CA . ASP B 1 367 ? 36.929 26.592 73.405 1.00 21.35 367 ASP B CA 1
ATOM 6368 C C . ASP B 1 367 ? 36.578 27.757 74.331 1.00 21.17 367 ASP B C 1
ATOM 6369 O O . ASP B 1 367 ? 35.921 27.562 75.359 1.00 22.31 367 ASP B O 1
ATOM 6374 N N . GLN B 1 368 ? 37.027 28.964 73.996 1.00 19.74 368 GLN B N 1
ATOM 6375 C CA . GLN B 1 368 ? 36.688 30.097 74.856 1.00 19.93 368 GLN B CA 1
ATOM 6376 C C . GLN B 1 368 ? 35.229 30.457 74.679 1.00 18.96 368 GLN B C 1
ATOM 6377 O O . GLN B 1 368 ? 34.550 30.805 75.657 1.00 21.67 368 GLN B O 1
ATOM 6383 N N . VAL B 1 369 ? 34.690 30.299 73.457 1.00 21.20 369 VAL B N 1
ATOM 6384 C CA . VAL B 1 369 ? 33.255 30.508 73.287 1.00 22.94 369 VAL B CA 1
ATOM 6385 C C . VAL B 1 369 ? 32.483 29.527 74.147 1.00 22.31 369 VAL B C 1
ATOM 6386 O O . VAL B 1 369 ? 31.517 29.895 74.827 1.00 23.99 369 VAL B O 1
ATOM 6390 N N . ILE B 1 370 ? 32.867 28.249 74.093 1.00 19.36 370 ILE B N 1
ATOM 6391 C CA . ILE B 1 370 ? 32.091 27.226 74.802 1.00 21.49 370 ILE B CA 1
ATOM 6392 C C . ILE B 1 370 ? 32.233 27.392 76.313 1.00 24.75 370 ILE B C 1
ATOM 6393 O O . ILE B 1 370 ? 31.239 27.478 77.053 1.00 22.16 370 ILE B O 1
ATOM 6398 N N . HIS B 1 371 ? 33.473 27.397 76.787 1.00 20.90 371 HIS B N 1
ATOM 6399 C CA . HIS B 1 371 ? 33.805 27.240 78.214 1.00 22.71 371 HIS B CA 1
ATOM 6400 C C . HIS B 1 371 ? 33.796 28.579 78.947 1.00 23.56 371 HIS B C 1
ATOM 6401 O O . HIS B 1 371 ? 33.311 28.653 80.086 1.00 22.91 371 HIS B O 1
ATOM 6408 N N . ASP B 1 372 ? 34.246 29.644 78.315 1.00 22.73 372 ASP B N 1
ATOM 6409 C CA . ASP B 1 372 ? 34.340 30.928 79.008 1.00 19.80 372 ASP B CA 1
ATOM 6410 C C . ASP B 1 372 ? 33.166 31.851 78.741 1.00 22.59 372 ASP B C 1
ATOM 6411 O O . ASP B 1 372 ? 33.119 32.948 79.317 1.00 24.33 372 ASP B O 1
ATOM 6416 N N . VAL B 1 373 ? 32.213 31.445 77.893 1.00 21.36 373 VAL B N 1
ATOM 6417 C CA . VAL B 1 373 ? 31.084 32.327 77.588 1.00 22.35 373 VAL B CA 1
ATOM 6418 C C . VAL B 1 373 ? 29.791 31.550 77.733 1.00 23.32 373 VAL B C 1
ATOM 6419 O O . VAL B 1 373 ? 28.983 31.866 78.616 1.00 25.92 373 VAL B O 1
ATOM 6423 N N . ALA B 1 374 ? 29.607 30.487 76.931 1.00 22.83 374 ALA B N 1
ATOM 6424 C CA . ALA B 1 374 ? 28.334 29.766 76.981 1.00 25.63 374 ALA B CA 1
ATOM 6425 C C . ALA B 1 374 ? 28.124 29.082 78.330 1.00 24.86 374 ALA B C 1
ATOM 6426 O O . ALA B 1 374 ? 27.048 29.197 78.925 1.00 26.15 374 ALA B O 1
ATOM 6428 N N . ILE B 1 375 ? 29.126 28.344 78.824 1.00 22.18 375 ILE B N 1
ATOM 6429 C CA . ILE B 1 375 ? 28.966 27.682 80.133 1.00 23.48 375 ILE B CA 1
ATOM 6430 C C . ILE B 1 375 ? 28.758 28.703 81.259 1.00 30.47 375 ILE B C 1
ATOM 6431 O O . ILE B 1 375 ? 28.122 28.399 82.278 1.00 26.57 375 ILE B O 1
ATOM 6436 N N . GLN B 1 376 ? 29.304 29.909 81.106 1.00 25.80 376 GLN B N 1
ATOM 6437 C CA . GLN B 1 376 ? 29.145 30.984 82.086 1.00 29.16 376 GLN B CA 1
ATOM 6438 C C . GLN B 1 376 ? 27.815 31.710 81.963 1.00 29.84 376 GLN B C 1
ATOM 6439 O O . GLN B 1 376 ? 27.493 32.510 82.859 1.00 31.55 376 GLN B O 1
ATOM 6445 N N . LYS B 1 377 ? 27.078 31.480 80.872 1.00 30.59 377 LYS B N 1
ATOM 6446 C CA . LYS B 1 377 ? 25.898 32.274 80.485 1.00 29.41 377 LYS B CA 1
ATOM 6447 C C . LYS B 1 377 ? 26.234 33.762 80.431 1.00 31.32 377 LYS B C 1
ATOM 6448 O O . LYS B 1 377 ? 25.414 34.607 80.796 1.00 32.15 377 LYS B O 1
ATOM 6454 N N . LEU B 1 378 ? 27.435 34.090 79.968 1.00 23.26 378 LEU B N 1
ATOM 6455 C CA . LEU B 1 378 ? 27.738 35.549 79.952 1.00 22.38 378 LEU B CA 1
ATOM 6456 C C . LEU B 1 378 ? 27.253 36.205 78.655 1.00 28.52 378 LEU B C 1
ATOM 6457 O O . LEU B 1 378 ? 27.411 35.630 77.583 1.00 28.34 378 LEU B O 1
ATOM 6462 N N . PRO B 1 379 ? 26.706 37.446 78.694 1.00 31.82 379 PRO B N 1
ATOM 6463 C CA . PRO B 1 379 ? 26.039 38.021 77.506 1.00 34.34 379 PRO B CA 1
ATOM 6464 C C . PRO B 1 379 ? 26.997 38.742 76.555 1.00 32.90 379 PRO B C 1
ATOM 6465 O O . PRO B 1 379 ? 26.898 39.958 76.342 1.00 42.93 379 PRO B O 1
ATOM 6469 N N . VAL B 1 380 ? 27.938 38.009 76.005 1.00 27.97 380 VAL B N 1
ATOM 6470 C CA . VAL B 1 380 ? 28.882 38.536 75.020 1.00 24.49 380 VAL B CA 1
ATOM 6471 C C . VAL B 1 380 ? 28.214 38.519 73.656 1.00 29.08 380 VAL B C 1
ATOM 6472 O O . VAL B 1 380 ? 27.572 37.525 73.290 1.00 27.80 380 VAL B O 1
ATOM 6476 N N . LEU B 1 381 ? 28.437 39.569 72.873 1.00 25.92 381 LEU B N 1
ATOM 6477 C CA . LEU B 1 381 ? 27.929 39.675 71.505 1.00 27.08 381 LEU B CA 1
ATOM 6478 C C . LEU B 1 381 ? 29.063 39.375 70.528 1.00 27.68 381 LEU B C 1
ATOM 6479 O O . LEU B 1 381 ? 30.099 40.035 70.556 1.00 25.36 381 LEU B O 1
ATOM 6484 N N . PHE B 1 382 ? 28.851 38.402 69.634 1.00 25.57 382 PHE B N 1
ATOM 6485 C CA . PHE B 1 382 ? 29.811 38.085 68.571 1.00 27.36 382 PHE B CA 1
ATOM 6486 C C . PHE B 1 382 ? 29.311 38.661 67.248 1.00 27.34 382 PHE B C 1
ATOM 6487 O O . PHE B 1 382 ? 28.210 38.323 66.815 1.00 29.33 382 PHE B O 1
ATOM 6495 N N . ALA B 1 383 ? 30.112 39.538 66.626 1.00 29.63 383 ALA B N 1
ATOM 6496 C CA . ALA B 1 383 ? 29.801 40.161 65.325 1.00 30.34 383 ALA B CA 1
ATOM 6497 C C . ALA B 1 383 ? 30.709 39.468 64.326 1.00 26.58 383 ALA B C 1
ATOM 6498 O O . ALA B 1 383 ? 31.907 39.741 64.268 1.00 26.41 383 ALA B O 1
ATOM 6500 N N . ILE B 1 384 ? 30.161 38.492 63.601 1.00 26.91 384 ILE B N 1
ATOM 6501 C CA . ILE B 1 384 ? 30.971 37.536 62.856 1.00 30.91 384 ILE B CA 1
ATOM 6502 C C . ILE B 1 384 ? 30.963 37.988 61.406 1.00 31.15 384 ILE B C 1
ATOM 6503 O O . ILE B 1 384 ? 29.959 37.824 60.716 1.00 28.94 384 ILE B O 1
ATOM 6508 N N . ASP B 1 385 ? 32.074 38.542 60.950 1.00 29.54 385 ASP B N 1
ATOM 6509 C CA . ASP B 1 385 ? 32.281 39.037 59.595 1.00 27.74 385 ASP B CA 1
ATOM 6510 C C . ASP B 1 385 ? 32.832 37.918 58.715 1.00 32.99 385 ASP B C 1
ATOM 6511 O O . ASP B 1 385 ? 33.202 36.855 59.198 1.00 30.90 385 ASP B O 1
ATOM 6516 N N . ARG B 1 386 ? 32.872 38.173 57.389 1.00 33.33 386 ARG B N 1
ATOM 6517 C CA . ARG B 1 386 ? 33.377 37.186 56.411 1.00 32.41 386 ARG B CA 1
ATOM 6518 C C . ARG B 1 386 ? 32.680 35.841 56.572 1.00 33.07 386 ARG B C 1
ATOM 6519 O O . ARG B 1 386 ? 33.288 34.777 56.411 1.00 28.75 386 ARG B O 1
ATOM 6527 N N . ALA B 1 387 ? 31.383 35.877 56.855 1.00 31.91 387 ALA B N 1
ATOM 6528 C CA . ALA B 1 387 ? 30.632 34.637 56.960 1.00 32.32 387 ALA B CA 1
ATOM 6529 C C . ALA B 1 387 ? 30.250 34.160 55.566 1.00 31.92 387 ALA B C 1
ATOM 6530 O O . ALA B 1 387 ? 29.913 34.958 54.693 1.00 31.76 387 ALA B O 1
ATOM 6532 N N . GLY B 1 388 ? 30.272 32.838 55.362 1.00 28.32 388 GLY B N 1
ATOM 6533 C CA . GLY B 1 388 ? 29.981 32.341 54.015 1.00 32.04 388 GLY B CA 1
ATOM 6534 C C . GLY B 1 388 ? 31.200 32.395 53.100 1.00 31.13 388 GLY B C 1
ATOM 6535 O O . GLY B 1 388 ? 32.340 32.270 53.541 1.00 32.12 388 GLY B O 1
ATOM 6536 N N . ILE B 1 389 ? 30.949 32.616 51.810 1.00 28.50 389 ILE B N 1
ATOM 6537 C CA . ILE B 1 389 ? 31.999 32.625 50.795 1.00 28.44 389 ILE B CA 1
ATOM 6538 C C . ILE B 1 389 ? 32.738 33.954 50.839 1.00 32.19 389 ILE B C 1
ATOM 6539 O O . ILE B 1 389 ? 32.110 35.011 50.726 1.00 37.60 389 ILE B O 1
ATOM 6544 N N . VAL B 1 390 ? 34.074 33.908 50.971 1.00 34.66 390 VAL B N 1
ATOM 6545 C CA . VAL B 1 390 ? 34.850 35.150 51.128 1.00 33.76 390 VAL B CA 1
ATOM 6546 C C . VAL B 1 390 ? 35.558 35.577 49.851 1.00 33.75 390 VAL B C 1
ATOM 6547 O O . VAL B 1 390 ? 36.020 36.727 49.771 1.00 38.31 390 VAL B O 1
ATOM 6551 N N . GLY B 1 391 ? 35.618 34.729 48.832 1.00 33.91 391 GLY B N 1
ATOM 6552 C CA . GLY B 1 391 ? 36.155 35.169 47.561 1.00 33.84 391 GLY B CA 1
ATOM 6553 C C . GLY B 1 391 ? 37.639 34.861 47.417 1.00 36.11 391 GLY B C 1
ATOM 6554 O O . GLY B 1 391 ? 38.034 33.696 47.457 1.00 35.53 391 GLY B O 1
ATOM 6555 N N . ALA B 1 392 ? 38.441 35.911 47.196 1.00 34.56 392 ALA B N 1
ATOM 6556 C CA . ALA B 1 392 ? 39.827 35.757 46.740 1.00 41.62 392 ALA B CA 1
ATOM 6557 C C . ALA B 1 392 ? 40.732 34.998 47.730 1.00 34.84 392 ALA B C 1
ATOM 6558 O O . ALA B 1 392 ? 41.714 34.382 47.297 1.00 38.30 392 ALA B O 1
ATOM 6560 N N . ASP B 1 393 ? 40.461 35.044 49.027 1.00 29.22 393 ASP B N 1
ATOM 6561 C CA . ASP B 1 393 ? 41.395 34.398 49.978 1.00 28.39 393 ASP B CA 1
ATOM 6562 C C . ASP B 1 393 ? 41.288 32.870 49.975 1.00 32.81 393 ASP B C 1
ATOM 6563 O O . ASP B 1 393 ? 42.180 32.202 50.511 1.00 34.34 393 ASP B O 1
ATOM 6568 N N . GLY B 1 394 ? 40.232 32.305 49.391 1.00 34.66 394 GLY B N 1
ATOM 6569 C CA . GLY B 1 394 ? 40.236 30.877 49.166 1.00 31.13 394 GLY B CA 1
ATOM 6570 C C . GLY B 1 394 ? 40.019 30.020 50.414 1.00 29.41 394 GLY B C 1
ATOM 6571 O O . GLY B 1 394 ? 39.489 30.459 51.441 1.00 31.22 394 GLY B O 1
ATOM 6572 N N . GLN B 1 395 ? 40.465 28.762 50.304 1.00 28.65 395 GLN B N 1
ATOM 6573 C CA . GLN B 1 395 ? 40.097 27.720 51.271 1.00 30.46 395 GLN B CA 1
ATOM 6574 C C . GLN B 1 395 ? 40.387 28.094 52.718 1.00 31.06 395 GLN B C 1
ATOM 6575 O O . GLN B 1 395 ? 39.593 27.775 53.614 1.00 27.27 395 GLN B O 1
ATOM 6581 N N . THR B 1 396 ? 41.561 28.644 52.986 1.00 26.88 396 THR B N 1
ATOM 6582 C CA . THR B 1 396 ? 41.968 28.843 54.387 1.00 26.80 396 THR B CA 1
ATOM 6583 C C . THR B 1 396 ? 41.112 29.871 55.135 1.00 27.37 396 THR B C 1
ATOM 6584 O O . THR B 1 396 ? 41.209 29.957 56.379 1.00 27.60 396 THR B O 1
ATOM 6588 N N . HIS B 1 397 ? 40.318 30.675 54.410 1.00 27.60 397 HIS B N 1
ATOM 6589 C CA . HIS B 1 397 ? 39.637 31.846 54.984 1.00 27.56 397 HIS B CA 1
ATOM 6590 C C . HIS B 1 397 ? 38.118 31.806 54.926 1.00 31.04 397 HIS B C 1
ATOM 6591 O O . HIS B 1 397 ? 37.483 32.781 55.337 1.00 28.08 397 HIS B O 1
ATOM 6598 N N . GLN B 1 398 ? 37.510 30.734 54.412 1.00 30.40 398 GLN B N 1
ATOM 6599 C CA . GLN B 1 398 ? 36.072 30.734 54.170 1.00 27.49 398 GLN B CA 1
ATOM 6600 C C . GLN B 1 398 ? 35.347 30.757 55.503 1.00 29.84 398 GLN B C 1
ATOM 6601 O O . GLN B 1 398 ? 35.770 30.111 56.472 1.00 29.49 398 GLN B O 1
ATOM 6607 N N . GLY B 1 399 ? 34.203 31.429 55.526 1.00 26.03 399 GLY B N 1
ATOM 6608 C CA . GLY B 1 399 ? 33.360 31.465 56.715 1.00 23.43 399 GLY B CA 1
ATOM 6609 C C . GLY B 1 399 ? 32.381 30.306 56.603 1.00 31.69 399 GLY B C 1
ATOM 6610 O O . GLY B 1 399 ? 31.170 30.532 56.569 1.00 29.11 399 GLY B O 1
ATOM 6611 N N . ALA B 1 400 ? 32.896 29.057 56.530 1.00 28.03 400 ALA B N 1
ATOM 6612 C CA . ALA B 1 400 ? 32.069 27.950 56.032 1.00 29.43 400 ALA B CA 1
ATOM 6613 C C . ALA B 1 400 ? 31.358 27.182 57.137 1.00 26.70 400 ALA B C 1
ATOM 6614 O O . ALA B 1 400 ? 30.411 26.435 56.843 1.00 29.16 400 ALA B O 1
ATOM 6616 N N . PHE B 1 401 ? 31.783 27.343 58.409 1.00 23.60 401 PHE B N 1
ATOM 6617 C CA . PHE B 1 401 ? 31.340 26.385 59.432 1.00 26.94 401 PHE B CA 1
ATOM 6618 C C . PHE B 1 401 ? 30.666 26.962 60.676 1.00 26.03 401 PHE B C 1
ATOM 6619 O O . PHE B 1 401 ? 30.194 26.169 61.509 1.00 25.66 401 PHE B O 1
ATOM 6627 N N . ASP B 1 402 ? 30.585 28.306 60.843 1.00 25.51 402 ASP B N 1
ATOM 6628 C CA . ASP B 1 402 ? 30.154 28.836 62.136 1.00 23.91 402 ASP B CA 1
ATOM 6629 C C . ASP B 1 402 ? 28.711 28.480 62.484 1.00 22.94 402 ASP B C 1
ATOM 6630 O O . ASP B 1 402 ? 28.397 28.328 63.674 1.00 27.44 402 ASP B O 1
ATOM 6635 N N . LEU B 1 403 ? 27.815 28.304 61.494 1.00 25.80 403 LEU B N 1
ATOM 6636 C CA . LEU B 1 403 ? 26.463 27.895 61.862 1.00 22.61 403 LEU B CA 1
ATOM 6637 C C . LEU B 1 403 ? 26.470 26.449 62.354 1.00 35.24 403 LEU B C 1
ATOM 6638 O O . LEU B 1 403 ? 25.628 26.074 63.182 1.00 31.16 403 LEU B O 1
ATOM 6643 N N . SER B 1 404 ? 27.411 25.634 61.862 1.00 26.91 404 SER B N 1
ATOM 6644 C CA . SER B 1 404 ? 27.469 24.256 62.332 1.00 24.25 404 SER B CA 1
ATOM 6645 C C . SER B 1 404 ? 28.105 24.207 63.716 1.00 28.42 404 SER B C 1
ATOM 6646 O O . SER B 1 404 ? 27.516 23.661 64.662 1.00 24.74 404 SER B O 1
ATOM 6649 N N . PHE B 1 405 ? 29.288 24.822 63.870 1.00 22.92 405 PHE B N 1
ATOM 6650 C CA . PHE B 1 405 ? 29.961 24.637 65.156 1.00 20.70 405 PHE B CA 1
ATOM 6651 C C . PHE B 1 405 ? 29.342 25.496 66.256 1.00 24.73 405 PHE B C 1
ATOM 6652 O O . PHE B 1 405 ? 29.409 25.102 67.419 1.00 24.74 405 PHE B O 1
ATOM 6660 N N . LEU B 1 406 ? 28.641 26.618 65.937 1.00 23.26 406 LEU B N 1
ATOM 6661 C CA . LEU B 1 406 ? 28.003 27.317 67.050 1.00 26.14 406 LEU B CA 1
ATOM 6662 C C . LEU B 1 406 ? 26.686 26.662 67.473 1.00 25.42 406 LEU B C 1
ATOM 6663 O O . LEU B 1 406 ? 26.343 26.712 68.648 1.00 27.03 406 LEU B O 1
ATOM 6668 N N . ARG B 1 407 ? 25.913 26.054 66.565 1.00 24.27 407 ARG B N 1
ATOM 6669 C CA . ARG B 1 407 ? 24.557 25.701 67.003 1.00 24.82 407 ARG B CA 1
ATOM 6670 C C . ARG B 1 407 ? 24.511 24.437 67.838 1.00 26.99 407 ARG B C 1
ATOM 6671 O O . ARG B 1 407 ? 23.486 24.177 68.484 1.00 29.15 407 ARG B O 1
ATOM 6679 N N . CYS B 1 408 ? 25.586 23.668 67.895 1.00 24.57 408 CYS B N 1
ATOM 6680 C CA . CYS B 1 408 ? 25.535 22.517 68.791 1.00 24.73 408 CYS B CA 1
ATOM 6681 C C . CYS B 1 408 ? 25.825 22.893 70.246 1.00 25.80 408 CYS B C 1
ATOM 6682 O O . CYS B 1 408 ? 25.677 22.050 71.121 1.00 25.77 408 CYS B O 1
ATOM 6685 N N . ILE B 1 409 ? 26.177 24.143 70.518 1.00 25.37 409 ILE B N 1
ATOM 6686 C CA . ILE B 1 409 ? 26.573 24.579 71.856 1.00 24.31 409 ILE B CA 1
ATOM 6687 C C . ILE B 1 409 ? 25.324 25.057 72.605 1.00 25.47 409 ILE B C 1
ATOM 6688 O O . ILE B 1 409 ? 24.637 25.951 72.105 1.00 27.37 409 ILE B O 1
ATOM 6693 N N . PRO B 1 410 ? 25.021 24.516 73.784 1.00 25.32 410 PRO B N 1
ATOM 6694 C CA . PRO B 1 410 ? 23.855 24.995 74.552 1.00 25.18 410 PRO B CA 1
ATOM 6695 C C . PRO B 1 410 ? 23.941 26.494 74.831 1.00 27.45 410 PRO B C 1
ATOM 6696 O O . PRO B 1 410 ? 25.019 27.054 74.939 1.00 24.81 410 PRO B O 1
ATOM 6700 N N . ASP B 1 411 ? 22.775 27.123 74.952 1.00 25.92 411 ASP B N 1
ATOM 6701 C CA . ASP B 1 411 ? 22.672 28.492 75.439 1.00 29.10 411 ASP B CA 1
ATOM 6702 C C . ASP B 1 411 ? 23.378 29.480 74.528 1.00 35.33 411 ASP B C 1
ATOM 6703 O O . ASP B 1 411 ? 23.852 30.526 74.985 1.00 36.35 411 ASP B O 1
ATOM 6708 N N . MET B 1 412 ? 23.469 29.164 73.239 1.00 29.89 412 MET B N 1
ATOM 6709 C CA . MET B 1 412 ? 23.957 30.115 72.254 1.00 30.08 412 MET B CA 1
ATOM 6710 C C . MET B 1 412 ? 22.786 30.551 71.375 1.00 30.30 412 MET B C 1
ATOM 6711 O O . MET B 1 412 ? 21.969 29.720 70.969 1.00 29.02 412 MET B O 1
ATOM 6716 N N . VAL B 1 413 ? 22.679 31.850 71.125 1.00 26.31 413 VAL B N 1
ATOM 6717 C CA . VAL B 1 413 ? 21.736 32.409 70.151 1.00 27.72 413 VAL B CA 1
ATOM 6718 C C . VAL B 1 413 ? 22.507 32.743 68.883 1.00 29.65 413 VAL B C 1
ATOM 6719 O O . VAL B 1 413 ? 23.563 33.400 68.937 1.00 27.98 413 VAL B O 1
ATOM 6723 N N . VAL B 1 414 ? 21.970 32.325 67.732 1.00 29.01 414 VAL B N 1
ATOM 6724 C CA . VAL B 1 414 ? 22.683 32.470 66.476 1.00 27.81 414 VAL B CA 1
ATOM 6725 C C . VAL B 1 414 ? 21.742 33.081 65.452 1.00 28.35 414 VAL B C 1
ATOM 6726 O O . VAL B 1 414 ? 20.722 32.473 65.107 1.00 28.89 414 VAL B O 1
ATOM 6730 N N . MET B 1 415 ? 22.135 34.224 64.902 1.00 32.35 415 MET B N 1
ATOM 6731 C CA . MET B 1 415 ? 21.308 35.043 64.017 1.00 28.45 415 MET B CA 1
ATOM 6732 C C . MET B 1 415 ? 21.991 35.288 62.677 1.00 30.86 415 MET B C 1
ATOM 6733 O O . MET B 1 415 ? 23.197 35.552 62.612 1.00 32.46 415 MET B O 1
ATOM 6738 N N . THR B 1 416 ? 21.207 35.215 61.606 1.00 30.58 416 THR B N 1
ATOM 6739 C CA . THR B 1 416 ? 21.700 35.340 60.240 1.00 32.93 416 THR B CA 1
ATOM 6740 C C . THR B 1 416 ? 20.901 36.427 59.523 1.00 32.05 416 THR B C 1
ATOM 6741 O O . THR B 1 416 ? 19.862 36.144 58.915 1.00 33.42 416 THR B O 1
ATOM 6745 N N . PRO B 1 417 ? 21.342 37.683 59.573 1.00 31.17 417 PRO B N 1
ATOM 6746 C CA . PRO B 1 417 ? 20.580 38.742 58.882 1.00 32.89 417 PRO B CA 1
ATOM 6747 C C . PRO B 1 417 ? 20.590 38.557 57.375 1.00 34.82 417 PRO B C 1
ATOM 6748 O O . PRO B 1 417 ? 21.582 38.099 56.795 1.00 37.85 417 PRO B O 1
ATOM 6752 N N . SER B 1 418 ? 19.464 38.924 56.737 1.00 34.82 418 SER B N 1
ATOM 6753 C CA . SER B 1 418 ? 19.349 38.831 55.287 1.00 35.71 418 SER B CA 1
ATOM 6754 C C . SER B 1 418 ? 19.624 40.163 54.563 1.00 37.84 418 SER B C 1
ATOM 6755 O O . SER B 1 418 ? 19.679 40.173 53.339 1.00 37.14 418 SER B O 1
ATOM 6758 N N . ASP B 1 419 ? 19.796 41.290 55.269 1.00 38.67 419 ASP B N 1
ATOM 6759 C CA . ASP B 1 419 ? 20.194 42.563 54.639 1.00 37.20 419 ASP B CA 1
ATOM 6760 C C . ASP B 1 419 ? 20.751 43.501 55.742 1.00 39.89 419 ASP B C 1
ATOM 6761 O O . ASP B 1 419 ? 20.832 43.115 56.907 1.00 40.04 419 ASP B O 1
ATOM 6766 N N . GLU B 1 420 ? 21.135 44.738 55.367 1.00 38.46 420 GLU B N 1
ATOM 6767 C CA . GLU B 1 420 ? 21.750 45.688 56.320 1.00 39.73 420 GLU B CA 1
ATOM 6768 C C . GLU B 1 420 ? 20.823 46.050 57.481 1.00 45.45 420 GLU B C 1
ATOM 6769 O O . GLU B 1 420 ? 21.287 46.327 58.602 1.00 40.61 420 GLU B O 1
ATOM 6775 N N . ASN B 1 421 ? 19.529 46.189 57.206 1.00 39.14 421 ASN B N 1
ATOM 6776 C CA . ASN B 1 421 ? 18.596 46.573 58.263 1.00 43.58 421 ASN B CA 1
ATOM 6777 C C . ASN B 1 421 ? 18.430 45.453 59.283 1.00 42.01 421 ASN B C 1
ATOM 6778 O O . ASN B 1 421 ? 18.520 45.674 60.505 1.00 39.57 421 ASN B O 1
ATOM 6783 N N . GLU B 1 422 ? 18.193 44.227 58.794 1.00 37.17 422 GLU B N 1
ATOM 6784 C CA . GLU B 1 422 ? 18.184 43.075 59.687 1.00 36.40 422 GLU B CA 1
ATOM 6785 C C . GLU B 1 422 ? 19.476 42.984 60.478 1.00 36.06 422 GLU B C 1
ATOM 6786 O O . GLU B 1 422 ? 19.473 42.622 61.662 1.00 34.56 422 GLU B O 1
ATOM 6792 N N . CYS B 1 423 ? 20.604 43.244 59.826 1.00 35.19 423 CYS B N 1
ATOM 6793 C CA . CYS B 1 423 ? 21.873 43.159 60.527 1.00 37.35 423 CYS B CA 1
ATOM 6794 C C . CYS B 1 423 ? 21.890 44.092 61.743 1.00 35.75 423 CYS B C 1
ATOM 6795 O O . CYS B 1 423 ? 22.271 43.693 62.851 1.00 34.49 423 CYS B O 1
ATOM 6798 N N . ARG B 1 424 ? 21.473 45.338 61.549 1.00 35.30 424 ARG B N 1
ATOM 6799 C CA . ARG B 1 424 ? 21.394 46.290 62.657 1.00 36.74 424 ARG B CA 1
ATOM 6800 C C . ARG B 1 424 ? 20.375 45.843 63.691 1.00 39.39 424 ARG B C 1
ATOM 6801 O O . ARG B 1 424 ? 20.631 45.932 64.895 1.00 34.78 424 ARG B O 1
ATOM 6809 N N . GLN B 1 425 ? 19.193 45.380 63.244 1.00 34.66 425 GLN B N 1
ATOM 6810 C CA . GLN B 1 425 ? 18.210 44.933 64.219 1.00 39.62 425 GLN B CA 1
ATOM 6811 C C . GLN B 1 425 ? 18.775 43.786 65.052 1.00 38.84 425 GLN B C 1
ATOM 6812 O O . GLN B 1 425 ? 18.463 43.660 66.243 1.00 32.97 425 GLN B O 1
ATOM 6818 N N . MET B 1 426 ? 19.602 42.923 64.433 1.00 34.33 426 MET B N 1
ATOM 6819 C CA . MET B 1 426 ? 20.015 41.746 65.172 1.00 35.15 426 MET B CA 1
ATOM 6820 C C . MET B 1 426 ? 21.165 42.088 66.127 1.00 36.31 426 MET B C 1
ATOM 6821 O O . MET B 1 426 ? 21.262 41.530 67.227 1.00 31.36 426 MET B O 1
ATOM 6826 N N . LEU B 1 427 ? 22.058 42.978 65.701 1.00 33.30 427 LEU B N 1
ATOM 6827 C CA . LEU B 1 427 ? 23.078 43.509 66.608 1.00 35.50 427 LEU B CA 1
ATOM 6828 C C . LEU B 1 427 ? 22.429 44.148 67.827 1.00 34.84 427 LEU B C 1
ATOM 6829 O O . LEU B 1 427 ? 22.839 43.896 68.978 1.00 32.14 427 LEU B O 1
ATOM 6834 N N . TYR B 1 428 ? 21.414 44.977 67.593 1.00 35.19 428 TYR B N 1
ATOM 6835 C CA . TYR B 1 428 ? 20.690 45.585 68.705 1.00 39.05 428 TYR B CA 1
ATOM 6836 C C . TYR B 1 428 ? 20.036 44.515 69.574 1.00 40.65 428 TYR B C 1
ATOM 6837 O O . TYR B 1 428 ? 20.112 44.568 70.809 1.00 35.30 428 TYR B O 1
ATOM 6846 N N . THR B 1 429 ? 19.426 43.501 68.947 1.00 34.58 429 THR B N 1
ATOM 6847 C CA . THR B 1 429 ? 18.789 42.450 69.726 1.00 33.31 429 THR B CA 1
ATOM 6848 C C . THR B 1 429 ? 19.806 41.691 70.590 1.00 33.43 429 THR B C 1
ATOM 6849 O O . THR B 1 429 ? 19.567 41.448 71.776 1.00 37.05 429 THR B O 1
ATOM 6853 N N . GLY B 1 430 ? 20.920 41.247 70.004 1.00 33.30 430 GLY B N 1
ATOM 6854 C CA . GLY B 1 430 ? 21.898 40.533 70.800 1.00 35.84 430 GLY B CA 1
ATOM 6855 C C . GLY B 1 430 ? 22.534 41.422 71.856 1.00 33.17 430 GLY B C 1
ATOM 6856 O O . GLY B 1 430 ? 22.868 40.963 72.947 1.00 32.91 430 GLY B O 1
ATOM 6857 N N . TYR B 1 431 ? 22.699 42.696 71.551 1.00 30.21 431 TYR B N 1
ATOM 6858 C CA . TYR B 1 431 ? 23.323 43.603 72.508 1.00 30.69 431 TYR B CA 1
ATOM 6859 C C . TYR B 1 431 ? 22.462 43.759 73.754 1.00 36.04 431 TYR B C 1
ATOM 6860 O O . TYR B 1 431 ? 22.981 43.963 74.855 1.00 39.11 431 TYR B O 1
ATOM 6869 N N . HIS B 1 432 ? 21.150 43.731 73.600 1.00 32.29 432 HIS B N 1
ATOM 6870 C CA . HIS B 1 432 ? 20.235 43.907 74.719 1.00 36.78 432 HIS B CA 1
ATOM 6871 C C . HIS B 1 432 ? 19.726 42.597 75.291 1.00 39.52 432 HIS B C 1
ATOM 6872 O O . HIS B 1 432 ? 18.886 42.608 76.196 1.00 42.86 432 HIS B O 1
ATOM 6879 N N . TYR B 1 433 ? 20.188 41.479 74.771 1.00 35.76 433 TYR B N 1
ATOM 6880 C CA . TYR B 1 433 ? 19.852 40.165 75.297 1.00 32.21 433 TYR B CA 1
ATOM 6881 C C . TYR B 1 433 ? 20.808 39.820 76.432 1.00 36.57 433 TYR B C 1
ATOM 6882 O O . TYR B 1 433 ? 22.026 39.736 76.218 1.00 35.85 433 TYR B O 1
ATOM 6891 N N . SER B 1 434 ? 20.266 39.589 77.631 1.00 33.78 434 SER B N 1
ATOM 6892 C CA . SER B 1 434 ? 21.137 39.458 78.803 1.00 40.52 434 SER B CA 1
ATOM 6893 C C . SER B 1 434 ? 21.267 38.036 79.328 1.00 43.49 434 SER B C 1
ATOM 6894 O O . SER B 1 434 ? 22.088 37.807 80.225 1.00 38.14 434 SER B O 1
ATOM 6897 N N . ASP B 1 435 ? 20.536 37.063 78.766 1.00 41.67 435 ASP B N 1
ATOM 6898 C CA . ASP B 1 435 ? 20.515 35.713 79.330 1.00 38.12 435 ASP B CA 1
ATOM 6899 C C . ASP B 1 435 ? 21.715 34.871 78.960 1.00 39.39 435 ASP B C 1
ATOM 6900 O O . ASP B 1 435 ? 21.956 33.852 79.617 1.00 39.51 435 ASP B O 1
ATOM 6905 N N . GLY B 1 436 ? 22.423 35.217 77.898 1.00 30.69 436 GLY B N 1
ATOM 6906 C CA . GLY B 1 436 ? 23.546 34.444 77.435 1.00 30.33 436 GLY B CA 1
ATOM 6907 C C . GLY B 1 436 ? 24.090 35.051 76.167 1.00 30.05 436 GLY B C 1
ATOM 6908 O O . GLY B 1 436 ? 23.617 36.087 75.706 1.00 30.78 436 GLY B O 1
ATOM 6909 N N . PRO B 1 437 ? 25.075 34.402 75.559 1.00 28.93 437 PRO B N 1
ATOM 6910 C CA . PRO B 1 437 ? 25.699 34.964 74.358 1.00 29.55 437 PRO B CA 1
ATOM 6911 C C . PRO B 1 437 ? 24.823 34.884 73.106 1.00 33.28 437 PRO B C 1
ATOM 6912 O O . PRO B 1 437 ? 23.978 33.989 72.943 1.00 29.45 437 PRO B O 1
ATOM 6916 N N . CYS B 1 438 ? 25.094 35.817 72.198 1.00 31.98 438 CYS B N 1
ATOM 6917 C CA . CYS B 1 438 ? 24.434 35.914 70.898 1.00 27.79 438 CYS B CA 1
ATOM 6918 C C . CYS B 1 438 ? 25.479 36.110 69.814 1.00 31.35 438 CYS B C 1
ATOM 6919 O O . CYS B 1 438 ? 26.467 36.806 70.033 1.00 27.16 438 CYS B O 1
ATOM 6922 N N . ALA B 1 439 ? 25.249 35.522 68.632 1.00 29.73 439 ALA B N 1
ATOM 6923 C CA . ALA B 1 439 ? 26.149 35.690 67.494 1.00 28.19 439 ALA B CA 1
ATOM 6924 C C . ALA B 1 439 ? 25.329 36.202 66.318 1.00 28.97 439 ALA B C 1
ATOM 6925 O O . ALA B 1 439 ? 24.201 35.757 66.134 1.00 29.87 439 ALA B O 1
ATOM 6927 N N . VAL B 1 440 ? 25.870 37.186 65.597 1.00 27.41 440 VAL B N 1
ATOM 6928 C CA . VAL B 1 440 ? 25.290 37.723 64.350 1.00 29.06 440 VAL B CA 1
ATOM 6929 C C . VAL B 1 440 ? 26.337 37.562 63.263 1.00 28.84 440 VAL B C 1
ATOM 6930 O O . VAL B 1 440 ? 27.418 38.156 63.374 1.00 30.88 440 VAL B O 1
ATOM 6934 N N . ARG B 1 441 ? 26.021 36.822 62.180 1.00 29.05 441 ARG B N 1
ATOM 6935 C CA . ARG B 1 441 ? 27.036 36.531 61.167 1.00 26.78 441 ARG B CA 1
ATOM 6936 C C . ARG B 1 441 ? 26.619 37.102 59.822 1.00 30.05 441 ARG B C 1
ATOM 6937 O O . ARG B 1 441 ? 25.438 37.065 59.446 1.00 31.88 441 ARG B O 1
ATOM 6945 N N . TYR B 1 442 ? 27.585 37.666 59.102 1.00 28.13 442 TYR B N 1
ATOM 6946 C CA . TYR B 1 442 ? 27.247 38.373 57.870 1.00 28.53 442 TYR B CA 1
ATOM 6947 C C . TYR B 1 442 ? 28.459 38.275 56.971 1.00 30.92 442 TYR B C 1
ATOM 6948 O O . TYR B 1 442 ? 29.593 38.088 57.456 1.00 30.70 442 TYR B O 1
ATOM 6957 N N . PRO B 1 443 ? 28.261 38.360 55.671 1.00 30.60 443 PRO B N 1
ATOM 6958 C CA . PRO B 1 443 ? 29.346 38.154 54.718 1.00 29.50 443 PRO B CA 1
ATOM 6959 C C . PRO B 1 443 ? 30.195 39.396 54.513 1.00 31.87 443 PRO B C 1
ATOM 6960 O O . PRO B 1 443 ? 29.780 40.516 54.786 1.00 34.49 443 PRO B O 1
ATOM 6964 N N . ARG B 1 444 ? 31.354 39.176 53.908 1.00 34.25 444 ARG B N 1
ATOM 6965 C CA . ARG B 1 444 ? 32.093 40.265 53.288 1.00 37.72 444 ARG B CA 1
ATOM 6966 C C . ARG B 1 444 ? 31.305 40.843 52.116 1.00 40.49 444 ARG B C 1
ATOM 6967 O O . ARG B 1 444 ? 30.701 40.112 51.328 1.00 36.16 444 ARG B O 1
ATOM 6975 N N . GLY B 1 445 ? 31.281 42.170 51.998 1.00 41.93 445 GLY B N 1
ATOM 6976 C CA . GLY B 1 445 ? 30.645 42.768 50.832 1.00 47.03 445 GLY B CA 1
ATOM 6977 C C . GLY B 1 445 ? 29.452 43.625 51.196 1.00 44.81 445 GLY B C 1
ATOM 6978 O O . GLY B 1 445 ? 29.160 43.875 52.369 1.00 38.88 445 GLY B O 1
ATOM 6979 N N . SER B 1 446 ? 28.731 44.057 50.150 1.00 44.44 446 SER B N 1
ATOM 6980 C CA . SER B 1 446 ? 27.669 45.041 50.273 1.00 52.58 446 SER B CA 1
ATOM 6981 C C . SER B 1 446 ? 26.316 44.383 50.509 1.00 48.06 446 SER B C 1
ATOM 6982 O O . SER B 1 446 ? 26.089 43.223 50.176 1.00 54.14 446 SER B O 1
ATOM 6985 N N . GLY B 1 447 ? 25.423 45.142 51.118 1.00 47.98 447 GLY B N 1
ATOM 6986 C CA . GLY B 1 447 ? 24.066 44.707 51.339 1.00 45.72 447 GLY B CA 1
ATOM 6987 C C . GLY B 1 447 ? 23.198 45.125 50.173 1.00 50.94 447 GLY B C 1
ATOM 6988 O O . GLY B 1 447 ? 23.682 45.474 49.091 1.00 46.99 447 GLY B O 1
ATOM 6989 N N . THR B 1 448 ? 21.893 45.122 50.415 1.00 51.27 448 THR B N 1
ATOM 6990 C CA . THR B 1 448 ? 20.932 45.261 49.332 1.00 46.20 448 THR B CA 1
ATOM 6991 C C . THR B 1 448 ? 20.537 46.704 49.065 1.00 53.84 448 THR B C 1
ATOM 6992 O O . THR B 1 448 ? 19.967 46.982 48.004 1.00 60.92 448 THR B O 1
ATOM 6996 N N . GLY B 1 449 ? 20.805 47.611 50.003 1.00 44.75 449 GLY B N 1
ATOM 6997 C CA . GLY B 1 449 ? 20.224 48.934 49.991 1.00 48.98 449 GLY B CA 1
ATOM 6998 C C . GLY B 1 449 ? 18.968 49.034 50.815 1.00 50.94 449 GLY B C 1
ATOM 6999 O O . GLY B 1 449 ? 18.224 49.999 50.664 1.00 50.14 449 GLY B O 1
ATOM 7000 N N . ALA B 1 450 ? 18.704 48.059 51.674 1.00 47.55 450 ALA B N 1
ATOM 7001 C CA . ALA B 1 450 ? 17.522 48.075 52.527 1.00 49.55 450 ALA B CA 1
ATOM 7002 C C . ALA B 1 450 ? 17.433 49.363 53.349 1.00 50.01 450 ALA B C 1
ATOM 7003 O O . ALA B 1 450 ? 18.432 49.860 53.874 1.00 44.86 450 ALA B O 1
ATOM 7005 N N . THR B 1 451 ? 16.223 49.905 53.469 1.00 48.83 451 THR B N 1
ATOM 7006 C CA . THR B 1 451 ? 16.031 51.054 54.339 1.00 51.48 451 THR B CA 1
ATOM 7007 C C . THR B 1 451 ? 16.276 50.646 55.793 1.00 47.87 451 THR B C 1
ATOM 7008 O O . THR B 1 451 ? 15.885 49.561 56.241 1.00 47.86 451 THR B O 1
ATOM 7012 N N . LEU B 1 452 ? 16.994 51.493 56.511 1.00 46.48 452 LEU B N 1
ATOM 7013 C CA . LEU B 1 452 ? 17.372 51.236 57.899 1.00 43.37 452 LEU B CA 1
ATOM 7014 C C . LEU B 1 452 ? 16.246 51.716 58.797 1.00 48.57 452 LEU B C 1
ATOM 7015 O O . LEU B 1 452 ? 16.003 52.921 58.908 1.00 48.57 452 LEU B O 1
ATOM 7020 N N . GLU B 1 453 ? 15.554 50.814 59.388 1.00 43.76 453 GLU B N 1
ATOM 7021 C CA . GLU B 1 453 ? 14.407 51.151 60.210 1.00 47.77 453 GLU B CA 1
ATOM 7022 C C . GLU B 1 453 ? 14.843 51.432 61.641 1.00 43.45 453 GLU B C 1
ATOM 7023 O O . GLU B 1 453 ? 15.956 51.093 62.044 1.00 45.06 453 GLU B O 1
ATOM 7029 N N . PRO B 1 454 ? 13.993 52.100 62.420 1.00 46.30 454 PRO B N 1
ATOM 7030 C CA . PRO B 1 454 ? 14.300 52.323 63.836 1.00 49.88 454 PRO B CA 1
ATOM 7031 C C . PRO B 1 454 ? 14.592 51.004 64.532 1.00 50.68 454 PRO B C 1
ATOM 7032 O O . PRO B 1 454 ? 13.990 49.976 64.222 1.00 47.26 454 PRO B O 1
ATOM 7036 N N . LEU B 1 455 ? 15.502 51.045 65.501 1.00 40.98 455 LEU B N 1
ATOM 7037 C CA . LEU B 1 455 ? 15.983 49.801 66.112 1.00 46.29 455 LEU B CA 1
ATOM 7038 C C . LEU B 1 455 ? 15.034 49.319 67.204 1.00 48.11 455 LEU B C 1
ATOM 7039 O O . LEU B 1 455 ? 14.572 50.115 68.035 1.00 44.67 455 LEU B O 1
ATOM 7044 N N . ALA B 1 456 ? 14.739 48.014 67.200 1.00 43.28 456 ALA B N 1
ATOM 7045 C CA . ALA B 1 456 ? 13.995 47.380 68.286 1.00 42.98 456 ALA B CA 1
ATOM 7046 C C . ALA B 1 456 ? 14.345 45.902 68.308 1.00 42.32 456 ALA B C 1
ATOM 7047 O O . ALA B 1 456 ? 14.663 45.323 67.273 1.00 41.68 456 ALA B O 1
ATOM 7049 N N . SER B 1 457 ? 14.259 45.294 69.489 1.00 45.55 457 SER B N 1
ATOM 7050 C CA . SER B 1 457 ? 14.649 43.900 69.627 1.00 35.71 457 SER B CA 1
ATOM 7051 C C . SER B 1 457 ? 13.714 43.022 68.804 1.00 42.75 457 SER B C 1
ATOM 7052 O O . SER B 1 457 ? 12.500 43.219 68.812 1.00 39.56 457 SER B O 1
ATOM 7055 N N . LEU B 1 458 ? 14.297 42.042 68.101 1.00 38.64 458 LEU B N 1
ATOM 7056 C CA . LEU B 1 458 ? 13.481 41.119 67.326 1.00 42.02 458 LEU B CA 1
ATOM 7057 C C . LEU B 1 458 ? 12.981 39.981 68.211 1.00 40.82 458 LEU B C 1
ATOM 7058 O O . LEU B 1 458 ? 13.734 39.471 69.042 1.00 42.13 458 LEU B O 1
ATOM 7063 N N . PRO B 1 459 ? 11.729 39.559 68.080 1.00 39.33 459 PRO B N 1
ATOM 7064 C CA . PRO B 1 459 ? 11.252 38.440 68.893 1.00 39.86 459 PRO B CA 1
ATOM 7065 C C . PRO B 1 459 ? 12.136 37.226 68.642 1.00 37.37 459 PRO B C 1
ATOM 7066 O O . PRO B 1 459 ? 12.344 36.833 67.491 1.00 42.09 459 PRO B O 1
ATOM 7070 N N . ILE B 1 460 ? 12.637 36.632 69.735 1.00 34.35 460 ILE B N 1
ATOM 7071 C CA . ILE B 1 460 ? 13.654 35.594 69.674 1.00 35.30 460 ILE B CA 1
ATOM 7072 C C . ILE B 1 460 ? 13.078 34.323 69.045 1.00 40.50 460 ILE B C 1
ATOM 7073 O O . ILE B 1 460 ? 11.983 33.861 69.409 1.00 37.50 460 ILE B O 1
ATOM 7078 N N . GLY B 1 461 ? 13.836 33.738 68.122 1.00 37.79 461 GLY B N 1
ATOM 7079 C CA . GLY B 1 461 ? 13.450 32.463 67.503 1.00 36.15 461 GLY B CA 1
ATOM 7080 C C . GLY B 1 461 ? 12.176 32.543 66.686 1.00 38.81 461 GLY B C 1
ATOM 7081 O O . GLY B 1 461 ? 11.385 31.587 66.682 1.00 42.60 461 GLY B O 1
ATOM 7082 N N . LYS B 1 462 ? 11.954 33.671 65.995 1.00 39.26 462 LYS B N 1
ATOM 7083 C CA . LYS B 1 462 ? 10.780 33.877 65.160 1.00 39.33 462 LYS B CA 1
ATOM 7084 C C . LYS B 1 462 ? 11.236 34.302 63.772 1.00 41.96 462 LYS B C 1
ATOM 7085 O O . LYS B 1 462 ? 12.066 35.209 63.650 1.00 38.49 462 LYS B O 1
ATOM 7091 N N . GLY B 1 463 ? 10.687 33.656 62.723 1.00 41.86 463 GLY B N 1
ATOM 7092 C CA . GLY B 1 463 ? 10.988 34.024 61.359 1.00 38.54 463 GLY B CA 1
ATOM 7093 C C . GLY B 1 463 ? 9.878 34.868 60.774 1.00 42.87 463 GLY B C 1
ATOM 7094 O O . GLY B 1 463 ? 8.843 35.068 61.410 1.00 44.02 463 GLY B O 1
ATOM 7095 N N . VAL B 1 464 ? 10.102 35.334 59.538 1.00 39.75 464 VAL B N 1
ATOM 7096 C CA . VAL B 1 464 ? 9.179 36.236 58.843 1.00 40.93 464 VAL B CA 1
ATOM 7097 C C . VAL B 1 464 ? 8.747 35.612 57.525 1.00 44.55 464 VAL B C 1
ATOM 7098 O O . VAL B 1 464 ? 9.589 35.226 56.706 1.00 41.88 464 VAL B O 1
ATOM 7102 N N . VAL B 1 465 ? 7.441 35.547 57.301 1.00 43.94 465 VAL B N 1
ATOM 7103 C CA . VAL B 1 465 ? 6.916 35.096 56.014 1.00 49.40 465 VAL B CA 1
ATOM 7104 C C . VAL B 1 465 ? 7.056 36.217 54.991 1.00 49.22 465 VAL B C 1
ATOM 7105 O O . VAL B 1 465 ? 6.538 37.314 55.196 1.00 48.09 465 VAL B O 1
ATOM 7109 N N . LYS B 1 466 ? 7.752 35.942 53.885 1.00 46.64 466 LYS B N 1
ATOM 7110 C CA . LYS B 1 466 ? 7.937 36.919 52.818 1.00 46.21 466 LYS B CA 1
ATOM 7111 C C . LYS B 1 466 ? 6.967 36.718 51.665 1.00 47.52 466 LYS B C 1
ATOM 7112 O O . LYS B 1 466 ? 6.527 37.697 51.056 1.00 49.02 466 LYS B O 1
ATOM 7118 N N . ARG B 1 467 ? 6.597 35.477 51.371 1.00 47.44 467 ARG B N 1
ATOM 7119 C CA . ARG B 1 467 ? 5.728 35.197 50.235 1.00 52.05 467 ARG B CA 1
ATOM 7120 C C . ARG B 1 467 ? 4.907 33.970 50.571 1.00 49.79 467 ARG B C 1
ATOM 7121 O O . ARG B 1 467 ? 5.415 33.024 51.174 1.00 47.56 467 ARG B O 1
ATOM 7129 N N . GLN B 1 468 ? 3.632 33.995 50.206 1.00 50.83 468 GLN B N 1
ATOM 7130 C CA . GLN B 1 468 ? 2.785 32.819 50.357 1.00 50.97 468 GLN B CA 1
ATOM 7131 C C . GLN B 1 468 ? 2.593 32.188 48.991 1.00 57.99 468 GLN B C 1
ATOM 7132 O O . GLN B 1 468 ? 2.173 32.868 48.050 1.00 53.54 468 GLN B O 1
ATOM 7138 N N . GLY B 1 469 ? 2.916 30.895 48.879 1.00 53.32 469 GLY B N 1
ATOM 7139 C CA . GLY B 1 469 ? 2.712 30.157 47.648 1.00 52.35 469 GLY B CA 1
ATOM 7140 C C . GLY B 1 469 ? 2.119 28.788 47.938 1.00 53.13 469 GLY B C 1
ATOM 7141 O O . GLY B 1 469 ? 1.272 28.619 48.809 1.00 55.78 469 GLY B O 1
ATOM 7142 N N . GLU B 1 470 ? 2.572 27.798 47.190 1.00 52.70 470 GLU B N 1
ATOM 7143 C CA . GLU B 1 470 ? 2.003 26.471 47.363 1.00 55.53 470 GLU B CA 1
ATOM 7144 C C . GLU B 1 470 ? 3.024 25.427 46.957 1.00 50.14 470 GLU B C 1
ATOM 7145 O O . GLU B 1 470 ? 3.940 25.702 46.176 1.00 52.03 470 GLU B O 1
ATOM 7151 N N . LYS B 1 471 ? 2.835 24.218 47.500 1.00 49.47 471 LYS B N 1
ATOM 7152 C CA . LYS B 1 471 ? 3.592 23.019 47.130 1.00 51.93 471 LYS B CA 1
ATOM 7153 C C . LYS B 1 471 ? 4.969 22.973 47.793 1.00 51.72 471 LYS B C 1
ATOM 7154 O O . LYS B 1 471 ? 5.340 21.952 48.380 1.00 46.26 471 LYS B O 1
ATOM 7160 N N . ILE B 1 472 ? 5.727 24.059 47.678 1.00 46.19 472 ILE B N 1
ATOM 7161 C CA . ILE B 1 472 ? 7.097 24.158 48.160 1.00 45.66 472 ILE B CA 1
ATOM 7162 C C . ILE B 1 472 ? 7.188 25.351 49.103 1.00 44.03 472 ILE B C 1
ATOM 7163 O O . ILE B 1 472 ? 6.515 26.356 48.891 1.00 45.44 472 ILE B O 1
ATOM 7168 N N . ALA B 1 473 ? 7.995 25.233 50.159 1.00 42.40 473 ALA B N 1
ATOM 7169 C CA . ALA B 1 473 ? 8.316 26.387 50.997 1.00 43.99 473 ALA B CA 1
ATOM 7170 C C . ALA B 1 473 ? 9.826 26.478 51.146 1.00 40.68 473 ALA B C 1
ATOM 7171 O O . ALA B 1 473 ? 10.494 25.469 51.406 1.00 45.05 473 ALA B O 1
ATOM 7173 N N . ILE B 1 474 ? 10.363 27.679 50.987 1.00 40.42 474 ILE B N 1
ATOM 7174 C CA . ILE B 1 474 ? 11.801 27.915 51.048 1.00 39.65 474 ILE B CA 1
ATOM 7175 C C . ILE B 1 474 ? 12.105 28.636 52.355 1.00 41.60 474 ILE B C 1
ATOM 7176 O O . ILE B 1 474 ? 11.546 29.708 52.627 1.00 39.75 474 ILE B O 1
ATOM 7181 N N . LEU B 1 475 ? 12.980 28.050 53.158 1.00 37.04 475 LEU B N 1
ATOM 7182 C CA . LEU B 1 475 ? 13.370 28.585 54.462 1.00 42.83 475 LEU B CA 1
ATOM 7183 C C . LEU B 1 475 ? 14.786 29.137 54.338 1.00 37.97 475 LEU B C 1
ATOM 7184 O O . LEU B 1 475 ? 15.753 28.364 54.293 1.00 36.92 475 LEU B O 1
ATOM 7189 N N . ASN B 1 476 ? 14.908 30.469 54.336 1.00 35.24 476 ASN B N 1
ATOM 7190 C CA . ASN B 1 476 ? 16.175 31.160 54.119 1.00 35.21 476 ASN B CA 1
ATOM 7191 C C . ASN B 1 476 ? 16.829 31.549 55.436 1.00 33.45 476 ASN B C 1
ATOM 7192 O O . ASN B 1 476 ? 16.178 32.130 56.316 1.00 36.35 476 ASN B O 1
ATOM 7197 N N . PHE B 1 477 ? 18.128 31.295 55.535 1.00 32.30 477 PHE B N 1
ATOM 7198 C CA . PHE B 1 477 ? 18.968 31.790 56.635 1.00 33.78 477 PHE B CA 1
ATOM 7199 C C . PHE B 1 477 ? 20.072 32.654 56.047 1.00 31.51 477 PHE B C 1
ATOM 7200 O O . PHE B 1 477 ? 21.098 32.123 55.600 1.00 32.58 477 PHE B O 1
ATOM 7208 N N . GLY B 1 478 ? 19.901 33.985 56.084 1.00 35.93 478 GLY B N 1
ATOM 7209 C CA . GLY B 1 478 ? 21.009 34.846 55.721 1.00 31.94 478 GLY B CA 1
ATOM 7210 C C . GLY B 1 478 ? 20.864 35.578 54.403 1.00 33.79 478 GLY B C 1
ATOM 7211 O O . GLY B 1 478 ? 19.746 35.860 53.950 1.00 36.48 478 GLY B O 1
ATOM 7212 N N . THR B 1 479 ? 21.990 35.939 53.784 1.00 36.71 479 THR B N 1
ATOM 7213 C CA . THR B 1 479 ? 21.970 36.964 52.740 1.00 35.99 479 THR B CA 1
ATOM 7214 C C . THR B 1 479 ? 21.763 36.423 51.331 1.00 42.01 479 THR B C 1
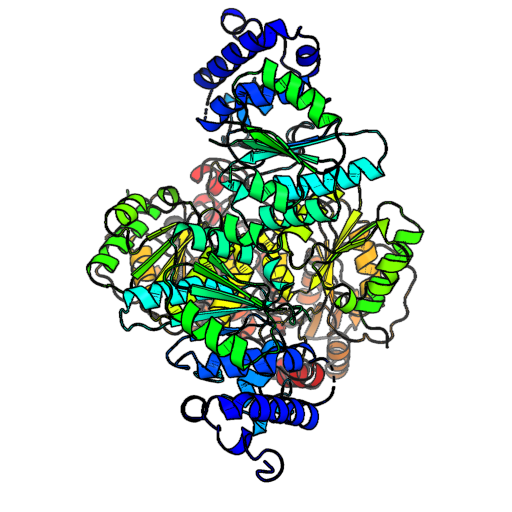ATOM 7215 O O . THR B 1 479 ? 21.877 37.198 50.373 1.00 38.24 479 THR B O 1
ATOM 7219 N N . LEU B 1 480 ? 21.394 35.163 51.176 1.00 34.78 480 LEU B N 1
ATOM 7220 C CA . LEU B 1 480 ? 20.926 34.683 49.871 1.00 35.88 480 LEU B CA 1
ATOM 7221 C C . LEU B 1 480 ? 19.417 34.890 49.647 1.00 45.75 480 LEU B C 1
ATOM 7222 O O . LEU B 1 480 ? 18.861 34.369 48.663 1.00 44.74 480 LEU B O 1
ATOM 7227 N N . LEU B 1 481 ? 18.751 35.626 50.538 1.00 41.07 481 LEU B N 1
ATOM 7228 C CA . LEU B 1 481 ? 17.311 35.840 50.409 1.00 42.64 481 LEU B CA 1
ATOM 7229 C C . LEU B 1 481 ? 16.888 36.433 49.063 1.00 42.96 481 LEU B C 1
ATOM 7230 O O . LEU B 1 481 ? 15.859 35.994 48.525 1.00 43.14 481 LEU B O 1
ATOM 7235 N N . PRO B 1 482 ? 17.591 37.405 48.480 1.00 41.99 482 PRO B N 1
ATOM 7236 C CA . PRO B 1 482 ? 17.146 37.915 47.169 1.00 42.77 482 PRO B CA 1
ATOM 7237 C C . PRO B 1 482 ? 17.056 36.817 46.119 1.00 46.57 482 PRO B C 1
ATOM 7238 O O . PRO B 1 482 ? 16.147 36.826 45.262 1.00 44.56 482 PRO B O 1
ATOM 7242 N N . GLU B 1 483 ? 17.977 35.853 46.195 1.00 44.70 483 GLU B N 1
ATOM 7243 C CA . GLU B 1 483 ? 17.982 34.717 45.279 1.00 49.61 483 GLU B CA 1
ATOM 7244 C C . GLU B 1 483 ? 16.801 33.788 45.548 1.00 46.52 483 GLU B C 1
ATOM 7245 O O . GLU B 1 483 ? 16.083 33.397 44.625 1.00 46.11 483 GLU B O 1
ATOM 7251 N N . ALA B 1 484 ? 16.613 33.383 46.808 1.00 47.33 484 ALA B N 1
ATOM 7252 C CA . ALA B 1 484 ? 15.410 32.649 47.190 1.00 42.88 484 ALA B CA 1
ATOM 7253 C C . ALA B 1 484 ? 14.147 33.371 46.731 1.00 49.30 484 ALA B C 1
ATOM 7254 O O . ALA B 1 484 ? 13.161 32.733 46.344 1.00 44.14 484 ALA B O 1
ATOM 7256 N N . ALA B 1 485 ? 14.137 34.704 46.822 1.00 45.25 485 ALA B N 1
ATOM 7257 C CA . ALA B 1 485 ? 12.941 35.460 46.432 1.00 48.09 485 ALA B CA 1
ATOM 7258 C C . ALA B 1 485 ? 12.647 35.343 44.937 1.00 46.97 485 ALA B C 1
ATOM 7259 O O . ALA B 1 485 ? 11.482 35.191 44.532 1.00 48.32 485 ALA B O 1
ATOM 7261 N N . ALA B 1 486 ? 13.671 35.450 44.089 1.00 46.95 486 ALA B N 1
ATOM 7262 C CA . ALA B 1 486 ? 13.430 35.246 42.663 1.00 48.45 486 ALA B CA 1
ATOM 7263 C C . ALA B 1 486 ? 12.888 33.840 42.409 1.00 50.57 486 ALA B C 1
ATOM 7264 O O . ALA B 1 486 ? 11.849 33.680 41.753 1.00 49.90 486 ALA B O 1
ATOM 7266 N N . VAL B 1 487 ? 13.543 32.814 42.985 1.00 46.73 487 VAL B N 1
ATOM 7267 C CA . VAL B 1 487 ? 13.089 31.431 42.814 1.00 46.59 487 VAL B CA 1
ATOM 7268 C C . VAL B 1 487 ? 11.649 31.271 43.281 1.00 47.32 487 VAL B C 1
ATOM 7269 O O . VAL B 1 487 ? 10.826 30.601 42.623 1.00 48.38 487 VAL B O 1
ATOM 7273 N N . ALA B 1 488 ? 11.340 31.830 44.453 1.00 46.76 488 ALA B N 1
ATOM 7274 C CA . ALA B 1 488 ? 10.007 31.710 45.021 1.00 47.40 488 ALA B CA 1
ATOM 7275 C C . ALA B 1 488 ? 8.961 32.276 44.068 1.00 50.20 488 ALA B C 1
ATOM 7276 O O . ALA B 1 488 ? 7.857 31.737 43.947 1.00 50.50 488 ALA B O 1
ATOM 7278 N N . ASP B 1 489 ? 9.289 33.391 43.411 1.00 50.81 489 ASP B N 1
ATOM 7279 C CA . ASP B 1 489 ? 8.404 33.958 42.399 1.00 52.64 489 ASP B CA 1
ATOM 7280 C C . ASP B 1 489 ? 8.211 32.994 41.230 1.00 53.78 489 ASP B C 1
ATOM 7281 O O . ASP B 1 489 ? 7.075 32.712 40.830 1.00 55.15 489 ASP B O 1
ATOM 7286 N N . LYS B 1 490 ? 9.312 32.468 40.680 1.00 52.71 490 LYS B N 1
ATOM 7287 C CA . LYS B 1 490 ? 9.235 31.596 39.506 1.00 55.32 490 LYS B CA 1
ATOM 7288 C C . LYS B 1 490 ? 8.427 30.343 39.785 1.00 64.19 490 LYS B C 1
ATOM 7289 O O . LYS B 1 490 ? 7.664 29.886 38.924 1.00 59.52 490 LYS B O 1
ATOM 7295 N N . LEU B 1 491 ? 8.606 29.753 40.960 1.00 54.43 491 LEU B N 1
ATOM 7296 C CA . LEU B 1 491 ? 7.987 28.492 41.313 1.00 52.04 491 LEU B CA 1
ATOM 7297 C C . LEU B 1 491 ? 6.676 28.656 42.065 1.00 53.31 491 LEU B C 1
ATOM 7298 O O . LEU B 1 491 ? 6.056 27.653 42.416 1.00 59.01 491 LEU B O 1
ATOM 7303 N N . ASN B 1 492 ? 6.246 29.882 42.342 1.00 54.68 492 ASN B N 1
ATOM 7304 C CA . ASN B 1 492 ? 5.100 30.119 43.220 1.00 53.23 492 ASN B CA 1
ATOM 7305 C C . ASN B 1 492 ? 5.262 29.402 44.558 1.00 51.47 492 ASN B C 1
ATOM 7306 O O . ASN B 1 492 ? 4.309 28.827 45.106 1.00 51.73 492 ASN B O 1
ATOM 7311 N N . ALA B 1 493 ? 6.484 29.433 45.083 1.00 49.73 493 ALA B N 1
ATOM 7312 C CA . ALA B 1 493 ? 6.805 28.822 46.366 1.00 48.79 493 ALA B CA 1
ATOM 7313 C C . ALA B 1 493 ? 6.541 29.805 47.508 1.00 48.04 493 ALA B C 1
ATOM 7314 O O . ALA B 1 493 ? 6.595 31.020 47.321 1.00 48.45 493 ALA B O 1
ATOM 7316 N N . THR B 1 494 ? 6.258 29.260 48.690 1.00 49.60 494 THR B N 1
ATOM 7317 C CA . THR B 1 494 ? 6.243 30.060 49.909 1.00 46.24 494 THR B CA 1
ATOM 7318 C C . THR B 1 494 ? 7.677 30.401 50.304 1.00 44.63 494 THR B C 1
ATOM 7319 O O . THR B 1 494 ? 8.599 29.621 50.074 1.00 43.55 494 THR B O 1
ATOM 7323 N N . LEU B 1 495 ? 7.888 31.602 50.857 1.00 49.39 495 LEU B N 1
ATOM 7324 C CA . LEU B 1 495 ? 9.236 32.024 51.211 1.00 44.24 495 LEU B CA 1
ATOM 7325 C C . LEU B 1 495 ? 9.237 32.604 52.623 1.00 45.45 495 LEU B C 1
ATOM 7326 O O . LEU B 1 495 ? 8.373 33.422 52.972 1.00 45.67 495 LEU B O 1
ATOM 7331 N N . VAL B 1 496 ? 10.223 32.193 53.424 1.00 44.04 496 VAL B N 1
ATOM 7332 C CA . VAL B 1 496 ? 10.327 32.582 54.823 1.00 39.86 496 VAL B CA 1
ATOM 7333 C C . VAL B 1 496 ? 11.751 33.045 55.095 1.00 40.56 496 VAL B C 1
ATOM 7334 O O . VAL B 1 496 ? 12.723 32.358 54.748 1.00 39.88 496 VAL B O 1
ATOM 7338 N N . ASP B 1 497 ? 11.894 34.185 55.766 1.00 38.56 497 ASP B N 1
ATOM 7339 C CA . ASP B 1 497 ? 13.216 34.609 56.234 1.00 38.69 497 ASP B CA 1
ATOM 7340 C C . ASP B 1 497 ? 13.371 34.137 57.684 1.00 44.71 497 ASP B C 1
ATOM 7341 O O . ASP B 1 497 ? 12.695 34.653 58.574 1.00 36.42 497 ASP B O 1
ATOM 7346 N N . MET B 1 498 ? 14.203 33.094 57.929 1.00 35.79 498 MET B N 1
ATOM 7347 C CA . MET B 1 498 ? 14.109 32.431 59.225 1.00 33.85 498 MET B CA 1
ATOM 7348 C C . MET B 1 498 ? 14.711 33.252 60.371 1.00 36.40 498 MET B C 1
ATOM 7349 O O . MET B 1 498 ? 14.311 33.049 61.513 1.00 35.86 498 MET B O 1
ATOM 7354 N N . ARG B 1 499 ? 15.685 34.129 60.089 1.00 36.32 499 ARG B N 1
ATOM 7355 C CA . ARG B 1 499 ? 16.320 35.038 61.059 1.00 32.68 499 ARG B CA 1
ATOM 7356 C C . ARG B 1 499 ? 17.215 34.340 62.082 1.00 34.24 499 ARG B C 1
ATOM 7357 O O . ARG B 1 499 ? 18.370 34.752 62.295 1.00 34.31 499 ARG B O 1
ATOM 7365 N N . PHE B 1 500 ? 16.695 33.302 62.750 1.00 32.87 500 PHE B N 1
ATOM 7366 C CA . PHE B 1 500 ? 17.388 32.648 63.852 1.00 29.48 500 PHE B CA 1
ATOM 7367 C C . PHE B 1 500 ? 17.786 31.234 63.436 1.00 35.21 500 PHE B C 1
ATOM 7368 O O . PHE B 1 500 ? 16.927 30.456 63.042 1.00 33.03 500 PHE B O 1
ATOM 7376 N N . VAL B 1 501 ? 19.082 30.938 63.490 1.00 29.74 501 VAL B N 1
ATOM 7377 C CA . VAL B 1 501 ? 19.532 29.536 63.389 1.00 29.26 501 VAL B CA 1
ATOM 7378 C C . VAL B 1 501 ? 19.256 28.800 64.683 1.00 31.73 501 VAL B C 1
ATOM 7379 O O . VAL B 1 501 ? 18.992 27.587 64.671 1.00 29.35 501 VAL B O 1
ATOM 7383 N N . LYS B 1 502 ? 19.331 29.505 65.815 1.00 29.58 502 LYS B N 1
ATOM 7384 C CA . LYS B 1 502 ? 19.132 28.937 67.150 1.00 29.01 502 LYS B CA 1
ATOM 7385 C C . LYS B 1 502 ? 18.732 30.088 68.086 1.00 27.16 502 LYS B C 1
ATOM 7386 O O . LYS B 1 502 ? 19.402 31.128 68.142 1.00 30.46 502 LYS B O 1
ATOM 7392 N N . PRO B 1 503 ? 17.605 29.966 68.766 1.00 29.01 503 PRO B N 1
ATOM 7393 C CA . PRO B 1 503 ? 16.665 28.854 68.639 1.00 31.10 503 PRO B CA 1
ATOM 7394 C C . PRO B 1 503 ? 15.854 28.966 67.327 1.00 37.46 503 PRO B C 1
ATOM 7395 O O . PRO B 1 503 ? 15.533 30.063 66.873 1.00 35.64 503 PRO B O 1
ATOM 7399 N N . LEU B 1 504 ? 15.481 27.853 66.707 1.00 29.36 504 LEU B N 1
ATOM 7400 C CA . LEU B 1 504 ? 14.650 27.890 65.499 1.00 29.16 504 LEU B CA 1
ATOM 7401 C C . LEU B 1 504 ? 13.202 28.199 65.837 1.00 33.60 504 LEU B C 1
ATOM 7402 O O . LEU B 1 504 ? 12.728 27.897 66.933 1.00 41.24 504 LEU B O 1
ATOM 7407 N N . ASP B 1 505 ? 12.495 28.793 64.866 1.00 36.60 505 ASP B N 1
ATOM 7408 C CA . ASP B 1 505 ? 11.043 28.984 64.920 1.00 36.95 505 ASP B CA 1
ATOM 7409 C C . ASP B 1 505 ? 10.366 27.634 64.656 1.00 42.98 505 ASP B C 1
ATOM 7410 O O . ASP B 1 505 ? 9.883 27.341 63.555 1.00 37.95 505 ASP B O 1
ATOM 7415 N N . THR B 1 506 ? 10.343 26.797 65.702 1.00 37.39 506 THR B N 1
ATOM 7416 C CA . THR B 1 506 ? 9.742 25.470 65.609 1.00 39.36 506 THR B CA 1
ATOM 7417 C C . THR B 1 506 ? 8.279 25.516 65.169 1.00 48.07 506 THR B C 1
ATOM 7418 O O . THR B 1 506 ? 7.848 24.709 64.330 1.00 44.24 506 THR B O 1
ATOM 7422 N N . ALA B 1 507 ? 7.492 26.416 65.762 1.00 39.49 507 ALA B N 1
ATOM 7423 C CA . ALA B 1 507 ? 6.081 26.524 65.413 1.00 43.51 507 ALA B CA 1
ATOM 7424 C C . ALA B 1 507 ? 5.899 26.747 63.920 1.00 44.98 507 ALA B C 1
ATOM 7425 O O . ALA B 1 507 ? 5.011 26.145 63.288 1.00 45.72 507 ALA B O 1
ATOM 7427 N N . LEU B 1 508 ? 6.735 27.611 63.339 1.00 43.71 508 LEU B N 1
ATOM 7428 C CA . LEU B 1 508 ? 6.591 27.939 61.929 1.00 43.72 508 LEU B CA 1
ATOM 7429 C C . LEU B 1 508 ? 7.043 26.776 61.048 1.00 41.66 508 LEU B C 1
ATOM 7430 O O . LEU B 1 508 ? 6.392 26.471 60.045 1.00 38.89 508 LEU B O 1
ATOM 7435 N N . ILE B 1 509 ? 8.157 26.133 61.403 1.00 40.35 509 ILE B N 1
ATOM 7436 C CA . ILE B 1 509 ? 8.606 24.961 60.651 1.00 42.42 509 ILE B CA 1
ATOM 7437 C C . ILE B 1 509 ? 7.474 23.952 60.539 1.00 40.78 509 ILE B C 1
ATOM 7438 O O . ILE B 1 509 ? 7.182 23.418 59.454 1.00 42.52 509 ILE B O 1
ATOM 7443 N N . LEU B 1 510 ? 6.814 23.673 61.663 1.00 37.48 510 LEU B N 1
ATOM 7444 C CA . LEU B 1 510 ? 5.784 22.640 61.653 1.00 44.85 510 LEU B CA 1
ATOM 7445 C C . LEU B 1 510 ? 4.557 23.099 60.871 1.00 45.21 510 LEU B C 1
ATOM 7446 O O . LEU B 1 510 ? 3.900 22.290 60.191 1.00 43.79 510 LEU B O 1
ATOM 7451 N N . GLN B 1 511 ? 4.245 24.397 60.927 1.00 41.39 511 GLN B N 1
ATOM 7452 C CA . GLN B 1 511 ? 3.143 24.903 60.116 1.00 46.26 511 GLN B CA 1
ATOM 7453 C C . GLN B 1 511 ? 3.468 24.809 58.627 1.00 42.64 511 GLN B C 1
ATOM 7454 O O . GLN B 1 511 ? 2.626 24.394 57.836 1.00 46.92 511 GLN B O 1
ATOM 7460 N N . LEU B 1 512 ? 4.685 25.192 58.222 1.00 44.01 512 LEU B N 1
ATOM 7461 C CA . LEU B 1 512 ? 5.069 25.064 56.815 1.00 41.43 512 LEU B CA 1
ATOM 7462 C C . LEU B 1 512 ? 5.015 23.608 56.348 1.00 45.34 512 LEU B C 1
ATOM 7463 O O . LEU B 1 512 ? 4.525 23.318 55.238 1.00 43.29 512 LEU B O 1
ATOM 7468 N N . ALA B 1 513 ? 5.514 22.676 57.181 1.00 41.69 513 ALA B N 1
ATOM 7469 C CA . ALA B 1 513 ? 5.498 21.247 56.804 1.00 44.19 513 ALA B CA 1
ATOM 7470 C C . ALA B 1 513 ? 4.071 20.734 56.629 1.00 48.57 513 ALA B C 1
ATOM 7471 O O . ALA B 1 513 ? 3.789 19.974 55.695 1.00 46.57 513 ALA B O 1
ATOM 7473 N N . GLY B 1 514 ? 3.157 21.138 57.510 1.00 43.14 514 GLY B N 1
ATOM 7474 C CA . GLY B 1 514 ? 1.760 20.755 57.355 1.00 51.29 514 GLY B CA 1
ATOM 7475 C C . GLY B 1 514 ? 1.042 21.380 56.165 1.00 50.85 514 GLY B C 1
ATOM 7476 O O . GLY B 1 514 ? -0.070 20.955 55.843 1.00 51.34 514 GLY B O 1
ATOM 7477 N N . GLU B 1 515 ? 1.632 22.382 55.519 1.00 55.40 515 GLU B N 1
ATOM 7478 C CA . GLU B 1 515 ? 0.952 23.112 54.456 1.00 46.45 515 GLU B CA 1
ATOM 7479 C C . GLU B 1 515 ? 1.621 22.966 53.104 1.00 51.50 515 GLU B C 1
ATOM 7480 O O . GLU B 1 515 ? 1.122 23.523 52.132 1.00 51.82 515 GLU B O 1
ATOM 7486 N N . HIS B 1 516 ? 2.722 22.227 53.012 1.00 47.43 516 HIS B N 1
ATOM 7487 C CA . HIS B 1 516 ? 3.478 22.071 51.774 1.00 49.03 516 HIS B CA 1
ATOM 7488 C C . HIS B 1 516 ? 3.887 20.608 51.595 1.00 45.84 516 HIS B C 1
ATOM 7489 O O . HIS B 1 516 ? 4.026 19.862 52.571 1.00 48.37 516 HIS B O 1
ATOM 7496 N N . ASP B 1 517 ? 4.146 20.223 50.341 1.00 44.77 517 ASP B N 1
ATOM 7497 C CA . ASP B 1 517 ? 4.650 18.879 50.048 1.00 44.09 517 ASP B CA 1
ATOM 7498 C C . ASP B 1 517 ? 6.148 18.744 50.269 1.00 42.38 517 ASP B C 1
ATOM 7499 O O . ASP B 1 517 ? 6.649 17.623 50.414 1.00 45.57 517 ASP B O 1
ATOM 7504 N N . ALA B 1 518 ? 6.878 19.849 50.315 1.00 41.86 518 ALA B N 1
ATOM 7505 C CA . ALA B 1 518 ? 8.321 19.771 50.454 1.00 43.33 518 ALA B CA 1
ATOM 7506 C C . ALA B 1 518 ? 8.820 21.103 50.975 1.00 39.87 518 ALA B C 1
ATOM 7507 O O . ALA B 1 518 ? 8.232 22.159 50.703 1.00 41.19 518 ALA B O 1
ATOM 7509 N N . LEU B 1 519 ? 9.897 21.034 51.740 1.00 41.90 519 LEU B N 1
ATOM 7510 C CA . LEU B 1 519 ? 10.588 22.230 52.192 1.00 40.16 519 LEU B CA 1
ATOM 7511 C C . LEU B 1 519 ? 11.962 22.307 51.548 1.00 40.55 519 LEU B C 1
ATOM 7512 O O . LEU B 1 519 ? 12.534 21.301 51.129 1.00 36.44 519 LEU B O 1
ATOM 7517 N N . VAL B 1 520 ? 12.496 23.528 51.503 1.00 36.81 520 VAL B N 1
ATOM 7518 C CA . VAL B 1 520 ? 13.840 23.809 51.022 1.00 36.08 520 VAL B CA 1
ATOM 7519 C C . VAL B 1 520 ? 14.479 24.719 52.067 1.00 35.10 520 VAL B C 1
ATOM 7520 O O . VAL B 1 520 ? 13.836 25.672 52.512 1.00 39.71 520 VAL B O 1
ATOM 7524 N N . THR B 1 521 ? 15.711 24.421 52.471 1.00 33.76 521 THR B N 1
ATOM 7525 C CA . THR B 1 521 ? 16.460 25.336 53.323 1.00 35.03 521 THR B CA 1
ATOM 7526 C C . THR B 1 521 ? 17.629 25.908 52.538 1.00 33.06 521 THR B C 1
ATOM 7527 O O . THR B 1 521 ? 18.164 25.266 51.633 1.00 37.47 521 THR B O 1
ATOM 7531 N N . LEU B 1 522 ? 17.991 27.157 52.862 1.00 32.63 522 LEU B N 1
ATOM 7532 C CA . LEU B 1 522 ? 19.043 27.862 52.145 1.00 35.22 522 LEU B CA 1
ATOM 7533 C C . LEU B 1 522 ? 19.933 28.565 53.152 1.00 35.39 522 LEU B C 1
ATOM 7534 O O . LEU B 1 522 ? 19.440 29.356 53.963 1.00 35.31 522 LEU B O 1
ATOM 7539 N N . GLU B 1 523 ? 21.238 28.328 53.064 1.00 31.58 523 GLU B N 1
ATOM 7540 C CA . GLU B 1 523 ? 22.175 28.995 53.984 1.00 29.68 523 GLU B CA 1
ATOM 7541 C C . GLU B 1 523 ? 23.535 29.085 53.305 1.00 33.59 523 GLU B C 1
ATOM 7542 O O . GLU B 1 523 ? 23.863 28.262 52.450 1.00 35.53 523 GLU B O 1
ATOM 7548 N N . GLU B 1 524 ? 24.356 30.049 53.719 1.00 29.43 524 GLU B N 1
ATOM 7549 C CA . GLU B 1 524 ? 25.714 30.121 53.191 1.00 31.72 524 GLU B CA 1
ATOM 7550 C C . GLU B 1 524 ? 26.700 29.593 54.234 1.00 32.19 524 GLU B C 1
ATOM 7551 O O . GLU B 1 524 ? 27.483 30.325 54.851 1.00 29.33 524 GLU B O 1
ATOM 7557 N N . ASN B 1 525 ? 26.616 28.275 54.415 1.00 32.16 525 ASN B N 1
ATOM 7558 C CA . ASN B 1 525 ? 27.304 27.523 55.471 1.00 26.67 525 ASN B CA 1
ATOM 7559 C C . ASN B 1 525 ? 27.275 26.066 55.033 1.00 25.88 525 ASN B C 1
ATOM 7560 O O . ASN B 1 525 ? 26.450 25.672 54.220 1.00 27.63 525 ASN B O 1
ATOM 7565 N N . ALA B 1 526 ? 28.215 25.295 55.548 1.00 24.35 526 ALA B N 1
ATOM 7566 C CA . ALA B 1 526 ? 28.219 23.858 55.327 1.00 24.62 526 ALA B CA 1
ATOM 7567 C C . ALA B 1 526 ? 26.803 23.309 55.480 1.00 30.69 526 ALA B C 1
ATOM 7568 O O . ALA B 1 526 ? 26.100 23.612 56.451 1.00 28.44 526 ALA B O 1
ATOM 7570 N N . ILE B 1 527 ? 26.376 22.489 54.511 1.00 27.40 527 ILE B N 1
ATOM 7571 C CA . ILE B 1 527 ? 25.150 21.733 54.714 1.00 26.16 527 ILE B CA 1
ATOM 7572 C C . ILE B 1 527 ? 25.270 20.834 55.940 1.00 27.82 527 ILE B C 1
ATOM 7573 O O . ILE B 1 527 ? 24.322 20.695 56.728 1.00 27.53 527 ILE B O 1
ATOM 7578 N N . MET B 1 528 ? 26.403 20.144 56.071 1.00 26.03 528 MET B N 1
ATOM 7579 C CA . MET B 1 528 ? 26.593 19.224 57.189 1.00 30.19 528 MET B CA 1
ATOM 7580 C C . MET B 1 528 ? 26.573 19.978 58.517 1.00 28.97 528 MET B C 1
ATOM 7581 O O . MET B 1 528 ? 27.441 20.811 58.774 1.00 26.63 528 MET B O 1
ATOM 7586 N N . GLY B 1 529 ? 25.576 19.691 59.351 1.00 26.56 529 GLY B N 1
ATOM 7587 C CA . GLY B 1 529 ? 25.491 20.316 60.655 1.00 24.78 529 GLY B CA 1
ATOM 7588 C C . GLY B 1 529 ? 24.887 21.695 60.633 1.00 24.79 529 GLY B C 1
ATOM 7589 O O . GLY B 1 529 ? 24.734 22.292 61.698 1.00 28.34 529 GLY B O 1
ATOM 7590 N N . GLY B 1 530 ? 24.479 22.202 59.462 1.00 28.84 530 GLY B N 1
ATOM 7591 C CA . GLY B 1 530 ? 24.173 23.614 59.340 1.00 26.54 530 GLY B CA 1
ATOM 7592 C C . GLY B 1 530 ? 22.768 23.977 59.784 1.00 31.25 530 GLY B C 1
ATOM 7593 O O . GLY B 1 530 ? 22.111 23.248 60.519 1.00 27.97 530 GLY B O 1
ATOM 7594 N N . ALA B 1 531 ? 22.331 25.181 59.393 1.00 26.97 531 ALA B N 1
ATOM 7595 C CA . ALA B 1 531 ? 21.026 25.645 59.844 1.00 27.57 531 ALA B CA 1
ATOM 7596 C C . ALA B 1 531 ? 19.904 24.742 59.326 1.00 32.30 531 ALA B C 1
ATOM 7597 O O . ALA B 1 531 ? 18.931 24.465 60.045 1.00 30.02 531 ALA B O 1
ATOM 7599 N N . GLY B 1 532 ? 19.995 24.323 58.057 1.00 30.24 532 GLY B N 1
ATOM 7600 C CA . GLY B 1 532 ? 18.936 23.512 57.469 1.00 28.16 532 GLY B CA 1
ATOM 7601 C C . GLY B 1 532 ? 18.900 22.143 58.106 1.00 35.49 532 GLY B C 1
ATOM 7602 O O . GLY B 1 532 ? 17.820 21.553 58.284 1.00 31.71 532 GLY B O 1
ATOM 7603 N N . SER B 1 533 ? 20.090 21.624 58.452 1.00 29.69 533 SER B N 1
ATOM 7604 C CA . SER B 1 533 ? 20.212 20.404 59.268 1.00 30.77 533 SER B CA 1
ATOM 7605 C C . SER B 1 533 ? 19.419 20.536 60.570 1.00 30.22 533 SER B C 1
ATOM 7606 O O . SER B 1 533 ? 18.749 19.597 61.008 1.00 27.18 533 SER B O 1
ATOM 7609 N N . GLY B 1 534 ? 19.405 21.725 61.170 1.00 29.81 534 GLY B N 1
ATOM 7610 C CA . GLY B 1 534 ? 18.612 21.874 62.379 1.00 31.92 534 GLY B CA 1
ATOM 7611 C C . GLY B 1 534 ? 17.127 21.840 62.107 1.00 29.97 534 GLY B C 1
ATOM 7612 O O . GLY B 1 534 ? 16.340 21.367 62.930 1.00 31.07 534 GLY B O 1
ATOM 7613 N N . VAL B 1 535 ? 16.714 22.315 60.942 1.00 27.86 535 VAL B N 1
ATOM 7614 C CA . VAL B 1 535 ? 15.316 22.182 60.576 1.00 34.27 535 VAL B CA 1
ATOM 7615 C C . VAL B 1 535 ? 14.948 20.708 60.441 1.00 35.14 535 VAL B C 1
ATOM 7616 O O . VAL B 1 535 ? 13.875 20.278 60.887 1.00 30.24 535 VAL B O 1
ATOM 7620 N N . ASN B 1 536 ? 15.806 19.930 59.760 1.00 32.68 536 ASN B N 1
ATOM 7621 C CA . ASN B 1 536 ? 15.597 18.483 59.672 1.00 30.89 536 ASN B CA 1
ATOM 7622 C C . ASN B 1 536 ? 15.348 17.906 61.053 1.00 34.42 536 ASN B C 1
ATOM 7623 O O . ASN B 1 536 ? 14.438 17.095 61.257 1.00 33.40 536 ASN B O 1
ATOM 7628 N N . GLU B 1 537 ? 16.177 18.311 62.016 1.00 32.62 537 GLU B N 1
ATOM 7629 C CA . GLU B 1 537 ? 16.083 17.722 63.345 1.00 32.01 537 GLU B CA 1
ATOM 7630 C C . GLU B 1 537 ? 14.733 18.015 63.973 1.00 31.54 537 GLU B C 1
ATOM 7631 O O . GLU B 1 537 ? 14.141 17.141 64.617 1.00 32.28 537 GLU B O 1
ATOM 7637 N N . VAL B 1 538 ? 14.219 19.242 63.797 1.00 31.29 538 VAL B N 1
ATOM 7638 C CA . VAL B 1 538 ? 12.917 19.565 64.376 1.00 32.46 538 VAL B CA 1
ATOM 7639 C C . VAL B 1 538 ? 11.832 18.700 63.765 1.00 35.67 538 VAL B C 1
ATOM 7640 O O . VAL B 1 538 ? 10.926 18.212 64.458 1.00 38.50 538 VAL B O 1
ATOM 7644 N N . LEU B 1 539 ? 11.849 18.568 62.436 1.00 33.38 539 LEU B N 1
ATOM 7645 C CA . LEU B 1 539 ? 10.806 17.789 61.792 1.00 35.11 539 LEU B CA 1
ATOM 7646 C C . LEU B 1 539 ? 10.891 16.333 62.237 1.00 39.50 539 LEU B C 1
ATOM 7647 O O . LEU B 1 539 ? 9.864 15.684 62.497 1.00 36.72 539 LEU B O 1
ATOM 7652 N N . MET B 1 540 ? 12.106 15.815 62.347 1.00 35.53 540 MET B N 1
ATOM 7653 C CA . MET B 1 540 ? 12.236 14.418 62.728 1.00 36.75 540 MET B CA 1
ATOM 7654 C C . MET B 1 540 ? 11.781 14.228 64.162 1.00 36.49 540 MET B C 1
ATOM 7655 O O . MET B 1 540 ? 11.101 13.253 64.479 1.00 35.92 540 MET B O 1
ATOM 7660 N N . ALA B 1 541 ? 12.146 15.162 65.041 1.00 33.01 541 ALA B N 1
ATOM 7661 C CA . ALA B 1 541 ? 11.700 15.080 66.423 1.00 40.51 541 ALA B CA 1
ATOM 7662 C C . ALA B 1 541 ? 10.187 15.026 66.519 1.00 38.69 541 ALA B C 1
ATOM 7663 O O . ALA B 1 541 ? 9.657 14.372 67.417 1.00 42.86 541 ALA B O 1
ATOM 7665 N N . HIS B 1 542 ? 9.468 15.706 65.621 1.00 36.79 542 HIS B N 1
ATOM 7666 C CA . HIS B 1 542 ? 8.007 15.669 65.634 1.00 36.42 542 HIS B CA 1
ATOM 7667 C C . HIS B 1 542 ? 7.436 14.565 64.726 1.00 42.49 542 HIS B C 1
ATOM 7668 O O . HIS B 1 542 ? 6.241 14.569 64.396 1.00 44.10 542 HIS B O 1
ATOM 7675 N N . ARG B 1 543 ? 8.274 13.605 64.357 1.00 39.82 543 ARG B N 1
ATOM 7676 C CA . ARG B 1 543 ? 7.889 12.453 63.549 1.00 41.97 543 ARG B CA 1
ATOM 7677 C C . ARG B 1 543 ? 7.062 12.907 62.352 1.00 45.72 543 ARG B C 1
ATOM 7678 O O . ARG B 1 543 ? 6.015 12.346 62.043 1.00 47.08 543 ARG B O 1
ATOM 7686 N N . ARG B 1 544 ? 7.537 13.956 61.685 1.00 40.23 544 ARG B N 1
ATOM 7687 C CA . ARG B 1 544 ? 6.956 14.353 60.411 1.00 41.90 544 ARG B CA 1
ATOM 7688 C C . ARG B 1 544 ? 7.570 13.546 59.274 1.00 49.79 544 ARG B C 1
ATOM 7689 O O . ARG B 1 544 ? 8.567 12.837 59.446 1.00 45.23 544 ARG B O 1
ATOM 7697 N N . ALA B 1 545 ? 6.935 13.626 58.106 1.00 46.88 545 ALA B N 1
ATOM 7698 C CA . ALA B 1 545 ? 7.376 12.874 56.929 1.00 52.81 545 ALA B CA 1
ATOM 7699 C C . ALA B 1 545 ? 7.303 13.772 55.696 1.00 44.84 545 ALA B C 1
ATOM 7700 O O . ALA B 1 545 ? 6.709 13.431 54.674 1.00 46.65 545 ALA B O 1
ATOM 7702 N N . VAL B 1 546 ? 7.897 14.953 55.795 1.00 46.75 546 VAL B N 1
ATOM 7703 C CA . VAL B 1 546 ? 7.977 15.894 54.689 1.00 42.09 546 VAL B CA 1
ATOM 7704 C C . VAL B 1 546 ? 9.448 16.039 54.333 1.00 41.56 546 VAL B C 1
ATOM 7705 O O . VAL B 1 546 ? 10.260 16.348 55.209 1.00 40.27 546 VAL B O 1
ATOM 7709 N N . PRO B 1 547 ? 9.841 15.817 53.080 1.00 39.17 547 PRO B N 1
ATOM 7710 C CA . PRO B 1 547 ? 11.265 15.861 52.753 1.00 39.52 547 PRO B CA 1
ATOM 7711 C C . PRO B 1 547 ? 11.753 17.296 52.698 1.00 35.30 547 PRO B C 1
ATOM 7712 O O . PRO B 1 547 ? 10.991 18.211 52.378 1.00 40.36 547 PRO B O 1
ATOM 7716 N N . VAL B 1 548 ? 13.050 17.463 52.915 1.00 34.10 548 VAL B N 1
ATOM 7717 C CA . VAL B 1 548 ? 13.667 18.797 52.963 1.00 34.75 548 VAL B CA 1
ATOM 7718 C C . VAL B 1 548 ? 14.897 18.776 52.075 1.00 39.59 548 VAL B C 1
ATOM 7719 O O . VAL B 1 548 ? 15.771 17.920 52.245 1.00 39.52 548 VAL B O 1
ATOM 7723 N N . LEU B 1 549 ? 14.967 19.706 51.130 1.00 36.54 549 LEU B N 1
ATOM 7724 C CA . LEU B 1 549 ? 16.179 19.901 50.345 1.00 33.79 549 LEU B CA 1
ATOM 7725 C C . LEU B 1 549 ? 17.055 20.929 51.054 1.00 33.74 549 LEU B C 1
ATOM 7726 O O . LEU B 1 549 ? 16.690 22.112 51.124 1.00 34.55 549 LEU B O 1
ATOM 7731 N N . ASN B 1 550 ? 18.225 20.497 51.559 1.00 34.63 550 ASN B N 1
ATOM 7732 C CA . ASN B 1 550 ? 19.164 21.405 52.238 1.00 35.95 550 ASN B CA 1
ATOM 7733 C C . ASN B 1 550 ? 20.159 21.949 51.217 1.00 37.89 550 ASN B C 1
ATOM 7734 O O . ASN B 1 550 ? 20.976 21.194 50.666 1.00 36.50 550 ASN B O 1
ATOM 7739 N N . ILE B 1 551 ? 20.120 23.253 50.995 1.00 33.72 551 ILE B N 1
ATOM 7740 C CA . ILE B 1 551 ? 20.994 23.923 50.046 1.00 32.46 551 ILE B CA 1
ATOM 7741 C C . ILE B 1 551 ? 22.009 24.717 50.851 1.00 32.67 551 ILE B C 1
ATOM 7742 O O . ILE B 1 551 ? 21.638 25.430 51.784 1.00 33.84 551 ILE B O 1
ATOM 7747 N N . GLY B 1 552 ? 23.282 24.547 50.535 1.00 31.34 552 GLY B N 1
ATOM 7748 C CA . GLY B 1 552 ? 24.318 25.247 51.262 1.00 29.13 552 GLY B CA 1
ATOM 7749 C C . GLY B 1 552 ? 25.651 24.873 50.669 1.00 29.72 552 GLY B C 1
ATOM 7750 O O . GLY B 1 552 ? 25.706 24.364 49.550 1.00 32.02 552 GLY B O 1
ATOM 7751 N N . LEU B 1 553 ? 26.710 25.039 51.468 1.00 30.79 553 LEU B N 1
ATOM 7752 C CA . LEU B 1 553 ? 28.076 24.774 51.009 1.00 27.30 553 LEU B CA 1
ATOM 7753 C C . LEU B 1 553 ? 28.326 23.269 50.946 1.00 31.09 553 LEU B C 1
ATOM 7754 O O . LEU B 1 553 ? 27.963 22.544 51.890 1.00 30.65 553 LEU B O 1
ATOM 7759 N N . PRO B 1 554 ? 28.931 22.769 49.863 1.00 33.91 554 PRO B N 1
ATOM 7760 C CA . PRO B 1 554 ? 29.179 21.328 49.732 1.00 30.51 554 PRO B CA 1
ATOM 7761 C C . PRO B 1 554 ? 30.303 20.887 50.638 1.00 27.06 554 PRO B C 1
ATOM 7762 O O . PRO B 1 554 ? 30.996 21.704 51.245 1.00 29.52 554 PRO B O 1
ATOM 7766 N N . ASP B 1 555 ? 30.533 19.570 50.667 1.00 25.50 555 ASP B N 1
ATOM 7767 C CA . ASP B 1 555 ? 31.487 19.039 51.687 1.00 29.33 555 ASP B CA 1
ATOM 7768 C C . ASP B 1 555 ? 32.924 19.018 51.156 1.00 30.76 555 ASP B C 1
ATOM 7769 O O . ASP B 1 555 ? 33.566 17.971 51.055 1.00 28.52 555 ASP B O 1
ATOM 7774 N N . TYR B 1 556 ? 33.408 20.172 50.702 1.00 28.37 556 TYR B N 1
ATOM 7775 C CA . TYR B 1 556 ? 34.806 20.350 50.317 1.00 27.55 556 TYR B CA 1
ATOM 7776 C C . TYR B 1 556 ? 35.186 21.791 50.614 1.00 28.02 556 TYR B C 1
ATOM 7777 O O . TYR B 1 556 ? 34.315 22.646 50.737 1.00 30.48 556 TYR B O 1
ATOM 7786 N N . PHE B 1 557 ? 36.488 22.037 50.790 1.00 28.15 557 PHE B N 1
ATOM 7787 C CA . PHE B 1 557 ? 36.954 23.404 51.072 1.00 26.32 557 PHE B CA 1
ATOM 7788 C C . PHE B 1 557 ? 36.833 24.248 49.802 1.00 26.30 557 PHE B C 1
ATOM 7789 O O . PHE B 1 557 ? 37.150 23.795 48.703 1.00 28.76 557 PHE B O 1
ATOM 7797 N N . ILE B 1 558 ? 36.360 25.479 49.949 1.00 26.71 558 ILE B N 1
ATOM 7798 C CA . ILE B 1 558 ? 35.905 26.198 48.750 1.00 28.77 558 ILE B CA 1
ATOM 7799 C C . ILE B 1 558 ? 37.050 27.016 48.169 1.00 28.44 558 ILE B C 1
ATOM 7800 O O . ILE B 1 558 ? 37.719 27.735 48.919 1.00 30.30 558 ILE B O 1
ATOM 7805 N N . PRO B 1 559 ? 37.321 26.936 46.885 1.00 28.10 559 PRO B N 1
ATOM 7806 C CA . PRO B 1 559 ? 38.528 27.560 46.333 1.00 28.71 559 PRO B CA 1
ATOM 7807 C C . PRO B 1 559 ? 38.280 29.042 46.049 1.00 36.88 559 PRO B C 1
ATOM 7808 O O . PRO B 1 559 ? 37.172 29.549 46.190 1.00 31.84 559 PRO B O 1
ATOM 7812 N N . GLN B 1 560 ? 39.344 29.708 45.632 1.00 31.60 560 GLN B N 1
ATOM 7813 C CA . GLN B 1 560 ? 39.337 31.160 45.487 1.00 32.33 560 GLN B CA 1
ATOM 7814 C C . GLN B 1 560 ? 38.603 31.573 44.206 1.00 31.90 560 GLN B C 1
ATOM 7815 O O . GLN B 1 560 ? 38.508 30.818 43.227 1.00 37.36 560 GLN B O 1
ATOM 7821 N N . GLY B 1 561 ? 38.128 32.808 44.210 1.00 37.27 561 GLY B N 1
ATOM 7822 C CA . GLY B 1 561 ? 37.463 33.393 43.058 1.00 35.40 561 GLY B CA 1
ATOM 7823 C C . GLY B 1 561 ? 36.734 34.630 43.546 1.00 34.28 561 GLY B C 1
ATOM 7824 O O . GLY B 1 561 ? 36.800 34.977 44.723 1.00 35.79 561 GLY B O 1
ATOM 7825 N N . THR B 1 562 ? 36.029 35.305 42.632 1.00 36.64 562 THR B N 1
ATOM 7826 C CA . THR B 1 562 ? 35.171 36.354 43.170 1.00 35.93 562 THR B CA 1
ATOM 7827 C C . THR B 1 562 ? 34.023 35.697 43.918 1.00 38.50 562 THR B C 1
ATOM 7828 O O . THR B 1 562 ? 33.664 34.542 43.663 1.00 36.77 562 THR B O 1
ATOM 7832 N N . GLN B 1 563 ? 33.452 36.430 44.860 1.00 34.84 563 GLN B N 1
ATOM 7833 C CA . GLN B 1 563 ? 32.320 35.888 45.595 1.00 39.06 563 GLN B CA 1
ATOM 7834 C C . GLN B 1 563 ? 31.180 35.541 44.647 1.00 39.64 563 GLN B C 1
ATOM 7835 O O . GLN B 1 563 ? 30.550 34.484 44.768 1.00 40.25 563 GLN B O 1
ATOM 7841 N N . GLU B 1 564 ? 30.889 36.433 43.695 1.00 36.96 564 GLU B N 1
ATOM 7842 C CA . GLU B 1 564 ? 29.795 36.171 42.787 1.00 38.20 564 GLU B CA 1
ATOM 7843 C C . GLU B 1 564 ? 30.038 34.902 41.979 1.00 42.47 564 GLU B C 1
ATOM 7844 O O . GLU B 1 564 ? 29.118 34.098 41.787 1.00 41.23 564 GLU B O 1
ATOM 7850 N N . GLU B 1 565 ? 31.253 34.727 41.437 1.00 38.26 565 GLU B N 1
ATOM 7851 C CA . GLU B 1 565 ? 31.444 33.584 40.542 1.00 43.87 565 GLU B CA 1
ATOM 7852 C C . GLU B 1 565 ? 31.544 32.270 41.311 1.00 37.11 565 GLU B C 1
ATOM 7853 O O . GLU B 1 565 ? 31.191 31.207 40.778 1.00 37.34 565 GLU B O 1
ATOM 7859 N N . ILE B 1 566 ? 32.012 32.310 42.565 1.00 36.49 566 ILE B N 1
ATOM 7860 C CA . ILE B 1 566 ? 32.085 31.062 43.323 1.00 34.35 566 ILE B CA 1
ATOM 7861 C C . ILE B 1 566 ? 30.699 30.662 43.795 1.00 35.73 566 ILE B C 1
ATOM 7862 O O . ILE B 1 566 ? 30.322 29.486 43.735 1.00 37.49 566 ILE B O 1
ATOM 7867 N N . ARG B 1 567 ? 29.903 31.630 44.259 1.00 35.62 567 ARG B N 1
ATOM 7868 C CA . ARG B 1 567 ? 28.487 31.352 44.503 1.00 40.85 567 ARG B CA 1
ATOM 7869 C C . ARG B 1 567 ? 27.818 30.759 43.272 1.00 37.91 567 ARG B C 1
ATOM 7870 O O . ARG B 1 567 ? 27.054 29.784 43.373 1.00 39.03 567 ARG B O 1
ATOM 7878 N N . ALA B 1 568 ? 28.095 31.314 42.091 1.00 39.50 568 ALA B N 1
ATOM 7879 C CA . ALA B 1 568 ? 27.457 30.762 40.895 1.00 43.29 568 ALA B CA 1
ATOM 7880 C C . ALA B 1 568 ? 27.899 29.322 40.684 1.00 42.99 568 ALA B C 1
ATOM 7881 O O . ALA B 1 568 ? 27.083 28.455 40.350 1.00 39.53 568 ALA B O 1
ATOM 7883 N N . ASP B 1 569 ? 29.201 29.061 40.869 1.00 38.01 569 ASP B N 1
ATOM 7884 C CA . ASP B 1 569 ? 29.747 27.716 40.672 1.00 41.27 569 ASP B CA 1
ATOM 7885 C C . ASP B 1 569 ? 29.090 26.707 41.588 1.00 44.35 569 ASP B C 1
ATOM 7886 O O . ASP B 1 569 ? 28.878 25.552 41.198 1.00 41.42 569 ASP B O 1
ATOM 7891 N N . LEU B 1 570 ? 28.852 27.093 42.834 1.00 37.55 570 LEU B N 1
ATOM 7892 C CA . LEU B 1 570 ? 28.254 26.218 43.832 1.00 37.73 570 LEU B CA 1
ATOM 7893 C C . LEU B 1 570 ? 26.739 26.150 43.725 1.00 40.05 570 LEU B C 1
ATOM 7894 O O . LEU B 1 570 ? 26.116 25.446 44.532 1.00 42.75 570 LEU B O 1
ATOM 7899 N N . GLY B 1 571 ? 26.144 26.858 42.764 1.00 36.30 571 GLY B N 1
ATOM 7900 C CA . GLY B 1 571 ? 24.701 26.822 42.558 1.00 42.92 571 GLY B CA 1
ATOM 7901 C C . GLY B 1 571 ? 23.913 27.618 43.582 1.00 44.53 571 GLY B C 1
ATOM 7902 O O . GLY B 1 571 ? 22.766 27.280 43.883 1.00 43.40 571 GLY B O 1
ATOM 7903 N N . LEU B 1 572 ? 24.513 28.657 44.153 1.00 37.77 572 LEU B N 1
ATOM 7904 C CA . LEU B 1 572 ? 23.891 29.466 45.191 1.00 38.24 572 LEU B CA 1
ATOM 7905 C C . LEU B 1 572 ? 23.326 30.782 44.645 1.00 41.55 572 LEU B C 1
ATOM 7906 O O . LEU B 1 572 ? 23.082 31.724 45.411 1.00 43.25 572 LEU B O 1
ATOM 7911 N N . ASP B 1 573 ? 23.158 30.884 43.344 1.00 38.74 573 ASP B N 1
ATOM 7912 C CA . ASP B 1 573 ? 22.402 31.997 42.781 1.00 42.69 573 ASP B CA 1
ATOM 7913 C C . ASP B 1 573 ? 21.001 31.496 42.412 1.00 44.03 573 ASP B C 1
ATOM 7914 O O . ASP B 1 573 ? 20.684 30.313 42.557 1.00 42.58 573 ASP B O 1
ATOM 7919 N N . ALA B 1 574 ? 20.135 32.412 41.970 1.00 44.01 574 ALA B N 1
ATOM 7920 C CA . ALA B 1 574 ? 18.747 32.036 41.688 1.00 44.07 574 ALA B CA 1
ATOM 7921 C C . ALA B 1 574 ? 18.669 30.858 40.714 1.00 49.77 574 ALA B C 1
ATOM 7922 O O . ALA B 1 574 ? 17.916 29.905 40.934 1.00 49.42 574 ALA B O 1
ATOM 7924 N N . ALA B 1 575 ? 19.471 30.897 39.654 1.00 48.00 575 ALA B N 1
ATOM 7925 C CA . ALA B 1 575 ? 19.447 29.855 38.633 1.00 47.39 575 ALA B CA 1
ATOM 7926 C C . ALA B 1 575 ? 19.839 28.494 39.204 1.00 43.83 575 ALA B C 1
ATOM 7927 O O . ALA B 1 575 ? 19.205 27.470 38.893 1.00 46.63 575 ALA B O 1
ATOM 7929 N N . GLY B 1 576 ? 20.916 28.453 40.000 1.00 42.26 576 GLY B N 1
ATOM 7930 C CA . GLY B 1 576 ? 21.376 27.188 40.551 1.00 43.12 576 GLY B CA 1
ATOM 7931 C C . GLY B 1 576 ? 20.421 26.644 41.592 1.00 45.87 576 GLY B C 1
ATOM 7932 O O . GLY B 1 576 ? 20.149 25.438 41.635 1.00 40.64 576 GLY B O 1
ATOM 7933 N N . ILE B 1 577 ? 19.843 27.533 42.397 1.00 40.15 577 ILE B N 1
ATOM 7934 C CA . ILE B 1 577 ? 18.847 27.107 43.380 1.00 47.78 577 ILE B CA 1
ATOM 7935 C C . ILE B 1 577 ? 17.617 26.532 42.676 1.00 46.38 577 ILE B C 1
ATOM 7936 O O . ILE B 1 577 ? 17.120 25.449 43.025 1.00 42.79 577 ILE B O 1
ATOM 7941 N N . GLU B 1 578 ? 17.116 27.235 41.658 1.00 42.68 578 GLU B N 1
ATOM 7942 C CA . GLU B 1 578 ? 15.971 26.686 40.932 1.00 44.06 578 GLU B CA 1
ATOM 7943 C C . GLU B 1 578 ? 16.293 25.305 40.384 1.00 43.86 578 GLU B C 1
ATOM 7944 O O . GLU B 1 578 ? 15.497 24.374 40.508 1.00 45.46 578 GLU B O 1
ATOM 7950 N N . ALA B 1 579 ? 17.469 25.156 39.778 1.00 45.42 579 ALA B N 1
ATOM 7951 C CA . ALA B 1 579 ? 17.860 23.881 39.191 1.00 50.58 579 ALA B CA 1
ATOM 7952 C C . ALA B 1 579 ? 17.930 22.767 40.237 1.00 46.18 579 ALA B C 1
ATOM 7953 O O . ALA B 1 579 ? 17.498 21.638 39.966 1.00 46.10 579 ALA B O 1
ATOM 7955 N N . LYS B 1 580 ? 18.475 23.064 41.428 1.00 42.73 580 LYS B N 1
ATOM 7956 C CA . LYS B 1 580 ? 18.609 22.061 42.487 1.00 41.69 580 LYS B CA 1
ATOM 7957 C C . LYS B 1 580 ? 17.249 21.576 42.955 1.00 47.50 580 LYS B C 1
ATOM 7958 O O . LYS B 1 580 ? 17.058 20.380 43.209 1.00 39.58 580 LYS B O 1
ATOM 7964 N N . ILE B 1 581 ? 16.288 22.497 43.074 1.00 43.34 581 ILE B N 1
ATOM 7965 C CA . ILE B 1 581 ? 14.932 22.129 43.474 1.00 40.88 581 ILE B CA 1
ATOM 7966 C C . ILE B 1 581 ? 14.278 21.261 42.409 1.00 42.14 581 ILE B C 1
ATOM 7967 O O . ILE B 1 581 ? 13.705 20.203 42.696 1.00 42.82 581 ILE B O 1
ATOM 7972 N N . ARG B 1 582 ? 14.354 21.693 41.158 1.00 43.40 582 ARG B N 1
ATOM 7973 C CA . ARG B 1 582 ? 13.715 20.932 40.090 1.00 44.76 582 ARG B CA 1
ATOM 7974 C C . ARG B 1 582 ? 14.332 19.547 39.953 1.00 49.37 582 ARG B C 1
ATOM 7975 O O . ARG B 1 582 ? 13.616 18.551 39.776 1.00 46.88 582 ARG B O 1
ATOM 7983 N N . ASP B 1 583 ? 15.664 19.455 40.064 1.00 48.02 583 ASP B N 1
ATOM 7984 C CA . ASP B 1 583 ? 16.328 18.157 39.935 1.00 49.23 583 ASP B CA 1
ATOM 7985 C C . ASP B 1 583 ? 15.918 17.208 41.060 1.00 54.12 583 ASP B C 1
ATOM 7986 O O . ASP B 1 583 ? 15.696 16.008 40.829 1.00 53.60 583 ASP B O 1
ATOM 7991 N N . TRP B 1 584 ? 15.848 17.727 42.294 1.00 44.16 584 TRP B N 1
ATOM 7992 C CA . TRP B 1 584 ? 15.544 16.920 43.470 1.00 41.81 584 TRP B CA 1
ATOM 7993 C C . TRP B 1 584 ? 14.094 16.464 43.497 1.00 42.53 584 TRP B C 1
ATOM 7994 O O . TRP B 1 584 ? 13.814 15.352 43.981 1.00 44.43 584 TRP B O 1
ATOM 8005 N N . LEU B 1 585 ? 13.167 17.277 42.968 1.00 44.65 585 LEU B N 1
ATOM 8006 C CA . LEU B 1 585 ? 11.751 16.876 42.874 1.00 42.76 585 LEU B CA 1
ATOM 8007 C C . LEU B 1 585 ? 11.419 15.916 41.708 1.00 54.26 585 LEU B C 1
ATOM 8008 O O . LEU B 1 585 ? 12.182 15.796 40.756 1.00 61.65 585 LEU B O 1
#